Protein AF-0000000080063367 (afdb_homodimer)

Foldseek 3Di:
DCPPDPPPPPPQDAFPVCVVVVHDFPNPVVTPVCVVVVHDGHHPDDPDDDDDPDDDDDPPDPVPDDDDDDDDDDDDDDDDDDDDDDDDDDDDDPPPVPPPCPPPPLVPPFAPKDADLVQLFIDGCPDPQNVQQVVCVVVPHPDGDDRDCPPVDPCPDDDDDFDDQDQLCVQPPLVLLVQLLVQLCQPVCQAQVLDDPVLLNVVSVCSVPPPDDPPLLNLLLSLLSSLVSQLLDPHHDPRSVVSLVSSVSSLPTRVCVVRPDDSSLNSLVSNLQVCLFPHDLVVSLVSLQVSLVSCVRSPLLELVSLCSNQPDPCCVSNVSHSLSSLSSNLSSVLSNLLSCLLVVHAGDADSAGHRDQHDDDPSHCNSVSSVLSLLPPHHHRPDDDPDDDPDPLVSLLSSLVVLLPDDDDQLVVLLVSLSSLLSSVVVVVVVVDDDDPVSVVSNLVSLVSNLVSLLVCLVVSNNGSSSLVSLLSLLVVLLVVPDPVSVVCNVVSLVSLVSSCVSPVDPVSVVSSVVSVVSVVVSVVVVVVVVVVVVVVVVVVVVVVCVVCVPVVVVVVD/DPPPPPPPDDPQDAFPVCVVVVHDFPNPVVTPVCVVVVHDGHHDDPPDPDDDDYYYDDDDDDDDDDDDDDDDDDDDDDDDDDDDDDDDDDPDDPPPVPPPCPPPPLPPPFAPKDADLVQLFIDGCPDPQNVQQVVCVVVPHPDGDDRDCPPVDPCPDDDDDFDDQDQLCVQPPLVLLVQLLVQLCQPVCQQQVLADPVLLNVVSVCSVPPDPPPPLLNLLLSLLSSLVSQLLDPHHDPRSVVSLVSSVSSLPTSVCVVRPDDSSLNSLVSNLQVCLFPHDLVVSLVSLQVSLVSCVRSPLQELVSLCSNQPDPCCVSNVSHSLSSLSSNLSSVLSNLLSCLLVVHAGDADSAGHRDQHDDDPSHCNSVSSVLSLLPPHHHRPDDDPDDDPDPLVSLLSSLVVLLPDDDDQLVVLLVSLSSLLSSVVVVVVVVDDDDPVSVVSNLVSLVSNLVSLLVCLVVSNNGSSSLVSLLSLLVVLLVVPDPVSVVCNVVSLVSLVSSCVSPVDPVSVVSSVVSVVSVVVSVVVVVVVVVVVVVVVVVVVVVVCVVCVPVVVVVVD

pLDDT: mean 81.91, std 25.93, range [13.72, 98.88]

InterPro domains:
  IPR001138 Zn(2)Cys(6) fungal-type DNA-binding domain [PF00172] (13-45)
  IPR001138 Zn(2)Cys(6) fungal-type DNA-binding domain [PS00463] (14-41)
  IPR001138 Zn(2)Cys(6) fungal-type DNA-binding domain [PS50048] (14-43)
  IPR001138 Zn(2)Cys(6) fungal-type DNA-binding domain [SM00066] (9-52)
  IPR001138 Zn(2)Cys(6) fungal-type DNA-binding domain [cd00067] (10-43)
  IPR036864 Zn(2)-C6 fungal-type DNA-binding domain superfamily [G3DSA:4.10.240.10] (5-75)
  IPR036864 Zn(2)-C6 fungal-type DNA-binding domain superfamily [SSF57701] (6-45)
  IPR052478 Transcriptional Regulators of Metabolite Synthesis [PTHR31779] (1-538)

Solvent-accessible surface area (backbone atoms only — not comparable to full-atom values): 62946 Å² total; per-residue (Å²): 129,85,70,73,74,74,74,73,73,78,74,73,68,47,26,46,51,30,55,74,68,74,42,83,44,72,55,40,95,69,19,65,50,26,64,72,74,68,46,79,55,37,60,85,79,81,76,84,73,86,84,79,75,71,76,70,66,84,65,75,67,75,74,71,68,83,90,77,89,84,89,85,77,78,93,74,85,84,82,80,80,88,80,88,83,87,89,81,93,73,86,80,78,80,78,77,73,79,74,76,76,76,66,74,82,61,60,81,75,68,58,58,76,39,74,42,82,88,68,39,38,33,32,21,48,34,8,63,48,34,40,61,24,53,51,26,47,76,43,61,46,92,71,45,52,74,77,48,71,50,22,51,24,48,50,85,46,79,58,74,75,61,75,88,76,77,67,66,61,81,73,44,49,72,66,56,43,53,51,21,35,49,48,24,51,69,63,51,28,24,51,48,50,56,67,54,66,69,47,50,53,52,51,52,51,47,54,75,69,42,95,67,69,78,51,63,48,50,50,21,29,52,26,23,40,26,30,48,7,20,70,57,35,94,70,56,51,93,52,36,67,56,28,48,50,53,21,46,53,50,66,68,23,51,50,38,55,74,60,46,50,68,46,46,47,52,21,41,49,36,44,27,54,47,31,40,40,32,48,55,68,63,50,21,44,52,46,31,46,51,38,51,53,50,37,47,41,46,27,47,41,31,39,69,48,35,51,52,53,28,65,39,90,62,20,62,75,71,49,36,36,49,58,37,47,34,25,42,40,44,44,52,49,30,55,35,46,52,46,19,52,41,45,30,45,67,51,81,45,64,83,70,67,60,48,61,83,55,75,79,46,90,86,44,47,27,50,57,50,36,54,57,46,31,60,49,92,52,76,79,40,86,61,72,68,95,66,83,54,88,46,57,68,55,38,51,52,52,42,49,53,54,57,66,67,56,87,62,80,54,46,71,51,34,29,48,53,23,42,52,48,50,40,52,47,39,47,41,59,73,64,71,56,88,74,57,66,70,58,52,48,49,48,48,52,32,38,54,50,18,38,55,30,28,51,51,32,43,74,70,52,47,72,49,24,60,40,54,30,38,31,49,50,42,42,54,46,34,64,67,67,66,38,74,84,39,53,74,46,43,61,58,34,50,49,43,42,51,50,50,27,67,69,44,76,27,73,32,26,50,47,36,51,52,48,52,52,49,51,51,50,37,47,50,52,44,52,51,51,54,50,50,53,51,48,51,51,52,51,51,50,52,51,51,54,49,67,72,42,60,64,64,64,50,51,76,74,97,135,82,74,73,74,73,76,75,74,78,75,78,70,49,26,48,53,30,54,74,68,74,43,85,48,73,61,40,95,67,19,64,52,26,66,73,73,69,48,77,59,39,63,86,78,82,84,78,77,87,81,86,87,86,86,89,85,88,93,87,76,89,76,85,81,87,91,86,91,93,85,77,89,87,82,86,85,91,80,80,87,88,80,84,77,84,87,80,89,75,84,80,80,78,78,80,73,79,73,76,74,77,66,74,82,63,59,83,75,68,56,58,76,40,74,40,80,89,67,38,38,33,32,21,48,35,8,64,49,34,40,59,24,53,50,26,47,75,42,62,45,93,72,43,50,74,75,48,71,52,22,51,21,47,50,86,44,78,59,72,75,62,74,86,76,78,66,65,63,81,74,43,47,71,66,56,43,52,52,21,35,48,49,24,50,70,63,50,28,25,51,48,49,57,67,54,66,70,48,49,52,51,51,51,52,45,55,75,67,44,90,71,69,77,50,60,49,50,49,20,29,53,27,24,41,26,30,50,7,20,69,57,34,94,71,57,52,93,51,38,68,55,28,48,50,53,21,46,53,49,67,69,24,50,50,39,55,74,61,46,50,70,46,45,47,53,21,41,49,36,45,27,53,47,30,42,41,32,48,57,68,64,49,20,44,52,46,32,47,51,39,51,53,51,36,50,42,45,25,47,41,31,38,70,49,34,51,52,53,28,66,38,92,62,21,60,73,71,48,35,36,48,58,37,46,34,25,43,41,45,44,52,49,30,56,35,47,52,46,20,52,41,44,31,47,65,52,80,45,65,82,68,67,61,47,62,83,55,75,81,47,92,84,43,48,28,50,58,51,36,54,57,47,30,61,48,93,52,77,77,38,88,62,72,69,94,66,81,54,89,46,58,66,55,40,50,52,52,44,48,53,54,56,67,67,56,86,63,79,54,45,70,50,35,28,49,53,23,42,52,49,50,41,50,46,38,46,42,58,74,64,71,56,89,75,55,68,70,57,50,50,47,48,50,52,31,38,55,50,19,36,55,30,30,52,52,31,45,74,71,52,48,75,49,22,59,39,55,28,38,32,50,50,42,42,53,46,33,64,67,66,65,41,75,84,38,52,74,46,44,62,59,34,50,50,44,43,50,50,50,27,68,70,44,78,29,74,31,26,50,48,36,52,52,49,53,50,49,51,52,51,36,47,50,51,44,52,50,52,53,49,50,53,52,51,52,50,51,50,52,51,54,51,51,54,49,66,73,44,60,64,64,62,50,54,76,75,99

Structure (mmCIF, N/CA/C/O backbone):
data_AF-0000000080063367-model_v1
#
loop_
_entity.id
_entity.type
_entity.pdbx_description
1 polymer 'C6 zinc finger domain protein'
#
loop_
_atom_site.group_PDB
_atom_site.id
_atom_site.type_symbol
_atom_site.label_atom_id
_atom_site.label_alt_id
_atom_site.label_comp_id
_atom_site.label_asym_id
_atom_site.label_entity_id
_atom_site.label_seq_id
_atom_site.pdbx_PDB_ins_code
_atom_site.Cartn_x
_atom_site.Cartn_y
_atom_site.Cartn_z
_atom_site.occupancy
_atom_site.B_iso_or_equiv
_atom_site.auth_seq_id
_atom_site.auth_comp_id
_atom_site.auth_asym_id
_atom_site.auth_atom_id
_atom_site.pdbx_PDB_model_num
ATOM 1 N N . MET A 1 1 ? -11.266 -15.406 -89.938 1 23.5 1 MET A N 1
ATOM 2 C CA . MET A 1 1 ? -10.031 -15.023 -89.25 1 23.5 1 MET A CA 1
ATOM 3 C C . MET A 1 1 ? -10.328 -14.305 -87.938 1 23.5 1 MET A C 1
ATOM 5 O O . MET A 1 1 ? -9.453 -13.656 -87.375 1 23.5 1 MET A O 1
ATOM 9 N N . SER A 1 2 ? -11.508 -14.516 -87.375 1 24.66 2 SER A N 1
ATOM 10 C CA . SER A 1 2 ? -12.141 -13.75 -86.312 1 24.66 2 SER A CA 1
ATOM 11 C C . SER A 1 2 ? -11.359 -13.859 -85 1 24.66 2 SER A C 1
ATOM 13 O O . SER A 1 2 ? -11.297 -14.93 -84.375 1 24.66 2 SER A O 1
ATOM 15 N N . THR A 1 3 ? -10.297 -13.117 -84.875 1 25.48 3 THR A N 1
ATOM 16 C CA . THR A 1 3 ? -9.172 -13.094 -84 1 25.48 3 THR A CA 1
ATOM 17 C C . THR A 1 3 ? -9.625 -12.664 -82.562 1 25.48 3 THR A C 1
ATOM 19 O O . THR A 1 3 ? -9.625 -11.469 -82.25 1 25.48 3 THR A O 1
ATOM 22 N N . ALA A 1 4 ? -10.906 -13.32 -82.312 1 26.02 4 ALA A N 1
ATOM 23 C CA . ALA A 1 4 ? -11.43 -12.68 -81.062 1 26.02 4 ALA A CA 1
ATOM 24 C C . ALA A 1 4 ? -10.344 -12.531 -80 1 26.02 4 ALA A C 1
ATOM 26 O O . ALA A 1 4 ? -9.531 -13.438 -79.812 1 26.02 4 ALA A O 1
ATOM 27 N N . ILE A 1 5 ? -10.156 -11.273 -79.625 1 30.42 5 ILE A N 1
ATOM 28 C CA . ILE A 1 5 ? -9.312 -10.562 -78.625 1 30.42 5 ILE A CA 1
ATOM 29 C C . ILE A 1 5 ? -9.367 -11.242 -77.312 1 30.42 5 ILE A C 1
ATOM 31 O O . ILE A 1 5 ? -10.445 -11.406 -76.688 1 30.42 5 ILE A O 1
ATOM 35 N N . THR A 1 6 ? -8.5 -12.242 -77.062 1 27.08 6 THR A N 1
ATOM 36 C CA . THR A 1 6 ? -8.375 -13.008 -75.875 1 27.08 6 THR A CA 1
ATOM 37 C C . THR A 1 6 ? -8.391 -12.078 -74.625 1 27.08 6 THR A C 1
ATOM 39 O O . THR A 1 6 ? -7.617 -11.117 -74.562 1 27.08 6 THR A O 1
ATOM 42 N N . LYS A 1 7 ? -9.648 -11.922 -74.125 1 29.7 7 LYS A N 1
ATOM 43 C CA . LYS A 1 7 ? -9.969 -11.094 -73 1 29.7 7 LYS A CA 1
ATOM 44 C C . LYS A 1 7 ? -8.844 -11.117 -71.938 1 29.7 7 LYS A C 1
ATOM 46 O O . LYS A 1 7 ? -8.375 -12.195 -71.562 1 29.7 7 LYS A O 1
ATOM 51 N N . ARG A 1 8 ? -7.973 -10.094 -71.938 1 28.39 8 ARG A N 1
ATOM 52 C CA . ARG A 1 8 ? -6.824 -9.812 -71.125 1 28.39 8 ARG A CA 1
ATOM 53 C C . ARG A 1 8 ? -7.133 -10.141 -69.625 1 28.39 8 ARG A C 1
ATOM 55 O O . ARG A 1 8 ? -8.102 -9.633 -69.062 1 28.39 8 ARG A O 1
ATOM 62 N N . LYS A 1 9 ? -6.988 -11.328 -69.312 1 34.09 9 LYS A N 1
ATOM 63 C CA . LYS A 1 9 ? -7.191 -11.797 -67.938 1 34.09 9 LYS A CA 1
ATOM 64 C C . LYS A 1 9 ? -6.754 -10.75 -66.938 1 34.09 9 LYS A C 1
ATOM 66 O O . LYS A 1 9 ? -5.629 -10.25 -67 1 34.09 9 LYS A O 1
ATOM 71 N N . ARG A 1 10 ? -7.734 -9.969 -66.438 1 35.56 10 ARG A N 1
ATOM 72 C CA . ARG A 1 10 ? -7.508 -8.953 -65.438 1 35.56 10 ARG A CA 1
ATOM 73 C C . ARG A 1 10 ? -6.574 -9.461 -64.312 1 35.56 10 ARG A C 1
ATOM 75 O O . ARG A 1 10 ? -6.797 -10.531 -63.75 1 35.56 10 ARG A O 1
ATOM 82 N N . ALA A 1 11 ? -5.234 -9.258 -64.375 1 46.84 11 ALA A N 1
ATOM 83 C CA . ALA A 1 11 ? -4.195 -9.625 -63.406 1 46.84 11 ALA A CA 1
ATOM 84 C C . ALA A 1 11 ? -4.656 -9.383 -62 1 46.84 11 ALA A C 1
ATOM 86 O O . ALA A 1 11 ? -5.172 -8.312 -61.656 1 46.84 11 ALA A O 1
ATOM 87 N N . ARG A 1 12 ? -5.004 -10.383 -61.25 1 52.66 12 ARG A N 1
ATOM 88 C CA . ARG A 1 12 ? -5.41 -10.367 -59.844 1 52.66 12 ARG A CA 1
ATOM 89 C C . ARG A 1 12 ? -4.574 -9.383 -59.062 1 52.66 12 ARG A C 1
ATOM 91 O O . ARG A 1 12 ? -3.369 -9.25 -59.281 1 52.66 12 ARG A O 1
ATOM 98 N N . LYS A 1 13 ? -5.137 -8.453 -58.438 1 60.19 13 LYS A N 1
ATOM 99 C CA . LYS A 1 13 ? -4.574 -7.32 -57.688 1 60.19 13 LYS A CA 1
ATOM 100 C C . LYS A 1 13 ? -3.656 -7.797 -56.562 1 60.19 13 LYS A C 1
ATOM 102 O O . LYS A 1 13 ? -3.953 -8.781 -55.875 1 60.19 13 LYS A O 1
ATOM 107 N N . ALA A 1 14 ? -2.457 -7.359 -56.5 1 69.5 14 ALA A N 1
ATOM 108 C CA . ALA A 1 14 ? -1.486 -7.613 -55.438 1 69.5 14 ALA A CA 1
ATOM 109 C C . ALA A 1 14 ? -2.041 -7.199 -54.094 1 69.5 14 ALA A C 1
ATOM 111 O O . ALA A 1 14 ? -2.879 -6.301 -54 1 69.5 14 ALA A O 1
ATOM 112 N N . CYS A 1 15 ? -1.766 -7.957 -53.062 1 69.62 15 CYS A N 1
ATOM 113 C CA . CYS A 1 15 ? -2.186 -7.594 -51.719 1 69.62 15 CYS A CA 1
ATOM 114 C C . CYS A 1 15 ? -1.642 -6.223 -51.312 1 69.62 15 CYS A C 1
ATOM 116 O O . CYS A 1 15 ? -0.665 -5.75 -51.906 1 69.62 15 CYS A O 1
ATOM 118 N N . ILE A 1 16 ? -2.057 -5.523 -50.469 1 74 16 ILE A N 1
ATOM 119 C CA . ILE A 1 16 ? -1.744 -4.141 -50.156 1 74 16 ILE A CA 1
ATOM 120 C C . ILE A 1 16 ? -0.283 -4.031 -49.719 1 74 16 ILE A C 1
ATOM 122 O O . ILE A 1 16 ? 0.452 -3.168 -50.219 1 74 16 ILE A O 1
ATOM 126 N N . PRO A 1 17 ? 0.225 -4.875 -48.969 1 73.94 17 PRO A N 1
ATOM 127 C CA . PRO A 1 17 ? 1.631 -4.727 -48.594 1 73.94 17 PRO A CA 1
ATOM 128 C C . PRO A 1 17 ? 2.59 -4.984 -49.75 1 73.94 17 PRO A C 1
ATOM 130 O O . PRO A 1 17 ? 3.586 -4.273 -49.906 1 73.94 17 PRO A O 1
ATOM 133 N N . CYS A 1 18 ? 2.291 -5.844 -50.375 1 74.75 18 CYS A N 1
ATOM 134 C CA . CYS A 1 18 ? 3.145 -6.18 -51.5 1 74.75 18 CYS A CA 1
ATOM 135 C C . CYS A 1 18 ? 3.098 -5.086 -52.562 1 74.75 18 CYS A C 1
ATOM 137 O O . CYS A 1 18 ? 4.125 -4.742 -53.156 1 74.75 18 CYS A O 1
ATOM 139 N N . HIS A 1 19 ? 1.963 -4.527 -52.781 1 74.19 19 HIS A N 1
ATOM 140 C CA . HIS A 1 19 ? 1.763 -3.43 -53.719 1 74.19 19 HIS A CA 1
ATOM 141 C C . HIS A 1 19 ? 2.545 -2.189 -53.281 1 74.19 19 HIS A C 1
ATOM 143 O O . HIS A 1 19 ? 3.203 -1.554 -54.125 1 74.19 19 HIS A O 1
ATOM 149 N N . GLN A 1 20 ? 2.494 -1.938 -52 1 70.62 20 GLN A N 1
ATOM 150 C CA . GLN A 1 20 ? 3.135 -0.742 -51.438 1 70.62 20 GLN A CA 1
ATOM 151 C C . GLN A 1 20 ? 4.656 -0.859 -51.5 1 70.62 20 GLN A C 1
ATOM 153 O O . GLN A 1 20 ? 5.355 0.147 -51.656 1 70.62 20 GLN A O 1
ATOM 158 N N . ARG A 1 21 ? 5.219 -1.964 -51.344 1 71.62 21 ARG A N 1
ATOM 159 C CA . ARG A 1 21 ? 6.656 -2.209 -51.25 1 71.62 21 ARG A CA 1
ATOM 160 C C . ARG A 1 21 ? 7.219 -2.701 -52.594 1 71.62 21 ARG A C 1
ATOM 162 O O . ARG A 1 21 ? 8.383 -3.107 -52.656 1 71.62 21 ARG A O 1
ATOM 169 N N . LYS A 1 22 ? 6.41 -2.666 -53.656 1 73.38 22 LYS A N 1
ATOM 170 C CA . LYS A 1 22 ? 6.727 -3.002 -55.031 1 73.38 22 LYS A CA 1
ATOM 171 C C . LYS A 1 22 ? 7.352 -4.391 -55.156 1 73.38 22 LYS A C 1
ATOM 173 O O . LYS A 1 22 ? 8.336 -4.586 -55.844 1 73.38 22 LYS A O 1
ATOM 178 N N . ARG A 1 23 ? 6.914 -5.172 -54.281 1 72.69 23 ARG A N 1
ATOM 179 C CA . ARG A 1 23 ? 7.434 -6.535 -54.281 1 72.69 23 ARG A CA 1
ATOM 180 C C . ARG A 1 23 ? 6.512 -7.469 -55.062 1 72.69 23 ARG A C 1
ATOM 182 O O . ARG A 1 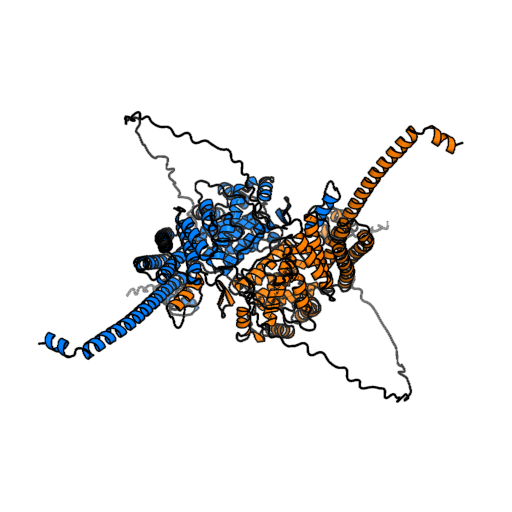23 ? 5.316 -7.203 -55.188 1 72.69 23 ARG A O 1
ATOM 189 N N . LYS A 1 24 ? 6.941 -8.383 -55.531 1 72.56 24 LYS A N 1
ATOM 190 C CA . LYS A 1 24 ? 6.191 -9.344 -56.344 1 72.56 24 LYS A CA 1
ATOM 191 C C . LYS A 1 24 ? 5.215 -10.141 -55.5 1 72.56 24 LYS A C 1
ATOM 193 O O . LYS A 1 24 ? 5.629 -10.875 -54.594 1 72.56 24 LYS A O 1
ATOM 198 N N . CYS A 1 25 ? 3.826 -9.867 -55.562 1 69.06 25 CYS A N 1
ATOM 199 C CA . CYS A 1 25 ? 2.766 -10.523 -54.812 1 69.06 25 CYS A CA 1
ATOM 200 C C . CYS A 1 25 ? 2.23 -11.742 -55.562 1 69.06 25 CYS A C 1
ATOM 202 O O . CYS A 1 25 ? 2.027 -11.688 -56.75 1 69.06 25 CYS A O 1
ATOM 204 N N . ASP A 1 26 ? 2.248 -12.836 -55 1 72.62 26 ASP A N 1
ATOM 205 C CA . ASP A 1 26 ? 1.79 -14.031 -55.688 1 72.62 26 ASP A CA 1
ATOM 206 C C . ASP A 1 26 ? 0.265 -14.102 -55.719 1 72.62 26 ASP A C 1
ATOM 208 O O . ASP A 1 26 ? -0.309 -15.094 -56.188 1 72.62 26 ASP A O 1
ATOM 212 N N . THR A 1 27 ? -0.617 -12.992 -55.219 1 70.12 27 THR A N 1
ATOM 213 C CA . THR A 1 27 ? -2.051 -12.727 -55.25 1 70.12 27 THR A CA 1
ATOM 214 C C . THR A 1 27 ? -2.811 -13.844 -54.531 1 70.12 27 THR A C 1
ATOM 216 O O . THR A 1 27 ? -4.008 -14.023 -54.75 1 70.12 27 THR A O 1
ATOM 219 N N . VAL A 1 28 ? -2.094 -14.719 -53.906 1 71.06 28 VAL A N 1
ATOM 220 C CA . VAL A 1 28 ? -2.725 -15.758 -53.094 1 71.06 28 VAL A CA 1
ATOM 221 C C . VAL A 1 28 ? -2.887 -15.258 -51.656 1 71.06 28 VAL A C 1
ATOM 223 O O . VAL A 1 28 ? -1.928 -14.781 -51.031 1 71.06 28 VAL A O 1
ATOM 226 N N . TYR A 1 29 ? -4.215 -15.086 -51.094 1 69.5 29 TYR A N 1
ATOM 227 C CA . TYR A 1 29 ? -4.375 -14.664 -49.688 1 69.5 29 TYR A CA 1
ATOM 228 C C . TYR A 1 29 ? -4.062 -15.812 -48.75 1 69.5 29 TYR A C 1
ATOM 230 O O . TYR A 1 29 ? -4.676 -16.875 -48.844 1 69.5 29 TYR A O 1
ATOM 238 N N . PRO A 1 30 ? -2.979 -15.586 -47.781 1 71.06 30 PRO A N 1
ATOM 239 C CA . PRO A 1 30 ? -2.031 -14.469 -47.719 1 71.06 30 PRO A CA 1
ATOM 240 C C . PRO A 1 30 ? -0.896 -14.602 -48.719 1 71.06 30 PRO A C 1
ATOM 242 O O . PRO A 1 30 ? -0.499 -15.719 -49.062 1 71.06 30 PRO A O 1
ATOM 245 N N . CYS A 1 31 ? -0.423 -13.492 -49.188 1 72.38 31 CYS A N 1
ATOM 246 C CA . CYS A 1 31 ? 0.534 -13.711 -50.281 1 72.38 31 CYS A CA 1
ATOM 247 C C . CYS A 1 31 ? 1.861 -14.227 -49.75 1 72.38 31 CYS A C 1
ATOM 249 O O . CYS A 1 31 ? 2.189 -14 -48.562 1 72.38 31 CYS A O 1
ATOM 251 N N . GLY A 1 32 ? 2.514 -15.117 -50.438 1 74.44 32 GLY A N 1
ATOM 252 C CA . GLY A 1 32 ? 3.773 -15.703 -50 1 74.44 32 GLY A CA 1
ATOM 253 C C . GLY A 1 32 ? 4.758 -14.68 -49.469 1 74.44 32 GLY A C 1
ATOM 254 O O . GLY A 1 32 ? 5.5 -14.961 -48.531 1 74.44 32 GLY A O 1
ATOM 255 N N . MET A 1 33 ? 4.75 -13.531 -50.031 1 71.75 33 MET A N 1
ATOM 256 C CA . MET A 1 33 ? 5.656 -12.461 -49.625 1 71.75 33 MET A CA 1
ATOM 257 C C . MET A 1 33 ? 5.266 -11.906 -48.25 1 71.75 33 MET A C 1
ATOM 259 O O . MET A 1 33 ? 6.121 -11.695 -47.406 1 71.75 33 MET A O 1
ATOM 263 N N . CYS A 1 34 ? 4.055 -11.586 -48.094 1 64.75 34 CYS A N 1
ATOM 264 C CA . CYS A 1 34 ? 3.562 -11.102 -46.812 1 64.75 34 CYS A CA 1
ATOM 265 C C . CYS A 1 34 ? 3.756 -12.148 -45.719 1 64.75 34 CYS A C 1
ATOM 267 O O . CYS A 1 34 ? 4.113 -11.82 -44.594 1 64.75 34 CYS A O 1
ATOM 269 N N . SER A 1 35 ? 3.617 -13.359 -46 1 69.38 35 SER A N 1
ATOM 270 C CA . SER A 1 35 ? 3.848 -14.484 -45.094 1 69.38 35 SER A CA 1
ATOM 271 C C . SER A 1 35 ? 5.32 -14.594 -44.719 1 69.38 35 SER A C 1
ATOM 273 O O . SER A 1 35 ? 5.645 -14.906 -43.562 1 69.38 35 SER A O 1
ATOM 275 N N . THR A 1 36 ? 6.141 -14.414 -45.594 1 71.88 36 THR A N 1
ATOM 276 C CA . THR A 1 36 ? 7.57 -14.586 -45.344 1 71.88 36 THR A CA 1
ATOM 277 C C . THR A 1 36 ? 8.133 -13.422 -44.562 1 71.88 36 THR A C 1
ATOM 279 O O . THR A 1 36 ? 8.992 -13.617 -43.688 1 71.88 36 THR A O 1
ATOM 282 N N . TYR A 1 37 ? 7.707 -12.188 -44.906 1 71.94 37 TYR A N 1
ATOM 283 C CA . TYR A 1 37 ? 8.344 -11.023 -44.312 1 71.94 37 TYR A CA 1
ATOM 284 C C . TYR A 1 37 ? 7.484 -10.438 -43.188 1 71.94 37 TYR A C 1
ATOM 286 O O . TYR A 1 37 ? 7.793 -9.367 -42.656 1 71.94 37 TYR A O 1
ATOM 294 N N . GLY A 1 38 ? 6.418 -11.25 -42.875 1 64.12 38 GLY A N 1
ATOM 295 C CA . GLY A 1 38 ? 5.527 -11.047 -41.75 1 64.12 38 GLY A CA 1
ATOM 296 C C . GLY A 1 38 ? 4.668 -9.805 -41.875 1 64.12 38 GLY A C 1
ATOM 297 O O . GLY A 1 38 ? 4.383 -9.133 -40.875 1 64.12 38 GLY A O 1
ATOM 298 N N . TYR A 1 39 ? 4.395 -9.453 -43 1 68.88 39 TYR A N 1
ATOM 299 C CA . TYR A 1 39 ? 3.527 -8.312 -43.25 1 68.88 39 TYR A CA 1
ATOM 300 C C . TYR A 1 39 ? 2.059 -8.719 -43.188 1 68.88 39 TYR A C 1
ATOM 302 O O . TYR A 1 39 ? 1.717 -9.883 -43.406 1 68.88 39 TYR A O 1
ATOM 310 N N . ASN A 1 40 ? 1.145 -7.762 -42.812 1 64.56 40 ASN A N 1
ATOM 311 C CA . ASN A 1 40 ? -0.294 -7.996 -42.875 1 64.56 40 ASN A CA 1
ATOM 312 C C . ASN A 1 40 ? -0.827 -7.898 -44.312 1 64.56 40 ASN A C 1
ATOM 314 O O . ASN A 1 40 ? -1.102 -6.805 -44.781 1 64.56 40 ASN A O 1
ATOM 318 N N . CYS A 1 41 ? -1.086 -9.016 -44.938 1 68.12 41 CYS A N 1
ATOM 319 C CA . CYS A 1 41 ? -1.492 -9.109 -46.312 1 68.12 41 CYS A CA 1
ATOM 320 C C . CYS A 1 41 ? -2.934 -8.641 -46.5 1 68.12 41 CYS A C 1
ATOM 322 O O . CYS A 1 41 ? -3.855 -9.242 -45.969 1 68.12 41 CYS A O 1
ATOM 324 N N . ARG A 1 42 ? -3.135 -7.539 -46.812 1 68.12 42 ARG A N 1
ATOM 325 C CA . ARG A 1 42 ? -4.473 -6.988 -47 1 68.12 42 ARG A CA 1
ATOM 326 C C . ARG A 1 42 ? -4.75 -6.676 -48.469 1 68.12 42 ARG A C 1
ATOM 328 O O . ARG A 1 42 ? -3.873 -6.176 -49.188 1 68.12 42 ARG A O 1
ATOM 335 N N . TYR A 1 43 ? -5.773 -7.199 -48.906 1 64.94 43 TYR A N 1
ATOM 336 C CA . TYR A 1 43 ? -6.16 -6.836 -50.281 1 64.94 43 TYR A CA 1
ATOM 337 C C . TYR A 1 43 ? -7.242 -5.762 -50.25 1 64.94 43 TYR A C 1
ATOM 339 O O . TYR A 1 43 ? -8.062 -5.707 -49.344 1 64.94 43 TYR A O 1
ATOM 347 N N . ALA A 1 44 ? -7.328 -4.691 -51 1 50 44 ALA A N 1
ATOM 348 C CA . ALA A 1 44 ? -8.289 -3.592 -51.031 1 50 44 ALA A CA 1
ATOM 349 C C . ALA A 1 44 ? -9.711 -4.117 -51.219 1 50 44 ALA A C 1
ATOM 351 O O . ALA A 1 44 ? -10.008 -4.785 -52.219 1 50 44 ALA A O 1
ATOM 352 N N . ASP A 1 45 ? -10.508 -4.418 -50.188 1 39.88 45 ASP A N 1
ATOM 353 C CA . ASP A 1 45 ? -11.891 -4.777 -50.469 1 39.88 45 ASP A CA 1
ATOM 354 C C . ASP A 1 45 ? -12.562 -3.707 -51.344 1 39.88 45 ASP A C 1
ATOM 356 O O . ASP A 1 45 ? -12.328 -2.512 -51.156 1 39.88 45 ASP A O 1
ATOM 360 N N . ASP A 1 46 ? -13.141 -3.871 -52.406 1 33.88 46 ASP A N 1
ATOM 361 C CA . ASP A 1 46 ? -14.133 -3.26 -53.281 1 33.88 46 ASP A CA 1
ATOM 362 C C . ASP A 1 46 ? -15.391 -2.883 -52.5 1 33.88 46 ASP A C 1
ATOM 364 O O . ASP A 1 46 ? -15.938 -3.705 -51.75 1 33.88 46 ASP A O 1
ATOM 368 N N . ASP A 1 47 ? -15.906 -1.561 -52.469 1 27.58 47 ASP A N 1
ATOM 369 C CA . ASP A 1 47 ? -16.969 -0.809 -51.781 1 27.58 47 ASP A CA 1
ATOM 370 C C . ASP A 1 47 ? -18.344 -1.258 -52.281 1 27.58 47 ASP A C 1
ATOM 372 O O . ASP A 1 47 ? -19.344 -0.556 -52.062 1 27.58 47 ASP A O 1
ATOM 376 N N . THR A 1 48 ? -18.625 -2.15 -53.031 1 26.14 48 THR A N 1
ATOM 377 C CA . THR A 1 48 ? -19.922 -2.004 -53.688 1 26.14 48 THR A CA 1
ATOM 378 C C . THR A 1 48 ? -21.031 -1.954 -52.625 1 26.14 48 THR A C 1
ATOM 380 O O . THR A 1 48 ? -21.094 -2.803 -51.75 1 26.14 48 THR A O 1
ATOM 383 N N . THR A 1 49 ? -21.969 -0.795 -52.625 1 24.5 49 THR A N 1
ATOM 384 C CA . THR A 1 49 ? -23.016 -0.175 -51.844 1 24.5 49 THR A CA 1
ATOM 385 C C . THR A 1 49 ? -24.281 -1.028 -51.875 1 24.5 49 THR A C 1
ATOM 387 O O . THR A 1 49 ? -25.312 -0.646 -51.281 1 24.5 49 THR A O 1
ATOM 390 N N . ASP A 1 50 ? -24.531 -1.963 -52.594 1 21.64 50 ASP A N 1
ATOM 391 C CA . ASP A 1 50 ? -25.922 -2.137 -53 1 21.64 50 ASP A CA 1
ATOM 392 C C . ASP A 1 50 ? -26.859 -2.195 -51.812 1 21.64 50 ASP A C 1
ATOM 394 O O . ASP A 1 50 ? -26.438 -2.588 -50.719 1 21.64 50 ASP A O 1
ATOM 398 N N . THR A 1 51 ? -28.25 -1.677 -51.969 1 22.05 51 THR A N 1
ATOM 399 C CA . THR A 1 51 ? -29.453 -1.064 -51.406 1 22.05 51 THR A CA 1
ATOM 400 C C . THR A 1 51 ? -30.156 -2.021 -50.438 1 22.05 51 THR A C 1
ATOM 402 O O . THR A 1 51 ? -30.531 -1.635 -49.344 1 22.05 51 THR A O 1
ATOM 405 N N . THR A 1 52 ? -31.188 -2.752 -50.906 1 21.67 52 THR A N 1
ATOM 406 C CA . THR A 1 52 ? -32.625 -2.768 -50.688 1 21.67 52 THR A CA 1
ATOM 407 C C . THR A 1 52 ? -33 -3.752 -49.562 1 21.67 52 THR A C 1
ATOM 409 O O . THR A 1 52 ? -34.188 -3.936 -49.25 1 21.67 52 THR A O 1
ATOM 412 N N . HIS A 1 53 ? -32.094 -4.496 -49.031 1 20.33 53 HIS A N 1
ATOM 413 C CA . HIS A 1 53 ? -32.469 -5.883 -48.75 1 20.33 53 HIS A CA 1
ATOM 414 C C . HIS A 1 53 ? -33.281 -6 -47.5 1 20.33 53 HIS A C 1
ATOM 416 O O . HIS A 1 53 ? -33.469 -7.094 -46.938 1 20.33 53 HIS A O 1
ATOM 422 N N . GLY A 1 54 ? -34.031 -4.824 -47.125 1 18.12 54 GLY A N 1
ATOM 423 C CA . GLY A 1 54 ? -34.031 -5 -45.688 1 18.12 54 GLY A CA 1
ATOM 424 C C . GLY A 1 54 ? -34.719 -6.27 -45.25 1 18.12 54 GLY A C 1
ATOM 425 O O . GLY A 1 54 ? -34.219 -7.027 -44.438 1 18.12 54 GLY A O 1
ATOM 426 N N . GLY A 1 55 ? -36.031 -6.227 -45.281 1 19.86 55 GLY A N 1
ATOM 427 C CA . GLY A 1 55 ? -36.875 -6.473 -44.125 1 19.86 55 GLY A CA 1
ATOM 428 C C . GLY A 1 55 ? -37.219 -7.941 -43.938 1 19.86 55 GLY A C 1
ATOM 429 O O . GLY A 1 55 ? -38.094 -8.281 -43.156 1 19.86 55 GLY A O 1
ATOM 430 N N . VAL A 1 56 ? -36.719 -8.664 -44.844 1 18.52 56 VAL A N 1
ATOM 431 C CA . VAL A 1 56 ? -37.688 -9.773 -44.938 1 18.52 56 VAL A CA 1
ATOM 432 C C . VAL A 1 56 ? -37.812 -10.438 -43.562 1 18.52 56 VAL A C 1
ATOM 434 O O . VAL A 1 56 ? -38.906 -10.75 -43.125 1 18.52 56 VAL A O 1
ATOM 437 N N . LEU A 1 57 ? -36.656 -10.828 -43.062 1 17.33 57 LEU A N 1
ATOM 438 C CA . LEU A 1 57 ? -36.719 -12.281 -42.906 1 17.33 57 LEU A CA 1
ATOM 439 C C . LEU A 1 57 ? -37.594 -12.648 -41.688 1 17.33 57 LEU A C 1
ATOM 441 O O . LEU A 1 57 ? -38.406 -13.562 -41.781 1 17.33 57 LEU A O 1
ATOM 445 N N . ILE A 1 58 ? -37.219 -12.094 -40.531 1 17.36 58 ILE A N 1
ATOM 446 C CA . ILE A 1 58 ? -37.031 -13.227 -39.625 1 17.36 58 ILE A CA 1
ATOM 447 C C . ILE A 1 58 ? -38.406 -13.766 -39.219 1 17.36 58 ILE A C 1
ATOM 449 O O . ILE A 1 58 ? -39.25 -13.008 -38.75 1 17.36 58 ILE A O 1
ATOM 453 N N . PRO A 1 59 ? -38.688 -14.734 -39.688 1 19.02 59 PRO A N 1
ATOM 454 C CA . PRO A 1 59 ? -39.844 -15.648 -39.562 1 19.02 59 PRO A CA 1
ATOM 455 C C . PRO A 1 59 ? -40.094 -16.047 -38.125 1 19.02 59 PRO A C 1
ATOM 457 O O . PRO A 1 59 ? -41.094 -16.719 -37.844 1 19.02 59 PRO A O 1
ATOM 460 N N . PRO A 1 60 ? -39.344 -15.43 -37.281 1 16.44 60 PRO A N 1
ATOM 461 C CA . PRO A 1 60 ? -39.125 -16.516 -36.312 1 16.44 60 PRO A CA 1
ATOM 462 C C . PRO A 1 60 ? -40.438 -17.125 -35.812 1 16.44 60 PRO A C 1
ATOM 464 O O . PRO A 1 60 ? -41.469 -16.453 -35.812 1 16.44 60 PRO A O 1
ATOM 467 N N . SER A 1 61 ? -40.375 -18.219 -35.875 1 16.14 61 SER A N 1
ATOM 468 C CA . SER A 1 61 ? -41.219 -19.375 -35.625 1 16.14 61 SER A CA 1
ATOM 469 C C . SER A 1 61 ? -41.625 -19.438 -34.156 1 16.14 61 SER A C 1
ATOM 471 O O . SER A 1 61 ? -40.812 -19.469 -33.25 1 16.14 61 SER A O 1
ATOM 473 N N . ALA A 1 62 ? -42.406 -18.547 -33.781 1 16.83 62 ALA A N 1
ATOM 474 C CA . ALA A 1 62 ? -42.844 -18.734 -32.406 1 16.83 62 ALA A CA 1
ATOM 475 C C . ALA A 1 62 ? -43.031 -20.203 -32.094 1 16.83 62 ALA A C 1
ATOM 477 O O . ALA A 1 62 ? -43.812 -20.906 -32.75 1 16.83 62 ALA A O 1
ATOM 478 N N . LYS A 1 63 ? -42.094 -20.797 -31.766 1 17.42 63 LYS A N 1
ATOM 479 C CA . LYS A 1 63 ? -42.188 -22.203 -31.391 1 17.42 63 LYS A CA 1
ATOM 480 C C . LYS A 1 63 ? -43.375 -22.453 -30.453 1 17.42 63 LYS A C 1
ATOM 482 O O . LYS A 1 63 ? -43.344 -22 -29.297 1 17.42 63 LYS A O 1
ATOM 487 N N . ARG A 1 64 ? -44.469 -22.172 -30.594 1 15.72 64 ARG A N 1
ATOM 488 C CA . ARG A 1 64 ? -45.406 -22.531 -29.531 1 15.72 64 ARG A CA 1
ATOM 489 C C . ARG A 1 64 ? -45.219 -23.984 -29.094 1 15.72 64 ARG A C 1
ATOM 491 O O . ARG A 1 64 ? -45.562 -24.359 -27.984 1 15.72 64 ARG A O 1
ATOM 498 N N . VAL A 1 65 ? -44.875 -24.906 -29.953 1 14.9 65 VAL A N 1
ATOM 499 C CA . VAL A 1 65 ? -45.75 -26.047 -29.844 1 14.9 65 VAL A CA 1
ATOM 500 C C . VAL A 1 65 ? -45.406 -26.891 -28.625 1 14.9 65 VAL A C 1
ATOM 502 O O . VAL A 1 65 ? -46.188 -27.703 -28.156 1 14.9 65 VAL A O 1
ATOM 505 N N . ASN A 1 66 ? -44.125 -27 -28.188 1 13.72 66 ASN A N 1
ATOM 506 C CA . ASN A 1 66 ? -43.938 -28.422 -27.938 1 13.72 66 ASN A CA 1
ATOM 507 C C . ASN A 1 66 ? -45 -28.969 -26.984 1 13.72 66 ASN A C 1
ATOM 509 O O . ASN A 1 66 ? -45.625 -28.219 -26.234 1 13.72 66 ASN A O 1
ATOM 513 N N . LEU A 1 67 ? -44.469 -30.156 -26.25 1 14.55 67 LEU A N 1
ATOM 514 C CA . LEU A 1 67 ? -44.688 -31.578 -26.031 1 14.55 67 LEU A CA 1
ATOM 515 C C . LEU A 1 67 ? -45.531 -31.812 -24.781 1 14.55 67 LEU A C 1
ATOM 517 O O . LEU A 1 67 ? -45.594 -30.953 -23.891 1 14.55 67 LEU A O 1
ATOM 521 N N . ASP A 1 68 ? -45.656 -33.094 -24.422 1 14.85 68 ASP A N 1
ATOM 522 C CA . ASP A 1 68 ? -46.562 -34.156 -24.094 1 14.85 68 ASP A CA 1
ATOM 523 C C . ASP A 1 68 ? -46.625 -34.375 -22.578 1 14.85 68 ASP A C 1
ATOM 525 O O . ASP A 1 68 ? -47.719 -34.594 -22.016 1 14.85 68 ASP A O 1
ATOM 529 N N . GLY A 1 69 ? -45.5 -34.688 -21.875 1 14.52 69 GLY A N 1
ATOM 530 C CA . GLY A 1 69 ? -45.531 -36.031 -21.266 1 14.52 69 GLY A CA 1
ATOM 531 C C . GLY A 1 69 ? -46.5 -36.094 -20.094 1 14.52 69 GLY A C 1
ATOM 532 O O . GLY A 1 69 ? -46.844 -35.094 -19.5 1 14.52 69 GLY A O 1
ATOM 533 N N . GLU A 1 70 ? -46.906 -37.406 -19.766 1 14.93 70 GLU A N 1
ATOM 534 C CA . GLU A 1 70 ? -47.844 -38.375 -19.188 1 14.93 70 GLU A CA 1
ATOM 535 C C . GLU A 1 70 ? -47.781 -38.375 -17.656 1 14.93 70 GLU A C 1
ATOM 537 O O . GLU A 1 70 ? -48.562 -37.656 -17 1 14.93 70 GLU A O 1
ATOM 542 N N . SER A 1 71 ? -47.312 -39.531 -17.203 1 14.76 71 SER A N 1
ATOM 543 C CA . SER A 1 71 ? -47.938 -40.562 -16.391 1 14.76 71 SER A CA 1
ATOM 544 C C . SER A 1 71 ? -47.75 -40.312 -14.906 1 14.76 71 SER A C 1
ATOM 546 O O . SER A 1 71 ? -46.75 -39.75 -14.492 1 14.76 71 SER A O 1
ATOM 548 N N . ARG A 1 72 ? -48.812 -40.5 -14.172 1 15.41 72 ARG A N 1
ATOM 549 C CA . ARG A 1 72 ? -49.531 -40.531 -12.898 1 15.41 72 ARG A CA 1
ATOM 550 C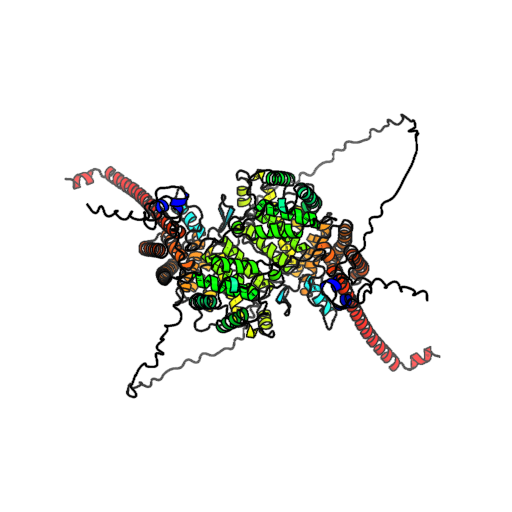 C . ARG A 1 72 ? -48.719 -41.219 -11.82 1 15.41 72 ARG A C 1
ATOM 552 O O . ARG A 1 72 ? -48.406 -40.625 -10.781 1 15.41 72 ARG A O 1
ATOM 559 N N . ARG A 1 73 ? -49.281 -42.312 -11.266 1 14.84 73 ARG A N 1
ATOM 560 C CA . ARG A 1 73 ? -49.844 -42.688 -9.984 1 14.84 73 ARG A CA 1
ATOM 561 C C . ARG A 1 73 ? -48.875 -43.5 -9.156 1 14.84 73 ARG A C 1
ATOM 563 O O . ARG A 1 73 ? -48.875 -43.438 -7.926 1 14.84 73 ARG A O 1
ATOM 570 N N . ALA A 1 74 ? -48.312 -44.594 -9.664 1 15.14 74 ALA A N 1
ATOM 571 C CA . ALA A 1 74 ? -48.594 -45.844 -8.938 1 15.14 74 ALA A CA 1
ATOM 572 C C . ALA A 1 74 ? -47.812 -45.906 -7.637 1 15.14 74 ALA A C 1
ATOM 574 O O . ALA A 1 74 ? -48.375 -46.188 -6.574 1 15.14 74 ALA A O 1
ATOM 575 N N . ASN A 1 75 ? -46.625 -46.531 -7.543 1 14.59 75 ASN A N 1
ATOM 576 C CA . ASN A 1 75 ? -46.469 -47.781 -6.824 1 14.59 75 ASN A CA 1
ATOM 577 C C . ASN A 1 75 ? -46.219 -47.562 -5.336 1 14.59 75 ASN A C 1
ATOM 579 O O . ASN A 1 75 ? -45.812 -46.438 -4.934 1 14.59 75 ASN A O 1
ATOM 583 N N . ARG A 1 76 ? -46 -48.719 -4.473 1 15.19 76 ARG A N 1
ATOM 584 C CA . ARG A 1 76 ? -46.125 -49.688 -3.379 1 15.19 76 ARG A CA 1
ATOM 585 C C . ARG A 1 76 ? -45 -49.531 -2.357 1 15.19 76 ARG A C 1
ATOM 587 O O . ARG A 1 76 ? -45.125 -49.969 -1.216 1 15.19 76 ARG A O 1
ATOM 594 N N . ALA A 1 77 ? -43.812 -49.188 -2.654 1 14.61 77 ALA A N 1
ATOM 595 C CA . ALA A 1 77 ? -43 -50.188 -1.956 1 14.61 77 ALA A CA 1
ATOM 596 C C . ALA A 1 77 ? -43.219 -50.094 -0.447 1 14.61 77 ALA A C 1
ATOM 598 O O . ALA A 1 77 ? -43.75 -49.094 0.056 1 14.61 77 ALA A O 1
ATOM 599 N N . ARG A 1 78 ? -42.031 -50.094 0.377 1 15.18 78 ARG A N 1
ATOM 600 C CA . ARG A 1 78 ? -41.438 -51.094 1.254 1 15.18 78 ARG A CA 1
ATOM 601 C C . ARG A 1 78 ? -41.781 -50.812 2.711 1 15.18 78 ARG A C 1
ATOM 603 O O . ARG A 1 78 ? -42.031 -49.688 3.104 1 15.18 78 ARG A O 1
ATOM 610 N N . THR A 1 79 ? -41.75 -51.875 3.502 1 15.92 79 THR A N 1
ATOM 611 C CA . THR A 1 79 ? -41.906 -52.594 4.766 1 15.92 79 THR A CA 1
ATOM 612 C C . THR A 1 79 ? -40.906 -52.062 5.805 1 15.92 79 THR A C 1
ATOM 614 O O . THR A 1 79 ? -39.719 -52.312 5.699 1 15.92 79 THR A O 1
ATOM 617 N N . ALA A 1 80 ? -41.031 -50.844 5.984 1 16.45 80 ALA A N 1
ATOM 618 C CA . ALA A 1 80 ? -40.188 -50.312 7.055 1 16.45 80 ALA A CA 1
ATOM 619 C C . ALA A 1 80 ? -40.281 -51.156 8.32 1 16.45 80 ALA A C 1
ATOM 621 O O . ALA A 1 80 ? -41.406 -51.406 8.812 1 16.45 80 ALA A O 1
ATOM 622 N N . ARG A 1 81 ? -39.156 -51.719 8.672 1 15.32 81 ARG A N 1
ATOM 623 C CA . ARG A 1 81 ? -38.594 -52.625 9.68 1 15.32 81 ARG A CA 1
ATOM 624 C C . ARG A 1 81 ? -38.812 -52.062 11.086 1 15.32 81 ARG A C 1
ATOM 626 O O . ARG A 1 81 ? -39 -50.875 11.266 1 15.32 81 ARG A O 1
ATOM 633 N N . SER A 1 82 ? -38.281 -52.781 12.062 1 15.79 82 SER A N 1
ATOM 634 C CA . SER A 1 82 ? -38.5 -53.344 13.398 1 15.79 82 SER A CA 1
ATOM 635 C C . SER A 1 82 ? -38 -52.375 14.477 1 15.79 82 SER A C 1
ATOM 637 O O . SER A 1 82 ? -37.188 -51.469 14.195 1 15.79 82 SER A O 1
ATOM 639 N N . PRO A 1 83 ? -37.844 -52.75 15.844 1 17.34 83 PRO A N 1
ATOM 640 C CA . PRO A 1 83 ? -38.125 -52.5 17.25 1 17.34 83 PRO A CA 1
ATOM 641 C C . PRO A 1 83 ? -36.969 -51.875 17.984 1 17.34 83 PRO A C 1
ATOM 643 O O . PRO A 1 83 ? -37.156 -51.031 18.875 1 17.34 83 PRO A O 1
ATOM 646 N N . GLY A 1 84 ? -35.594 -52.125 17.703 1 15.87 84 GLY A N 1
ATOM 647 C CA . GLY A 1 84 ? -34.969 -52.562 18.922 1 15.87 84 GLY A CA 1
ATOM 648 C C . GLY A 1 84 ? -34.781 -51.438 19.938 1 15.87 84 GLY A C 1
ATOM 649 O O . GLY A 1 84 ? -34.906 -50.281 19.609 1 15.87 84 GLY A O 1
ATOM 650 N N . ASN A 1 85 ? -34.344 -51.688 21.312 1 16.27 85 ASN A N 1
ATOM 651 C CA . ASN A 1 85 ? -34.375 -51.562 22.766 1 16.27 85 ASN A CA 1
ATOM 652 C C . ASN A 1 85 ? -33.438 -50.469 23.266 1 16.27 85 ASN A C 1
ATOM 654 O O . ASN A 1 85 ? -33.844 -49.625 24.047 1 16.27 85 ASN A O 1
ATOM 658 N N . ARG A 1 86 ? -32.031 -50.656 23.5 1 15.78 86 ARG A N 1
ATOM 659 C CA . ARG A 1 86 ? -31.484 -50.75 24.844 1 15.78 86 ARG A CA 1
ATOM 660 C C . ARG A 1 86 ? -31.188 -49.375 25.406 1 15.78 86 ARG A C 1
ATOM 662 O O . ARG A 1 86 ? -31.234 -48.375 24.688 1 15.78 86 ARG A O 1
ATOM 669 N N . SER A 1 87 ? -29.828 -49 25.844 1 16.84 87 SER A N 1
ATOM 670 C CA . SER A 1 87 ? -29.266 -48.875 27.188 1 16.84 87 SER A CA 1
ATOM 671 C C . SER A 1 87 ? -29.016 -47.438 27.531 1 16.84 87 SER A C 1
ATOM 673 O O . SER A 1 87 ? -28.953 -46.562 26.656 1 16.84 87 SER A O 1
ATOM 675 N N . HIS A 1 88 ? -28.188 -47 28.625 1 17.2 88 HIS A N 1
ATOM 676 C CA . HIS A 1 88 ? -28.156 -46.406 29.953 1 17.2 88 HIS A CA 1
ATOM 677 C C . HIS A 1 88 ? -27.547 -45 29.922 1 17.2 88 HIS A C 1
ATOM 679 O O . HIS A 1 88 ? -28.078 -44.062 30.531 1 17.2 88 HIS A O 1
ATOM 685 N N . MET A 1 89 ? -26.109 -44.719 29.547 1 19.25 89 MET A N 1
ATOM 686 C CA . MET A 1 89 ? -25.25 -44.188 30.609 1 19.25 89 MET A CA 1
ATOM 687 C C . MET A 1 89 ? -25.391 -42.688 30.734 1 19.25 89 MET A C 1
ATOM 689 O O . MET A 1 89 ? -25.391 -41.969 29.719 1 19.25 89 MET A O 1
ATOM 693 N N . GLU A 1 90 ? -25.688 -42 31.906 1 18.89 90 GLU A N 1
ATOM 694 C CA . GLU A 1 90 ? -26.172 -40.812 32.594 1 18.89 90 GLU A CA 1
ATOM 695 C C . GLU A 1 90 ? -25.094 -39.719 32.656 1 18.89 90 GLU A C 1
ATOM 697 O O . GLU A 1 90 ? -25.312 -38.625 33.188 1 18.89 90 GLU A O 1
ATOM 702 N N . ARG A 1 91 ? -23.844 -39.781 32.219 1 19.86 91 ARG A N 1
ATOM 703 C CA . ARG A 1 91 ? -22.938 -39 33.031 1 19.86 91 ARG A CA 1
ATOM 704 C C . ARG A 1 91 ? -23.328 -37.531 33.031 1 19.86 91 ARG A C 1
ATOM 706 O O . ARG A 1 91 ? -23.844 -37 32.062 1 19.86 91 ARG A O 1
ATOM 713 N N . GLY A 1 92 ? -23.203 -36.781 34.156 1 18.7 92 GLY A N 1
ATOM 714 C CA . GLY A 1 92 ? -23.516 -35.562 34.875 1 18.7 92 GLY A CA 1
ATOM 715 C C . GLY A 1 92 ? -22.844 -34.312 34.312 1 18.7 92 GLY A C 1
ATOM 716 O O . GLY A 1 92 ? -21.688 -34.375 33.875 1 18.7 92 GLY A O 1
ATOM 717 N N . SER A 1 93 ? -23.562 -33.312 33.719 1 19.44 93 SER A N 1
ATOM 718 C CA . SER A 1 93 ? -23.422 -32.094 32.969 1 19.44 93 SER A CA 1
ATOM 719 C C . SER A 1 93 ? -22.734 -31 33.781 1 19.44 93 SER A C 1
ATOM 721 O O . SER A 1 93 ? -23.297 -29.922 34 1 19.44 93 SER A O 1
ATOM 723 N N . ARG A 1 94 ? -21.656 -31.312 34.531 1 20.22 94 ARG A N 1
ATOM 724 C CA . ARG A 1 94 ? -21.203 -30.188 35.312 1 20.22 94 ARG A CA 1
ATOM 725 C C . ARG A 1 94 ? -20.922 -28.969 34.438 1 20.22 94 ARG A C 1
ATOM 727 O O . ARG A 1 94 ? -20.281 -29.094 33.375 1 20.22 94 ARG A O 1
ATOM 734 N N . GLU A 1 95 ? -21.594 -27.797 34.594 1 19.84 95 GLU A N 1
ATOM 735 C CA . GLU A 1 95 ? -21.828 -26.438 34.094 1 19.84 95 GLU A CA 1
ATOM 736 C C . GLU A 1 95 ? -20.547 -25.625 34.125 1 19.84 95 GLU A C 1
ATOM 738 O O . GLU A 1 95 ? -20.203 -25 35.125 1 19.84 95 GLU A O 1
ATOM 743 N N . ALA A 1 96 ? -19.281 -26.156 34.031 1 21.44 96 ALA A N 1
ATOM 744 C CA . ALA A 1 96 ? -18.172 -25.25 34.344 1 21.44 96 ALA A CA 1
ATOM 745 C C . ALA A 1 96 ? -18.188 -24.047 33.375 1 21.44 96 ALA A C 1
ATOM 747 O O . ALA A 1 96 ? -18.141 -24.219 32.156 1 21.44 96 ALA A O 1
ATOM 748 N N . ASP A 1 97 ? -18.734 -22.906 33.656 1 24.09 97 ASP A N 1
ATOM 749 C CA . ASP A 1 97 ? -18.906 -21.531 33.219 1 24.09 97 ASP A CA 1
ATOM 750 C C . ASP A 1 97 ? -17.578 -20.922 32.781 1 24.09 97 ASP A C 1
ATOM 752 O O . ASP A 1 97 ? -17.438 -19.703 32.719 1 24.09 97 ASP A O 1
ATOM 756 N N . GLY A 1 98 ? -16.484 -21.688 32.594 1 22.33 98 GLY A N 1
ATOM 757 C CA . GLY A 1 98 ? -15.227 -20.969 32.5 1 22.33 98 GLY A CA 1
ATOM 758 C C . GLY A 1 98 ? -15.18 -20.031 31.297 1 22.33 98 GLY A C 1
ATOM 759 O O . GLY A 1 98 ? -15.234 -20.469 30.141 1 22.33 98 GLY A O 1
ATOM 760 N N . SER A 1 99 ? -15.805 -18.828 31.375 1 25.41 99 SER A N 1
ATOM 761 C CA . SER A 1 99 ? -15.797 -17.656 30.484 1 25.41 99 SER A CA 1
ATOM 762 C C . SER A 1 99 ? -14.391 -17.344 30 1 25.41 99 SER A C 1
ATOM 764 O O . SER A 1 99 ? -13.586 -16.781 30.734 1 25.41 99 SER A O 1
ATOM 766 N N . SER A 1 100 ? -13.68 -18.25 29.469 1 26.75 100 SER A N 1
ATOM 767 C CA . SER A 1 100 ? -12.375 -17.891 28.938 1 26.75 100 SER A CA 1
ATOM 768 C C . SER A 1 100 ? -12.477 -16.75 27.922 1 26.75 100 SER A C 1
ATOM 770 O O . SER A 1 100 ? -13.008 -16.938 26.828 1 26.75 100 SER A O 1
ATOM 772 N N . THR A 1 101 ? -12.727 -15.484 28.375 1 28.03 101 THR A N 1
ATOM 773 C CA . THR A 1 101 ? -12.672 -14.203 27.688 1 28.03 101 THR A CA 1
ATOM 774 C C . THR A 1 101 ? -11.359 -14.055 26.906 1 28.03 101 THR A C 1
ATOM 776 O O . THR A 1 101 ? -10.336 -13.664 27.484 1 28.03 101 THR A O 1
ATOM 779 N N . LYS A 1 102 ? -10.883 -14.953 26.234 1 28.48 102 LYS A N 1
ATOM 780 C CA . LYS A 1 102 ? -9.703 -14.68 25.422 1 28.48 102 LYS A CA 1
ATOM 781 C C . LYS A 1 102 ? -9.906 -13.438 24.562 1 28.48 102 LYS A C 1
ATOM 783 O O . LYS A 1 102 ? -10.75 -13.43 23.656 1 28.48 102 LYS A O 1
ATOM 788 N N . SER A 1 103 ? -9.773 -12.234 25.125 1 30.58 103 SER A N 1
ATOM 789 C CA . SER A 1 103 ? -9.797 -10.906 24.531 1 30.58 103 SER A CA 1
ATOM 790 C C . SER A 1 103 ? -9 -10.867 23.234 1 30.58 103 SER A C 1
ATOM 792 O O . SER A 1 103 ? -7.938 -11.492 23.125 1 30.58 103 SER A O 1
ATOM 794 N N . PRO A 1 104 ? -9.617 -10.711 22.109 1 32.56 104 PRO A N 1
ATOM 795 C CA . PRO A 1 104 ? -8.82 -10.539 20.891 1 32.56 104 PRO A CA 1
ATOM 796 C C . PRO A 1 104 ? -7.527 -9.766 21.125 1 32.56 104 PRO A C 1
ATOM 798 O O . PRO A 1 104 ? -7.48 -8.891 21.984 1 32.56 104 PRO A O 1
ATOM 801 N N . THR A 1 105 ? -6.477 -10.383 21.047 1 32.44 105 THR A N 1
ATOM 802 C CA . THR A 1 105 ? -5.18 -9.727 21.172 1 32.44 105 THR A CA 1
ATOM 803 C C . THR A 1 105 ? -5.215 -8.32 20.578 1 32.44 105 THR A C 1
ATOM 805 O O . THR A 1 105 ? -5.207 -8.156 19.359 1 32.44 105 THR A O 1
ATOM 808 N N . VAL A 1 106 ? -6.074 -7.457 20.984 1 36.66 106 VAL A N 1
ATOM 809 C CA . VAL A 1 106 ? -5.855 -6.035 20.75 1 36.66 106 VAL A CA 1
ATOM 810 C C . VAL A 1 106 ? -4.379 -5.695 20.953 1 36.66 106 VAL A C 1
ATOM 812 O O . VAL A 1 106 ? -3.811 -5.992 22.016 1 36.66 106 VAL A O 1
ATOM 815 N N . VAL A 1 107 ? -3.639 -5.742 19.953 1 39.97 107 VAL A N 1
ATOM 816 C CA . VAL A 1 107 ? -2.324 -5.148 20.172 1 39.97 107 VAL A CA 1
ATOM 817 C C . VAL A 1 107 ? -2.43 -4.031 21.219 1 39.97 107 VAL A C 1
ATOM 819 O O . VAL A 1 107 ? -3.295 -3.158 21.109 1 39.97 107 VAL A O 1
ATOM 822 N N . ALA A 1 108 ? -2.018 -4.176 22.344 1 41.19 108 ALA A N 1
ATOM 823 C CA . ALA A 1 108 ? -1.861 -3.227 23.453 1 41.19 108 ALA A CA 1
ATOM 824 C C . ALA A 1 108 ? -1.451 -1.851 22.938 1 41.19 108 ALA A C 1
ATOM 826 O O . ALA A 1 108 ? -0.427 -1.714 22.266 1 41.19 108 ALA A O 1
ATOM 827 N N . GLY A 1 109 ? -2.451 -0.817 22.859 1 49.28 109 GLY A N 1
ATOM 828 C CA . GLY A 1 109 ? -2.246 0.61 22.672 1 49.28 109 GLY A CA 1
ATOM 829 C C . GLY A 1 109 ? -2.906 1.146 21.422 1 49.28 109 GLY A C 1
ATOM 830 O O . GLY A 1 109 ? -2.674 2.293 21.031 1 49.28 109 GLY A O 1
ATOM 831 N N . ALA A 1 110 ? -3.514 0.161 20.703 1 59.16 110 ALA A N 1
ATOM 832 C CA . ALA A 1 110 ? -4.086 0.691 19.469 1 59.16 110 ALA A CA 1
ATOM 833 C C . ALA A 1 110 ? -5.332 1.525 19.75 1 59.16 110 ALA A C 1
ATOM 835 O O . ALA A 1 110 ? -6.168 1.142 20.578 1 59.16 110 ALA A O 1
ATOM 836 N N . SER A 1 111 ? -5.324 2.811 19.234 1 72.12 111 SER A N 1
ATOM 837 C CA . SER A 1 111 ? -6.441 3.744 19.359 1 72.12 111 SER A CA 1
ATOM 838 C C . SER A 1 111 ? -7.691 3.201 18.688 1 72.12 111 SER A C 1
ATOM 840 O O . SER A 1 111 ? -7.605 2.51 17.672 1 72.12 111 SER A O 1
ATOM 842 N N . PRO A 1 112 ? -8.805 3.326 19.375 1 82.31 112 PRO A N 1
ATOM 843 C CA . PRO A 1 112 ? -10.047 2.943 18.688 1 82.31 112 PRO A CA 1
ATOM 844 C C . PRO A 1 112 ? -10.227 3.654 17.344 1 82.31 112 PRO A C 1
ATOM 846 O O . PRO A 1 112 ? -9.641 4.719 17.125 1 82.31 112 PRO A O 1
ATOM 849 N N . GLY A 1 113 ? -10.961 3.045 16.484 1 86.75 113 GLY A N 1
ATOM 850 C CA . GLY A 1 113 ? -11.203 3.633 15.172 1 86.75 113 GLY A CA 1
ATOM 851 C C . GLY A 1 113 ? -12.281 4.699 15.188 1 86.75 113 GLY A C 1
ATOM 852 O O . GLY A 1 113 ? -13.164 4.684 16.047 1 86.75 113 GLY A O 1
ATOM 853 N N . ILE A 1 114 ? -12.125 5.719 14.336 1 88.69 114 ILE A N 1
ATOM 854 C CA . ILE A 1 114 ? -13.156 6.719 14.078 1 88.69 114 ILE A CA 1
ATOM 855 C C . ILE A 1 114 ? -13.578 6.656 12.609 1 88.69 114 ILE A C 1
ATOM 857 O O . ILE A 1 114 ? -12.734 6.566 11.719 1 88.69 114 ILE A O 1
ATOM 861 N N . PHE A 1 115 ? -14.945 6.648 12.453 1 89.56 115 PHE A N 1
ATOM 862 C CA . PHE A 1 115 ? -15.508 6.477 11.117 1 89.56 115 PHE A CA 1
ATOM 863 C C . PHE A 1 115 ? -16.5 7.586 10.797 1 89.56 115 PHE A C 1
ATOM 865 O O . PHE A 1 115 ? -17.438 7.836 11.57 1 89.56 115 PHE A O 1
ATOM 872 N N . ASP A 1 116 ? -16.156 8.242 9.688 1 86.38 116 ASP A N 1
ATOM 873 C CA . ASP A 1 116 ? -17.094 9.227 9.156 1 86.38 116 ASP A CA 1
ATOM 874 C C . ASP A 1 116 ? -18.109 8.57 8.227 1 86.38 116 ASP A C 1
ATOM 876 O O . ASP A 1 116 ? -17.797 8.258 7.074 1 86.38 116 ASP A O 1
ATOM 880 N N . GLU A 1 117 ? -19.297 8.57 8.578 1 82.81 117 GLU A N 1
ATOM 881 C CA . GLU A 1 117 ? -20.344 7.836 7.867 1 82.81 117 GLU A CA 1
ATOM 882 C C . GLU A 1 117 ? -20.734 8.547 6.574 1 82.81 117 GLU A C 1
ATOM 884 O O . GLU A 1 117 ? -21.156 7.906 5.609 1 82.81 117 GLU A O 1
ATOM 889 N N . GLN A 1 118 ? -20.609 9.734 6.559 1 77.5 118 GLN A N 1
ATOM 890 C CA . GLN A 1 118 ? -21.062 10.5 5.402 1 77.5 118 GLN A CA 1
ATOM 891 C C . GLN A 1 118 ? -20.062 10.406 4.254 1 77.5 118 GLN A C 1
ATOM 893 O O . GLN A 1 118 ? -20.453 10.32 3.09 1 77.5 118 GLN A O 1
ATOM 898 N N . LYS A 1 119 ? -18.859 10.32 4.629 1 79.94 119 LYS A N 1
ATOM 899 C CA . LYS A 1 119 ? -17.828 10.375 3.594 1 79.94 119 LYS A CA 1
ATOM 900 C C . LYS A 1 119 ? -17.125 9.031 3.457 1 79.94 119 LYS A C 1
ATOM 902 O O . LYS A 1 119 ? -16.281 8.852 2.576 1 79.94 119 LYS A O 1
ATOM 907 N N . PHE A 1 120 ? -17.406 8.07 4.25 1 84.06 120 PHE A N 1
ATOM 908 C CA . PHE A 1 120 ? -16.766 6.766 4.289 1 84.06 120 PHE A CA 1
ATOM 909 C C . PHE A 1 120 ? -15.258 6.918 4.492 1 84.06 120 PHE A C 1
ATOM 911 O O . PHE A 1 120 ? -14.469 6.438 3.674 1 84.06 120 PHE A O 1
ATOM 918 N N . ARG A 1 121 ? -14.93 7.562 5.547 1 89.44 121 ARG A N 1
ATOM 919 C CA . ARG A 1 121 ? -13.523 7.742 5.902 1 89.44 121 ARG A CA 1
ATOM 920 C C . ARG A 1 121 ? -13.234 7.188 7.293 1 89.44 121 ARG A C 1
ATOM 922 O O . ARG A 1 121 ? -14.008 7.402 8.227 1 89.44 121 ARG A O 1
ATOM 929 N N . TYR A 1 122 ? -12.188 6.465 7.281 1 91.75 122 TYR A N 1
ATOM 930 C CA . TYR A 1 122 ? -11.797 5.824 8.531 1 91.75 122 TYR A CA 1
ATOM 931 C C . TYR A 1 122 ? -10.391 6.242 8.938 1 91.75 122 TYR A C 1
ATOM 933 O O . TYR A 1 122 ? -9.508 6.395 8.094 1 91.75 122 TYR A O 1
ATOM 941 N N . SER A 1 123 ? -10.141 6.453 10.234 1 91.62 123 SER A N 1
ATOM 942 C CA . SER A 1 123 ? -8.828 6.594 10.859 1 91.62 123 SER A CA 1
ATOM 943 C C . SER A 1 123 ? -8.867 6.152 12.32 1 91.62 123 SER A C 1
ATOM 945 O O . SER A 1 123 ? -9.945 5.938 12.883 1 91.62 123 SER A O 1
ATOM 947 N N . GLY A 1 124 ? -7.73 5.961 12.844 1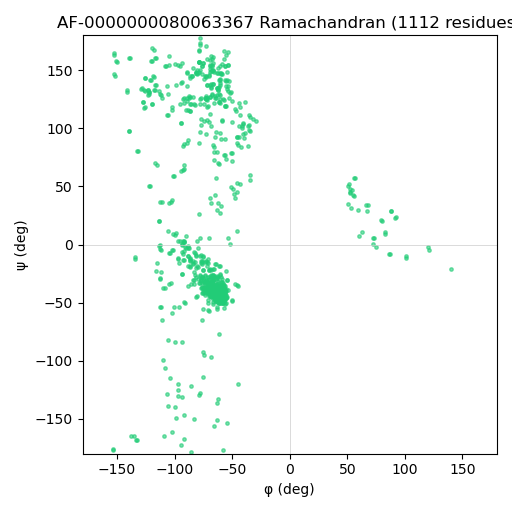 92.56 124 GLY A N 1
ATOM 948 C CA . GLY A 1 124 ? -7.695 5.777 14.289 1 92.56 124 GLY A CA 1
ATOM 949 C C . GLY A 1 124 ? -8.055 7.035 15.055 1 92.56 124 GLY A C 1
ATOM 950 O O . GLY A 1 124 ? -7.953 8.141 14.523 1 92.56 124 GLY A O 1
ATOM 951 N N . ALA A 1 125 ? -8.383 6.902 16.25 1 93.19 125 ALA A N 1
ATOM 952 C CA . ALA A 1 125 ? -8.844 8.016 17.078 1 93.19 125 ALA A CA 1
ATOM 953 C C . ALA A 1 125 ? -7.695 8.953 17.422 1 93.19 125 ALA A C 1
ATOM 955 O O . ALA A 1 125 ? -7.918 10.086 17.859 1 93.19 125 ALA A O 1
ATOM 956 N N . SER A 1 126 ? -6.469 8.531 17.234 1 94.81 126 SER A N 1
ATOM 957 C CA . SER A 1 126 ? -5.32 9.367 17.594 1 94.81 126 SER A CA 1
ATOM 958 C C . SER A 1 126 ? -4.863 10.203 16.406 1 94.81 126 SER A C 1
ATOM 960 O O . SER A 1 126 ? -3.846 10.898 16.484 1 94.81 126 SER A O 1
ATOM 962 N N . ALA A 1 127 ? -5.613 10.062 15.328 1 95.69 127 ALA A N 1
ATOM 963 C CA . ALA A 1 127 ? -5.281 10.867 14.156 1 95.69 127 ALA A CA 1
ATOM 964 C C . ALA A 1 127 ? -5.359 12.359 14.477 1 95.69 127 ALA A C 1
ATOM 966 O O . ALA A 1 127 ? -6.234 12.789 15.227 1 95.69 127 ALA A O 1
ATOM 967 N N . ALA A 1 128 ? -4.504 13.117 13.844 1 95.31 128 ALA A N 1
ATOM 968 C CA . ALA A 1 128 ? -4.473 14.562 14.07 1 95.31 128 ALA A CA 1
ATOM 969 C C . ALA A 1 128 ? -5.824 15.195 13.742 1 95.31 128 ALA A C 1
ATOM 971 O O . ALA A 1 128 ? -6.293 16.078 14.469 1 95.31 128 ALA A O 1
ATOM 972 N N . MET A 1 129 ? -6.453 14.75 12.742 1 92.75 129 MET A N 1
ATOM 973 C CA . MET A 1 129 ? -7.695 15.367 12.289 1 92.75 129 MET A CA 1
ATOM 974 C C . MET A 1 129 ? -8.859 14.977 13.188 1 92.75 129 MET A C 1
ATOM 976 O O . MET A 1 129 ? -9.914 15.617 13.164 1 92.75 129 MET A O 1
ATOM 980 N N . ALA A 1 130 ? -8.672 13.977 13.945 1 93.62 130 ALA A N 1
ATOM 981 C CA . ALA A 1 130 ? -9.734 13.508 14.828 1 93.62 130 ALA A CA 1
ATOM 982 C C . ALA A 1 130 ? -9.711 14.25 16.156 1 93.62 130 ALA A C 1
ATOM 984 O O . ALA A 1 130 ? -10.711 14.273 16.891 1 93.62 130 ALA A O 1
ATOM 985 N N . PHE A 1 131 ? -8.648 14.867 16.516 1 95.31 131 PHE A N 1
ATOM 986 C CA . PHE A 1 131 ? -8.422 15.367 17.859 1 95.31 131 PHE A CA 1
ATOM 987 C C . PHE A 1 131 ? -9.383 16.5 18.188 1 95.31 131 PHE A C 1
ATOM 989 O O . PHE A 1 131 ? -9.898 16.578 19.297 1 95.31 131 PHE A O 1
ATOM 996 N N . PRO A 1 132 ? -9.656 17.406 17.234 1 95 132 PRO A N 1
ATOM 997 C CA . PRO A 1 132 ? -10.648 18.438 17.547 1 95 132 PRO A CA 1
ATOM 998 C C . PRO A 1 132 ? -12.016 17.859 17.906 1 95 132 PRO A C 1
ATOM 1000 O O . PRO A 1 132 ? -12.688 18.375 18.797 1 95 132 PRO A O 1
ATOM 1003 N N . HIS A 1 133 ? -12.383 16.859 17.219 1 93.31 133 HIS A N 1
ATOM 1004 C CA . HIS A 1 133 ? -13.641 16.188 17.531 1 93.31 133 HIS A CA 1
ATOM 1005 C C . HIS A 1 133 ? -13.602 15.586 18.938 1 93.31 133 HIS A C 1
ATOM 1007 O O . HIS A 1 133 ? -14.539 15.766 19.719 1 93.31 133 HIS A O 1
ATOM 1013 N N . ILE A 1 134 ? -12.586 14.875 19.219 1 93.69 134 ILE A N 1
ATOM 1014 C CA . ILE A 1 134 ? -12.422 14.203 20.5 1 93.69 134 ILE A CA 1
ATOM 1015 C C . ILE A 1 134 ? -12.406 15.242 21.625 1 93.69 134 ILE A C 1
ATOM 1017 O O . ILE A 1 134 ? -13.047 15.055 22.656 1 93.69 134 ILE A O 1
ATOM 1021 N N . LEU A 1 135 ? -11.609 16.266 21.375 1 95.62 135 LEU A N 1
ATOM 1022 C CA . LEU A 1 135 ? -11.516 17.344 22.359 1 95.62 135 LEU A CA 1
ATOM 1023 C C . LEU A 1 135 ? -12.867 18.047 22.531 1 95.62 135 LEU A C 1
ATOM 1025 O O . LEU A 1 135 ? -13.258 18.375 23.656 1 95.62 135 LEU A O 1
ATOM 1029 N N . GLY A 1 136 ? -13.578 18.234 21.422 1 95.12 136 GLY A N 1
ATOM 1030 C CA . GLY A 1 136 ? -14.914 18.828 21.5 1 95.12 136 GLY A CA 1
ATOM 1031 C C . GLY A 1 136 ? -15.859 18.016 22.375 1 95.12 136 GLY A C 1
ATOM 1032 O O . GLY A 1 136 ? -16.609 18.594 23.172 1 95.12 136 GLY A O 1
ATOM 1033 N N . VAL A 1 137 ? -15.797 16.75 22.25 1 93.06 137 VAL A N 1
ATOM 1034 C CA . VAL A 1 137 ? -16.625 15.859 23.062 1 93.06 137 VAL A CA 1
ATOM 1035 C C . VAL A 1 137 ? -16.219 15.984 24.531 1 93.06 137 VAL A C 1
ATOM 1037 O O . VAL A 1 137 ? -17.078 16.094 25.406 1 93.06 137 VAL A O 1
ATOM 1040 N N . ALA A 1 138 ? -14.93 15.945 24.766 1 93.31 138 ALA A N 1
ATOM 1041 C CA . ALA A 1 138 ? -14.406 16.016 26.125 1 93.31 138 ALA A CA 1
ATOM 1042 C C . ALA A 1 138 ? -14.773 17.344 26.797 1 93.31 138 ALA A C 1
ATOM 1044 O O . ALA A 1 138 ? -14.938 17.406 28.016 1 93.31 138 ALA A O 1
ATOM 1045 N N . LEU A 1 139 ? -14.938 18.375 25.984 1 94.56 139 LEU A N 1
ATOM 1046 C CA . LEU A 1 139 ? -15.242 19.703 26.5 1 94.56 139 LEU A CA 1
ATOM 1047 C C . LEU A 1 139 ? -16.75 19.906 26.656 1 94.56 139 LEU A C 1
ATOM 1049 O O . LEU A 1 139 ? -17.203 20.953 27.109 1 94.56 139 LEU A O 1
ATOM 1053 N N . GLY A 1 140 ? -17.531 18.844 26.234 1 90.19 140 GLY A N 1
ATOM 1054 C CA . GLY A 1 140 ? -18.969 18.844 26.5 1 90.19 140 GLY A CA 1
ATOM 1055 C C . GLY A 1 140 ? -19.797 19.453 25.391 1 90.19 140 GLY A C 1
ATOM 1056 O O . GLY A 1 140 ? -20.922 19.875 25.609 1 90.19 140 GLY A O 1
ATOM 1057 N N . SER A 1 141 ? -19.266 19.453 24.281 1 91.19 141 SER A N 1
ATOM 1058 C CA . SER A 1 141 ? -20.016 19.984 23.156 1 91.19 141 SER A CA 1
ATOM 1059 C C . SER A 1 141 ? -21.219 19.125 22.828 1 91.19 141 SER A C 1
ATOM 1061 O O . SER A 1 141 ? -21.125 17.891 22.797 1 91.19 141 SER A O 1
ATOM 1063 N N . ASP A 1 142 ? -22.328 19.75 22.547 1 88.19 142 ASP A N 1
ATOM 1064 C CA . ASP A 1 142 ? -23.531 19.047 22.125 1 88.19 142 ASP A CA 1
ATOM 1065 C C . ASP A 1 142 ? -23.438 18.625 20.656 1 88.19 142 ASP A C 1
ATOM 1067 O O . ASP A 1 142 ? -24.078 17.672 20.234 1 88.19 142 ASP A O 1
ATOM 1071 N N . SER A 1 143 ? -22.609 19.422 19.953 1 89.12 143 SER A N 1
ATOM 1072 C CA . SER A 1 143 ? -22.344 19.141 18.547 1 89.12 143 SER A CA 1
ATOM 1073 C C . SER A 1 143 ? -20.844 19.203 18.25 1 89.12 143 SER A C 1
ATOM 1075 O O . SER A 1 143 ? -20.359 20.172 17.656 1 89.12 143 SER A O 1
ATOM 1077 N N . PRO A 1 144 ? -20.25 18.172 18.578 1 88.62 144 PRO A N 1
ATOM 1078 C CA . PRO A 1 144 ? -18.797 18.172 18.391 1 88.62 144 PRO A CA 1
ATOM 1079 C C . PRO A 1 144 ? -18.391 18.391 16.938 1 88.62 144 PRO A C 1
ATOM 1081 O O . PRO A 1 144 ? -19.125 18 16.031 1 88.62 144 PRO A O 1
ATOM 1084 N N . PRO A 1 145 ? -17.281 19.031 16.812 1 87.75 145 PRO A N 1
ATOM 1085 C CA . PRO A 1 145 ? -16.797 19.266 15.461 1 87.75 145 PRO A CA 1
ATOM 1086 C C . PRO A 1 145 ? -16.656 17.984 14.648 1 87.75 145 PRO A C 1
ATOM 1088 O O . PRO A 1 145 ? -16.266 16.953 15.188 1 87.75 145 PRO A O 1
ATOM 1091 N N . LYS A 1 146 ? -17.016 18.078 13.375 1 84.44 146 LYS A N 1
ATOM 1092 C CA . LYS A 1 146 ? -16.828 16.938 12.477 1 84.44 146 LYS A CA 1
ATOM 1093 C C . LYS A 1 146 ? -15.352 16.781 12.086 1 84.44 146 LYS A C 1
ATOM 1095 O O . LYS A 1 146 ? -14.578 17.734 12.195 1 84.44 146 LYS A O 1
ATOM 1100 N N . MET A 1 147 ? -15.031 15.594 11.719 1 84.81 147 MET A N 1
ATOM 1101 C CA . MET A 1 147 ? -13.656 15.344 11.297 1 84.81 147 MET A CA 1
ATOM 1102 C C . MET A 1 147 ? -13.383 15.984 9.938 1 84.81 147 MET A C 1
ATOM 1104 O O . MET A 1 147 ? -14.07 15.703 8.961 1 84.81 147 MET A O 1
ATOM 1108 N N . ARG A 1 148 ? -12.453 16.906 9.922 1 85.06 148 ARG A N 1
ATOM 1109 C CA . ARG A 1 148 ? -12.031 17.594 8.711 1 85.06 148 ARG A CA 1
ATOM 1110 C C . ARG A 1 148 ? -10.516 17.766 8.672 1 85.06 148 ARG A C 1
ATOM 1112 O O . ARG A 1 148 ? -9.859 17.719 9.711 1 85.06 148 ARG A O 1
ATOM 1119 N N . SER A 1 149 ? -10.062 18 7.496 1 87.44 149 SER A N 1
ATOM 1120 C CA . SER A 1 149 ? -8.609 18.047 7.352 1 87.44 149 SER A CA 1
ATOM 1121 C C . SER A 1 149 ? -8.109 19.484 7.254 1 87.44 149 SER A C 1
ATOM 1123 O O . SER A 1 149 ? -7.168 19.781 6.508 1 87.44 149 SER A O 1
ATOM 1125 N N . PHE A 1 150 ? -8.844 20.266 8.055 1 89.94 150 PHE A N 1
ATOM 1126 C CA . PHE A 1 150 ? -8.281 21.609 8.109 1 89.94 150 PHE A CA 1
ATOM 1127 C C . PHE A 1 150 ? -6.934 21.594 8.828 1 89.94 150 PHE A C 1
ATOM 1129 O O . PHE A 1 150 ? -6.59 20.625 9.508 1 89.94 150 PHE A O 1
ATOM 1136 N N . ALA A 1 151 ? -6.027 22.422 8.547 1 92.38 151 ALA A N 1
ATOM 1137 C CA . ALA A 1 151 ? -4.699 22.609 9.133 1 92.38 151 ALA A CA 1
ATOM 1138 C C . ALA A 1 151 ? -3.762 21.469 8.711 1 92.38 151 ALA A C 1
ATOM 1140 O O . ALA A 1 151 ? -2.648 21.359 9.234 1 92.38 151 ALA A O 1
ATOM 1141 N N . TYR A 1 152 ? -4.25 20.516 7.902 1 93.5 152 TYR A N 1
ATOM 1142 C CA . TYR A 1 152 ? -3.367 19.484 7.387 1 93.5 152 TYR A CA 1
ATOM 1143 C C . TYR A 1 152 ? -2.285 20.078 6.496 1 93.5 152 TYR A C 1
ATOM 1145 O O . TYR A 1 152 ? -1.169 19.562 6.43 1 93.5 152 TYR A O 1
ATOM 1153 N N . ASN A 1 153 ? -2.578 21.047 5.832 1 95.31 153 ASN A N 1
ATOM 1154 C CA . ASN A 1 153 ? -1.689 21.906 5.055 1 95.31 153 ASN A CA 1
ATOM 1155 C C . ASN A 1 153 ? -2.264 23.312 4.898 1 95.31 153 ASN A C 1
ATOM 1157 O O . ASN A 1 153 ? -3.344 23.609 5.41 1 95.31 153 ASN A O 1
ATOM 1161 N N . PHE A 1 154 ? -1.638 24.219 4.176 1 96.12 154 PHE A N 1
ATOM 1162 C CA . PHE A 1 154 ? -2.041 25.609 4.113 1 96.12 154 PHE A CA 1
ATOM 1163 C C . PHE A 1 154 ? -3.148 25.812 3.084 1 96.12 154 PHE A C 1
ATOM 1165 O O . PHE A 1 154 ? -3.814 26.844 3.072 1 96.12 154 PHE A O 1
ATOM 1172 N N . GLY A 1 155 ? -3.342 24.875 2.197 1 94.81 155 GLY A N 1
ATOM 1173 C CA . GLY A 1 155 ? -4.348 24.984 1.155 1 94.81 155 GLY A CA 1
ATOM 1174 C C . GLY A 1 155 ? -4.031 26.062 0.137 1 94.81 155 GLY A C 1
ATOM 1175 O O . GLY A 1 155 ? -4.938 26.734 -0.378 1 94.81 155 GLY A O 1
ATOM 1176 N N . ILE A 1 156 ? -2.75 26.266 -0.148 1 94.06 156 ILE A N 1
ATOM 1177 C CA . ILE A 1 156 ? -2.367 27.391 -1.012 1 94.06 156 ILE A CA 1
ATOM 1178 C C . ILE A 1 156 ? -2.443 26.953 -2.475 1 94.06 156 ILE A C 1
ATOM 1180 O O . ILE A 1 156 ? -2.314 27.781 -3.381 1 94.06 156 ILE A O 1
ATOM 1184 N N . ARG A 1 157 ? -2.582 25.703 -2.768 1 95.19 157 ARG A N 1
ATOM 1185 C CA . ARG A 1 157 ? -2.807 25.156 -4.105 1 95.19 157 ARG A CA 1
ATOM 1186 C C . ARG A 1 157 ? -4.137 24.422 -4.176 1 95.19 157 ARG A C 1
ATOM 1188 O O . ARG A 1 157 ? -4.559 23.797 -3.203 1 95.19 157 ARG A O 1
ATOM 1195 N N . PRO A 1 158 ? -4.727 24.547 -5.32 1 89.69 158 PRO A N 1
ATOM 1196 C CA . PRO A 1 158 ? -5.902 23.688 -5.48 1 89.69 158 PRO A CA 1
ATOM 1197 C C . PRO A 1 158 ? -5.535 22.203 -5.582 1 89.69 158 PRO A C 1
ATOM 1199 O O . PRO A 1 158 ? -4.422 21.875 -5.988 1 89.69 158 PRO A O 1
ATOM 1202 N N . GLU A 1 159 ? -6.484 21.406 -5.133 1 89.19 159 GLU A N 1
ATOM 1203 C CA . GLU A 1 159 ? -6.277 19.969 -5.324 1 89.19 159 GLU A CA 1
ATOM 1204 C C . GLU A 1 159 ? -6.207 19.609 -6.809 1 89.19 159 GLU A C 1
ATOM 1206 O O . GLU A 1 159 ? -6.758 20.328 -7.648 1 89.19 159 GLU A O 1
ATOM 1211 N N . GLU A 1 160 ? -5.484 18.531 -7.09 1 90.31 160 GLU A N 1
ATOM 1212 C CA . GLU A 1 160 ? -5.332 18.094 -8.477 1 90.31 160 GLU A CA 1
ATOM 1213 C C . GLU A 1 160 ? -6.691 17.922 -9.148 1 90.31 160 GLU A C 1
ATOM 1215 O O . GLU A 1 160 ? -7.617 17.359 -8.555 1 90.31 160 GLU A O 1
ATOM 1220 N N . ALA A 1 161 ? -6.789 18.391 -10.352 1 86.25 161 ALA A N 1
ATOM 1221 C CA . ALA A 1 161 ? -8.047 18.344 -11.086 1 86.25 161 ALA A CA 1
ATOM 1222 C C . ALA A 1 161 ? -8.367 16.938 -11.547 1 86.25 161 ALA A C 1
ATOM 1224 O O . ALA A 1 161 ? -7.465 16.141 -11.812 1 86.25 161 ALA A O 1
ATOM 1225 N N . SER A 1 162 ? -9.688 16.641 -11.531 1 86 162 SER A N 1
ATOM 1226 C CA . SER A 1 162 ? -10.156 15.367 -12.062 1 86 162 SER A CA 1
ATOM 1227 C C . SER A 1 162 ? -10.281 15.414 -13.578 1 86 162 SER A C 1
ATOM 1229 O O . SER A 1 162 ? -10.562 16.469 -14.156 1 86 162 SER A O 1
ATOM 1231 N N . ASN A 1 163 ? -10.031 14.25 -14.164 1 83.56 163 ASN A N 1
ATOM 1232 C CA . ASN A 1 163 ? -10.234 14.133 -15.602 1 83.56 163 ASN A CA 1
ATOM 1233 C C . ASN A 1 163 ? -11.672 13.758 -15.938 1 83.56 163 ASN A C 1
ATOM 1235 O O . ASN A 1 163 ? -12.359 13.125 -15.125 1 83.56 163 ASN A O 1
ATOM 1239 N N . ALA A 1 164 ? -12.141 14.305 -17 1 84.75 164 ALA A N 1
ATOM 1240 C CA . ALA A 1 164 ? -13.43 13.836 -17.5 1 84.75 164 ALA A CA 1
ATOM 1241 C C . ALA A 1 164 ? -13.297 12.438 -18.109 1 84.75 164 ALA A C 1
ATOM 1243 O O . ALA A 1 164 ? -12.375 12.164 -18.875 1 84.75 164 ALA A O 1
ATOM 1244 N N . HIS A 1 165 ? -14.18 11.609 -17.5 1 89.12 165 HIS A N 1
ATOM 1245 C CA . HIS A 1 165 ? -14.172 10.258 -18.047 1 89.12 165 HIS A CA 1
ATOM 1246 C C . HIS A 1 165 ? -15.359 10.039 -18.984 1 89.12 165 HIS A C 1
ATOM 1248 O O . HIS A 1 165 ? -16.484 10.445 -18.672 1 89.12 165 HIS A O 1
ATOM 1254 N N . GLY A 1 166 ? -15.203 9.805 -20.25 1 87.69 166 GLY A N 1
ATOM 1255 C CA . GLY A 1 166 ? -16.234 9.602 -21.25 1 87.69 166 GLY A CA 1
ATOM 1256 C C . GLY A 1 166 ? -17.234 8.516 -20.875 1 87.69 166 GLY A C 1
ATOM 1257 O O . GLY A 1 166 ? -17.062 7.84 -19.859 1 87.69 166 GLY A O 1
ATOM 1258 N N . PHE A 1 167 ? -18.375 8.469 -21.578 1 93.44 167 PHE A N 1
ATOM 1259 C CA . PHE A 1 167 ? -19.438 7.473 -21.422 1 93.44 167 PHE A CA 1
ATOM 1260 C C . PHE A 1 167 ? -18.922 6.086 -21.812 1 93.44 167 PHE A C 1
ATOM 1262 O O . PHE A 1 167 ? -18.344 5.906 -22.875 1 93.44 167 PHE A O 1
ATOM 1269 N N . LEU A 1 168 ? -19.109 5.109 -20.844 1 96.31 168 LEU A N 1
ATOM 1270 C CA . LEU A 1 168 ? -18.656 3.742 -21.078 1 96.31 168 LEU A CA 1
ATOM 1271 C C . LEU A 1 168 ? -19.25 3.193 -22.375 1 96.31 168 LEU A C 1
ATOM 1273 O O . LEU A 1 168 ? -18.609 2.391 -23.062 1 96.31 168 LEU A O 1
ATOM 1277 N N . GLY A 1 169 ? -20.422 3.666 -22.688 1 95.44 169 GLY A N 1
ATOM 1278 C CA . GLY A 1 169 ? -21.109 3.232 -23.891 1 95.44 169 GLY A CA 1
ATOM 1279 C C . GLY A 1 169 ? -20.359 3.537 -25.172 1 95.44 169 GLY A C 1
ATOM 1280 O O . GLY A 1 169 ? -20.641 2.959 -26.219 1 95.44 169 GLY A O 1
ATOM 1281 N N . ASN A 1 170 ? -19.406 4.441 -25.141 1 96.38 170 ASN A N 1
ATOM 1282 C CA . ASN A 1 170 ? -18.578 4.742 -26.281 1 96.38 170 ASN A CA 1
ATOM 1283 C C . ASN A 1 170 ? -17.578 3.623 -26.562 1 96.38 170 ASN A C 1
ATOM 1285 O O . ASN A 1 170 ? -16.984 3.564 -27.656 1 96.38 170 ASN A O 1
ATOM 1289 N N . ILE A 1 171 ? -17.391 2.701 -25.609 1 98.06 171 ILE A N 1
ATOM 1290 C CA . ILE A 1 171 ? -16.422 1.617 -25.734 1 98.06 171 ILE A CA 1
ATOM 1291 C C . ILE A 1 171 ? -17.156 0.289 -25.906 1 98.06 171 ILE A C 1
ATOM 1293 O O . ILE A 1 171 ? -16.734 -0.549 -26.719 1 98.06 171 ILE A O 1
ATOM 1297 N N . ILE A 1 172 ? -18.234 0.166 -25.219 1 98.62 172 ILE A N 1
ATOM 1298 C CA . ILE A 1 172 ? -18.953 -1.1 -25.266 1 98.62 172 ILE A CA 1
ATOM 1299 C C . ILE A 1 172 ? -20.453 -0.834 -25.266 1 98.62 172 ILE A C 1
ATOM 1301 O O . ILE A 1 172 ? -20.953 -0.063 -24.438 1 98.62 172 ILE A O 1
ATOM 1305 N N . SER A 1 173 ? -21.203 -1.457 -26.188 1 98.25 173 SER A N 1
ATOM 1306 C CA . SER A 1 173 ? -22.656 -1.318 -26.234 1 98.25 173 SER A CA 1
ATOM 1307 C C . SER A 1 173 ? -23.312 -1.968 -25.016 1 98.25 173 SER A C 1
ATOM 1309 O O . SER A 1 173 ? -22.719 -2.828 -24.375 1 98.25 173 SER A O 1
ATOM 1311 N N . GLU A 1 174 ? -24.531 -1.553 -24.734 1 97.19 174 GLU A N 1
ATOM 1312 C CA . GLU A 1 174 ? -25.281 -2.139 -23.625 1 97.19 174 GLU A CA 1
ATOM 1313 C C . GLU A 1 174 ? -25.453 -3.643 -23.812 1 97.19 174 GLU A C 1
ATOM 1315 O O . GLU A 1 174 ? -25.359 -4.41 -22.859 1 97.19 174 GLU A O 1
ATOM 1320 N N . LYS A 1 175 ? -25.688 -4.039 -24.969 1 97.81 175 LYS A N 1
ATOM 1321 C CA . LYS A 1 175 ? -25.875 -5.453 -25.281 1 97.81 175 LYS A CA 1
ATOM 1322 C C . LYS A 1 175 ? -24.594 -6.25 -25.016 1 97.81 175 LYS A C 1
ATOM 1324 O O . LYS A 1 175 ? -24.641 -7.301 -24.359 1 97.81 175 LYS A O 1
ATOM 1329 N N . ASP A 1 176 ? -23.5 -5.754 -25.516 1 98.44 176 ASP A N 1
ATOM 1330 C CA . ASP A 1 176 ? -22.234 -6.426 -25.297 1 98.44 176 ASP A CA 1
ATOM 1331 C C . ASP A 1 176 ? -21.859 -6.445 -23.812 1 98.44 176 ASP A C 1
ATOM 1333 O O . ASP A 1 176 ? -21.312 -7.43 -23.312 1 98.44 176 ASP A O 1
ATOM 1337 N N . LEU A 1 177 ? -22.125 -5.301 -23.172 1 98.56 177 LEU A N 1
ATOM 1338 C CA . LEU A 1 177 ? -21.891 -5.27 -21.734 1 98.56 177 LEU A CA 1
ATOM 1339 C C . LEU A 1 177 ? -22.656 -6.387 -21.031 1 98.56 177 LEU A C 1
ATOM 1341 O O . LEU A 1 177 ? -22.109 -7.07 -20.172 1 98.56 177 LEU A O 1
ATOM 1345 N N . GLY A 1 178 ? -23.906 -6.516 -21.422 1 98.12 178 GLY A N 1
ATOM 1346 C CA . GLY A 1 178 ? -24.719 -7.586 -20.844 1 98.12 178 GLY A CA 1
ATOM 1347 C C . GLY A 1 178 ? -24.156 -8.969 -21.125 1 98.12 178 GLY A C 1
ATOM 1348 O O . GLY A 1 178 ? -24.125 -9.82 -20.234 1 98.12 178 GLY A O 1
ATOM 1349 N N . PHE A 1 179 ? -23.703 -9.211 -22.281 1 98.31 179 PHE A N 1
ATOM 1350 C CA . PHE A 1 179 ? -23.172 -10.508 -22.688 1 98.31 179 PHE A CA 1
ATOM 1351 C C . PHE A 1 179 ? -21.938 -10.859 -21.875 1 98.31 179 PHE A C 1
ATOM 1353 O O . PHE A 1 179 ? -21.875 -11.922 -21.25 1 98.31 179 PHE A O 1
ATOM 1360 N N . PHE A 1 180 ? -20.984 -10 -21.891 1 98.69 180 PHE A N 1
ATOM 1361 C CA . PHE A 1 180 ? -19.719 -10.273 -21.219 1 98.69 180 PHE A CA 1
ATOM 1362 C C . PHE A 1 180 ? -19.891 -10.305 -19.703 1 98.69 180 PHE A C 1
ATOM 1364 O O . PHE A 1 180 ? -19.219 -11.062 -19 1 98.69 180 PHE A O 1
ATOM 1371 N N . SER A 1 181 ? -20.812 -9.445 -19.188 1 98.69 181 SER A N 1
ATOM 1372 C CA . SER A 1 181 ? -21.141 -9.555 -17.766 1 98.69 181 SER A CA 1
ATOM 1373 C C . SER A 1 181 ? -21.688 -10.938 -17.438 1 98.69 181 SER A C 1
ATOM 1375 O O . SER A 1 181 ? -21.344 -11.508 -16.391 1 98.69 181 SER A O 1
ATOM 1377 N N . GLY A 1 182 ? -22.469 -11.414 -18.297 1 98.06 182 GLY A N 1
ATOM 1378 C CA . GLY A 1 182 ? -23 -12.758 -18.109 1 98.06 182 GLY A CA 1
ATOM 1379 C C . GLY A 1 182 ? -21.922 -13.812 -18 1 98.06 182 GLY A C 1
ATOM 1380 O O . GLY A 1 182 ? -21.984 -14.703 -17.156 1 98.06 182 GLY A O 1
ATOM 1381 N N . VAL A 1 183 ? -20.938 -13.727 -18.844 1 98.06 183 VAL A N 1
ATOM 1382 C CA . VAL A 1 183 ? -19.812 -14.656 -18.812 1 98.06 183 VAL A CA 1
ATOM 1383 C C . VAL A 1 183 ? -19.078 -14.539 -17.484 1 98.06 183 VAL A C 1
ATOM 1385 O O . VAL A 1 183 ? -18.797 -15.547 -16.844 1 98.06 183 VAL A O 1
ATOM 1388 N N . TYR A 1 184 ? -18.812 -13.297 -17.094 1 98.19 184 TYR A N 1
ATOM 1389 C CA . TYR A 1 184 ? -18.156 -13.055 -15.805 1 98.19 184 TYR A CA 1
ATOM 1390 C C . TYR A 1 184 ? -18.922 -13.703 -14.664 1 98.19 184 TYR A C 1
ATOM 1392 O O . TYR A 1 184 ? -18.344 -14.414 -13.844 1 98.19 184 TYR A O 1
ATOM 1400 N N . PHE A 1 185 ? -20.203 -13.477 -14.57 1 98.06 185 PHE A N 1
ATOM 1401 C CA . PHE A 1 185 ? -21.016 -13.93 -13.445 1 98.06 185 PHE A CA 1
ATOM 1402 C C . PHE A 1 185 ? -21.172 -15.445 -13.461 1 98.06 185 PHE A C 1
ATOM 1404 O O . PHE A 1 185 ? -21.344 -16.062 -12.414 1 98.06 185 PHE A O 1
ATOM 1411 N N . SER A 1 186 ? -20.984 -16.047 -14.617 1 96.88 186 SER A N 1
ATOM 1412 C CA . SER A 1 186 ? -21.094 -17.5 -14.711 1 96.88 186 SER A CA 1
ATOM 1413 C C . SER A 1 186 ? -19.812 -18.188 -14.266 1 96.88 186 SER A C 1
ATOM 1415 O O . SER A 1 186 ? -19.828 -19.297 -13.742 1 96.88 186 SER A O 1
ATOM 1417 N N . ILE A 1 187 ? -18.734 -17.531 -14.414 1 96.69 187 ILE A N 1
ATOM 1418 C CA . ILE A 1 187 ? -17.469 -18.219 -14.242 1 96.69 187 ILE A CA 1
ATOM 1419 C C . ILE A 1 187 ? -16.766 -17.703 -12.984 1 96.69 187 ILE A C 1
ATOM 1421 O O . ILE A 1 187 ? -16.438 -18.469 -12.086 1 96.69 187 ILE A O 1
ATOM 1425 N N . LEU A 1 188 ? -16.562 -16.359 -12.867 1 97 188 LEU A N 1
ATOM 1426 C CA . LEU A 1 188 ? -15.836 -15.773 -11.75 1 97 188 LEU A CA 1
ATOM 1427 C C . LEU A 1 188 ? -16.797 -15.359 -10.641 1 97 188 LEU A C 1
ATOM 1429 O O . LEU A 1 188 ? -16.422 -15.289 -9.469 1 97 188 LEU A O 1
ATOM 1433 N N . GLY A 1 189 ? -18.047 -15.094 -11 1 96.31 189 GLY A N 1
ATOM 1434 C CA . GLY A 1 189 ? -19.062 -14.68 -10.047 1 96.31 189 GLY A CA 1
ATOM 1435 C C . GLY A 1 189 ? -19.141 -15.586 -8.836 1 96.31 189 GLY A C 1
ATOM 1436 O O . GLY A 1 189 ? -19.078 -15.117 -7.695 1 96.31 189 GLY A O 1
ATOM 1437 N N . PRO A 1 190 ? -19.188 -16.859 -9.086 1 96.19 190 PRO A N 1
ATOM 1438 C CA . PRO A 1 190 ? -19.312 -17.781 -7.961 1 96.19 190 PRO A CA 1
ATOM 1439 C C . PRO A 1 190 ? -18.078 -17.797 -7.066 1 96.19 190 PRO A C 1
ATOM 1441 O O . PRO A 1 190 ? -18.172 -18.078 -5.871 1 96.19 190 PRO A O 1
ATOM 1444 N N . ILE A 1 191 ? -16.922 -17.484 -7.598 1 96.62 191 ILE A N 1
ATOM 1445 C CA . ILE A 1 191 ? -15.664 -17.547 -6.871 1 96.62 191 ILE A CA 1
ATOM 1446 C C . ILE A 1 191 ? -15.492 -16.297 -6.012 1 96.62 191 ILE A C 1
ATOM 1448 O O . ILE A 1 191 ? -15.125 -16.391 -4.836 1 96.62 191 ILE A O 1
ATOM 1452 N N . GLY A 1 192 ? -15.75 -15.125 -6.531 1 95.44 192 GLY A N 1
ATOM 1453 C CA . GLY A 1 192 ? -15.594 -13.875 -5.805 1 95.44 192 GLY A CA 1
ATOM 1454 C C . GLY A 1 192 ? -16.859 -13.445 -5.07 1 95.44 192 GLY A C 1
ATOM 1455 O O . GLY A 1 192 ? -16.797 -13.094 -3.891 1 95.44 192 GLY A O 1
ATOM 1456 N N . ASP A 1 193 ? -17.953 -13.453 -5.805 1 97.12 193 ASP A N 1
ATOM 1457 C CA . ASP A 1 193 ? -19.281 -13.133 -5.305 1 97.12 193 ASP A CA 1
ATOM 1458 C C . ASP A 1 193 ? -19.281 -11.789 -4.578 1 97.12 193 ASP A C 1
ATOM 1460 O O . ASP A 1 193 ? -19.828 -11.68 -3.477 1 97.12 193 ASP A O 1
ATOM 1464 N N . VAL A 1 194 ? -18.672 -10.773 -5.098 1 97.94 194 VAL A N 1
ATOM 1465 C CA . VAL A 1 194 ? -18.562 -9.461 -4.469 1 97.94 194 VAL A CA 1
ATOM 1466 C C . VAL A 1 194 ? -19.641 -8.531 -5.012 1 97.94 194 VAL A C 1
ATOM 1468 O O . VAL A 1 194 ? -19.875 -7.449 -4.469 1 97.94 194 VAL A O 1
ATOM 1471 N N . ILE A 1 195 ? -20.297 -8.938 -6.094 1 97.38 195 ILE A N 1
ATOM 1472 C CA . ILE A 1 195 ? -21.328 -8.141 -6.75 1 97.38 195 ILE A CA 1
ATOM 1473 C C . ILE A 1 195 ? -22.609 -8.953 -6.871 1 97.38 195 ILE A C 1
ATOM 1475 O O . ILE A 1 195 ? -22.594 -10.117 -7.285 1 97.38 195 ILE A O 1
ATOM 1479 N N . ASP A 1 196 ? -23.672 -8.344 -6.488 1 95.38 196 ASP A N 1
ATOM 1480 C CA . ASP A 1 196 ? -24.969 -8.969 -6.727 1 95.38 196 ASP A CA 1
ATOM 1481 C C . ASP A 1 196 ? -25.406 -8.812 -8.188 1 95.38 196 ASP A C 1
ATOM 1483 O O . ASP A 1 196 ? -25.531 -7.688 -8.68 1 95.38 196 ASP A O 1
ATOM 1487 N N . LEU A 1 197 ? -25.719 -9.914 -8.82 1 95.81 197 LEU A N 1
ATOM 1488 C CA . LEU A 1 197 ? -26 -9.914 -10.25 1 95.81 197 LEU A CA 1
ATOM 1489 C C . LEU A 1 197 ? -27.25 -9.094 -10.555 1 95.81 197 LEU A C 1
ATOM 1491 O O . LEU A 1 197 ? -27.281 -8.328 -11.516 1 95.81 197 LEU A O 1
ATOM 1495 N N . ARG A 1 198 ? -28.281 -9.227 -9.781 1 95.56 198 ARG A N 1
ATOM 1496 C CA . ARG A 1 198 ? -29.547 -8.531 -10.031 1 95.56 198 ARG A CA 1
ATOM 1497 C C . ARG A 1 198 ? -29.375 -7.02 -9.93 1 95.56 198 ARG A C 1
ATOM 1499 O O . ARG A 1 198 ? -29.797 -6.277 -10.812 1 95.56 198 ARG A O 1
ATOM 1506 N N . ILE A 1 199 ? -28.719 -6.641 -8.914 1 95.81 199 ILE A N 1
ATOM 1507 C CA . ILE A 1 199 ? -28.516 -5.215 -8.68 1 95.81 199 ILE A CA 1
ATOM 1508 C C . ILE A 1 199 ? -27.562 -4.648 -9.734 1 95.81 199 ILE A C 1
ATOM 1510 O O . ILE A 1 199 ? -27.781 -3.551 -10.25 1 95.81 199 ILE A O 1
ATOM 1514 N N . TYR A 1 200 ? -26.562 -5.371 -10.055 1 96.75 200 TYR A N 1
ATOM 1515 C CA . TYR A 1 200 ? -25.609 -4.973 -11.086 1 96.75 200 TYR A CA 1
ATOM 1516 C C . TYR A 1 200 ? -26.312 -4.715 -12.406 1 96.75 200 TYR A C 1
ATOM 1518 O O . TYR A 1 200 ? -26.062 -3.707 -13.07 1 96.75 200 TYR A O 1
ATOM 1526 N N . THR A 1 201 ? -27.125 -5.664 -12.727 1 96.75 201 THR A N 1
ATOM 1527 C CA . THR A 1 201 ? -27.844 -5.559 -13.992 1 96.75 201 THR A CA 1
ATOM 1528 C C . THR A 1 201 ? -28.734 -4.32 -14.008 1 96.75 201 THR A C 1
ATOM 1530 O O . THR A 1 201 ? -28.812 -3.617 -15.023 1 96.75 201 THR A O 1
ATOM 1533 N N . GLN A 1 202 ? -29.391 -4.07 -12.922 1 94.56 202 GLN A N 1
ATOM 1534 C CA . GLN A 1 202 ? -30.234 -2.885 -12.812 1 94.56 202 GLN A CA 1
ATOM 1535 C C . GLN A 1 202 ? -29.406 -1.607 -12.922 1 94.56 202 GLN A C 1
ATOM 1537 O O . GLN A 1 202 ? -29.781 -0.667 -13.617 1 94.56 202 GLN A O 1
ATOM 1542 N N . ARG A 1 203 ? -28.281 -1.595 -12.266 1 94.25 203 ARG A N 1
ATOM 1543 C CA . ARG A 1 203 ? -27.422 -0.421 -12.281 1 94.25 203 ARG A CA 1
ATOM 1544 C C . ARG A 1 203 ? -26.859 -0.171 -13.68 1 94.25 203 ARG A C 1
ATOM 1546 O O . ARG A 1 203 ? -26.688 0.979 -14.094 1 94.25 203 ARG A O 1
ATOM 1553 N N . CYS A 1 204 ? -26.562 -1.244 -14.391 1 95.69 204 CYS A N 1
ATOM 1554 C CA . CYS A 1 204 ? -26.109 -1.103 -15.766 1 95.69 204 CYS A CA 1
ATOM 1555 C C . CYS A 1 204 ? -27.188 -0.439 -16.625 1 95.69 204 CYS A C 1
ATOM 1557 O O . CYS A 1 204 ? -26.891 0.477 -17.391 1 95.69 204 CYS A O 1
ATOM 1559 N N . ARG A 1 205 ? -28.406 -0.866 -16.453 1 94.06 205 ARG A N 1
ATOM 1560 C CA . ARG A 1 205 ? -29.5 -0.296 -17.219 1 94.06 205 ARG A CA 1
ATOM 1561 C C . ARG A 1 205 ? -29.672 1.188 -16.906 1 94.06 205 ARG A C 1
ATOM 1563 O O . ARG A 1 205 ? -29.844 1.999 -17.828 1 94.06 205 ARG A O 1
ATOM 1570 N N . GLU A 1 206 ? -29.625 1.484 -15.656 1 92.12 206 GLU A N 1
ATOM 1571 C CA . GLU A 1 206 ? -29.766 2.879 -15.242 1 92.12 206 GLU A CA 1
ATOM 1572 C C . GLU A 1 206 ? -28.625 3.73 -15.797 1 92.12 206 GLU A C 1
ATOM 1574 O O . GLU A 1 206 ? -28.844 4.863 -16.219 1 92.12 206 GLU A O 1
ATOM 1579 N N . TYR A 1 207 ? -27.438 3.166 -15.805 1 93.69 207 TYR A N 1
ATOM 1580 C CA . TYR A 1 207 ? -26.266 3.891 -16.297 1 93.69 207 TYR A CA 1
ATOM 1581 C C . TYR A 1 207 ? -26.406 4.203 -17.781 1 93.69 207 TYR A C 1
ATOM 1583 O O . TYR A 1 207 ? -26.078 5.305 -18.219 1 93.69 207 TYR A O 1
ATOM 1591 N N . TYR A 1 208 ? -26.875 3.295 -18.484 1 93.62 208 TYR A N 1
ATOM 1592 C CA . TYR A 1 208 ? -26.922 3.463 -19.938 1 93.62 208 TYR A CA 1
ATOM 1593 C C . TYR A 1 208 ? -28.141 4.293 -20.344 1 93.62 208 TYR A C 1
ATOM 1595 O O . TYR A 1 208 ? -28.156 4.891 -21.422 1 93.62 208 TYR A O 1
ATOM 1603 N N . HIS A 1 209 ? -29.141 4.414 -19.562 1 90.5 209 HIS A N 1
ATOM 1604 C CA . HIS A 1 209 ? -30.375 5.059 -20 1 90.5 209 HIS A CA 1
ATOM 1605 C C . HIS A 1 209 ? -30.641 6.34 -19.219 1 90.5 209 HIS A C 1
ATOM 1607 O O . HIS A 1 209 ? -31.531 7.113 -19.578 1 90.5 209 HIS A O 1
ATOM 1613 N N . SER A 1 210 ? -30.016 6.535 -18.141 1 78.69 210 SER A N 1
ATOM 1614 C CA . SER A 1 210 ? -30.281 7.742 -17.375 1 78.69 210 SER A CA 1
ATOM 1615 C C . SER A 1 210 ? -29.281 8.844 -17.703 1 78.69 210 SER A C 1
ATOM 1617 O O . SER A 1 210 ? -28.125 8.562 -18.031 1 78.69 210 SER A O 1
ATOM 1619 N N . SER A 1 211 ? -29.609 10.094 -18.203 1 61.34 211 SER A N 1
ATOM 1620 C CA . SER A 1 211 ? -28.797 11.234 -18.625 1 61.34 211 SER A CA 1
ATOM 1621 C C . SER A 1 211 ? -27.844 11.68 -17.516 1 61.34 211 SER A C 1
ATOM 1623 O O . SER A 1 211 ? -26.844 12.336 -17.781 1 61.34 211 SER A O 1
ATOM 1625 N N . GLY A 1 212 ? -28.203 11.344 -16.344 1 52.31 212 GLY A N 1
ATOM 1626 C CA . GLY A 1 212 ? -27.547 12.141 -15.312 1 52.31 212 GLY A CA 1
ATOM 1627 C C . GLY A 1 212 ? -26.656 11.312 -14.406 1 52.31 212 GLY A C 1
ATOM 1628 O O . GLY A 1 212 ? -25.953 11.859 -13.555 1 52.31 212 GLY A O 1
ATOM 1629 N N . SER A 1 213 ? -26.906 10.062 -14.336 1 53.09 213 SER A N 1
ATOM 1630 C CA . SER A 1 213 ? -26.375 9.461 -13.125 1 53.09 213 SER A CA 1
ATOM 1631 C C . SER A 1 213 ? -24.875 9.195 -13.25 1 53.09 213 SER A C 1
ATOM 1633 O O . SER A 1 213 ? -24.438 8.5 -14.172 1 53.09 213 SER A O 1
ATOM 1635 N N . ASN A 1 214 ? -24.109 10.203 -12.914 1 55.69 214 ASN A N 1
ATOM 1636 C CA . ASN A 1 214 ? -22.656 10.344 -12.805 1 55.69 214 ASN A CA 1
ATOM 1637 C C . ASN A 1 214 ? -22.062 9.219 -11.961 1 55.69 214 ASN A C 1
ATOM 1639 O O . ASN A 1 214 ? -21.391 9.484 -10.961 1 55.69 214 ASN A O 1
ATOM 1643 N N . ALA A 1 215 ? -22.438 8.055 -12.289 1 83.06 215 ALA A N 1
ATOM 1644 C CA . ALA A 1 215 ? -21.828 7.051 -11.414 1 83.06 215 ALA A CA 1
ATOM 1645 C C . ALA A 1 215 ? -20.516 6.539 -12 1 83.06 215 ALA A C 1
ATOM 1647 O O . ALA A 1 215 ? -20.406 5.375 -12.398 1 83.06 215 ALA A O 1
ATOM 1648 N N . VAL A 1 216 ? -19.5 7.434 -12.023 1 89.25 216 VAL A N 1
ATOM 1649 C CA . VAL A 1 216 ? -18.188 7.184 -12.625 1 89.25 216 VAL A CA 1
ATOM 1650 C C . VAL A 1 216 ? -17.547 5.965 -11.969 1 89.25 216 VAL A C 1
ATOM 1652 O O . VAL A 1 216 ? -16.969 5.117 -12.648 1 89.25 216 VAL A O 1
ATOM 1655 N N . ALA A 1 217 ? -17.719 5.84 -10.742 1 92.62 217 ALA A N 1
ATOM 1656 C CA . ALA A 1 217 ? -17.141 4.707 -10.031 1 92.62 217 ALA A CA 1
ATOM 1657 C C . ALA A 1 217 ? -17.766 3.391 -10.484 1 92.62 217 ALA A C 1
ATOM 1659 O O . ALA A 1 217 ? -17.062 2.393 -10.672 1 92.62 217 ALA A O 1
ATOM 1660 N N . PHE A 1 218 ? -19.062 3.432 -10.703 1 95 218 PHE A N 1
ATOM 1661 C CA . PHE A 1 218 ? -19.734 2.227 -11.156 1 95 218 PHE A CA 1
ATOM 1662 C C . PHE A 1 218 ? -19.312 1.87 -12.578 1 95 218 PHE A C 1
ATOM 1664 O O . PHE A 1 218 ? -19.203 0.691 -12.922 1 95 218 PHE A O 1
ATOM 1671 N N . ALA A 1 219 ? -19.125 2.852 -13.352 1 96.5 219 ALA A N 1
ATOM 1672 C CA . ALA A 1 219 ? -18.656 2.604 -14.719 1 96.5 219 ALA A CA 1
ATOM 1673 C C . ALA A 1 219 ? -17.344 1.836 -14.711 1 96.5 219 ALA A C 1
ATOM 1675 O O . ALA A 1 219 ? -17.109 0.986 -15.578 1 96.5 219 ALA A O 1
ATOM 1676 N N . ALA A 1 220 ? -16.453 2.141 -13.773 1 97.38 220 ALA A N 1
ATOM 1677 C CA . ALA A 1 220 ? -15.195 1.405 -13.648 1 97.38 220 ALA A CA 1
ATOM 1678 C C . ALA A 1 220 ? -15.445 -0.053 -13.281 1 97.38 220 ALA A C 1
ATOM 1680 O O . ALA A 1 220 ? -14.773 -0.954 -13.781 1 97.38 220 ALA A O 1
ATOM 1681 N N . VAL A 1 221 ? -16.438 -0.29 -12.398 1 98 221 VAL A N 1
ATOM 1682 C CA . VAL A 1 221 ? -16.812 -1.652 -12.039 1 98 221 VAL A CA 1
ATOM 1683 C C . VAL A 1 221 ? -17.297 -2.4 -13.273 1 98 221 VAL A C 1
ATOM 1685 O O . VAL A 1 221 ? -16.828 -3.506 -13.562 1 98 221 VAL A O 1
ATOM 1688 N N . ALA A 1 222 ? -18.203 -1.726 -13.945 1 98.56 222 ALA A N 1
ATOM 1689 C CA . ALA A 1 222 ? -18.812 -2.35 -15.117 1 98.56 222 ALA A CA 1
ATOM 1690 C C . ALA A 1 222 ? -17.766 -2.641 -16.188 1 98.56 222 ALA A C 1
ATOM 1692 O O . ALA A 1 222 ? -17.781 -3.703 -16.812 1 98.56 222 ALA A O 1
ATOM 1693 N N . ALA A 1 223 ? -16.891 -1.717 -16.391 1 98.75 223 ALA A N 1
ATOM 1694 C CA . ALA A 1 223 ? -15.805 -1.922 -17.359 1 98.75 223 ALA A CA 1
ATOM 1695 C C . ALA A 1 223 ? -14.914 -3.09 -16.938 1 98.75 223 ALA A C 1
ATOM 1697 O O . ALA A 1 223 ? -14.516 -3.898 -17.781 1 98.75 223 ALA A O 1
ATOM 1698 N N . GLY A 1 224 ? -14.602 -3.197 -15.68 1 98.75 224 GLY A N 1
ATOM 1699 C CA . GLY A 1 224 ? -13.805 -4.305 -15.18 1 98.75 224 GLY A CA 1
ATOM 1700 C C . GLY A 1 224 ? -14.484 -5.648 -15.336 1 98.75 224 GLY A C 1
ATOM 1701 O O . GLY A 1 224 ? -13.852 -6.621 -15.766 1 98.75 224 GLY A O 1
ATOM 1702 N N . VAL A 1 225 ? -15.742 -5.641 -15 1 98.81 225 VAL A N 1
ATOM 1703 C CA . VAL A 1 225 ? -16.531 -6.859 -15.148 1 98.81 225 VAL A CA 1
ATOM 1704 C C . VAL A 1 225 ? -16.547 -7.285 -16.609 1 98.81 225 VAL A C 1
ATOM 1706 O O . VAL A 1 225 ? -16.328 -8.461 -16.922 1 98.81 225 VAL A O 1
ATOM 1709 N N . ALA A 1 226 ? -16.797 -6.34 -17.453 1 98.88 226 ALA A N 1
ATOM 1710 C CA . ALA A 1 226 ? -16.859 -6.633 -18.891 1 98.88 226 ALA A CA 1
ATOM 1711 C C . ALA A 1 226 ? -15.492 -7.102 -19.406 1 98.88 226 ALA A C 1
ATOM 1713 O O . ALA A 1 226 ? -15.414 -8.016 -20.234 1 98.88 226 ALA A O 1
ATOM 1714 N N . ALA A 1 227 ? -14.406 -6.5 -18.969 1 98.69 227 ALA A N 1
ATOM 1715 C CA . ALA A 1 227 ? -13.062 -6.895 -19.391 1 98.69 227 ALA A CA 1
ATOM 1716 C C . ALA A 1 227 ? -12.758 -8.328 -18.969 1 98.69 227 ALA A C 1
ATOM 1718 O O . ALA A 1 227 ? -12.219 -9.109 -19.75 1 98.69 227 ALA A O 1
ATOM 1719 N N . LEU A 1 228 ? -13.133 -8.688 -17.812 1 98.5 228 LEU A N 1
ATOM 1720 C CA . LEU A 1 228 ? -12.914 -10.039 -17.312 1 98.5 228 LEU A CA 1
ATOM 1721 C C . LEU A 1 228 ? -13.805 -11.039 -18.062 1 98.5 228 LEU A C 1
ATOM 1723 O O . LEU A 1 228 ? -13.359 -12.141 -18.391 1 98.5 228 LEU A O 1
ATOM 1727 N N . GLY A 1 229 ? -15.039 -10.594 -18.25 1 98.62 229 GLY A N 1
ATOM 1728 C CA . GLY A 1 229 ? -15.898 -11.43 -19.062 1 98.62 229 GLY A CA 1
ATOM 1729 C C . GLY A 1 229 ? -15.359 -11.664 -20.469 1 98.62 229 GLY A C 1
ATOM 1730 O O . GLY A 1 229 ? -15.414 -12.781 -20.984 1 98.62 229 GLY A O 1
ATOM 1731 N N . SER A 1 230 ? -14.898 -10.625 -21.047 1 98.44 230 SER A N 1
ATOM 1732 C CA . SER A 1 230 ? -14.266 -10.719 -22.359 1 98.44 230 SER A CA 1
ATOM 1733 C C . SER A 1 230 ? -13.062 -11.664 -22.328 1 98.44 230 SER A C 1
ATOM 1735 O O . SER A 1 230 ? -12.898 -12.5 -23.219 1 98.44 230 SER A O 1
ATOM 1737 N N . PHE A 1 231 ? -12.25 -11.609 -21.344 1 97.56 231 PHE A N 1
ATOM 1738 C CA . PHE A 1 231 ? -11.078 -12.453 -21.172 1 97.56 231 PHE A CA 1
ATOM 1739 C C . PHE A 1 231 ? -11.469 -13.922 -21.109 1 97.56 231 PHE A C 1
ATOM 1741 O O . PHE A 1 231 ? -10.773 -14.773 -21.672 1 97.56 231 PHE A O 1
ATOM 1748 N N . LEU A 1 232 ? -12.578 -14.203 -20.484 1 96.62 232 LEU A N 1
ATOM 1749 C CA . LEU A 1 232 ? -13 -15.578 -20.234 1 96.62 232 LEU A CA 1
ATOM 1750 C C . LEU A 1 232 ? -13.82 -16.109 -21.406 1 96.62 232 LEU A C 1
ATOM 1752 O O . LEU A 1 232 ? -14.102 -17.312 -21.469 1 96.62 232 LEU A O 1
ATOM 1756 N N . SER A 1 233 ? -14.156 -15.25 -22.266 1 95.94 233 SER A N 1
ATOM 1757 C CA . SER A 1 233 ? -14.961 -15.648 -23.406 1 95.94 233 SER A CA 1
ATOM 1758 C C . SER A 1 233 ? -14.094 -16.188 -24.531 1 95.94 233 SER A C 1
ATOM 1760 O O . SER A 1 233 ? -12.961 -15.734 -24.734 1 95.94 233 SER A O 1
ATOM 1762 N N . PRO A 1 234 ? -14.609 -17.172 -25.234 1 91.81 234 PRO A N 1
ATOM 1763 C CA . PRO A 1 234 ? -13.859 -17.641 -26.406 1 91.81 234 PRO A CA 1
ATOM 1764 C C . PRO A 1 234 ? -13.617 -16.547 -27.422 1 91.81 234 PRO A C 1
ATOM 1766 O O . PRO A 1 234 ? -12.547 -16.5 -28.047 1 91.81 234 PRO A O 1
ATOM 1769 N N . ASN A 1 235 ? -14.672 -15.727 -27.531 1 93.38 235 ASN A N 1
ATOM 1770 C CA . ASN A 1 235 ? -14.516 -14.562 -28.391 1 93.38 235 ASN A CA 1
ATOM 1771 C C . ASN A 1 235 ? -14.391 -13.273 -27.578 1 93.38 235 ASN A C 1
ATOM 1773 O O . ASN A 1 235 ? -15.383 -12.742 -27.094 1 93.38 235 ASN A O 1
ATOM 1777 N N . ARG A 1 236 ? -13.25 -12.766 -27.641 1 95.12 236 ARG A N 1
ATOM 1778 C CA . ARG A 1 236 ? -12.992 -11.578 -26.828 1 95.12 236 ARG A CA 1
ATOM 1779 C C . ARG A 1 236 ? -13.641 -10.344 -27.453 1 95.12 236 ARG A C 1
ATOM 1781 O O . ARG A 1 236 ? -13.828 -10.281 -28.672 1 95.12 236 ARG A O 1
ATOM 1788 N N . HIS A 1 237 ? -13.961 -9.344 -26.609 1 97.88 237 HIS A N 1
ATOM 1789 C CA . HIS A 1 237 ? -14.383 -8.039 -27.125 1 97.88 237 HIS A CA 1
ATOM 1790 C C . HIS A 1 237 ? -13.234 -7.316 -27.812 1 97.88 237 HIS A C 1
ATOM 1792 O O . HIS A 1 237 ? -12.117 -7.281 -27.297 1 97.88 237 HIS A O 1
ATOM 1798 N N . PRO A 1 238 ? -13.477 -6.773 -28.922 1 97 238 PRO A N 1
ATOM 1799 C CA . PRO A 1 238 ? -12.383 -6.156 -29.688 1 97 238 PRO A CA 1
ATOM 1800 C C . PRO A 1 238 ? -11.703 -5.02 -28.922 1 97 238 PRO A C 1
ATOM 1802 O O . PRO A 1 238 ? -10.523 -4.734 -29.156 1 97 238 PRO A O 1
ATOM 1805 N N . ARG A 1 239 ? -12.43 -4.414 -28.047 1 97.75 239 ARG A N 1
ATOM 1806 C CA . ARG A 1 239 ? -11.875 -3.287 -27.312 1 97.75 239 ARG A CA 1
ATOM 1807 C C . ARG A 1 239 ? -11.672 -3.643 -25.844 1 97.75 239 ARG A C 1
ATOM 1809 O O . ARG A 1 239 ? -11.883 -2.807 -24.953 1 97.75 239 ARG A O 1
ATOM 1816 N N . GLU A 1 240 ? -11.289 -4.848 -25.578 1 98.12 240 GLU A N 1
ATOM 1817 C CA . GLU A 1 240 ? -11.031 -5.312 -24.219 1 98.12 240 GLU A CA 1
ATOM 1818 C C . GLU A 1 240 ? -9.977 -4.449 -23.531 1 98.12 240 GLU A C 1
ATOM 1820 O O . GLU A 1 240 ? -10.164 -4.031 -22.391 1 98.12 240 GLU A O 1
ATOM 1825 N N . SER A 1 241 ? -8.914 -4.113 -24.266 1 96.19 241 SER A N 1
ATOM 1826 C CA . SER A 1 241 ? -7.844 -3.297 -23.703 1 96.19 241 SER A CA 1
ATOM 1827 C C . SER A 1 241 ? -8.344 -1.899 -23.344 1 96.19 241 SER A C 1
ATOM 1829 O O . SER A 1 241 ? -7.902 -1.31 -22.359 1 96.19 241 SER A O 1
ATOM 1831 N N . ASP A 1 242 ? -9.227 -1.39 -24.094 1 97.12 242 ASP A N 1
ATOM 1832 C CA . ASP A 1 242 ? -9.797 -0.072 -23.828 1 97.12 242 ASP A CA 1
ATOM 1833 C C . ASP A 1 242 ? -10.641 -0.087 -22.547 1 97.12 242 ASP A C 1
ATOM 1835 O O . ASP A 1 242 ? -10.68 0.9 -21.812 1 97.12 242 ASP A O 1
ATOM 1839 N N . LEU A 1 243 ? -11.344 -1.147 -22.344 1 98.38 243 LEU A N 1
ATOM 1840 C CA . LEU A 1 243 ? -12.133 -1.288 -21.125 1 98.38 243 LEU A CA 1
ATOM 1841 C C . LEU A 1 243 ? -11.234 -1.254 -19.891 1 98.38 243 LEU A C 1
ATOM 1843 O O . LEU A 1 243 ? -11.547 -0.583 -18.906 1 98.38 243 LEU A O 1
ATOM 1847 N N . VAL A 1 244 ? -10.109 -1.989 -20.016 1 97.5 244 VAL A N 1
ATOM 1848 C CA . VAL A 1 244 ? -9.164 -2.053 -18.906 1 97.5 244 VAL A CA 1
ATOM 1849 C C . VAL A 1 244 ? -8.586 -0.665 -18.641 1 97.5 244 VAL A C 1
ATOM 1851 O O . VAL A 1 244 ? -8.508 -0.228 -17.5 1 97.5 244 VAL A O 1
ATOM 1854 N N . GLN A 1 245 ? -8.219 0.043 -19.656 1 95.62 245 GLN A N 1
ATOM 1855 C CA . GLN A 1 245 ? -7.645 1.378 -19.531 1 95.62 245 GLN A CA 1
ATOM 1856 C C . GLN A 1 245 ? -8.672 2.371 -19 1 95.62 245 GLN A C 1
ATOM 1858 O O . GLN A 1 245 ? -8.336 3.268 -18.219 1 95.62 245 GLN A O 1
ATOM 1863 N N . TYR A 1 246 ? -9.906 2.223 -19.469 1 96.44 246 TYR A N 1
ATOM 1864 C CA . TYR A 1 246 ? -11 3.072 -19 1 96.44 246 TYR A CA 1
ATOM 1865 C C . TYR A 1 246 ? -11.188 2.947 -17.484 1 96.44 246 TYR A C 1
ATOM 1867 O O . TYR A 1 246 ? -11.266 3.953 -16.781 1 96.44 246 TYR A O 1
ATOM 1875 N N . ALA A 1 247 ? -11.266 1.711 -17.016 1 97.38 247 ALA A N 1
ATOM 1876 C CA . ALA A 1 247 ? -11.406 1.475 -15.586 1 97.38 247 ALA A CA 1
ATOM 1877 C C . ALA A 1 247 ? -10.203 2.014 -14.812 1 97.38 247 ALA A C 1
ATOM 1879 O O . ALA A 1 247 ? -10.367 2.664 -13.781 1 97.38 247 ALA A O 1
ATOM 1880 N N . LYS A 1 248 ? -9.039 1.782 -15.32 1 95.88 248 LYS A N 1
ATOM 1881 C CA . LYS A 1 248 ? -7.812 2.23 -14.664 1 95.88 248 LYS A CA 1
ATOM 1882 C C . LYS A 1 248 ? -7.773 3.75 -14.555 1 95.88 248 LYS A C 1
ATOM 1884 O O . LYS A 1 248 ? -7.371 4.293 -13.523 1 95.88 248 LYS A O 1
ATOM 1889 N N . ALA A 1 249 ? -8.094 4.367 -15.617 1 94.38 249 ALA A N 1
ATOM 1890 C CA . ALA A 1 249 ? -8.086 5.824 -15.641 1 94.38 249 ALA A CA 1
ATOM 1891 C C . ALA A 1 249 ? -8.969 6.398 -14.539 1 94.38 249 ALA A C 1
ATOM 1893 O O . ALA A 1 249 ? -8.633 7.414 -13.922 1 94.38 249 ALA A O 1
ATOM 1894 N N . ILE A 1 250 ? -10.078 5.781 -14.336 1 95.19 250 ILE A N 1
ATOM 1895 C CA . ILE A 1 250 ? -10.992 6.223 -13.289 1 95.19 250 ILE A CA 1
ATOM 1896 C C . ILE A 1 250 ? -10.383 5.945 -11.914 1 95.19 250 ILE A C 1
ATOM 1898 O O . ILE A 1 250 ? -10.43 6.797 -11.023 1 95.19 250 ILE A O 1
ATOM 1902 N N . LEU A 1 251 ? -9.797 4.801 -11.75 1 95.25 251 LEU A N 1
ATOM 1903 C CA . LEU A 1 251 ? -9.234 4.387 -10.469 1 95.25 251 LEU A CA 1
ATOM 1904 C C . LEU A 1 251 ? -8.047 5.266 -10.086 1 95.25 251 LEU A C 1
ATOM 1906 O O . LEU A 1 251 ? -7.832 5.539 -8.898 1 95.25 251 LEU A O 1
ATOM 1910 N N . ASP A 1 252 ? -7.336 5.762 -11.055 1 91.12 252 ASP A N 1
ATOM 1911 C CA . ASP A 1 252 ? -6.145 6.57 -10.828 1 91.12 252 ASP A CA 1
ATOM 1912 C C . ASP A 1 252 ? -6.496 8.055 -10.75 1 91.12 252 ASP A C 1
ATOM 1914 O O . ASP A 1 252 ? -5.625 8.891 -10.5 1 91.12 252 ASP A O 1
ATOM 1918 N N . ASP A 1 253 ? -7.703 8.305 -10.93 1 91.38 253 ASP A N 1
ATOM 1919 C CA . ASP A 1 253 ? -8.117 9.703 -10.938 1 91.38 253 ASP A CA 1
ATOM 1920 C C . ASP A 1 253 ? -8.008 10.312 -9.547 1 91.38 253 ASP A C 1
ATOM 1922 O O . ASP A 1 253 ? -8.422 9.703 -8.555 1 91.38 253 ASP A O 1
ATOM 1926 N N . PRO A 1 254 ? -7.504 11.531 -9.461 1 84.81 254 PRO A N 1
ATOM 1927 C CA . PRO A 1 254 ? -7.375 12.18 -8.148 1 84.81 254 PRO A CA 1
ATOM 1928 C C . PRO A 1 254 ? -8.711 12.273 -7.41 1 84.81 254 PRO A C 1
ATOM 1930 O O . PRO A 1 254 ? -8.75 12.148 -6.184 1 84.81 254 PRO A O 1
ATOM 1933 N N . ALA A 1 255 ? -9.742 12.508 -8.117 1 82 255 ALA A N 1
ATOM 1934 C CA . ALA A 1 255 ? -11.055 12.609 -7.473 1 82 255 ALA A CA 1
ATOM 1935 C C . ALA A 1 255 ? -11.453 11.281 -6.836 1 82 255 ALA A C 1
ATOM 1937 O O . ALA A 1 255 ? -12.086 11.258 -5.777 1 82 255 ALA A O 1
ATOM 1938 N N . SER A 1 256 ? -11.117 10.195 -7.531 1 80.69 256 SER A N 1
ATOM 1939 C CA . SER A 1 256 ? -11.422 8.875 -6.988 1 80.69 256 SER A CA 1
ATOM 1940 C C . SER A 1 256 ? -10.664 8.625 -5.688 1 80.69 256 SER A C 1
ATOM 1942 O O . SER A 1 256 ? -11.18 7.973 -4.777 1 80.69 256 SER A O 1
ATOM 1944 N N . MET A 1 257 ? -9.562 9.188 -5.613 1 76.69 257 MET A N 1
ATOM 1945 C CA . MET A 1 257 ? -8.75 9.008 -4.414 1 76.69 257 MET A CA 1
ATOM 1946 C C . MET A 1 257 ? -9.281 9.852 -3.262 1 76.69 257 MET A C 1
ATOM 1948 O O . MET A 1 257 ? -9.156 9.469 -2.096 1 76.69 257 MET A O 1
ATOM 1952 N N . ARG A 1 258 ? -9.859 10.945 -3.641 1 77.19 258 ARG A N 1
ATOM 1953 C CA . ARG A 1 258 ? -10.43 11.828 -2.627 1 77.19 258 ARG A CA 1
ATOM 1954 C C . ARG A 1 258 ? -11.75 11.273 -2.1 1 77.19 258 ARG A C 1
ATOM 1956 O O . ARG A 1 258 ? -12.047 11.375 -0.906 1 77.19 258 ARG A O 1
ATOM 1963 N N . LEU A 1 259 ? -12.516 10.664 -3.074 1 79.69 259 LEU A N 1
ATOM 1964 C CA . LEU A 1 259 ? -13.859 10.203 -2.742 1 79.69 259 LEU A CA 1
ATOM 1965 C C . LEU A 1 259 ? -14.008 8.711 -3.004 1 79.69 259 LEU A C 1
ATOM 1967 O O . LEU A 1 259 ? -14.992 8.273 -3.602 1 79.69 259 LEU A O 1
ATOM 1971 N N . HIS A 1 260 ? -13.055 8 -2.461 1 84.81 260 HIS A N 1
ATOM 1972 C CA . HIS A 1 260 ? -13.141 6.566 -2.717 1 84.81 260 HIS A CA 1
ATOM 1973 C C . HIS A 1 260 ? -14.289 5.934 -1.933 1 84.81 260 HIS A C 1
ATOM 1975 O O . HIS A 1 260 ? -14.57 6.34 -0.802 1 84.81 260 HIS A O 1
ATOM 1981 N N . GLY A 1 261 ? -15.008 5.043 -2.625 1 90.81 261 GLY A N 1
ATOM 1982 C CA . GLY A 1 261 ? -16.125 4.305 -2.057 1 90.81 261 GLY A CA 1
ATOM 1983 C C . GLY A 1 261 ? -16.078 2.822 -2.365 1 90.81 261 GLY A C 1
ATOM 1984 O O . GLY A 1 261 ? -15.039 2.299 -2.768 1 90.81 261 GLY A O 1
ATOM 1985 N N . ILE A 1 262 ? -17.125 2.174 -2.109 1 94.94 262 ILE A N 1
ATOM 1986 C CA . ILE A 1 262 ? -17.219 0.723 -2.227 1 94.94 262 ILE A CA 1
ATOM 1987 C C . ILE A 1 262 ? -17 0.308 -3.68 1 94.94 262 ILE A C 1
ATOM 1989 O O . ILE A 1 262 ? -16.266 -0.645 -3.961 1 94.94 262 ILE A O 1
ATOM 1993 N N . ASP A 1 263 ? -17.594 1.035 -4.586 1 94.94 263 ASP A N 1
ATOM 1994 C CA . ASP A 1 263 ? -17.438 0.706 -6 1 94.94 263 ASP A CA 1
ATOM 1995 C C . ASP A 1 263 ? -15.984 0.772 -6.434 1 94.94 263 ASP A C 1
ATOM 1997 O O . ASP A 1 263 ? -15.547 -0.008 -7.281 1 94.94 263 ASP A O 1
ATOM 2001 N N . HIS A 1 264 ? -15.25 1.697 -5.891 1 95.69 264 HIS A N 1
ATOM 2002 C CA . HIS A 1 264 ? -13.828 1.784 -6.219 1 95.69 264 HIS A CA 1
ATOM 2003 C C . HIS A 1 264 ? -13.086 0.531 -5.773 1 95.69 264 HIS A C 1
ATOM 2005 O O . HIS A 1 264 ? -12.227 0.025 -6.5 1 95.69 264 HIS A O 1
ATOM 2011 N N . ILE A 1 265 ? -13.414 0.066 -4.621 1 97.44 265 ILE A N 1
ATOM 2012 C CA . ILE A 1 265 ? -12.758 -1.127 -4.102 1 97.44 265 ILE A CA 1
ATOM 2013 C C . ILE A 1 265 ? -13.078 -2.324 -4.992 1 97.44 265 ILE A C 1
ATOM 2015 O O . ILE A 1 265 ? -12.195 -3.109 -5.332 1 97.44 265 ILE A O 1
ATOM 2019 N N . VAL A 1 266 ? -14.289 -2.428 -5.336 1 98.12 266 VAL A N 1
ATOM 2020 C CA . VAL A 1 266 ? -14.711 -3.525 -6.203 1 98.12 266 VAL A CA 1
ATOM 2021 C C . VAL A 1 266 ? -14.016 -3.418 -7.555 1 98.12 266 VAL A C 1
ATOM 2023 O O . VAL A 1 266 ? -13.523 -4.418 -8.086 1 98.12 266 VAL A O 1
ATOM 2026 N N . ALA A 1 267 ? -13.984 -2.23 -8.094 1 98.25 267 ALA A N 1
ATOM 2027 C CA . ALA A 1 267 ? -13.312 -2.02 -9.367 1 98.25 267 ALA A CA 1
ATOM 2028 C C . ALA A 1 267 ? -11.836 -2.369 -9.281 1 98.25 267 ALA A C 1
ATOM 2030 O O . ALA A 1 267 ? -11.266 -2.949 -10.211 1 98.25 267 ALA A O 1
ATOM 2031 N N . TRP A 1 268 ? -11.203 -2 -8.219 1 98.25 268 TRP A N 1
ATOM 2032 C CA . TRP A 1 268 ? -9.812 -2.398 -7.996 1 98.25 268 TRP A CA 1
ATOM 2033 C C . TRP A 1 268 ? -9.68 -3.918 -7.969 1 98.25 268 TRP A C 1
ATOM 2035 O O . TRP A 1 268 ? -8.703 -4.473 -8.477 1 98.25 268 TRP A O 1
ATOM 2045 N N . GLY A 1 269 ? -10.648 -4.555 -7.363 1 98.56 269 GLY A N 1
ATOM 2046 C CA . GLY A 1 269 ? -10.648 -6.012 -7.371 1 98.56 269 GLY A CA 1
ATOM 2047 C C . GLY A 1 269 ? -10.672 -6.598 -8.773 1 98.56 269 GLY A C 1
ATOM 2048 O O . GLY A 1 269 ? -9.938 -7.539 -9.062 1 98.56 269 GLY A O 1
ATOM 2049 N N . MET A 1 270 ? -11.523 -6.039 -9.586 1 98.75 270 MET A N 1
ATOM 2050 C CA . MET A 1 270 ? -11.57 -6.484 -10.977 1 98.75 270 MET A CA 1
ATOM 2051 C C . MET A 1 270 ? -10.219 -6.266 -11.656 1 98.75 270 MET A C 1
ATOM 2053 O O . MET A 1 270 ? -9.758 -7.113 -12.422 1 98.75 270 MET A O 1
ATOM 2057 N N . ARG A 1 271 ? -9.625 -5.16 -11.344 1 98.12 271 ARG A N 1
ATOM 2058 C CA . ARG A 1 271 ? -8.32 -4.855 -11.922 1 98.12 271 ARG A CA 1
ATOM 2059 C C . ARG A 1 271 ? -7.273 -5.863 -11.461 1 98.12 271 ARG A C 1
ATOM 2061 O O . ARG A 1 271 ? -6.465 -6.336 -12.266 1 98.12 271 ARG A O 1
ATOM 2068 N N . VAL A 1 272 ? -7.238 -6.215 -10.219 1 98.31 272 VAL A N 1
ATOM 2069 C CA . VAL A 1 272 ? -6.289 -7.184 -9.68 1 98.31 272 VAL A CA 1
ATOM 2070 C C . VAL A 1 272 ? -6.426 -8.516 -10.422 1 98.31 272 VAL A C 1
ATOM 2072 O O . VAL A 1 272 ? -5.426 -9.102 -10.828 1 98.31 272 VAL A O 1
ATOM 2075 N N . LEU A 1 273 ? -7.664 -8.875 -10.609 1 98.12 273 LEU A N 1
ATOM 2076 C CA . LEU A 1 273 ? -7.91 -10.141 -11.289 1 98.12 273 LEU A CA 1
ATOM 2077 C C . LEU A 1 273 ? -7.406 -10.094 -12.727 1 98.12 273 LEU A C 1
ATOM 2079 O O . LEU A 1 273 ? -6.77 -11.039 -13.195 1 98.12 273 LEU A O 1
ATOM 2083 N N . TYR A 1 274 ? -7.699 -9.047 -13.344 1 97.88 274 TYR A N 1
ATOM 2084 C CA . TYR A 1 274 ? -7.27 -8.914 -14.727 1 97.88 274 TYR A CA 1
ATOM 2085 C C . TYR A 1 274 ? -5.75 -8.891 -14.836 1 97.88 274 TYR A C 1
ATOM 2087 O O . TYR A 1 274 ? -5.168 -9.539 -15.703 1 97.88 274 TYR A O 1
ATOM 2095 N N . LEU A 1 275 ? -5.137 -8.133 -13.953 1 96.69 275 LEU A N 1
ATOM 2096 C CA . LEU A 1 275 ? -3.68 -8.047 -13.961 1 96.69 275 LEU A CA 1
ATOM 2097 C C . LEU A 1 275 ? -3.059 -9.406 -13.641 1 96.69 275 LEU A C 1
ATOM 2099 O O . LEU A 1 275 ? -2.066 -9.797 -14.258 1 96.69 275 LEU A O 1
ATOM 2103 N N . ARG A 1 276 ? -3.607 -10.094 -12.758 1 96.94 276 ARG A N 1
ATOM 2104 C CA . ARG A 1 276 ? -3.1 -11.422 -12.406 1 96.94 276 ARG A CA 1
ATOM 2105 C C . ARG A 1 276 ? -3.129 -12.352 -13.609 1 96.94 276 ARG A C 1
ATOM 2107 O O . ARG A 1 276 ? -2.256 -13.211 -13.758 1 96.94 276 ARG A O 1
ATOM 2114 N N . ALA A 1 277 ? -4.086 -12.133 -14.43 1 96.62 277 ALA A N 1
ATOM 2115 C CA . ALA A 1 277 ? -4.289 -13.039 -15.562 1 96.62 277 ALA A CA 1
ATOM 2116 C C . ALA A 1 277 ? -3.438 -12.617 -16.75 1 96.62 277 ALA A C 1
ATOM 2118 O O . ALA A 1 277 ? -3.246 -13.398 -17.688 1 96.62 277 ALA A O 1
ATOM 2119 N N . THR A 1 278 ? -2.873 -11.367 -16.703 1 95.19 278 THR A N 1
ATOM 2120 C CA . THR A 1 278 ? -2.4 -10.898 -18 1 95.19 278 THR A CA 1
ATOM 2121 C C . THR A 1 278 ? -1.008 -10.289 -17.891 1 95.19 278 THR A C 1
ATOM 2123 O O . THR A 1 278 ? -0.375 -9.961 -18.891 1 95.19 278 THR A O 1
ATOM 2126 N N . THR A 1 279 ? -0.575 -10.055 -16.641 1 92.75 279 THR A N 1
ATOM 2127 C CA . THR A 1 279 ? 0.684 -9.328 -16.547 1 92.75 279 THR A CA 1
ATOM 2128 C C . THR A 1 279 ? 1.602 -9.961 -15.516 1 92.75 279 THR A C 1
ATOM 2130 O O . THR A 1 279 ? 1.415 -11.117 -15.141 1 92.75 279 THR A O 1
ATOM 2133 N N . ARG A 1 280 ? 2.621 -9.242 -15.117 1 90 280 ARG A N 1
ATOM 2134 C CA . ARG A 1 280 ? 3.656 -9.719 -14.203 1 90 280 ARG A CA 1
ATOM 2135 C C . ARG A 1 280 ? 3.174 -9.68 -12.758 1 90 280 ARG A C 1
ATOM 2137 O O . ARG A 1 280 ? 2.309 -8.867 -12.406 1 90 280 ARG A O 1
ATOM 2144 N N . PRO A 1 281 ? 3.832 -10.516 -11.969 1 91.12 281 PRO A N 1
ATOM 2145 C CA . PRO A 1 281 ? 3.389 -10.656 -10.586 1 91.12 281 PRO A CA 1
ATOM 2146 C C . PRO A 1 281 ? 3.467 -9.344 -9.805 1 91.12 281 PRO A C 1
ATOM 2148 O O . PRO A 1 281 ? 2.57 -9.031 -9.016 1 91.12 281 PRO A O 1
ATOM 2151 N N . SER A 1 282 ? 4.457 -8.562 -10.023 1 91.62 282 SER A N 1
ATOM 2152 C CA . SER A 1 282 ? 4.652 -7.344 -9.25 1 91.62 282 SER A CA 1
ATOM 2153 C C . SER A 1 282 ? 3.496 -6.371 -9.445 1 91.62 282 SER A C 1
ATOM 2155 O O . SER A 1 282 ? 3.045 -5.734 -8.492 1 91.62 282 SER A O 1
ATOM 2157 N N . ASN A 1 283 ? 3.021 -6.277 -10.641 1 93.19 283 ASN A N 1
ATOM 2158 C CA . ASN A 1 283 ? 1.928 -5.359 -10.938 1 93.19 283 ASN A CA 1
ATOM 2159 C C . ASN A 1 283 ? 0.648 -5.758 -10.203 1 93.19 283 ASN A C 1
ATOM 2161 O O . ASN A 1 283 ? -0.033 -4.906 -9.633 1 93.19 283 ASN A O 1
ATOM 2165 N N . ALA A 1 284 ? 0.361 -7.012 -10.312 1 96.12 284 ALA A N 1
ATOM 2166 C CA . ALA A 1 284 ? -0.832 -7.512 -9.633 1 96.12 284 ALA A CA 1
ATOM 2167 C C . ALA A 1 284 ? -0.709 -7.34 -8.117 1 96.12 284 ALA A C 1
ATOM 2169 O O . ALA A 1 284 ? -1.673 -6.961 -7.449 1 96.12 284 ALA A O 1
ATOM 2170 N N . TRP A 1 285 ? 0.462 -7.594 -7.609 1 96.75 285 TRP A N 1
ATOM 2171 C CA . TRP A 1 285 ? 0.699 -7.48 -6.176 1 96.75 285 TRP A CA 1
ATOM 2172 C C . TRP A 1 285 ? 0.53 -6.035 -5.711 1 96.75 285 TRP A C 1
ATOM 2174 O O . TRP A 1 285 ? -0.156 -5.773 -4.719 1 96.75 285 TRP A O 1
ATOM 2184 N N . ILE A 1 286 ? 1.097 -5.094 -6.387 1 96.31 286 ILE A N 1
ATOM 2185 C CA . ILE A 1 286 ? 0.998 -3.688 -6.02 1 96.31 286 ILE A CA 1
ATOM 2186 C C . ILE A 1 286 ? -0.461 -3.238 -6.086 1 96.31 286 ILE A C 1
ATOM 2188 O O . ILE A 1 286 ? -0.938 -2.523 -5.199 1 96.31 286 ILE A O 1
ATOM 2192 N N . ALA A 1 287 ? -1.15 -3.643 -7.152 1 97.06 287 ALA A N 1
ATOM 2193 C CA . ALA A 1 287 ? -2.568 -3.312 -7.27 1 97.06 287 ALA A CA 1
ATOM 2194 C C . ALA A 1 287 ? -3.357 -3.865 -6.086 1 97.06 287 ALA A C 1
ATOM 2196 O O . ALA A 1 287 ? -4.238 -3.189 -5.547 1 97.06 287 ALA A O 1
ATOM 2197 N N . SER A 1 288 ? -3.064 -5.074 -5.691 1 98.5 288 SER A N 1
ATOM 2198 C CA . SER A 1 288 ? -3.771 -5.676 -4.566 1 98.5 288 SER A CA 1
ATOM 2199 C C . SER A 1 288 ? -3.451 -4.953 -3.264 1 98.5 288 SER A C 1
ATOM 2201 O O . SER A 1 288 ? -4.305 -4.844 -2.381 1 98.5 288 SER A O 1
ATOM 2203 N N . CYS A 1 289 ? -2.189 -4.492 -3.115 1 98.31 289 CYS A N 1
ATOM 2204 C CA . CYS A 1 289 ? -1.839 -3.682 -1.954 1 98.31 289 CYS A CA 1
ATOM 2205 C C . CYS A 1 289 ? -2.678 -2.41 -1.904 1 98.31 289 CYS A C 1
ATOM 2207 O O . CYS A 1 289 ? -3.207 -2.051 -0.851 1 98.31 289 CYS A O 1
ATOM 2209 N N . THR A 1 290 ? -2.77 -1.799 -3.025 1 97.19 290 THR A N 1
ATOM 2210 C CA . THR A 1 290 ? -3.574 -0.584 -3.104 1 97.19 290 THR A CA 1
ATOM 2211 C C . THR A 1 290 ? -5.016 -0.861 -2.686 1 97.19 290 THR A C 1
ATOM 2213 O O . THR A 1 290 ? -5.602 -0.093 -1.922 1 97.19 290 THR A O 1
ATOM 2216 N N . GLN A 1 291 ? -5.52 -1.929 -3.195 1 98.19 291 GLN A N 1
ATOM 2217 C CA . GLN A 1 291 ? -6.879 -2.314 -2.834 1 98.19 291 GLN A CA 1
ATOM 2218 C C . GLN A 1 291 ? -7.02 -2.482 -1.323 1 98.19 291 GLN A C 1
ATOM 2220 O O . GLN A 1 291 ? -7.996 -2.025 -0.73 1 98.19 291 GLN A O 1
ATOM 2225 N N . MET A 1 292 ? -6.078 -3.08 -0.687 1 98.44 292 MET A N 1
ATOM 2226 C CA . MET A 1 292 ? -6.117 -3.307 0.755 1 98.44 292 MET A CA 1
ATOM 2227 C C . MET A 1 292 ? -6.047 -1.985 1.515 1 98.44 292 MET A C 1
ATOM 2229 O O . MET A 1 292 ? -6.758 -1.794 2.504 1 98.44 292 MET A O 1
ATOM 2233 N N . HIS A 1 293 ? -5.203 -1.128 1.074 1 97.5 293 HIS A N 1
ATOM 2234 C CA . HIS A 1 293 ? -5.109 0.171 1.732 1 97.5 293 HIS A CA 1
ATOM 2235 C C . HIS A 1 293 ? -6.41 0.951 1.602 1 97.5 293 HIS A C 1
ATOM 2237 O O . HIS A 1 293 ? -6.812 1.661 2.527 1 97.5 293 HIS A O 1
ATOM 2243 N N . LEU A 1 294 ? -7.035 0.826 0.476 1 96.88 294 LEU A N 1
ATOM 2244 C CA . LEU A 1 294 ? -8.328 1.469 0.29 1 96.88 294 LEU A CA 1
ATOM 2245 C C . LEU A 1 294 ? -9.375 0.866 1.223 1 96.88 294 LEU A C 1
ATOM 2247 O O . LEU A 1 294 ? -10.234 1.581 1.744 1 96.88 294 LEU A O 1
ATOM 2251 N N . CYS A 1 295 ? -9.305 -0.44 1.413 1 97.56 295 CYS A N 1
ATOM 2252 C CA . CYS A 1 295 ? -10.211 -1.083 2.365 1 97.56 295 CYS A CA 1
ATOM 2253 C C . CYS A 1 295 ? -10.062 -0.465 3.752 1 97.56 295 CYS A C 1
ATOM 2255 O O . CYS A 1 295 ? -11.062 -0.229 4.434 1 97.56 295 CYS A O 1
ATOM 2257 N N . GLU A 1 296 ? -8.836 -0.205 4.113 1 96.75 296 GLU A N 1
ATOM 2258 C CA . GLU A 1 296 ? -8.625 0.419 5.418 1 96.75 296 GLU A CA 1
ATOM 2259 C C . GLU A 1 296 ? -9.141 1.854 5.434 1 96.75 296 GLU A C 1
ATOM 2261 O O . GLU A 1 296 ? -9.766 2.283 6.406 1 96.75 296 GLU A O 1
ATOM 2266 N N . ALA A 1 297 ? -8.883 2.551 4.375 1 95.19 297 ALA A N 1
ATOM 2267 C CA . ALA A 1 297 ? -9.234 3.967 4.305 1 95.19 297 ALA A CA 1
ATOM 2268 C C . ALA A 1 297 ? -10.734 4.172 4.488 1 95.19 297 ALA A C 1
ATOM 2270 O O . ALA A 1 297 ? -11.164 5.195 5.023 1 95.19 297 ALA A O 1
ATOM 2271 N N . ILE A 1 298 ? -11.547 3.172 4.105 1 94.69 298 ILE A N 1
ATOM 2272 C CA . ILE A 1 298 ? -12.992 3.357 4.211 1 94.69 298 ILE A CA 1
ATOM 2273 C C . ILE A 1 298 ? -13.531 2.561 5.398 1 94.69 298 ILE A C 1
ATOM 2275 O O . ILE A 1 298 ? -14.727 2.588 5.68 1 94.69 298 ILE A O 1
ATOM 2279 N N . GLY A 1 299 ? -12.656 1.732 6.031 1 95.94 299 GLY A N 1
ATOM 2280 C CA . GLY A 1 299 ? -13.016 1.071 7.277 1 95.94 299 GLY A CA 1
ATOM 2281 C C . GLY A 1 299 ? -13.719 -0.257 7.07 1 95.94 299 GLY A C 1
ATOM 2282 O O . GLY A 1 299 ? -14.469 -0.711 7.938 1 95.94 299 GLY A O 1
ATOM 2283 N N . LEU A 1 300 ? -13.461 -0.984 5.973 1 97 300 LEU A N 1
ATOM 2284 C CA . LEU A 1 300 ? -14.148 -2.227 5.645 1 97 300 LEU A CA 1
ATOM 2285 C C . LEU A 1 300 ? -13.633 -3.379 6.5 1 97 300 LEU A C 1
ATOM 2287 O O . LEU A 1 300 ? -14.25 -4.445 6.555 1 97 300 LEU A O 1
ATOM 2291 N N . HIS A 1 301 ? -12.539 -3.227 7.145 1 97.31 301 HIS A N 1
ATOM 2292 C CA . HIS A 1 301 ? -11.945 -4.285 7.949 1 97.31 301 HIS A CA 1
ATOM 2293 C C . HIS A 1 301 ? -12.586 -4.352 9.328 1 97.31 301 HIS A C 1
ATOM 2295 O O . HIS A 1 301 ? -12.312 -5.281 10.102 1 97.31 301 HIS A O 1
ATOM 2301 N N . GLU A 1 302 ? -13.461 -3.363 9.641 1 97.12 302 GLU A N 1
ATOM 2302 C CA . GLU A 1 302 ? -14.109 -3.305 10.945 1 97.12 302 GLU A CA 1
ATOM 2303 C C . GLU A 1 302 ? -15.602 -3.586 10.828 1 97.12 302 GLU A C 1
ATOM 2305 O O . GLU A 1 302 ? -16.328 -2.883 10.117 1 97.12 302 GLU A O 1
ATOM 2310 N N . GLU A 1 303 ? -16.094 -4.504 11.633 1 97.56 303 GLU A N 1
ATOM 2311 C CA . GLU A 1 303 ? -17.484 -4.941 11.562 1 97.56 303 GLU A CA 1
ATOM 2312 C C . GLU A 1 303 ? -18.438 -3.797 11.883 1 97.56 303 GLU A C 1
ATOM 2314 O O . GLU A 1 303 ? -19.484 -3.66 11.242 1 97.56 303 GLU A O 1
ATOM 2319 N N . GLU A 1 304 ? -18.109 -2.98 12.852 1 96.06 304 GLU A N 1
ATOM 2320 C CA . GLU A 1 304 ? -18.969 -1.86 13.227 1 96.06 304 GLU A CA 1
ATOM 2321 C C . GLU A 1 304 ? -19.172 -0.909 12.047 1 96.06 304 GLU A C 1
ATOM 2323 O O . GLU A 1 304 ? -20.281 -0.418 11.836 1 96.06 304 GLU A O 1
ATOM 2328 N N . ASN A 1 305 ? -18.156 -0.637 11.344 1 95.81 305 ASN A N 1
ATOM 2329 C CA . ASN A 1 305 ? -18.25 0.225 10.172 1 95.81 305 ASN A CA 1
ATOM 2330 C C . ASN A 1 305 ? -19.094 -0.416 9.07 1 95.81 305 ASN A C 1
ATOM 2332 O O . ASN A 1 305 ? -19.844 0.272 8.383 1 95.81 305 ASN A O 1
ATOM 2336 N N . ILE A 1 306 ? -18.922 -1.716 8.883 1 97 306 ILE A N 1
ATOM 2337 C CA . ILE A 1 306 ? -19.703 -2.451 7.898 1 97 306 ILE A CA 1
ATOM 2338 C C . ILE A 1 306 ? -21.203 -2.283 8.195 1 97 306 ILE A C 1
ATOM 2340 O O . ILE A 1 306 ? -21.984 -1.976 7.297 1 97 306 ILE A O 1
ATOM 2344 N N . LYS A 1 307 ? -21.547 -2.451 9.406 1 96.44 307 LYS A N 1
ATOM 2345 C CA . LYS A 1 307 ? -22.953 -2.311 9.812 1 96.44 307 LYS A CA 1
ATOM 2346 C C . LYS A 1 307 ? -23.453 -0.895 9.555 1 96.44 307 LYS A C 1
ATOM 2348 O O . LYS A 1 307 ? -24.578 -0.706 9.078 1 96.44 307 LYS A O 1
ATOM 2353 N N . LYS A 1 308 ? -22.641 0.068 9.867 1 95 308 LYS A N 1
ATOM 2354 C CA . LYS A 1 308 ? -23 1.46 9.633 1 95 308 LYS A CA 1
ATOM 2355 C C . LYS A 1 308 ? -23.188 1.733 8.141 1 95 308 LYS A C 1
ATOM 2357 O O . LYS A 1 308 ? -24.172 2.361 7.738 1 95 308 LYS A O 1
ATOM 2362 N N . MET A 1 309 ? -22.312 1.271 7.328 1 95.25 309 MET A N 1
ATOM 2363 C CA . MET A 1 309 ? -22.375 1.459 5.879 1 95.25 309 MET A CA 1
ATOM 2364 C C . MET A 1 309 ? -23.625 0.797 5.305 1 95.25 309 MET A C 1
ATOM 2366 O O . MET A 1 309 ? -24.281 1.358 4.422 1 95.25 309 MET A O 1
ATOM 2370 N N . ALA A 1 310 ? -23.906 -0.365 5.832 1 95.5 310 ALA A N 1
ATOM 2371 C CA . ALA A 1 310 ? -25.062 -1.125 5.34 1 95.5 310 ALA A CA 1
ATOM 2372 C C . ALA A 1 310 ? -26.375 -0.456 5.734 1 95.5 310 ALA A C 1
ATOM 2374 O O . ALA A 1 310 ? -27.406 -0.677 5.098 1 95.5 310 ALA A O 1
ATOM 2375 N N . SER A 1 311 ? -26.328 0.381 6.75 1 94 311 SER A N 1
ATOM 2376 C CA . SER A 1 311 ? -27.547 0.987 7.281 1 94 311 SER A CA 1
ATOM 2377 C C . SER A 1 311 ? -27.828 2.336 6.629 1 94 311 SER A C 1
ATOM 2379 O O . SER A 1 311 ? -28.906 2.898 6.789 1 94 311 SER A O 1
ATOM 2381 N N . ILE A 1 312 ? -26.875 2.863 5.938 1 91.31 312 ILE A N 1
ATOM 2382 C CA . ILE A 1 312 ? -27.062 4.156 5.281 1 91.31 312 ILE A CA 1
ATOM 2383 C C . ILE A 1 312 ? -28.172 4.055 4.234 1 91.31 312 ILE A C 1
ATOM 2385 O O . ILE A 1 312 ? -28.297 3.027 3.564 1 91.31 312 ILE A O 1
ATOM 2389 N N . ALA A 1 313 ? -28.859 5.18 4.094 1 87.88 313 ALA A N 1
ATOM 2390 C CA . ALA A 1 313 ? -29.953 5.223 3.121 1 87.88 313 ALA A CA 1
ATOM 2391 C C . ALA A 1 313 ? -29.438 4.969 1.707 1 87.88 313 ALA A C 1
ATOM 2393 O O . ALA A 1 313 ? -28.469 5.594 1.271 1 87.88 313 ALA A O 1
ATOM 2394 N N . GLY A 1 314 ? -29.953 3.967 1.046 1 86.88 314 GLY A N 1
ATOM 2395 C CA . GLY A 1 314 ? -29.594 3.695 -0.336 1 86.88 314 GLY A CA 1
ATOM 2396 C C . GLY A 1 314 ? -28.578 2.572 -0.48 1 86.88 314 GLY A C 1
ATOM 2397 O O . GLY A 1 314 ? -28.328 2.098 -1.589 1 86.88 314 GLY A O 1
ATOM 2398 N N . ALA A 1 315 ? -28.031 2.166 0.65 1 89.62 315 ALA A N 1
ATOM 2399 C CA . ALA A 1 315 ? -27.031 1.109 0.599 1 89.62 315 ALA A CA 1
ATOM 2400 C C . ALA A 1 315 ? -27.609 -0.171 0.004 1 89.62 315 ALA A C 1
ATOM 2402 O O . ALA A 1 315 ? -26.953 -0.829 -0.817 1 89.62 315 ALA A O 1
ATOM 2403 N N . ALA A 1 316 ? -28.75 -0.444 0.342 1 87.44 316 ALA A N 1
ATOM 2404 C CA . ALA A 1 316 ? -29.406 -1.664 -0.126 1 87.44 316 ALA A CA 1
ATOM 2405 C C . ALA A 1 316 ? -29.656 -1.61 -1.631 1 87.44 316 ALA A C 1
ATOM 2407 O O . ALA A 1 316 ? -29.531 -2.623 -2.324 1 87.44 316 ALA A O 1
ATOM 2408 N N . VAL A 1 317 ? -29.984 -0.475 -2.098 1 88.19 317 VAL A N 1
ATOM 2409 C CA . VAL A 1 317 ? -30.266 -0.282 -3.518 1 88.19 317 VAL A CA 1
ATOM 2410 C C . VAL A 1 317 ? -29 -0.501 -4.332 1 88.19 317 VAL A C 1
ATOM 2412 O O . VAL A 1 317 ? -29.047 -0.986 -5.465 1 88.19 317 VAL A O 1
ATOM 2415 N N . LEU A 1 318 ? -27.891 -0.26 -3.664 1 89.69 318 LEU A N 1
ATOM 2416 C CA . LEU A 1 318 ? -26.609 -0.417 -4.34 1 89.69 318 LEU A CA 1
ATOM 2417 C C . LEU A 1 318 ? -26.031 -1.812 -4.109 1 89.69 318 LEU A C 1
ATOM 2419 O O . LEU A 1 318 ? -24.953 -2.139 -4.609 1 89.69 318 LEU A O 1
ATOM 2423 N N . GLY A 1 319 ? -26.75 -2.613 -3.383 1 89.94 319 GLY A N 1
ATOM 2424 C CA . GLY A 1 319 ? -26.328 -3.975 -3.109 1 89.94 319 GLY A CA 1
ATOM 2425 C C . GLY A 1 319 ? -25.281 -4.059 -2.012 1 89.94 319 GLY A C 1
ATOM 2426 O O . GLY A 1 319 ? -24.531 -5.031 -1.937 1 89.94 319 GLY A O 1
ATOM 2427 N N . HIS A 1 320 ? -25.203 -3.039 -1.177 1 93.56 320 HIS A N 1
ATOM 2428 C CA . HIS A 1 320 ? -24.188 -2.984 -0.135 1 93.56 320 HIS A CA 1
ATOM 2429 C C . HIS A 1 320 ? -24.766 -3.365 1.224 1 93.56 320 HIS A C 1
ATOM 2431 O O . HIS A 1 320 ? -24.641 -2.605 2.188 1 93.56 320 HIS A O 1
ATOM 2437 N N . ASP A 1 321 ? -25.297 -4.566 1.273 1 94.69 321 ASP A N 1
ATOM 2438 C CA . ASP A 1 321 ? -25.688 -5.086 2.58 1 94.69 321 ASP A CA 1
ATOM 2439 C C . ASP A 1 321 ? -24.469 -5.578 3.359 1 94.69 321 ASP A C 1
ATOM 2441 O O . ASP A 1 321 ? -23.359 -5.629 2.824 1 94.69 321 ASP A O 1
ATOM 2445 N N . ALA A 1 322 ? -24.672 -5.926 4.551 1 96.62 322 ALA A N 1
ATOM 2446 C CA . ALA A 1 322 ? -23.562 -6.238 5.441 1 96.62 322 ALA A CA 1
ATOM 2447 C C . ALA A 1 322 ? -22.781 -7.445 4.93 1 96.62 322 ALA A C 1
ATOM 2449 O O . ALA A 1 322 ? -21.547 -7.438 4.938 1 96.62 322 ALA A O 1
ATOM 2450 N N . ASP A 1 323 ? -23.453 -8.461 4.484 1 96.75 323 ASP A N 1
ATOM 2451 C CA . ASP A 1 323 ? -22.734 -9.656 4.023 1 96.75 323 ASP A CA 1
ATOM 2452 C C . ASP A 1 323 ? -21.938 -9.367 2.754 1 96.75 323 ASP A C 1
ATOM 2454 O O . ASP A 1 323 ? -20.844 -9.898 2.572 1 96.75 323 ASP A O 1
ATOM 2458 N N . ARG A 1 324 ? -22.547 -8.625 1.898 1 96.88 324 ARG A N 1
ATOM 2459 C CA . ARG A 1 324 ? -21.828 -8.266 0.676 1 96.88 324 ARG A CA 1
ATOM 2460 C C . ARG A 1 324 ? -20.562 -7.469 0.991 1 96.88 324 ARG A C 1
ATOM 2462 O O . ARG A 1 324 ? -19.531 -7.672 0.365 1 96.88 324 ARG A O 1
ATOM 2469 N N . LEU A 1 325 ? -20.703 -6.531 1.904 1 98 325 LEU A N 1
ATOM 2470 C CA . LEU A 1 325 ? -19.547 -5.746 2.311 1 98 325 LEU A CA 1
ATOM 2471 C C . LEU A 1 325 ? -18.484 -6.637 2.934 1 98 325 LEU A C 1
ATOM 2473 O O . LEU A 1 325 ? -17.281 -6.457 2.666 1 98 325 LEU A O 1
ATOM 2477 N N . ARG A 1 326 ? -18.906 -7.598 3.707 1 98.38 326 ARG A N 1
ATOM 2478 C CA . ARG A 1 326 ? -17.969 -8.57 4.258 1 98.38 326 ARG A CA 1
ATOM 2479 C C . ARG A 1 326 ? -17.266 -9.352 3.148 1 98.38 326 ARG A C 1
ATOM 2481 O O . ARG A 1 326 ? -16.062 -9.578 3.211 1 98.38 326 ARG A O 1
ATOM 2488 N N . ARG A 1 327 ? -18.031 -9.75 2.156 1 98.25 327 ARG A N 1
ATOM 2489 C CA . ARG A 1 327 ? -17.484 -10.492 1.028 1 98.25 327 ARG A CA 1
ATOM 2490 C C . ARG A 1 327 ? -16.438 -9.664 0.288 1 98.25 327 ARG A C 1
ATOM 2492 O O . ARG A 1 327 ? -15.375 -10.172 -0.075 1 98.25 327 ARG A O 1
ATOM 2499 N N . ILE A 1 328 ? -16.766 -8.438 0.075 1 98.56 328 ILE A N 1
ATOM 2500 C CA . ILE A 1 328 ? -15.844 -7.551 -0.622 1 98.56 328 ILE A CA 1
ATOM 2501 C C . ILE A 1 328 ? -14.516 -7.496 0.136 1 98.56 328 ILE A C 1
ATOM 2503 O O . ILE A 1 328 ? -13.445 -7.625 -0.462 1 98.56 328 ILE A O 1
ATOM 2507 N N . PHE A 1 329 ? -14.578 -7.359 1.476 1 98.69 329 PHE A N 1
ATOM 2508 C CA . PHE A 1 329 ? -13.359 -7.277 2.273 1 98.69 329 PHE A CA 1
ATOM 2509 C C . PHE A 1 329 ? -12.602 -8.594 2.229 1 98.69 329 PHE A C 1
ATOM 2511 O O . PHE A 1 329 ? -11.414 -8.625 1.888 1 98.69 329 PHE A O 1
ATOM 2518 N N . TRP A 1 330 ? -13.211 -9.672 2.461 1 98.75 330 TRP A N 1
ATOM 2519 C CA . TRP A 1 330 ? -12.523 -10.945 2.646 1 98.75 330 TRP A CA 1
ATOM 2520 C C . TRP A 1 330 ? -12.008 -11.492 1.318 1 98.75 330 TRP A C 1
ATOM 2522 O O . TRP A 1 330 ? -10.945 -12.117 1.267 1 98.75 330 TRP A O 1
ATOM 2532 N N . ILE A 1 331 ? -12.75 -11.312 0.28 1 98.69 331 ILE A N 1
ATOM 2533 C CA . ILE A 1 331 ? -12.273 -11.75 -1.028 1 98.69 331 ILE A CA 1
ATOM 2534 C C . ILE A 1 331 ? -11.055 -10.93 -1.437 1 98.69 331 ILE A C 1
ATOM 2536 O O . ILE A 1 331 ? -10.086 -11.469 -1.978 1 98.69 331 ILE A O 1
ATOM 2540 N N . SER A 1 332 ? -11.125 -9.586 -1.188 1 98.69 332 SER A N 1
ATOM 2541 C CA . SER A 1 332 ? -9.969 -8.742 -1.44 1 98.69 332 SER A CA 1
ATOM 2542 C C . SER A 1 332 ? -8.766 -9.195 -0.622 1 98.69 332 SER A C 1
ATOM 2544 O O . SER A 1 332 ? -7.652 -9.305 -1.148 1 98.69 332 SER A O 1
ATOM 2546 N N . TRP A 1 333 ? -9.008 -9.461 0.623 1 98.56 333 TRP A N 1
ATOM 2547 C CA . TRP A 1 333 ? -7.961 -9.922 1.529 1 98.56 333 TRP A CA 1
ATOM 2548 C C . TRP A 1 333 ? -7.367 -11.242 1.054 1 98.56 333 TRP A C 1
ATOM 2550 O O . TRP A 1 333 ? -6.145 -11.391 0.988 1 98.56 333 TRP A O 1
ATOM 2560 N N . ALA A 1 334 ? -8.227 -12.164 0.688 1 98.62 334 ALA A N 1
ATOM 2561 C CA . ALA A 1 334 ? -7.781 -13.484 0.264 1 98.62 334 ALA A CA 1
ATOM 2562 C C . ALA A 1 334 ? -6.945 -13.406 -1.01 1 98.62 334 ALA A C 1
ATOM 2564 O O . ALA A 1 334 ? -5.891 -14.039 -1.109 1 98.62 334 ALA A O 1
ATOM 2565 N N . GLY A 1 335 ? -7.488 -12.68 -1.946 1 98.19 335 GLY A N 1
ATOM 2566 C CA . GLY A 1 335 ? -6.719 -12.484 -3.164 1 98.19 335 GLY A CA 1
ATOM 2567 C C . GLY A 1 335 ? -5.352 -11.883 -2.916 1 98.19 335 GLY A C 1
ATOM 2568 O O . GLY A 1 335 ? -4.355 -12.336 -3.49 1 98.19 335 GLY A O 1
ATOM 2569 N N . HIS A 1 336 ? -5.285 -10.953 -2.033 1 98.5 336 HIS A N 1
ATOM 2570 C CA . HIS A 1 336 ? -4.043 -10.273 -1.693 1 98.5 336 HIS A CA 1
ATOM 2571 C C . HIS A 1 336 ? -3.066 -11.219 -1.004 1 98.5 336 HIS A C 1
ATOM 2573 O O . HIS A 1 336 ? -1.879 -11.242 -1.334 1 98.5 336 HIS A O 1
ATOM 2579 N N . ILE A 1 337 ? -3.57 -11.992 -0.105 1 98.5 337 ILE A N 1
ATOM 2580 C CA . ILE A 1 337 ? -2.727 -12.906 0.652 1 98.5 337 ILE A CA 1
ATOM 2581 C C . ILE A 1 337 ? -2.178 -13.992 -0.275 1 98.5 337 ILE A C 1
ATOM 2583 O O . ILE A 1 337 ? -1.002 -14.352 -0.19 1 98.5 337 ILE A O 1
ATOM 2587 N N . MET A 1 338 ? -3.008 -14.469 -1.159 1 97.62 338 MET A N 1
ATOM 2588 C CA . MET A 1 338 ? -2.555 -15.469 -2.119 1 97.62 338 MET A CA 1
ATOM 2589 C C . MET A 1 338 ? -1.405 -14.93 -2.965 1 97.62 338 MET A C 1
ATOM 2591 O O . MET A 1 338 ? -0.397 -15.617 -3.154 1 97.62 338 MET A O 1
ATOM 2595 N N . LEU A 1 339 ? -1.576 -13.719 -3.408 1 97.12 339 LEU A N 1
ATOM 2596 C CA . LEU A 1 339 ? -0.556 -13.094 -4.242 1 97.12 339 LEU A CA 1
ATOM 2597 C C . LEU A 1 339 ? 0.732 -12.875 -3.455 1 97.12 339 LEU A C 1
ATOM 2599 O O . LEU A 1 339 ? 1.82 -13.203 -3.932 1 97.12 339 LEU A O 1
ATOM 2603 N N . SER A 1 340 ? 0.559 -12.352 -2.27 1 97.69 340 SER A N 1
ATOM 2604 C CA . SER A 1 340 ? 1.72 -12.039 -1.443 1 97.69 340 SER A CA 1
ATOM 2605 C C . SER A 1 340 ? 2.492 -13.297 -1.074 1 97.69 340 SER A C 1
ATOM 2607 O O . SER A 1 340 ? 3.725 -13.32 -1.134 1 97.69 340 SER A O 1
ATOM 2609 N N . TYR A 1 341 ? 1.754 -14.336 -0.769 1 97.25 341 TYR A N 1
ATOM 2610 C CA . TYR A 1 341 ? 2.381 -15.57 -0.304 1 97.25 341 TYR A CA 1
ATOM 2611 C C . TYR A 1 341 ? 3.018 -16.328 -1.463 1 97.25 341 TYR A C 1
ATOM 2613 O O . TYR A 1 341 ? 4.102 -16.891 -1.321 1 97.25 341 TYR A O 1
ATOM 2621 N N . GLU A 1 342 ? 2.32 -16.359 -2.559 1 96.62 342 GLU A N 1
ATOM 2622 C CA . GLU A 1 342 ? 2.852 -17.016 -3.742 1 96.62 342 GLU A CA 1
ATOM 2623 C C . GLU A 1 342 ? 4.117 -16.328 -4.246 1 96.62 342 GLU A C 1
ATOM 2625 O O . GLU A 1 342 ? 5.062 -17 -4.68 1 96.62 342 GLU A O 1
ATOM 2630 N N . TYR A 1 343 ? 4.09 -15.016 -4.141 1 94.38 343 TYR A N 1
ATOM 2631 C CA . TYR A 1 343 ? 5.215 -14.234 -4.645 1 94.38 343 TYR A CA 1
ATOM 2632 C C . TYR A 1 343 ? 6.203 -13.922 -3.527 1 94.38 343 TYR A C 1
ATOM 2634 O O . TYR A 1 343 ? 7.211 -13.242 -3.752 1 94.38 343 TYR A O 1
ATOM 2642 N N . ASP A 1 344 ? 5.922 -14.438 -2.365 1 96.19 344 ASP A N 1
ATOM 2643 C CA . ASP A 1 344 ? 6.766 -14.305 -1.18 1 96.19 344 ASP A CA 1
ATOM 2644 C C . ASP A 1 344 ? 7.133 -12.852 -0.924 1 96.19 344 ASP A C 1
ATOM 2646 O O . ASP A 1 344 ? 8.312 -12.516 -0.805 1 96.19 344 ASP A O 1
ATOM 2650 N N . ARG A 1 345 ? 6.16 -12.008 -0.912 1 96.12 345 ARG A N 1
ATOM 2651 C CA . ARG A 1 345 ? 6.258 -10.594 -0.562 1 96.12 345 ARG A CA 1
ATOM 2652 C C . ARG A 1 345 ? 5.449 -10.281 0.693 1 96.12 345 ARG A C 1
ATOM 2654 O O . ARG A 1 345 ? 4.586 -11.07 1.092 1 96.12 345 ARG A O 1
ATOM 2661 N N . SER A 1 346 ? 5.812 -9.164 1.292 1 96.44 346 SER A N 1
ATOM 2662 C CA . SER A 1 346 ? 5.121 -8.797 2.521 1 96.44 346 SER A CA 1
ATOM 2663 C C . SER A 1 346 ? 3.672 -8.406 2.244 1 96.44 346 SER A C 1
ATOM 2665 O O . SER A 1 346 ? 3.4 -7.59 1.36 1 96.44 346 SER A O 1
ATOM 2667 N N . PRO A 1 347 ? 2.781 -9.023 2.947 1 97.62 347 PRO A N 1
ATOM 2668 C CA . PRO A 1 347 ? 1.388 -8.586 2.822 1 97.62 347 PRO A CA 1
ATOM 2669 C C . PRO A 1 347 ? 1.095 -7.312 3.615 1 97.62 347 PRO A C 1
ATOM 2671 O O . PRO A 1 347 ? 1.859 -6.949 4.512 1 97.62 347 PRO A O 1
ATOM 2674 N N . VAL A 1 348 ? 0.051 -6.617 3.189 1 97.94 348 VAL A N 1
ATOM 2675 C CA . VAL A 1 348 ? -0.476 -5.504 3.971 1 97.94 348 VAL A CA 1
ATOM 2676 C C . VAL A 1 348 ? -1 -6.016 5.312 1 97.94 348 VAL A C 1
ATOM 2678 O O . VAL A 1 348 ? -1.658 -7.055 5.371 1 97.94 348 VAL A O 1
ATOM 2681 N N . HIS A 1 349 ? -0.646 -5.301 6.324 1 95.62 349 HIS A N 1
ATOM 2682 C CA . HIS A 1 349 ? -1.012 -5.676 7.688 1 95.62 349 HIS A CA 1
ATOM 2683 C C . HIS A 1 349 ? -1.863 -4.598 8.344 1 95.62 349 HIS A C 1
ATOM 2685 O O . HIS A 1 349 ? -1.423 -3.455 8.492 1 95.62 349 HIS A O 1
ATOM 2691 N N . PHE A 1 350 ? -3.082 -5.039 8.742 1 95.5 350 PHE A N 1
ATOM 2692 C CA . PHE A 1 350 ? -3.938 -4.141 9.5 1 95.5 350 PHE A CA 1
ATOM 2693 C C . PHE A 1 350 ? -3.666 -4.27 11 1 95.5 350 PHE A C 1
ATOM 2695 O O . PHE A 1 350 ? -3.305 -5.348 11.477 1 95.5 350 PHE A O 1
ATOM 2702 N N . ARG A 1 351 ? -3.828 -3.205 11.633 1 91.06 351 ARG A N 1
ATOM 2703 C CA . ARG A 1 351 ? -3.656 -3.25 13.086 1 91.06 351 ARG A CA 1
ATOM 2704 C C . ARG A 1 351 ? -4.625 -4.242 13.719 1 91.06 351 ARG A C 1
ATOM 2706 O O . ARG A 1 351 ? -4.254 -4.988 14.625 1 91.06 351 ARG A O 1
ATOM 2713 N N . ALA A 1 352 ? -5.828 -4.172 13.242 1 92.19 352 ALA A N 1
ATOM 2714 C CA . ALA A 1 352 ? -6.859 -5.098 13.703 1 92.19 352 ALA A CA 1
ATOM 2715 C C . ALA A 1 352 ? -7.918 -5.324 12.633 1 92.19 352 ALA A C 1
ATOM 2717 O O . ALA A 1 352 ? -8.203 -4.43 11.828 1 92.19 352 ALA A O 1
ATOM 2718 N N . VAL A 1 353 ? -8.422 -6.559 12.641 1 96.56 353 VAL A N 1
ATOM 2719 C CA . VAL A 1 353 ? -9.539 -6.898 11.766 1 96.56 353 VAL A CA 1
ATOM 2720 C C . VAL A 1 353 ? -10.672 -7.512 12.586 1 96.56 353 VAL A C 1
ATOM 2722 O O . VAL A 1 353 ? -10.477 -8.531 13.25 1 96.56 353 VAL A O 1
ATOM 2725 N N . THR A 1 354 ? -11.828 -6.871 12.609 1 96.88 354 THR A N 1
ATOM 2726 C CA . THR A 1 354 ? -12.961 -7.383 13.359 1 96.88 354 THR A CA 1
ATOM 2727 C C . THR A 1 354 ? -14.086 -7.816 12.422 1 96.88 354 THR A C 1
ATOM 2729 O O . THR A 1 354 ? -15.164 -8.219 12.875 1 96.88 354 THR A O 1
ATOM 2732 N N . CYS A 1 355 ? -13.852 -7.656 11.117 1 97.44 355 CYS A N 1
ATOM 2733 C CA . CYS A 1 355 ? -14.828 -8.062 10.109 1 97.44 355 CYS A CA 1
ATOM 2734 C C . CYS A 1 355 ? -15.258 -9.508 10.328 1 97.44 355 CYS A C 1
ATOM 2736 O O . CYS A 1 355 ? -14.414 -10.406 10.445 1 97.44 355 CYS A O 1
ATOM 2738 N N . GLN A 1 356 ? -16.547 -9.758 10.344 1 97.38 356 GLN A N 1
ATOM 2739 C CA . GLN A 1 356 ? -17.094 -11.086 10.594 1 97.38 356 GLN A CA 1
ATOM 2740 C C . GLN A 1 356 ? -17 -11.961 9.344 1 97.38 356 GLN A C 1
ATOM 2742 O O . GLN A 1 356 ? -16.734 -11.461 8.25 1 97.38 356 GLN A O 1
ATOM 2747 N N . SER A 1 357 ? -17.203 -13.234 9.523 1 96.56 357 SER A N 1
ATOM 2748 C CA . SER A 1 357 ? -17.094 -14.203 8.438 1 96.56 357 SER A CA 1
ATOM 2749 C C . SER A 1 357 ? -18.234 -14.039 7.43 1 96.56 357 SER A C 1
ATOM 2751 O O . SER A 1 357 ? -19.297 -13.516 7.766 1 96.56 357 SER A O 1
ATOM 2753 N N . ILE A 1 358 ? -17.969 -14.453 6.234 1 95.81 358 ILE A N 1
ATOM 2754 C CA . ILE A 1 358 ? -19 -14.383 5.207 1 95.81 358 ILE A CA 1
ATOM 2755 C C . ILE A 1 358 ? -19.938 -15.586 5.336 1 95.81 358 ILE A C 1
ATOM 2757 O O . ILE A 1 358 ? -19.5 -16.688 5.707 1 95.81 358 ILE A O 1
ATOM 2761 N N . ILE A 1 359 ? -21.156 -15.391 4.988 1 95.38 359 ILE A N 1
ATOM 2762 C CA . ILE A 1 359 ? -22.188 -16.422 5.055 1 95.38 359 ILE A CA 1
ATOM 2763 C C . ILE A 1 359 ? -22.172 -17.25 3.771 1 95.38 359 ILE A C 1
ATOM 2765 O O . ILE A 1 359 ? -22.234 -16.688 2.672 1 95.38 359 ILE A O 1
ATOM 2769 N N . PRO A 1 360 ? -22.078 -18.609 3.977 1 95.69 360 PRO A N 1
ATOM 2770 C CA . PRO A 1 360 ? -22.141 -19.438 2.773 1 95.69 360 PRO A CA 1
ATOM 2771 C C . PRO A 1 360 ? -23.469 -19.297 2.031 1 95.69 360 PRO A C 1
ATOM 2773 O O . PRO A 1 360 ? -24.531 -19.234 2.66 1 95.69 360 PRO A O 1
ATOM 2776 N N . VAL A 1 361 ? -23.438 -19.125 0.788 1 94.5 361 VAL A N 1
ATOM 2777 C CA . VAL A 1 361 ? -24.625 -19 -0.058 1 94.5 361 VAL A CA 1
ATOM 2778 C C . VAL A 1 361 ? -24.547 -20.031 -1.191 1 94.5 361 VAL A C 1
ATOM 2780 O O . VAL A 1 361 ? -23.469 -20.312 -1.718 1 94.5 361 VAL A O 1
ATOM 2783 N N . SER A 1 362 ? -25.719 -20.547 -1.514 1 93.69 362 SER A N 1
ATOM 2784 C CA . SER A 1 362 ? -25.781 -21.516 -2.605 1 93.69 362 SER A CA 1
ATOM 2785 C C . SER A 1 362 ? -25.297 -20.891 -3.918 1 93.69 362 SER A C 1
ATOM 2787 O O . SER A 1 362 ? -25.641 -19.75 -4.23 1 93.69 362 SER A O 1
ATOM 2789 N N . GLY A 1 363 ? -24.531 -21.703 -4.645 1 93.69 363 GLY A N 1
ATOM 2790 C CA . GLY A 1 363 ? -24.062 -21.25 -5.938 1 93.69 363 GLY A CA 1
ATOM 2791 C C . GLY A 1 363 ? -22.766 -20.453 -5.848 1 93.69 363 GLY A C 1
ATOM 2792 O O . GLY A 1 363 ? -22.188 -20.094 -6.871 1 93.69 363 GLY A O 1
ATOM 2793 N N . SER A 1 364 ? -22.391 -20.172 -4.656 1 96.44 364 SER A N 1
ATOM 2794 C CA . SER A 1 364 ? -21.156 -19.422 -4.43 1 96.44 364 SER A CA 1
ATOM 2795 C C . SER A 1 364 ? -20.156 -20.266 -3.65 1 96.44 364 SER A C 1
ATOM 2797 O O . SER A 1 364 ? -20.516 -21 -2.73 1 96.44 364 SER A O 1
ATOM 2799 N N . VAL A 1 365 ? -18.906 -20.188 -4.109 1 97.69 365 VAL A N 1
ATOM 2800 C CA . VAL A 1 365 ? -17.859 -20.875 -3.369 1 97.69 365 VAL A CA 1
ATOM 2801 C C . VAL A 1 365 ? -16.906 -19.859 -2.766 1 97.69 365 VAL A C 1
ATOM 2803 O O . VAL A 1 365 ? -15.742 -20.172 -2.488 1 97.69 365 VAL A O 1
ATOM 2806 N N . ALA A 1 366 ? -17.359 -18.594 -2.623 1 97.56 366 ALA A N 1
ATOM 2807 C CA . ALA A 1 366 ? -16.531 -17.516 -2.092 1 97.56 366 ALA A CA 1
ATOM 2808 C C . ALA A 1 366 ? -16.094 -17.812 -0.661 1 97.56 366 ALA A C 1
ATOM 2810 O O . ALA A 1 366 ? -14.953 -17.531 -0.283 1 97.56 366 ALA A O 1
ATOM 2811 N N . ASP A 1 367 ? -17.016 -18.344 0.125 1 96.81 367 ASP A N 1
ATOM 2812 C CA . ASP A 1 367 ? -16.688 -18.656 1.513 1 96.81 367 ASP A CA 1
ATOM 2813 C C . ASP A 1 367 ? -15.586 -19.703 1.596 1 96.81 367 ASP A C 1
ATOM 2815 O O . ASP A 1 367 ? -14.688 -19.594 2.424 1 96.81 367 ASP A O 1
ATOM 2819 N N . GLN A 1 368 ? -15.633 -20.688 0.673 1 97.44 368 GLN A N 1
ATOM 2820 C CA . GLN A 1 368 ? -14.617 -21.75 0.647 1 97.44 368 GLN A CA 1
ATOM 2821 C C . GLN A 1 368 ? -13.266 -21.188 0.219 1 97.44 368 GLN A C 1
ATOM 2823 O O . GLN A 1 368 ? -12.227 -21.578 0.764 1 97.44 368 GLN A O 1
ATOM 2828 N N . PHE A 1 369 ? -13.305 -20.328 -0.764 1 97.88 369 PHE A N 1
ATOM 2829 C CA . PHE A 1 369 ? -12.07 -19.703 -1.225 1 97.88 369 PHE A CA 1
ATOM 2830 C C . PHE A 1 369 ? -11.383 -18.969 -0.084 1 97.88 369 PHE A C 1
ATOM 2832 O O . PHE A 1 369 ? -10.18 -19.125 0.131 1 97.88 369 PHE A O 1
ATOM 2839 N N . VAL A 1 370 ? -12.164 -18.141 0.642 1 98 370 VAL A N 1
ATOM 2840 C CA . VAL A 1 370 ? -11.633 -17.375 1.758 1 98 370 VAL A CA 1
ATOM 2841 C C . VAL A 1 370 ? -11.094 -18.312 2.834 1 98 370 VAL A C 1
ATOM 2843 O O . VAL A 1 370 ? -10.016 -18.078 3.381 1 98 370 VAL A O 1
ATOM 2846 N N . GLN A 1 371 ? -11.766 -19.375 3.123 1 97.31 371 GLN A N 1
ATOM 2847 C CA . GLN A 1 371 ? -11.352 -20.328 4.141 1 97.31 371 GLN A CA 1
ATOM 2848 C C . GLN A 1 371 ? -10.016 -20.969 3.773 1 97.31 371 GLN A C 1
ATOM 2850 O O . GLN A 1 371 ? -9.156 -21.156 4.637 1 97.31 371 GLN A O 1
ATOM 2855 N N . LEU A 1 372 ? -9.883 -21.312 2.52 1 98.06 372 LEU A N 1
ATOM 2856 C CA . LEU A 1 372 ? -8.633 -21.891 2.047 1 98.06 372 LEU A CA 1
ATOM 2857 C C . LEU A 1 372 ? -7.465 -20.938 2.307 1 98.06 372 LEU A C 1
ATOM 2859 O O . LEU A 1 372 ? -6.426 -21.359 2.83 1 98.06 372 LEU A O 1
ATOM 2863 N N . VAL A 1 373 ? -7.648 -19.703 1.934 1 98.31 373 VAL A N 1
ATOM 2864 C CA . VAL A 1 373 ? -6.566 -18.734 2.014 1 98.31 373 VAL A CA 1
ATOM 2865 C C . VAL A 1 373 ? -6.266 -18.406 3.477 1 98.31 373 VAL A C 1
ATOM 2867 O O . VAL A 1 373 ? -5.117 -18.141 3.838 1 98.31 373 VAL A O 1
ATOM 2870 N N . GLN A 1 374 ? -7.258 -18.484 4.34 1 97.88 374 GLN A N 1
ATOM 2871 C CA . GLN A 1 374 ? -7.086 -18.188 5.762 1 97.88 374 GLN A CA 1
ATOM 2872 C C . GLN A 1 374 ? -6.152 -19.203 6.418 1 97.88 374 GLN A C 1
ATOM 2874 O O . GLN A 1 374 ? -5.613 -18.953 7.496 1 97.88 374 GLN A O 1
ATOM 2879 N N . ILE A 1 375 ? -5.922 -20.328 5.766 1 98 375 ILE A N 1
ATOM 2880 C CA . ILE A 1 375 ? -5.027 -21.344 6.301 1 98 375 ILE A CA 1
ATOM 2881 C C . ILE A 1 375 ? -3.578 -20.875 6.168 1 98 375 ILE A C 1
ATOM 2883 O O . ILE A 1 375 ? -2.703 -21.344 6.902 1 98 375 ILE A O 1
ATOM 2887 N N . ILE A 1 376 ? -3.318 -20.016 5.176 1 98 376 ILE A N 1
ATOM 2888 C CA . ILE A 1 376 ? -1.982 -19.453 4.988 1 98 376 ILE A CA 1
ATOM 2889 C C . ILE A 1 376 ? -1.569 -18.672 6.23 1 98 376 ILE A C 1
ATOM 2891 O O . ILE A 1 376 ? -2.348 -17.875 6.754 1 98 376 ILE A O 1
ATOM 2895 N N . PRO A 1 377 ? -0.375 -18.984 6.754 1 95.12 377 PRO A N 1
ATOM 2896 C CA . PRO A 1 377 ? 0.101 -18.094 7.824 1 95.12 377 PRO A CA 1
ATOM 2897 C C . PRO A 1 377 ? 0.222 -16.641 7.379 1 95.12 377 PRO A C 1
ATOM 2899 O O . PRO A 1 377 ? 1.068 -16.312 6.543 1 95.12 377 PRO A O 1
ATOM 2902 N N . SER A 1 378 ? -0.612 -15.844 7.801 1 93.06 378 SER A N 1
ATOM 2903 C CA . SER A 1 378 ? -0.628 -14.453 7.367 1 93.06 378 SER A CA 1
ATOM 2904 C C . SER A 1 378 ? -1.191 -13.539 8.453 1 93.06 378 SER A C 1
ATOM 2906 O O . SER A 1 378 ? -1.92 -14 9.336 1 93.06 378 SER A O 1
ATOM 2908 N N . PRO A 1 379 ? -0.762 -12.219 8.266 1 90.06 379 PRO A N 1
ATOM 2909 C CA . PRO A 1 379 ? -1.349 -11.258 9.211 1 90.06 379 PRO A CA 1
ATOM 2910 C C . PRO A 1 379 ? -2.871 -11.188 9.102 1 90.06 379 PRO A C 1
ATOM 2912 O O . PRO A 1 379 ? -3.424 -11.297 8.008 1 90.06 379 PRO A O 1
ATOM 2915 N N . ASN A 1 380 ? -3.494 -11.062 10.211 1 93.62 380 ASN A N 1
ATOM 2916 C CA . ASN A 1 380 ? -4.922 -10.773 10.305 1 93.62 380 ASN A CA 1
ATOM 2917 C C . ASN A 1 380 ? -5.77 -11.977 9.914 1 93.62 380 ASN A C 1
ATOM 2919 O O . ASN A 1 380 ? -6.984 -11.859 9.75 1 93.62 380 ASN A O 1
ATOM 2923 N N . SER A 1 381 ? -5.109 -13.141 9.664 1 95.88 381 SER A N 1
ATOM 2924 C CA . SER A 1 381 ? -5.922 -14.336 9.453 1 95.88 381 SER A CA 1
ATOM 2925 C C . SER A 1 381 ? -6.648 -14.742 10.734 1 95.88 381 SER A C 1
ATOM 2927 O O . SER A 1 381 ? -6.039 -14.836 11.797 1 95.88 381 SER A O 1
ATOM 2929 N N . PRO A 1 382 ? -7.934 -14.938 10.609 1 95.06 382 PRO A N 1
ATOM 2930 C CA . PRO A 1 382 ? -8.648 -15.398 11.805 1 95.06 382 PRO A CA 1
ATOM 2931 C C . PRO A 1 382 ? -8.398 -16.875 12.117 1 95.06 382 PRO A C 1
ATOM 2933 O O . PRO A 1 382 ? -8.773 -17.359 13.188 1 95.06 382 PRO A O 1
ATOM 2936 N N . PHE A 1 383 ? -7.773 -17.578 11.219 1 94.94 383 PHE A N 1
ATOM 2937 C CA . PHE A 1 383 ? -7.508 -19.016 11.391 1 94.94 383 PHE A CA 1
ATOM 2938 C C . PHE A 1 383 ? -6.422 -19.234 12.438 1 94.94 383 PHE A C 1
ATOM 2940 O O . PHE A 1 383 ? -5.344 -18.641 12.359 1 94.94 383 PHE A O 1
ATOM 2947 N N . GLN A 1 384 ? -6.738 -20.078 13.398 1 91.19 384 GLN A N 1
ATOM 2948 C CA . GLN A 1 384 ? -5.781 -20.469 14.43 1 91.19 384 GLN A CA 1
ATOM 2949 C C . GLN A 1 384 ? -5.699 -21.984 14.562 1 91.19 384 GLN A C 1
ATOM 2951 O O . GLN A 1 384 ? -6.723 -22.672 14.539 1 91.19 384 GLN A O 1
ATOM 2956 N N . LEU A 1 385 ? -4.5 -22.406 14.609 1 92.38 385 LEU A N 1
ATOM 2957 C CA . LEU A 1 385 ? -4.297 -23.828 14.891 1 92.38 385 LEU A CA 1
ATOM 2958 C C . LEU A 1 385 ? -4.66 -24.156 16.344 1 92.38 385 LEU A C 1
ATOM 2960 O O . LEU A 1 385 ? -4.539 -23.297 17.219 1 92.38 385 LEU A O 1
ATOM 2964 N N . GLU A 1 386 ? -5.172 -25.281 16.625 1 85.88 386 GLU A N 1
ATOM 2965 C CA . GLU A 1 386 ? -5.512 -25.719 17.969 1 85.88 386 GLU A CA 1
ATOM 2966 C C . GLU A 1 386 ? -4.289 -25.672 18.891 1 85.88 386 GLU A C 1
ATOM 2968 O O . GLU A 1 386 ? -4.395 -25.297 20.062 1 85.88 386 GLU A O 1
ATOM 2973 N N . TRP A 1 387 ? -3.264 -26.094 18.328 1 85.56 387 TRP A N 1
ATOM 2974 C CA . TRP A 1 387 ? -1.977 -26.062 19.016 1 85.56 387 TRP A CA 1
ATOM 2975 C C . TRP A 1 387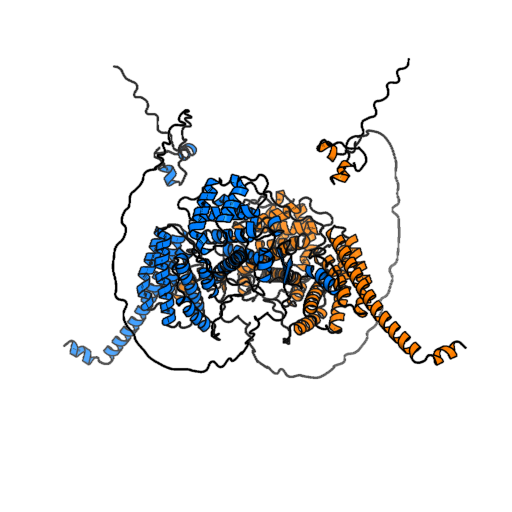 ? -0.954 -25.266 18.203 1 85.56 387 TRP A C 1
ATOM 2977 O O . TRP A 1 387 ? -0.805 -25.484 17 1 85.56 387 TRP A O 1
ATOM 2987 N N . GLN A 1 388 ? -0.295 -24.297 18.891 1 83.44 388 GLN A N 1
ATOM 2988 C CA . GLN A 1 388 ? 0.712 -23.516 18.188 1 83.44 388 GLN A CA 1
ATOM 2989 C C . GLN A 1 388 ? 2.107 -24.094 18.391 1 83.44 388 GLN A C 1
ATOM 2991 O O . GLN A 1 388 ? 2.711 -23.922 19.453 1 83.44 388 GLN A O 1
ATOM 2996 N N . PRO A 1 389 ? 2.514 -24.719 17.344 1 85.38 389 PRO A N 1
ATOM 2997 C CA . PRO A 1 389 ? 3.855 -25.281 17.469 1 85.38 389 PRO A CA 1
ATOM 2998 C C . PRO A 1 389 ? 4.941 -24.219 17.578 1 85.38 389 PRO A C 1
ATOM 3000 O O . PRO A 1 389 ? 4.828 -23.141 16.969 1 85.38 389 PRO A O 1
ATOM 3003 N N . PRO A 1 390 ? 5.953 -24.547 18.25 1 81.62 390 PRO A N 1
ATOM 3004 C CA . PRO A 1 390 ? 7.027 -23.562 18.406 1 81.62 390 PRO A CA 1
ATOM 3005 C C . PRO A 1 390 ? 7.84 -23.375 17.141 1 81.62 390 PRO A C 1
ATOM 3007 O O . PRO A 1 390 ? 8.32 -22.266 16.875 1 81.62 390 PRO A O 1
ATOM 3010 N N . ALA A 1 391 ? 7.98 -24.453 16.359 1 89.06 391 ALA A N 1
ATOM 3011 C CA . ALA A 1 391 ? 8.805 -24.344 15.164 1 89.06 391 ALA A CA 1
ATOM 3012 C C . ALA A 1 391 ? 7.961 -24.016 13.945 1 89.06 391 ALA A C 1
ATOM 3014 O O . ALA A 1 391 ? 6.883 -24.578 13.75 1 89.06 391 ALA A O 1
ATOM 3015 N N . PRO A 1 392 ? 8.484 -23.125 13.117 1 88.25 392 PRO A N 1
ATOM 3016 C CA . PRO A 1 392 ? 7.754 -22.75 11.898 1 88.25 392 PRO A CA 1
ATOM 3017 C C . PRO A 1 392 ? 7.457 -23.953 11.008 1 88.25 392 PRO A C 1
ATOM 3019 O O . PRO A 1 392 ? 6.406 -24 10.359 1 88.25 392 PRO A O 1
ATOM 3022 N N . SER A 1 393 ? 8.336 -24.906 10.945 1 93.06 393 SER A N 1
ATOM 3023 C CA . SER A 1 393 ? 8.133 -26.094 10.117 1 93.06 393 SER A CA 1
ATOM 3024 C C . SER A 1 393 ? 6.957 -26.922 10.625 1 93.06 393 SER A C 1
ATOM 3026 O O . SER A 1 393 ? 6.133 -27.375 9.828 1 93.06 393 SER A O 1
ATOM 3028 N N . GLU A 1 394 ? 6.879 -27.062 11.898 1 93.25 394 GLU A N 1
ATOM 3029 C CA . GLU A 1 394 ? 5.785 -27.828 12.492 1 93.25 394 GLU A CA 1
ATOM 3030 C C . GLU A 1 394 ? 4.441 -27.141 12.266 1 93.25 394 GLU A C 1
ATOM 3032 O O . GLU A 1 394 ? 3.426 -27.812 12.062 1 93.25 394 GLU A O 1
ATOM 3037 N N . GLU A 1 395 ? 4.512 -25.859 12.336 1 94.5 395 GLU A N 1
ATOM 3038 C CA . GLU A 1 395 ? 3.293 -25.109 12.039 1 94.5 395 GLU A CA 1
ATOM 3039 C C . GLU A 1 395 ? 2.811 -25.391 10.617 1 94.5 395 GLU A C 1
ATOM 3041 O O . GLU A 1 395 ? 1.616 -25.594 10.391 1 94.5 395 GLU A O 1
ATOM 3046 N N . LEU A 1 396 ? 3.682 -25.406 9.68 1 95.81 396 LEU A N 1
ATOM 3047 C CA . LEU A 1 396 ? 3.324 -25.656 8.289 1 95.81 396 LEU A CA 1
ATOM 3048 C C . LEU A 1 396 ? 2.799 -27.078 8.109 1 95.81 396 LEU A C 1
ATOM 3050 O O . LEU A 1 396 ? 1.874 -27.312 7.328 1 95.81 396 LEU A O 1
ATOM 3054 N N . PHE A 1 397 ? 3.396 -28.031 8.898 1 96.19 397 PHE A N 1
ATOM 3055 C CA . PHE A 1 397 ? 2.902 -29.406 8.836 1 96.19 397 PHE A CA 1
ATOM 3056 C C . PHE A 1 397 ? 1.443 -29.484 9.266 1 96.19 397 PHE A C 1
ATOM 3058 O O . PHE A 1 397 ? 0.629 -30.141 8.625 1 96.19 397 PHE A O 1
ATOM 3065 N N . GLU A 1 398 ? 1.196 -28.797 10.336 1 95.62 398 GLU A N 1
ATOM 3066 C CA . GLU A 1 398 ? -0.173 -28.812 10.836 1 95.62 398 GLU A CA 1
ATOM 3067 C C . GLU A 1 398 ? -1.128 -28.125 9.859 1 95.62 398 GLU A C 1
ATOM 3069 O O . GLU A 1 398 ? -2.26 -28.578 9.672 1 95.62 398 GLU A O 1
ATOM 3074 N N . ARG A 1 399 ? -0.717 -27.094 9.266 1 96.81 399 ARG A N 1
ATOM 3075 C CA . ARG A 1 399 ? -1.544 -26.391 8.289 1 96.81 399 ARG A CA 1
ATOM 3076 C C . ARG A 1 399 ? -1.762 -27.25 7.047 1 96.81 399 ARG A C 1
ATOM 3078 O O . ARG A 1 399 ? -2.826 -27.203 6.43 1 96.81 399 ARG A O 1
ATOM 3085 N N . PHE A 1 400 ? -0.791 -28.125 6.66 1 96.38 400 PHE A N 1
ATOM 3086 C CA . PHE A 1 400 ? -0.947 -29.094 5.582 1 96.38 400 PHE A CA 1
ATOM 3087 C C . PHE A 1 400 ? -2.088 -30.062 5.887 1 96.38 400 PHE A C 1
ATOM 3089 O O . PHE A 1 400 ? -2.896 -30.359 5.004 1 96.38 400 PHE A O 1
ATOM 3096 N N . LYS A 1 401 ? -2.102 -30.438 7.082 1 95.44 401 LYS A N 1
ATOM 3097 C CA . LYS A 1 401 ? -3.129 -31.391 7.48 1 95.44 401 LYS A CA 1
ATOM 3098 C C . LYS A 1 401 ? -4.52 -30.766 7.414 1 95.44 401 LYS A C 1
ATOM 3100 O O . LYS A 1 401 ? -5.465 -31.406 6.941 1 95.44 401 LYS A O 1
ATOM 3105 N N . VAL A 1 402 ? -4.574 -29.531 7.922 1 96.5 402 VAL A N 1
ATOM 3106 C CA . VAL A 1 402 ? -5.852 -28.828 7.859 1 96.5 402 VAL A CA 1
ATOM 3107 C C . VAL A 1 402 ? -6.27 -28.641 6.402 1 96.5 402 VAL A C 1
ATOM 3109 O O . VAL A 1 402 ? -7.43 -28.859 6.055 1 96.5 402 VAL A O 1
ATOM 3112 N N . LEU A 1 403 ? -5.355 -28.25 5.582 1 97.5 403 LEU A N 1
ATOM 3113 C CA . LEU A 1 403 ? -5.605 -28.047 4.156 1 97.5 403 LEU A CA 1
ATOM 3114 C C . LEU A 1 403 ? -6.09 -29.328 3.498 1 97.5 403 LEU A C 1
ATOM 3116 O O . LEU A 1 403 ? -7.02 -29.312 2.691 1 97.5 403 LEU A O 1
ATOM 3120 N N . GLY A 1 404 ? -5.445 -30.438 3.852 1 95.69 404 GLY A N 1
ATOM 3121 C CA . GLY A 1 404 ? -5.801 -31.734 3.309 1 95.69 404 GLY A CA 1
ATOM 3122 C C . GLY A 1 404 ? -7.207 -32.156 3.676 1 95.69 404 GLY A C 1
ATOM 3123 O O . GLY A 1 404 ? -7.859 -32.906 2.918 1 95.69 404 GLY A O 1
ATOM 3124 N N . GLY A 1 405 ? -7.66 -31.672 4.801 1 93.81 405 GLY A N 1
ATOM 3125 C CA . GLY A 1 405 ? -8.969 -32.062 5.301 1 93.81 405 GLY A CA 1
ATOM 3126 C C . GLY A 1 405 ? -10.102 -31.281 4.688 1 93.81 405 GLY A C 1
ATOM 3127 O O . GLY A 1 405 ? -11.266 -31.688 4.762 1 93.81 405 GLY A O 1
ATOM 3128 N N . LEU A 1 406 ? -9.766 -30.188 4.043 1 94.19 406 LEU A N 1
ATOM 3129 C CA . LEU A 1 406 ? -10.805 -29.375 3.43 1 94.19 406 LEU A CA 1
ATOM 3130 C C . LEU A 1 406 ? -11.203 -29.938 2.068 1 94.19 406 LEU A C 1
ATOM 3132 O O . LEU A 1 406 ? -10.367 -30.062 1.176 1 94.19 406 LEU A O 1
ATOM 3136 N N . GLN A 1 407 ? -12.469 -30.281 1.959 1 90.88 407 GLN A N 1
ATOM 3137 C CA . GLN A 1 407 ? -12.969 -30.797 0.694 1 90.88 407 GLN A CA 1
ATOM 3138 C C . GLN A 1 407 ? -13.391 -29.672 -0.239 1 90.88 407 GLN A C 1
ATOM 3140 O O . GLN A 1 407 ? -14.141 -28.766 0.161 1 90.88 407 GLN A O 1
ATOM 3145 N N . THR A 1 408 ? -12.789 -29.641 -1.345 1 92.25 408 THR A N 1
ATOM 3146 C CA . THR A 1 408 ? -13.117 -28.672 -2.383 1 92.25 408 THR A CA 1
ATOM 3147 C C . THR A 1 408 ? -13.5 -29.375 -3.682 1 92.25 408 THR A C 1
ATOM 3149 O O . THR A 1 408 ? -12.836 -30.328 -4.094 1 92.25 408 THR A O 1
ATOM 3152 N N . THR A 1 409 ? -14.625 -28.953 -4.273 1 90.5 409 THR A N 1
ATOM 3153 C CA . THR A 1 409 ? -15.055 -29.625 -5.5 1 90.5 409 THR A CA 1
ATOM 3154 C C . THR A 1 409 ? -14.953 -28.672 -6.691 1 90.5 409 THR A C 1
ATOM 3156 O O . THR A 1 409 ? -14.758 -29.125 -7.828 1 90.5 409 THR A O 1
ATOM 3159 N N . HIS A 1 410 ? -15.109 -27.406 -6.465 1 96.12 410 HIS A N 1
ATOM 3160 C CA . HIS A 1 410 ? -14.969 -26.469 -7.578 1 96.12 410 HIS A CA 1
ATOM 3161 C C . HIS A 1 410 ? -13.555 -26.5 -8.148 1 96.12 410 HIS A C 1
ATOM 3163 O O . HIS A 1 410 ? -12.578 -26.344 -7.41 1 96.12 410 HIS A O 1
ATOM 3169 N N . PRO A 1 411 ? -13.406 -26.672 -9.477 1 97.31 411 PRO A N 1
ATOM 3170 C CA . PRO A 1 411 ? -12.078 -26.891 -10.055 1 97.31 411 PRO A CA 1
ATOM 3171 C C . PRO A 1 411 ? -11.109 -25.75 -9.727 1 97.31 411 PRO A C 1
ATOM 3173 O O . PRO A 1 411 ? -9.922 -26.016 -9.484 1 97.31 411 PRO A O 1
ATOM 3176 N N . PHE A 1 412 ? -11.578 -24.562 -9.75 1 97.31 412 PHE A N 1
ATOM 3177 C CA . PHE A 1 412 ? -10.703 -23.438 -9.422 1 97.31 412 PHE A CA 1
ATOM 3178 C C . PHE A 1 412 ? -10.148 -23.578 -8.008 1 97.31 412 PHE A C 1
ATOM 3180 O O . PHE A 1 412 ? -8.977 -23.281 -7.766 1 97.31 412 PHE A O 1
ATOM 3187 N N . LEU A 1 413 ? -10.922 -23.984 -7.062 1 98 413 LEU A N 1
ATOM 3188 C CA . LEU A 1 413 ? -10.516 -24.109 -5.664 1 98 413 LEU A CA 1
ATOM 3189 C C . LEU A 1 413 ? -9.617 -25.328 -5.473 1 98 413 LEU A C 1
ATOM 3191 O O . LEU A 1 413 ? -8.727 -25.312 -4.621 1 98 413 LEU A O 1
ATOM 3195 N N . VAL A 1 414 ? -9.875 -26.375 -6.293 1 98.38 414 VAL A N 1
ATOM 3196 C CA . VAL A 1 414 ? -9.008 -27.547 -6.242 1 98.38 414 VAL A CA 1
ATOM 3197 C C . VAL A 1 414 ? -7.578 -27.141 -6.598 1 98.38 414 VAL A C 1
ATOM 3199 O O . VAL A 1 414 ? -6.633 -27.531 -5.902 1 98.38 414 VAL A O 1
ATOM 3202 N N . VAL A 1 415 ? -7.492 -26.375 -7.633 1 98.44 415 VAL A N 1
ATOM 3203 C CA . VAL A 1 415 ? -6.176 -25.922 -8.062 1 98.44 415 VAL A CA 1
ATOM 3204 C C . VAL A 1 415 ? -5.594 -24.969 -7.023 1 98.44 415 VAL A C 1
ATOM 3206 O O . VAL A 1 415 ? -4.398 -25.016 -6.73 1 98.44 415 VAL A O 1
ATOM 3209 N N . THR A 1 416 ? -6.41 -24.062 -6.449 1 98.12 416 THR A N 1
ATOM 3210 C CA . THR A 1 416 ? -5.961 -23.125 -5.438 1 98.12 416 THR A CA 1
ATOM 3211 C C . THR A 1 416 ? -5.438 -23.844 -4.203 1 98.12 416 THR A C 1
ATOM 3213 O O . THR A 1 416 ? -4.414 -23.469 -3.635 1 98.12 416 THR A O 1
ATOM 3216 N N . LYS A 1 417 ? -6.133 -24.875 -3.795 1 98.38 417 LYS A N 1
ATOM 3217 C CA . LYS A 1 417 ? -5.703 -25.703 -2.67 1 98.38 417 LYS A CA 1
ATOM 3218 C C . LYS A 1 417 ? -4.312 -26.281 -2.914 1 98.38 417 LYS A C 1
ATOM 3220 O O . LYS A 1 417 ? -3.463 -26.266 -2.021 1 98.38 417 LYS A O 1
ATOM 3225 N N . ALA A 1 418 ? -4.105 -26.75 -4.078 1 98.5 418 ALA A N 1
ATOM 3226 C CA . ALA A 1 418 ? -2.791 -27.281 -4.438 1 98.5 418 ALA A CA 1
ATOM 3227 C C . ALA A 1 418 ? -1.731 -26.188 -4.418 1 98.5 418 ALA A C 1
ATOM 3229 O O . ALA A 1 418 ? -0.613 -26.406 -3.941 1 98.5 418 ALA A O 1
ATOM 3230 N N . ASP A 1 419 ? -2.096 -25.031 -4.969 1 98.12 419 ASP A N 1
ATOM 3231 C CA . ASP A 1 419 ? -1.164 -23.906 -4.977 1 98.12 419 ASP A CA 1
ATOM 3232 C C . ASP A 1 419 ? -0.708 -23.562 -3.561 1 98.12 419 ASP A C 1
ATOM 3234 O O . ASP A 1 419 ? 0.468 -23.266 -3.336 1 98.12 419 ASP A O 1
ATOM 3238 N N . ILE A 1 420 ? -1.616 -23.562 -2.635 1 98.56 420 ILE A N 1
ATOM 3239 C CA . ILE A 1 420 ? -1.286 -23.266 -1.244 1 98.56 420 ILE A CA 1
ATOM 3240 C C . ILE A 1 420 ? -0.338 -24.344 -0.705 1 98.56 420 ILE A C 1
ATOM 3242 O O . ILE A 1 420 ? 0.658 -24.016 -0.051 1 98.56 420 ILE A O 1
ATOM 3246 N N . ALA A 1 421 ? -0.634 -25.562 -1.025 1 98.5 421 ALA A N 1
ATOM 3247 C CA . ALA A 1 421 ? 0.241 -26.656 -0.617 1 98.5 421 ALA A CA 1
ATOM 3248 C C . ALA A 1 421 ? 1.645 -26.484 -1.188 1 98.5 421 ALA A C 1
ATOM 3250 O O . ALA A 1 421 ? 2.639 -26.734 -0.498 1 98.5 421 ALA A O 1
ATOM 3251 N N . PHE A 1 422 ? 1.693 -26.094 -2.43 1 98.5 422 PHE A N 1
ATOM 3252 C CA . PHE A 1 422 ? 2.98 -25.875 -3.078 1 98.5 422 PHE A CA 1
ATOM 3253 C C . PHE A 1 422 ? 3.736 -24.734 -2.398 1 98.5 422 PHE A C 1
ATOM 3255 O O . PHE A 1 422 ? 4.961 -24.797 -2.258 1 98.5 422 PHE A O 1
ATOM 3262 N N . CYS A 1 423 ? 3.016 -23.703 -2.025 1 97.88 423 CYS A N 1
ATOM 3263 C CA . CYS A 1 423 ? 3.643 -22.609 -1.29 1 97.88 423 CYS A CA 1
ATOM 3264 C C . CYS A 1 423 ? 4.254 -23.109 0.014 1 97.88 423 CYS A C 1
ATOM 3266 O O . CYS A 1 423 ? 5.375 -22.75 0.36 1 97.88 423 CYS A O 1
ATOM 3268 N N . PHE A 1 424 ? 3.512 -23.969 0.72 1 97.81 424 PHE A N 1
ATOM 3269 C CA . PHE A 1 424 ? 4.02 -24.547 1.956 1 97.81 424 PHE A CA 1
ATOM 3270 C C . PHE A 1 424 ? 5.285 -25.359 1.691 1 97.81 424 PHE A C 1
ATOM 3272 O O . PHE A 1 424 ? 6.273 -25.219 2.42 1 97.81 424 PHE A O 1
ATOM 3279 N N . TYR A 1 425 ? 5.238 -26.141 0.667 1 97.5 425 TYR A N 1
ATOM 3280 C CA . TYR A 1 425 ? 6.375 -26.984 0.351 1 97.5 425 TYR A CA 1
ATOM 3281 C C . TYR A 1 425 ? 7.621 -26.156 0.075 1 97.5 425 TYR A C 1
ATOM 3283 O O . TYR A 1 425 ? 8.711 -26.484 0.548 1 97.5 425 TYR A O 1
ATOM 3291 N N . ARG A 1 426 ? 7.488 -25.141 -0.749 1 96.88 426 ARG A N 1
ATOM 3292 C CA . ARG A 1 426 ? 8.641 -24.312 -1.096 1 96.88 426 ARG A CA 1
ATOM 3293 C C . ARG A 1 426 ? 9.273 -23.688 0.149 1 96.88 426 ARG A C 1
ATOM 3295 O O . ARG A 1 426 ? 10.492 -23.547 0.229 1 96.88 426 ARG A O 1
ATOM 3302 N N . ARG A 1 427 ? 8.461 -23.344 1.104 1 95.94 427 ARG A N 1
ATOM 3303 C CA . ARG A 1 427 ? 8.992 -22.797 2.352 1 95.94 427 ARG A CA 1
ATOM 3304 C C . ARG A 1 427 ? 9.703 -23.875 3.162 1 95.94 427 ARG A C 1
ATOM 3306 O O . ARG A 1 427 ? 10.766 -23.625 3.736 1 95.94 427 ARG A O 1
ATOM 3313 N N . LEU A 1 428 ? 9.133 -25.031 3.195 1 95.81 428 LEU A N 1
ATOM 3314 C CA . LEU A 1 428 ? 9.766 -26.156 3.883 1 95.81 428 LEU A CA 1
ATOM 3315 C C . LEU A 1 428 ? 11.07 -26.547 3.195 1 95.81 428 LEU A C 1
ATOM 3317 O O . LEU A 1 428 ? 12.039 -26.906 3.857 1 95.81 428 LEU A O 1
ATOM 3321 N N . TYR A 1 429 ? 11.039 -26.484 1.876 1 95 429 TYR A N 1
ATOM 3322 C CA . TYR A 1 429 ? 12.219 -26.797 1.087 1 95 429 TYR A CA 1
ATOM 3323 C C . TYR A 1 429 ? 13.375 -25.859 1.436 1 95 429 TYR A C 1
ATOM 3325 O O . TYR A 1 429 ? 14.531 -26.297 1.521 1 95 429 TYR A O 1
ATOM 3333 N N . GLN A 1 430 ? 13.062 -24.594 1.711 1 92.25 430 GLN A N 1
ATOM 3334 C CA . GLN A 1 430 ? 14.07 -23.594 2.062 1 92.25 430 GLN A CA 1
ATOM 3335 C C . GLN A 1 430 ? 14.656 -23.875 3.443 1 92.25 430 GLN A C 1
ATOM 3337 O O . GLN A 1 430 ? 15.812 -23.531 3.711 1 92.25 430 GLN A O 1
ATOM 3342 N N . LEU A 1 431 ? 13.867 -24.5 4.273 1 90.5 431 LEU A N 1
ATOM 3343 C CA . LEU A 1 431 ? 14.305 -24.797 5.633 1 90.5 431 LEU A CA 1
ATOM 3344 C C . LEU A 1 431 ? 15.18 -26.047 5.66 1 90.5 431 LEU A C 1
ATOM 3346 O O . LEU A 1 431 ? 15.797 -26.359 6.684 1 90.5 431 LEU A O 1
ATOM 3350 N N . LYS A 1 432 ? 15.258 -26.75 4.598 1 88.5 432 LYS A N 1
ATOM 3351 C CA . LYS A 1 432 ? 16.078 -27.938 4.457 1 88.5 432 LYS A CA 1
ATOM 3352 C C . LYS A 1 432 ? 15.75 -28.969 5.539 1 88.5 432 LYS A C 1
ATOM 3354 O O . LYS A 1 432 ? 16.656 -29.516 6.18 1 88.5 432 LYS A O 1
ATOM 3359 N N . ILE A 1 433 ? 14.492 -29.078 5.742 1 89.25 433 ILE A N 1
ATOM 3360 C CA . ILE A 1 433 ? 14.047 -30.031 6.758 1 89.25 433 ILE A CA 1
ATOM 3361 C C . ILE A 1 433 ? 13.414 -31.25 6.09 1 89.25 433 ILE A C 1
ATOM 3363 O O . ILE A 1 433 ? 12.953 -31.156 4.949 1 89.25 433 ILE A O 1
ATOM 3367 N N . ARG A 1 434 ? 13.516 -32.344 6.875 1 90.31 434 ARG A N 1
ATOM 3368 C CA . ARG A 1 434 ? 12.844 -33.531 6.387 1 90.31 434 ARG A CA 1
ATOM 3369 C C . ARG A 1 434 ? 11.328 -33.406 6.523 1 90.31 434 ARG A C 1
ATOM 3371 O O . ARG A 1 434 ? 10.82 -33.125 7.613 1 90.31 434 ARG A O 1
ATOM 3378 N N . ILE A 1 435 ? 10.688 -33.594 5.418 1 95.12 435 ILE A N 1
ATOM 3379 C CA . ILE A 1 435 ? 9.234 -33.531 5.406 1 95.12 435 ILE A CA 1
ATOM 3380 C C . ILE A 1 435 ? 8.633 -34.906 5.629 1 95.12 435 ILE A C 1
ATOM 3382 O O . ILE A 1 435 ? 8.984 -35.844 4.93 1 95.12 435 ILE A O 1
ATOM 3386 N N . PRO A 1 436 ? 7.758 -35.062 6.598 1 94.81 436 PRO A N 1
ATOM 3387 C CA . PRO A 1 436 ? 7.129 -36.344 6.879 1 94.81 436 PRO A CA 1
ATOM 3388 C C . PRO A 1 436 ? 6.398 -36.938 5.672 1 94.81 436 PRO A C 1
ATOM 3390 O O . PRO A 1 436 ? 5.82 -36.188 4.879 1 94.81 436 PRO A O 1
ATOM 3393 N N . ASP A 1 437 ? 6.25 -38.25 5.609 1 95 437 ASP A N 1
ATOM 3394 C CA . ASP A 1 437 ? 5.672 -38.969 4.461 1 95 437 ASP A CA 1
ATOM 3395 C C . ASP A 1 437 ? 4.188 -38.625 4.309 1 95 437 ASP A C 1
ATOM 3397 O O . ASP A 1 437 ? 3.674 -38.562 3.191 1 95 437 ASP A O 1
ATOM 3401 N N . ASP A 1 438 ? 3.555 -38.5 5.375 1 94.94 438 ASP A N 1
ATOM 3402 C CA . ASP A 1 438 ? 2.127 -38.219 5.309 1 94.94 438 ASP A CA 1
ATOM 3403 C C . ASP A 1 438 ? 1.879 -36.844 4.684 1 94.94 438 ASP A C 1
ATOM 3405 O O . ASP A 1 438 ? 0.907 -36.656 3.947 1 94.94 438 ASP A O 1
ATOM 3409 N N . VAL A 1 439 ? 2.766 -35.906 4.996 1 95.88 439 VAL A N 1
ATOM 3410 C CA . VAL A 1 439 ? 2.674 -34.594 4.406 1 95.88 439 VAL A CA 1
ATOM 3411 C C . VAL A 1 439 ? 2.965 -34.656 2.908 1 95.88 439 VAL A C 1
ATOM 3413 O O . VAL A 1 439 ? 2.285 -34.031 2.104 1 95.88 439 VAL A O 1
ATOM 3416 N N . ILE A 1 440 ? 3.936 -35.438 2.514 1 96.88 440 ILE A N 1
ATOM 3417 C CA . ILE A 1 440 ? 4.289 -35.625 1.109 1 96.88 440 ILE A CA 1
ATOM 3418 C C . ILE A 1 440 ? 3.117 -36.25 0.361 1 96.88 440 ILE A C 1
ATOM 3420 O O . ILE A 1 440 ? 2.822 -35.875 -0.776 1 96.88 440 ILE A O 1
ATOM 3424 N N . LYS A 1 441 ? 2.496 -37.188 1.002 1 96.44 441 LYS A N 1
ATOM 3425 C CA . LYS A 1 441 ? 1.337 -37.812 0.384 1 96.44 441 LYS A CA 1
ATOM 3426 C C . LYS A 1 441 ? 0.224 -36.812 0.13 1 96.44 441 LYS A C 1
ATOM 3428 O O . LYS A 1 441 ? -0.392 -36.812 -0.938 1 96.44 441 LYS A O 1
ATOM 3433 N N . LEU A 1 442 ? -0.008 -35.969 1.142 1 96.69 442 LEU A N 1
ATOM 3434 C CA . LEU A 1 442 ? -1.018 -34.906 0.988 1 96.69 442 LEU A CA 1
ATOM 3435 C C . LEU A 1 442 ? -0.664 -34 -0.164 1 96.69 442 LEU A C 1
ATOM 3437 O O . LEU A 1 442 ? -1.542 -33.562 -0.921 1 96.69 442 LEU A O 1
ATOM 3441 N N . LEU A 1 443 ? 0.572 -33.656 -0.245 1 97.81 443 LEU A N 1
ATOM 3442 C CA . LEU A 1 443 ? 1.079 -32.812 -1.305 1 97.81 443 LEU A CA 1
ATOM 3443 C C . LEU A 1 443 ? 0.858 -33.438 -2.676 1 97.81 443 LEU A C 1
ATOM 3445 O O . LEU A 1 443 ? 0.371 -32.781 -3.596 1 97.81 443 LEU A O 1
ATOM 3449 N N . ILE A 1 444 ? 1.154 -34.688 -2.807 1 98.06 444 ILE A N 1
ATOM 3450 C CA . ILE A 1 444 ? 1.043 -35.406 -4.07 1 98.06 444 ILE A CA 1
ATOM 3451 C C . ILE A 1 444 ? -0.428 -35.562 -4.449 1 98.06 444 ILE A C 1
ATOM 3453 O O . ILE A 1 444 ? -0.8 -35.375 -5.609 1 98.06 444 ILE A O 1
ATOM 3457 N N . ASP A 1 445 ? -1.241 -35.844 -3.463 1 97.25 445 ASP A N 1
ATOM 3458 C CA . ASP A 1 445 ? -2.674 -35.969 -3.719 1 97.25 445 ASP A CA 1
ATOM 3459 C C . ASP A 1 445 ? -3.244 -34.656 -4.238 1 97.25 445 ASP A C 1
ATOM 3461 O O . ASP A 1 445 ? -4.039 -34.625 -5.184 1 97.25 445 ASP A O 1
ATOM 3465 N N . SER A 1 446 ? -2.848 -33.562 -3.598 1 97.81 446 SER A N 1
ATOM 3466 C CA . SER A 1 446 ? -3.299 -32.25 -4.031 1 97.81 446 SER A CA 1
ATOM 3467 C C . SER A 1 446 ? -2.805 -31.938 -5.438 1 97.81 446 SER A C 1
ATOM 3469 O O . SER A 1 446 ? -3.543 -31.375 -6.25 1 97.81 446 SER A O 1
ATOM 3471 N N . GLY A 1 447 ? -1.551 -32.281 -5.688 1 98.44 447 GLY A N 1
ATOM 3472 C CA . GLY A 1 447 ? -0.977 -32.062 -7.004 1 98.44 447 GLY A CA 1
ATOM 3473 C C . GLY A 1 447 ? -1.668 -32.844 -8.109 1 98.44 447 GLY A C 1
ATOM 3474 O O . GLY A 1 447 ? -1.949 -32.281 -9.18 1 98.44 447 GLY A O 1
ATOM 3475 N N . ASN A 1 448 ? -1.949 -34.094 -7.824 1 98.31 448 ASN A N 1
ATOM 3476 C CA . ASN A 1 448 ? -2.641 -34.906 -8.805 1 98.31 448 ASN A CA 1
ATOM 3477 C C . ASN A 1 448 ? -4.035 -34.375 -9.109 1 98.31 448 ASN A C 1
ATOM 3479 O O . ASN A 1 448 ? -4.445 -34.344 -10.273 1 98.31 448 ASN A O 1
ATOM 3483 N N . ALA A 1 449 ? -4.707 -34 -8.055 1 98.19 449 ALA A N 1
ATOM 3484 C CA . ALA A 1 449 ? -6.035 -33.438 -8.234 1 98.19 449 ALA A CA 1
ATOM 3485 C C . ALA A 1 449 ? -5.969 -32.156 -9.039 1 98.19 449 ALA A C 1
ATOM 3487 O O . ALA A 1 449 ? -6.859 -31.859 -9.844 1 98.19 449 ALA A O 1
ATOM 3488 N N . ALA A 1 450 ? -4.969 -31.391 -8.797 1 98.38 450 ALA A N 1
ATOM 3489 C CA . ALA A 1 450 ? -4.801 -30.109 -9.484 1 98.38 450 ALA A CA 1
ATOM 3490 C C . ALA A 1 450 ? -4.582 -30.328 -10.977 1 98.38 450 ALA A C 1
ATOM 3492 O O . ALA A 1 450 ? -5.078 -29.547 -11.797 1 98.38 450 ALA A O 1
ATOM 3493 N N . VAL A 1 451 ? -3.795 -31.328 -11.352 1 98.62 451 VAL A N 1
ATOM 3494 C CA . VAL A 1 451 ? -3.543 -31.609 -12.766 1 98.62 451 VAL A CA 1
ATOM 3495 C C . VAL A 1 451 ? -4.859 -31.922 -13.469 1 98.62 451 VAL A C 1
ATOM 3497 O O . VAL A 1 451 ? -5.141 -31.375 -14.539 1 98.62 451 VAL A O 1
ATOM 3500 N N . GLU A 1 452 ? -5.637 -32.75 -12.859 1 98.25 452 GLU A N 1
ATOM 3501 C CA . GLU A 1 452 ? -6.926 -33.094 -13.43 1 98.25 452 GLU A CA 1
ATOM 3502 C C . GLU A 1 452 ? -7.844 -31.891 -13.547 1 98.25 452 GLU A C 1
ATOM 3504 O O . GLU A 1 452 ? -8.453 -31.656 -14.594 1 98.25 452 GLU A O 1
ATOM 3509 N N . ALA A 1 453 ? -7.926 -31.141 -12.469 1 98.38 453 ALA A N 1
ATOM 3510 C CA . ALA A 1 453 ? -8.781 -29.953 -12.453 1 98.38 453 ALA A CA 1
ATOM 3511 C C . ALA A 1 453 ? -8.305 -28.922 -13.453 1 98.38 453 ALA A C 1
ATOM 3513 O O . ALA A 1 453 ? -9.109 -28.234 -14.094 1 98.38 453 ALA A O 1
ATOM 3514 N N . ALA A 1 454 ? -6.988 -28.734 -13.555 1 98.56 454 ALA A N 1
ATOM 3515 C CA . ALA A 1 454 ? -6.395 -27.781 -14.484 1 98.56 454 ALA A CA 1
ATOM 3516 C C . ALA A 1 454 ? -6.746 -28.141 -15.93 1 98.56 454 ALA A C 1
ATOM 3518 O O . ALA A 1 454 ? -7.133 -27.266 -16.703 1 98.56 454 ALA A O 1
ATOM 3519 N N . GLU A 1 455 ? -6.621 -29.406 -16.266 1 97.94 455 GLU A N 1
ATOM 3520 C CA . GLU A 1 455 ? -6.961 -29.844 -17.609 1 97.94 455 GLU A CA 1
ATOM 3521 C C . GLU A 1 455 ? -8.445 -29.641 -17.906 1 97.94 455 GLU A C 1
ATOM 3523 O O . GLU A 1 455 ? -8.82 -29.25 -19.016 1 97.94 455 GLU A O 1
ATOM 3528 N N . GLN A 1 456 ? -9.242 -29.906 -16.906 1 97.06 456 GLN A N 1
ATOM 3529 C CA . GLN A 1 456 ? -10.68 -29.688 -17.047 1 97.06 456 GLN A CA 1
ATOM 3530 C C . GLN A 1 456 ? -10.984 -28.219 -17.359 1 97.06 456 GLN A C 1
ATOM 3532 O O . GLN A 1 456 ? -11.75 -27.922 -18.281 1 97.06 456 GLN A O 1
ATOM 3537 N N . GLN A 1 457 ? -10.383 -27.359 -16.609 1 97 457 GLN A N 1
ATOM 3538 C CA . GLN A 1 457 ? -10.602 -25.922 -16.812 1 97 457 GLN A CA 1
ATOM 3539 C C . GLN A 1 457 ? -10.102 -25.469 -18.172 1 97 457 GLN A C 1
ATOM 3541 O O . GLN A 1 457 ? -10.789 -24.734 -18.891 1 97 457 GLN A O 1
ATOM 3546 N N . ALA A 1 458 ? -8.953 -25.922 -18.516 1 96.5 458 ALA A N 1
ATOM 3547 C CA . ALA A 1 458 ? -8.375 -25.547 -19.812 1 96.5 458 ALA A CA 1
ATOM 3548 C C . ALA A 1 458 ? -9.25 -26.047 -20.969 1 96.5 458 ALA A C 1
ATOM 3550 O O . ALA A 1 458 ? -9.445 -25.328 -21.953 1 96.5 458 ALA A O 1
ATOM 3551 N N . ASN A 1 459 ? -9.828 -27.203 -20.812 1 94.75 459 ASN A N 1
ATOM 3552 C CA . ASN A 1 459 ? -10.695 -27.781 -21.828 1 94.75 459 ASN A CA 1
ATOM 3553 C C . ASN A 1 459 ? -11.992 -26.984 -21.969 1 94.75 459 ASN A C 1
ATOM 3555 O O . ASN A 1 459 ? -12.594 -26.969 -23.047 1 94.75 459 ASN A O 1
ATOM 3559 N N . GLN A 1 460 ? -12.352 -26.312 -20.859 1 94.19 460 GLN A N 1
ATOM 3560 C CA . GLN A 1 460 ? -13.562 -25.5 -20.875 1 94.19 460 GLN A CA 1
ATOM 3561 C C . GLN A 1 460 ? -13.25 -24.062 -21.281 1 94.19 460 GLN A C 1
ATOM 3563 O O . GLN A 1 460 ? -14.125 -23.188 -21.234 1 94.19 460 GLN A O 1
ATOM 3568 N N . GLY A 1 461 ? -12.016 -23.844 -21.578 1 92.12 461 GLY A N 1
ATOM 3569 C CA . GLY A 1 461 ? -11.617 -22.516 -22 1 92.12 461 GLY A CA 1
ATOM 3570 C C . GLY A 1 461 ? -11.367 -21.562 -20.844 1 92.12 461 GLY A C 1
ATOM 3571 O O . GLY A 1 461 ? -11.234 -20.359 -21.047 1 92.12 461 GLY A O 1
ATOM 3572 N N . ARG A 1 462 ? -11.359 -22.062 -19.672 1 95.19 462 ARG A N 1
ATOM 3573 C CA . ARG A 1 462 ? -11.125 -21.25 -18.484 1 95.19 462 ARG A CA 1
ATOM 3574 C C . ARG A 1 462 ? -9.641 -21.219 -18.125 1 95.19 462 ARG A C 1
ATOM 3576 O O . ARG A 1 462 ? -9.195 -21.938 -17.234 1 95.19 462 ARG A O 1
ATOM 3583 N N . LEU A 1 463 ? -8.953 -20.297 -18.734 1 95.62 463 LEU A N 1
ATOM 3584 C CA . LEU A 1 463 ? -7.496 -20.234 -18.625 1 95.62 463 LEU A CA 1
ATOM 3585 C C . LEU A 1 463 ? -7.078 -19.312 -17.484 1 95.62 463 LEU A C 1
ATOM 3587 O O . LEU A 1 463 ? -6.371 -18.328 -17.719 1 95.62 463 LEU A O 1
ATOM 3591 N N . PHE A 1 464 ? -7.43 -19.703 -16.281 1 95.06 464 PHE A N 1
ATOM 3592 C CA . PHE A 1 464 ? -7.074 -18.969 -15.078 1 95.06 464 PHE A CA 1
ATOM 3593 C C . PHE A 1 464 ? -5.57 -19.031 -14.836 1 95.06 464 PHE A C 1
ATOM 3595 O O . PHE A 1 464 ? -4.906 -19.984 -15.242 1 95.06 464 PHE A O 1
ATOM 3602 N N . TRP A 1 465 ? -5.086 -18.094 -14.195 1 94 465 TRP A N 1
ATOM 3603 C CA . TRP A 1 465 ? -3.664 -17.953 -13.898 1 94 465 TRP A CA 1
ATOM 3604 C C . TRP A 1 465 ? -3.146 -19.156 -13.117 1 94 465 TRP A C 1
ATOM 3606 O O . TRP A 1 465 ? -2.02 -19.609 -13.336 1 94 465 TRP A O 1
ATOM 3616 N N . ASN A 1 466 ? -3.928 -19.672 -12.234 1 94.75 466 ASN A N 1
ATOM 3617 C CA . ASN A 1 466 ? -3.432 -20.719 -11.359 1 94.75 466 ASN A CA 1
ATOM 3618 C C . ASN A 1 466 ? -3.389 -22.062 -12.078 1 94.75 466 ASN A C 1
ATOM 3620 O O . ASN A 1 466 ? -2.748 -23.016 -11.609 1 94.75 466 ASN A O 1
ATOM 3624 N N . VAL A 1 467 ? -3.943 -22.203 -13.266 1 97 467 VAL A N 1
ATOM 3625 C CA . VAL A 1 467 ? -4.039 -23.453 -14.016 1 97 467 VAL A CA 1
ATOM 3626 C C . VAL A 1 467 ? -2.656 -23.875 -14.5 1 97 467 VAL A C 1
ATOM 3628 O O . VAL A 1 467 ? -2.16 -24.953 -14.141 1 97 467 VAL A O 1
ATOM 3631 N N . ILE A 1 468 ? -2.041 -23.062 -15.211 1 97.5 468 ILE A N 1
ATOM 3632 C CA . ILE A 1 468 ? -0.733 -23.438 -15.742 1 97.5 468 ILE A CA 1
ATOM 3633 C C . ILE A 1 468 ? 0.312 -23.391 -14.633 1 97.5 468 ILE A C 1
ATOM 3635 O O . ILE A 1 468 ? 1.214 -24.234 -14.586 1 97.5 468 ILE A O 1
ATOM 3639 N N . GLY A 1 469 ? 0.165 -22.422 -13.75 1 97 469 GLY A N 1
ATOM 3640 C CA . GLY A 1 469 ? 1.129 -22.266 -12.672 1 97 469 GLY A CA 1
ATOM 3641 C C . GLY A 1 469 ? 1.187 -23.453 -11.742 1 97 469 GLY A C 1
ATOM 3642 O O . GLY A 1 469 ? 2.271 -23.906 -11.367 1 97 469 GLY A O 1
ATOM 3643 N N . SER A 1 470 ? 0.089 -23.984 -11.414 1 97.81 470 SER A N 1
ATOM 3644 C CA . SER A 1 470 ? 0.028 -25.094 -10.461 1 97.81 470 SER A CA 1
ATOM 3645 C C . SER A 1 470 ? 0.622 -26.359 -11.047 1 97.81 470 SER A C 1
ATOM 3647 O O . SER A 1 470 ? 1.35 -27.094 -10.367 1 97.81 470 SER A O 1
ATOM 3649 N N . VAL A 1 471 ? 0.304 -26.625 -12.281 1 98.62 471 VAL A N 1
ATOM 3650 C CA . VAL A 1 471 ? 0.797 -27.859 -12.914 1 98.62 471 VAL A CA 1
ATOM 3651 C C . VAL A 1 471 ? 2.311 -27.766 -13.102 1 98.62 471 VAL A C 1
ATOM 3653 O O . VAL A 1 471 ? 3.031 -28.734 -12.859 1 98.62 471 VAL A O 1
ATOM 3656 N N . PHE A 1 472 ? 2.75 -26.688 -13.539 1 98.44 472 PHE A N 1
ATOM 3657 C CA . PHE A 1 472 ? 4.184 -26.469 -13.688 1 98.44 472 PHE A CA 1
ATOM 3658 C C . PHE A 1 472 ? 4.898 -26.641 -12.352 1 98.44 472 PHE A C 1
ATOM 3660 O O . PHE A 1 472 ? 5.918 -27.328 -12.273 1 98.44 472 PHE A O 1
ATOM 3667 N N . GLN A 1 473 ? 4.398 -25.953 -11.281 1 98.19 473 GLN A N 1
ATOM 3668 C CA . GLN A 1 473 ? 4.996 -26.047 -9.953 1 98.19 473 GLN A CA 1
ATOM 3669 C C . GLN A 1 473 ? 4.992 -27.484 -9.438 1 98.19 473 GLN A C 1
ATOM 3671 O O . GLN A 1 473 ? 5.938 -27.922 -8.781 1 98.19 473 GLN A O 1
ATOM 3676 N N . TYR A 1 474 ? 3.934 -28.203 -9.711 1 98.56 474 TYR A N 1
ATOM 3677 C CA . TYR A 1 474 ? 3.842 -29.609 -9.305 1 98.56 474 TYR A CA 1
ATOM 3678 C C . TYR A 1 474 ? 4.941 -30.438 -9.953 1 98.56 474 TYR A C 1
ATOM 3680 O O . TYR A 1 474 ? 5.59 -31.25 -9.289 1 98.56 474 TYR A O 1
ATOM 3688 N N . ALA A 1 475 ? 5.133 -30.172 -11.234 1 98.5 475 ALA A N 1
ATOM 3689 C CA . ALA A 1 475 ? 6.215 -30.859 -11.93 1 98.5 475 ALA A CA 1
ATOM 3690 C C . ALA A 1 475 ? 7.559 -30.594 -11.266 1 98.5 475 ALA A C 1
ATOM 3692 O O . ALA A 1 475 ? 8.344 -31.516 -11.031 1 98.5 475 ALA A O 1
ATOM 3693 N N . CYS A 1 476 ? 7.812 -29.328 -10.961 1 98 476 CYS A N 1
ATOM 3694 C CA . CYS A 1 476 ? 9.055 -28.953 -10.305 1 98 476 CYS A CA 1
ATOM 3695 C C . CYS A 1 476 ? 9.18 -29.609 -8.938 1 98 476 CYS A C 1
ATOM 3697 O O . CYS A 1 476 ? 10.258 -30.094 -8.57 1 98 476 CYS A O 1
ATOM 3699 N N . ILE A 1 477 ? 8.102 -29.688 -8.227 1 98.31 477 ILE A N 1
ATOM 3700 C CA . ILE A 1 477 ? 8.094 -30.188 -6.855 1 98.31 477 ILE A CA 1
ATOM 3701 C C . ILE A 1 477 ? 8.328 -31.688 -6.855 1 98.31 477 ILE A C 1
ATOM 3703 O O . ILE A 1 477 ? 9.055 -32.219 -6.004 1 98.31 477 ILE A O 1
ATOM 3707 N N . LEU A 1 478 ? 7.711 -32.406 -7.816 1 98.44 478 LEU A N 1
ATOM 3708 C CA . LEU A 1 478 ? 7.949 -33.844 -7.926 1 98.44 478 LEU A CA 1
ATOM 3709 C C . LEU A 1 478 ? 9.43 -34.125 -8.148 1 98.44 478 LEU A C 1
ATOM 3711 O O . LEU A 1 478 ? 9.969 -35.094 -7.57 1 98.44 478 LEU A O 1
ATOM 3715 N N . LEU A 1 479 ? 10.07 -33.281 -8.961 1 97.56 479 LEU A N 1
ATOM 3716 C CA . LEU A 1 479 ? 11.5 -33.438 -9.195 1 97.56 479 LEU A CA 1
ATOM 3717 C C . LEU A 1 479 ? 12.289 -33.125 -7.926 1 97.56 479 LEU A C 1
ATOM 3719 O O . LEU A 1 479 ? 13.328 -33.75 -7.68 1 97.56 479 LEU A O 1
ATOM 3723 N N . ALA A 1 480 ? 11.828 -32.219 -7.109 1 96.94 480 ALA A N 1
ATOM 3724 C CA . ALA A 1 480 ? 12.5 -31.812 -5.883 1 96.94 480 ALA A CA 1
ATOM 3725 C C . ALA A 1 480 ? 12.375 -32.875 -4.801 1 96.94 480 ALA A C 1
ATOM 3727 O O . ALA A 1 480 ? 13.305 -33.094 -4.023 1 96.94 480 ALA A O 1
ATOM 3728 N N . ILE A 1 481 ? 11.172 -33.469 -4.676 1 95.81 481 ILE A N 1
ATOM 3729 C CA . ILE A 1 481 ? 10.938 -34.5 -3.672 1 95.81 481 ILE A CA 1
ATOM 3730 C C . ILE A 1 481 ? 11.875 -35.688 -3.916 1 95.81 481 ILE A C 1
ATOM 3732 O O . ILE A 1 481 ? 12.445 -36.219 -2.973 1 95.81 481 ILE A O 1
ATOM 3736 N N . ASP A 1 482 ? 12.07 -36.094 -5.082 1 91 482 ASP A N 1
ATOM 3737 C CA . ASP A 1 482 ? 13.047 -37.062 -5.547 1 91 482 ASP A CA 1
ATOM 3738 C C . ASP A 1 482 ? 12.938 -38.375 -4.762 1 91 482 ASP A C 1
ATOM 3740 O O . ASP A 1 482 ? 13.93 -38.844 -4.23 1 91 482 ASP A O 1
ATOM 3744 N N . THR A 1 483 ? 11.781 -38.906 -4.566 1 91.88 483 THR A N 1
ATOM 3745 C CA . THR A 1 483 ? 11.516 -40.219 -3.99 1 91.88 483 THR A CA 1
ATOM 3746 C C . THR A 1 483 ? 10.758 -41.094 -4.98 1 91.88 483 THR A C 1
ATOM 3748 O O . THR A 1 483 ? 10.125 -40.594 -5.906 1 91.88 483 THR A O 1
ATOM 3751 N N . PRO A 1 484 ? 10.852 -42.344 -4.789 1 91.44 484 PRO A N 1
ATOM 3752 C CA . PRO A 1 484 ? 10.109 -43.25 -5.688 1 91.44 484 PRO A CA 1
ATOM 3753 C C . PRO A 1 484 ? 8.609 -42.969 -5.691 1 91.44 484 PRO A C 1
ATOM 3755 O O . PRO A 1 484 ? 7.965 -43.031 -6.738 1 91.44 484 PRO A O 1
ATOM 3758 N N . ALA A 1 485 ? 8.094 -42.594 -4.594 1 90.56 485 ALA A N 1
ATOM 3759 C CA . ALA A 1 485 ? 6.668 -42.312 -4.477 1 90.56 485 ALA A CA 1
ATOM 3760 C C . ALA A 1 485 ? 6.277 -41.125 -5.34 1 90.56 485 ALA A C 1
ATOM 3762 O O . ALA A 1 485 ? 5.176 -41.062 -5.891 1 90.56 485 ALA A O 1
ATOM 3763 N N . ALA A 1 486 ? 7.141 -40.188 -5.453 1 94 486 ALA A N 1
ATOM 3764 C CA . ALA A 1 486 ? 6.879 -38.969 -6.246 1 94 486 ALA A CA 1
ATOM 3765 C C . ALA A 1 486 ? 7.172 -39.219 -7.723 1 94 486 ALA A C 1
ATOM 3767 O O . ALA A 1 486 ? 6.496 -38.656 -8.594 1 94 486 ALA A O 1
ATOM 3768 N N . SER A 1 487 ? 8.109 -40.094 -8.008 1 95.12 487 SER A N 1
ATOM 3769 C CA . SER A 1 487 ? 8.609 -40.312 -9.359 1 95.12 487 SER A CA 1
ATOM 3770 C C . SER A 1 487 ? 7.535 -40.906 -10.266 1 95.12 487 SER A C 1
ATOM 3772 O O . SER A 1 487 ? 7.516 -40.625 -11.469 1 95.12 487 SER A O 1
ATOM 3774 N N . ILE A 1 488 ? 6.625 -41.656 -9.711 1 95.94 488 ILE A N 1
ATOM 3775 C CA . ILE A 1 488 ? 5.594 -42.344 -10.484 1 95.94 488 ILE A CA 1
ATOM 3776 C C . ILE A 1 488 ? 4.66 -41.312 -11.117 1 95.94 488 ILE A C 1
ATOM 3778 O O . ILE A 1 488 ? 3.979 -41.594 -12.102 1 95.94 488 ILE A O 1
ATOM 3782 N N . TYR A 1 489 ? 4.652 -40.125 -10.547 1 97.75 489 TYR A N 1
ATOM 3783 C CA . TYR A 1 489 ? 3.668 -39.156 -10.977 1 97.75 489 TYR A CA 1
ATOM 3784 C C . TYR A 1 489 ? 4.293 -38.125 -11.914 1 97.75 489 TYR A C 1
ATOM 3786 O O . TYR A 1 489 ? 3.6 -37.25 -12.461 1 97.75 489 TYR A O 1
ATOM 3794 N N . ILE A 1 490 ? 5.59 -38.156 -12.133 1 98 490 ILE A N 1
ATOM 3795 C CA . ILE A 1 490 ? 6.285 -37.188 -12.969 1 98 490 ILE A CA 1
ATOM 3796 C C . ILE A 1 490 ? 5.73 -37.219 -14.391 1 98 490 ILE A C 1
ATOM 3798 O O . ILE A 1 490 ? 5.43 -36.188 -14.977 1 98 490 ILE A O 1
ATOM 3802 N N . GLY A 1 491 ? 5.512 -38.406 -14.922 1 97.44 491 GLY A N 1
ATOM 3803 C CA . GLY A 1 491 ? 4.984 -38.562 -16.266 1 97.44 491 GLY A CA 1
ATOM 3804 C C . GLY A 1 491 ? 3.635 -37.875 -16.453 1 97.44 491 GLY A C 1
ATOM 3805 O O . GLY A 1 491 ? 3.418 -37.156 -17.438 1 97.44 491 GLY A O 1
ATOM 3806 N N . ALA A 1 492 ? 2.777 -38.156 -15.523 1 97.44 492 ALA A N 1
ATOM 3807 C CA . ALA A 1 492 ? 1.43 -37.594 -15.586 1 97.44 492 ALA A CA 1
ATOM 3808 C C . ALA A 1 492 ? 1.462 -36.062 -15.477 1 97.44 492 ALA A C 1
ATOM 3810 O O . ALA A 1 492 ? 0.69 -35.375 -16.141 1 97.44 492 ALA A O 1
ATOM 3811 N N . ALA A 1 493 ? 2.271 -35.562 -14.625 1 98.31 493 ALA A N 1
ATOM 3812 C CA . ALA A 1 493 ? 2.393 -34.125 -14.461 1 98.31 493 ALA A CA 1
ATOM 3813 C C . ALA A 1 493 ? 2.891 -33.469 -15.742 1 98.31 493 ALA A C 1
ATOM 3815 O O . ALA A 1 493 ? 2.367 -32.438 -16.156 1 98.31 493 ALA A O 1
ATOM 3816 N N . PHE A 1 494 ? 3.891 -34.062 -16.391 1 98.44 494 PHE A N 1
ATOM 3817 C CA . PHE A 1 494 ? 4.441 -33.5 -17.625 1 98.44 494 PHE A CA 1
ATOM 3818 C C . PHE A 1 494 ? 3.428 -33.594 -18.766 1 98.44 494 PHE A C 1
ATOM 3820 O O . PHE A 1 494 ? 3.316 -32.688 -19.578 1 98.44 494 PHE A O 1
ATOM 3827 N N . LYS A 1 495 ? 2.723 -34.688 -18.766 1 98.31 495 LYS A N 1
ATOM 3828 C CA . LYS A 1 495 ? 1.66 -34.781 -19.766 1 98.31 495 LYS A CA 1
ATOM 3829 C C . LYS A 1 495 ? 0.604 -33.719 -19.562 1 98.31 495 LYS A C 1
ATOM 3831 O O . LYS A 1 495 ? 0.123 -33.125 -20.531 1 98.31 495 LYS A O 1
ATOM 3836 N N . GLY A 1 496 ? 0.214 -33.531 -18.297 1 98.25 496 GLY A N 1
ATOM 3837 C CA . GLY A 1 496 ? -0.707 -32.438 -17.984 1 98.25 496 GLY A CA 1
ATOM 3838 C C . GLY A 1 496 ? -0.207 -31.094 -18.453 1 98.25 496 GLY A C 1
ATOM 3839 O O . GLY A 1 496 ? -0.964 -30.312 -19.031 1 98.25 496 GLY A O 1
ATOM 3840 N N . LEU A 1 497 ? 1.06 -30.828 -18.203 1 98.38 497 LEU A N 1
ATOM 3841 C CA . LEU A 1 497 ? 1.659 -29.562 -18.609 1 98.38 497 LEU A CA 1
ATOM 3842 C C . LEU A 1 497 ? 1.655 -29.422 -20.141 1 98.38 497 LEU A C 1
ATOM 3844 O O . LEU A 1 497 ? 1.369 -28.359 -20.672 1 98.38 497 LEU A O 1
ATOM 3848 N N . GLU A 1 498 ? 1.952 -30.484 -20.844 1 98.44 498 GLU A N 1
ATOM 3849 C CA . GLU A 1 498 ? 1.924 -30.5 -22.312 1 98.44 498 GLU A CA 1
ATOM 3850 C C . GLU A 1 498 ? 0.52 -30.219 -22.828 1 98.44 498 GLU A C 1
ATOM 3852 O O . GLU A 1 498 ? 0.353 -29.484 -23.812 1 98.44 498 GLU A O 1
ATOM 3857 N N . ASN A 1 499 ? -0.404 -30.828 -22.188 1 98.19 499 ASN A N 1
ATOM 3858 C CA . ASN A 1 499 ? -1.79 -30.609 -22.594 1 98.19 499 ASN A CA 1
ATOM 3859 C C . ASN A 1 499 ? -2.195 -29.141 -22.422 1 98.19 499 ASN A C 1
ATOM 3861 O O . ASN A 1 499 ? -2.938 -28.609 -23.25 1 98.19 499 ASN A O 1
ATOM 3865 N N . LEU A 1 500 ? -1.756 -28.562 -21.375 1 98.25 500 LEU A N 1
ATOM 3866 C CA . LEU A 1 500 ? -2.076 -27.156 -21.141 1 98.25 500 LEU A CA 1
ATOM 3867 C C . LEU A 1 500 ? -1.413 -26.266 -22.188 1 98.25 500 LEU A C 1
ATOM 3869 O O . LEU A 1 500 ? -2.008 -25.297 -22.641 1 98.25 500 LEU A O 1
ATOM 3873 N N . VAL A 1 501 ? -0.12 -26.594 -22.516 1 97.75 501 VAL A N 1
ATOM 3874 C CA . VAL A 1 501 ? 0.582 -25.844 -23.547 1 97.75 501 VAL A CA 1
ATOM 3875 C C . VAL A 1 501 ? -0.168 -25.969 -24.875 1 97.75 501 VAL A C 1
ATOM 3877 O O . VAL A 1 501 ? -0.277 -25 -25.625 1 97.75 501 VAL A O 1
ATOM 3880 N N . LYS A 1 502 ? -0.743 -27.125 -25.125 1 96.75 502 LYS A N 1
ATOM 3881 C CA . LYS A 1 502 ? -1.524 -27.328 -26.344 1 96.75 502 LYS A CA 1
ATOM 3882 C C . LYS A 1 502 ? -2.818 -26.531 -26.312 1 96.75 502 LYS A C 1
ATOM 3884 O O . LYS A 1 502 ? -3.26 -26.016 -27.344 1 96.75 502 LYS A O 1
ATOM 3889 N N . ALA A 1 503 ? -3.393 -26.469 -25.125 1 96 503 ALA A N 1
ATOM 3890 C CA . ALA A 1 503 ? -4.645 -25.734 -24.969 1 96 503 ALA A CA 1
ATOM 3891 C C . ALA A 1 503 ? -4.441 -24.25 -25.234 1 96 503 ALA A C 1
ATOM 3893 O O . ALA A 1 503 ? -5.312 -23.578 -25.812 1 96 503 ALA A O 1
ATOM 3894 N N . ALA A 1 504 ? -3.357 -23.75 -24.781 1 95.69 504 ALA A N 1
ATOM 3895 C CA . ALA A 1 504 ? -2.955 -22.375 -25.047 1 95.69 504 ALA A CA 1
ATOM 3896 C C . ALA A 1 504 ? -1.459 -22.281 -25.328 1 95.69 504 ALA A C 1
ATOM 3898 O O . ALA A 1 504 ? -0.653 -22.094 -24.422 1 95.69 504 ALA A O 1
ATOM 3899 N N . ASP A 1 505 ? -1.18 -22.25 -26.594 1 96.19 505 ASP A N 1
ATOM 3900 C CA . ASP A 1 505 ? 0.204 -22.266 -27.062 1 96.19 505 ASP A CA 1
ATOM 3901 C C . ASP A 1 505 ? 0.757 -20.844 -27.172 1 96.19 505 ASP A C 1
ATOM 3903 O O . ASP A 1 505 ? 0.686 -20.234 -28.234 1 96.19 505 ASP A O 1
ATOM 3907 N N . THR A 1 506 ? 1.28 -20.344 -26.141 1 96.25 506 THR A N 1
ATOM 3908 C CA . THR A 1 506 ? 1.882 -19.016 -26.094 1 96.25 506 THR A CA 1
ATOM 3909 C C . THR A 1 506 ? 3.369 -19.109 -25.766 1 96.25 506 THR A C 1
ATOM 3911 O O . THR A 1 506 ? 3.873 -20.188 -25.438 1 96.25 506 THR A O 1
ATOM 3914 N N . GLY A 1 507 ? 4.125 -18 -25.938 1 95.75 507 GLY A N 1
ATOM 3915 C CA . GLY A 1 507 ? 5.527 -17.969 -25.562 1 95.75 507 GLY A CA 1
ATOM 3916 C C . GLY A 1 507 ? 5.766 -18.344 -24.109 1 95.75 507 GLY A C 1
ATOM 3917 O O . GLY A 1 507 ? 6.707 -19.062 -23.781 1 95.75 507 GLY A O 1
ATOM 3918 N N . LEU A 1 508 ? 4.898 -17.922 -23.203 1 95.88 508 LEU A N 1
ATOM 3919 C CA . LEU A 1 508 ? 5.047 -18.172 -21.766 1 95.88 508 LEU A CA 1
ATOM 3920 C C . LEU A 1 508 ? 4.812 -19.656 -21.438 1 95.88 508 LEU A C 1
ATOM 3922 O O . LEU A 1 508 ? 5.516 -20.234 -20.609 1 95.88 508 LEU A O 1
ATOM 3926 N N . THR A 1 509 ? 3.814 -20.266 -22.094 1 97.44 509 THR A N 1
ATOM 3927 C CA . THR A 1 509 ? 3.527 -21.672 -21.828 1 97.44 509 THR A CA 1
ATOM 3928 C C . THR A 1 509 ? 4.621 -22.578 -22.391 1 97.44 509 THR A C 1
ATOM 3930 O O . THR A 1 509 ? 5 -23.562 -21.766 1 97.44 509 THR A O 1
ATOM 3933 N N . ARG A 1 510 ? 5.152 -22.219 -23.531 1 97.62 510 ARG A N 1
ATOM 3934 C CA . ARG A 1 510 ? 6.258 -22.969 -24.109 1 97.62 510 ARG A CA 1
ATOM 3935 C C . ARG A 1 510 ? 7.5 -22.891 -23.234 1 97.62 510 ARG A C 1
ATOM 3937 O O . ARG A 1 510 ? 8.203 -23.875 -23.047 1 97.62 510 ARG A O 1
ATOM 3944 N N . GLU A 1 511 ? 7.707 -21.703 -22.766 1 97.12 511 GLU A N 1
ATOM 3945 C CA . GLU A 1 511 ? 8.859 -21.516 -21.891 1 97.12 511 GLU A CA 1
ATOM 3946 C C . GLU A 1 511 ? 8.703 -22.328 -20.594 1 97.12 511 GLU A C 1
ATOM 3948 O O . GLU A 1 511 ? 9.68 -22.875 -20.078 1 97.12 511 GLU A O 1
ATOM 3953 N N . ALA A 1 512 ? 7.539 -22.391 -20.094 1 97.31 512 ALA A N 1
ATOM 3954 C CA . ALA A 1 512 ? 7.277 -23.188 -18.891 1 97.31 512 ALA A CA 1
ATOM 3955 C C . ALA A 1 512 ? 7.594 -24.656 -19.125 1 97.31 512 ALA A C 1
ATOM 3957 O O . ALA A 1 512 ? 8.25 -25.297 -18.297 1 97.31 512 ALA A O 1
ATOM 3958 N N . LEU A 1 513 ? 7.109 -25.141 -20.25 1 98.06 513 LEU A N 1
ATOM 3959 C CA . LEU A 1 513 ? 7.352 -26.547 -20.578 1 98.06 513 LEU A CA 1
ATOM 3960 C C . LEU A 1 513 ? 8.836 -26.797 -20.828 1 98.06 513 LEU A C 1
ATOM 3962 O O . LEU A 1 513 ? 9.383 -27.797 -20.359 1 98.06 513 LEU A O 1
ATOM 3966 N N . SER A 1 514 ? 9.469 -25.891 -21.562 1 97.56 514 SER A N 1
ATOM 3967 C CA . SER A 1 514 ? 10.898 -26 -21.828 1 97.56 514 SER A CA 1
ATOM 3968 C C . SER A 1 514 ? 11.703 -26.016 -20.547 1 97.56 514 SER A C 1
ATOM 3970 O O . SER A 1 514 ? 12.641 -26.812 -20.391 1 97.56 514 SER A O 1
ATOM 3972 N N . MET A 1 515 ? 11.336 -25.203 -19.625 1 97.25 515 MET A N 1
ATOM 3973 C CA . MET A 1 515 ? 12.016 -25.141 -18.344 1 97.25 515 MET A CA 1
ATOM 3974 C C . MET A 1 515 ? 11.805 -26.422 -17.547 1 97.25 515 MET A C 1
ATOM 3976 O O . MET A 1 515 ? 12.742 -26.938 -16.922 1 97.25 515 MET A O 1
ATOM 3980 N N . ALA A 1 516 ? 10.555 -26.906 -17.547 1 97.69 516 ALA A N 1
ATOM 3981 C CA . ALA A 1 516 ? 10.281 -28.156 -16.859 1 97.69 516 ALA A CA 1
ATOM 3982 C C . ALA A 1 516 ? 11.141 -29.297 -17.422 1 97.69 516 ALA A C 1
ATOM 3984 O O . ALA A 1 516 ? 11.703 -30.094 -16.672 1 97.69 516 ALA A O 1
ATOM 3985 N N . ARG A 1 517 ? 11.266 -29.344 -18.672 1 97.88 517 ARG A N 1
ATOM 3986 C CA . ARG A 1 517 ? 12.07 -30.375 -19.344 1 97.88 517 ARG A CA 1
ATOM 3987 C C . ARG A 1 517 ? 13.547 -30.203 -19.016 1 97.88 517 ARG A C 1
ATOM 3989 O O . ARG A 1 517 ? 14.266 -31.188 -18.844 1 97.88 517 ARG A O 1
ATOM 3996 N N . HIS A 1 518 ? 13.93 -28.953 -19.016 1 97.12 518 HIS A N 1
ATOM 3997 C CA . HIS A 1 518 ? 15.312 -28.672 -18.641 1 97.12 518 HIS A CA 1
ATOM 3998 C C . HIS A 1 518 ? 15.625 -29.172 -17.234 1 97.12 518 HIS A C 1
ATOM 4000 O O . HIS A 1 518 ? 16.656 -29.797 -17.016 1 97.12 518 HIS A O 1
ATOM 4006 N N . LEU A 1 519 ? 14.766 -28.922 -16.281 1 97.38 519 LEU A N 1
ATOM 4007 C CA . LEU A 1 519 ? 14.953 -29.375 -14.914 1 97.38 519 LEU A CA 1
ATOM 4008 C C . LEU A 1 519 ? 14.938 -30.891 -14.828 1 97.38 519 LEU A C 1
ATOM 4010 O O . LEU A 1 519 ? 15.688 -31.484 -14.047 1 97.38 519 LEU A O 1
ATOM 4014 N N . LEU A 1 520 ? 14.047 -31.516 -15.633 1 97.62 520 LEU A N 1
ATOM 4015 C CA . LEU A 1 520 ? 14.031 -32.969 -15.711 1 97.62 520 LEU A CA 1
ATOM 4016 C C . LEU A 1 520 ? 15.375 -33.5 -16.203 1 97.62 520 LEU A C 1
ATOM 4018 O O . LEU A 1 520 ? 15.898 -34.469 -15.656 1 97.62 520 LEU A O 1
ATOM 4022 N N . SER A 1 521 ? 15.891 -32.844 -17.203 1 97.19 521 SER A N 1
ATOM 4023 C CA . SER A 1 521 ? 17.188 -33.219 -17.75 1 97.19 521 SER A CA 1
ATOM 4024 C C . SER A 1 521 ? 18.281 -33.094 -16.703 1 97.19 521 SER A C 1
ATOM 4026 O O . SER A 1 521 ? 19.172 -33.938 -16.625 1 97.19 521 SER A O 1
ATOM 4028 N N . LEU A 1 522 ? 18.234 -32.031 -15.93 1 96.12 522 LEU A N 1
ATOM 4029 C CA . LEU A 1 522 ? 19.203 -31.828 -14.859 1 96.12 522 LEU A CA 1
ATOM 4030 C C . LEU A 1 522 ? 19.078 -32.938 -13.805 1 96.12 522 LEU A C 1
ATOM 4032 O O . LEU A 1 522 ? 20.094 -33.438 -13.305 1 96.12 522 LEU A O 1
ATOM 4036 N N . ASN A 1 523 ? 17.906 -33.281 -13.508 1 96 523 ASN A N 1
ATOM 4037 C CA . ASN A 1 523 ? 17.672 -34.344 -12.531 1 96 523 ASN A CA 1
ATOM 4038 C C . ASN A 1 523 ? 18.203 -35.688 -13.016 1 96 523 ASN A C 1
ATOM 4040 O O . ASN A 1 523 ? 18.797 -36.438 -12.234 1 96 523 ASN A O 1
ATOM 4044 N N . MET A 1 524 ? 18.016 -35.969 -14.25 1 96.31 524 MET A N 1
ATOM 4045 C CA . MET A 1 524 ? 18.531 -37.188 -14.844 1 96.31 524 MET A CA 1
ATOM 4046 C C . MET A 1 524 ? 20.047 -37.188 -14.852 1 96.31 524 MET A C 1
ATOM 4048 O O . MET A 1 524 ? 20.672 -38.219 -14.531 1 96.31 524 MET A O 1
ATOM 4052 N N . ALA A 1 525 ? 20.625 -36.062 -15.211 1 95.31 525 ALA A N 1
ATOM 4053 C CA . ALA A 1 525 ? 22.078 -35.969 -15.227 1 95.31 525 ALA A CA 1
ATOM 4054 C C . ALA A 1 525 ? 22.656 -36.188 -13.828 1 95.31 525 ALA A C 1
ATOM 4056 O O . ALA A 1 525 ? 23.688 -36.844 -13.68 1 95.31 525 ALA A O 1
ATOM 4057 N N . LYS A 1 526 ? 22.062 -35.656 -12.891 1 94.5 526 LYS A N 1
ATOM 4058 C CA . LYS A 1 526 ? 22.5 -35.812 -11.508 1 94.5 526 LYS A CA 1
ATOM 4059 C C . LYS A 1 526 ? 22.422 -37.281 -11.094 1 94.5 526 LYS A C 1
ATOM 4061 O O . LYS A 1 526 ? 23.359 -37.812 -10.492 1 94.5 526 LYS A O 1
ATOM 4066 N N . LYS A 1 527 ? 21.312 -38 -11.406 1 94.12 527 LYS A N 1
ATOM 4067 C CA . LYS A 1 527 ? 21.125 -39.406 -11.07 1 94.12 527 LYS A CA 1
ATOM 4068 C C . LYS A 1 527 ? 22.156 -40.281 -11.781 1 94.12 527 LYS A C 1
ATOM 4070 O O . LYS A 1 527 ? 22.672 -41.25 -11.211 1 94.12 527 LYS A O 1
ATOM 4075 N N . ARG A 1 528 ? 22.469 -39.938 -12.961 1 95.88 528 ARG A N 1
ATOM 4076 C CA . ARG A 1 528 ? 23.469 -40.656 -13.719 1 95.88 528 ARG A CA 1
ATOM 4077 C C . ARG A 1 528 ? 24.844 -40.5 -13.086 1 95.88 528 ARG A C 1
ATOM 4079 O O . ARG A 1 528 ? 25.625 -41.469 -13.016 1 95.88 528 ARG A O 1
ATOM 4086 N N . LYS A 1 529 ? 25.109 -39.312 -12.695 1 93.81 529 LYS A N 1
ATOM 4087 C CA . LYS A 1 529 ? 26.391 -39.062 -12.039 1 93.81 529 LYS A CA 1
ATOM 4088 C C . LYS A 1 529 ? 26.5 -39.844 -10.727 1 93.81 529 LYS A C 1
ATOM 4090 O O . LYS A 1 529 ? 27.547 -40.406 -10.414 1 93.81 529 LYS A O 1
ATOM 4095 N N . GLU A 1 530 ? 25.484 -39.875 -10.008 1 93.31 530 GLU A N 1
ATOM 4096 C CA . GLU A 1 530 ? 25.453 -40.594 -8.75 1 93.31 530 GLU A CA 1
ATOM 4097 C C . GLU A 1 530 ? 25.594 -42.094 -8.977 1 93.31 530 GLU A C 1
ATOM 4099 O O . GLU A 1 530 ? 26.312 -42.781 -8.25 1 93.31 530 GLU A O 1
ATOM 4104 N N . LEU A 1 531 ? 24.938 -42.594 -10.016 1 94.62 531 LEU A N 1
ATOM 4105 C CA . LEU A 1 531 ? 25.031 -44 -10.359 1 94.62 531 LEU A CA 1
ATOM 4106 C C . LEU A 1 531 ? 26.453 -44.375 -10.766 1 94.62 531 LEU A C 1
ATOM 4108 O O . LEU A 1 531 ? 26.969 -45.406 -10.352 1 94.62 531 LEU A O 1
ATOM 4112 N N . ALA A 1 532 ? 27.031 -43.5 -11.492 1 94.12 532 ALA A N 1
ATOM 4113 C CA . ALA A 1 532 ? 28.391 -43.75 -11.945 1 94.12 532 ALA A CA 1
ATOM 4114 C C . ALA A 1 532 ? 29.359 -43.812 -10.773 1 94.12 532 ALA A C 1
ATOM 4116 O O . ALA A 1 532 ? 30.281 -44.625 -10.758 1 94.12 532 ALA A O 1
ATOM 4117 N N . ARG A 1 533 ? 29.188 -43 -9.898 1 92.94 533 ARG A N 1
ATOM 4118 C CA . ARG A 1 533 ? 30.031 -43 -8.711 1 92.94 533 ARG A CA 1
ATOM 4119 C C . ARG A 1 533 ? 29.875 -44.281 -7.914 1 92.94 533 ARG A C 1
ATOM 4121 O O . ARG A 1 533 ? 30.844 -44.844 -7.414 1 92.94 533 ARG A O 1
ATOM 4128 N N . LEU A 1 534 ? 28.734 -44.781 -7.777 1 92.94 534 LEU A N 1
ATOM 4129 C CA . LEU A 1 534 ? 28.469 -46 -7.047 1 92.94 534 LEU A CA 1
ATOM 4130 C C . LEU A 1 534 ? 29.047 -47.219 -7.785 1 92.94 534 LEU A C 1
ATOM 4132 O O . LEU A 1 534 ? 29.594 -48.125 -7.16 1 92.94 534 LEU A O 1
ATOM 4136 N N . GLU A 1 535 ? 28.891 -47.125 -9.07 1 93.81 535 GLU A N 1
ATOM 4137 C CA . GLU A 1 535 ? 29.453 -48.188 -9.883 1 93.81 535 GLU A CA 1
ATOM 4138 C C . GLU A 1 535 ? 30.969 -48.219 -9.781 1 93.81 535 GLU A C 1
ATOM 4140 O O . GLU A 1 535 ? 31.578 -49.312 -9.758 1 93.81 535 GLU A O 1
ATOM 4145 N N . ALA A 1 536 ? 31.531 -47.062 -9.703 1 92.31 536 ALA A N 1
ATOM 4146 C CA . ALA A 1 536 ? 32.969 -46.969 -9.523 1 92.31 536 ALA A CA 1
ATOM 4147 C C . ALA A 1 536 ? 33.406 -47.562 -8.18 1 92.31 536 ALA A C 1
ATOM 4149 O O . ALA A 1 536 ? 34.438 -48.25 -8.094 1 92.31 536 ALA A O 1
ATOM 4150 N N . VAL A 1 537 ? 32.719 -47.438 -7.23 1 91.94 537 VAL A N 1
ATOM 4151 C CA . VAL A 1 537 ? 33 -48 -5.91 1 91.94 537 VAL A CA 1
ATOM 4152 C C . VAL A 1 537 ? 32.844 -49.531 -5.957 1 91.94 537 VAL A C 1
ATOM 4154 O O . VAL A 1 537 ? 33.656 -50.25 -5.395 1 91.94 537 VAL A O 1
ATOM 4157 N N . GLU A 1 538 ? 31.75 -49.938 -6.621 1 90.88 538 GLU A N 1
ATOM 4158 C CA . GLU A 1 538 ? 31.516 -51.375 -6.746 1 90.88 538 GLU A CA 1
ATOM 4159 C C . GLU A 1 538 ? 32.656 -52.062 -7.512 1 90.88 538 GLU A C 1
ATOM 4161 O O . GLU A 1 538 ? 33.094 -53.156 -7.145 1 90.88 538 GLU A O 1
ATOM 4166 N N . ALA A 1 539 ? 33.125 -51.406 -8.492 1 89.88 539 ALA A N 1
ATOM 4167 C CA . ALA A 1 539 ? 34.219 -51.938 -9.297 1 89.88 539 ALA A CA 1
ATOM 4168 C C . ALA A 1 539 ? 35.5 -52.031 -8.477 1 89.88 539 ALA A C 1
ATOM 4170 O O . ALA A 1 539 ? 36.25 -53 -8.609 1 89.88 539 ALA A O 1
ATOM 4171 N N . ASN A 1 540 ? 35.688 -51.062 -7.617 1 86.94 540 ASN A N 1
ATOM 4172 C CA . ASN A 1 540 ? 36.875 -51.094 -6.75 1 86.94 540 ASN A CA 1
ATOM 4173 C C . ASN A 1 540 ? 36.781 -52.188 -5.719 1 86.94 540 ASN A C 1
ATOM 4175 O O . ASN A 1 540 ? 37.781 -52.812 -5.359 1 86.94 540 ASN A O 1
ATOM 4179 N N . TYR A 1 541 ? 35.625 -52.469 -5.301 1 86.06 541 TYR A N 1
ATOM 4180 C CA . TYR A 1 541 ? 35.438 -53.562 -4.355 1 86.06 541 TYR A CA 1
ATOM 4181 C C . TYR A 1 541 ? 35.656 -54.906 -5.016 1 86.06 541 TYR A C 1
ATOM 4183 O O . TYR A 1 541 ? 36.25 -55.812 -4.41 1 86.06 541 TYR A O 1
ATOM 4191 N N . GLN A 1 542 ? 35.219 -55.094 -6.215 1 82.19 542 GLN A N 1
ATOM 4192 C CA . GLN A 1 542 ? 35.406 -56.344 -6.945 1 82.19 542 GLN A CA 1
ATOM 4193 C C . GLN A 1 542 ? 36.875 -56.594 -7.285 1 82.19 542 GLN A C 1
ATOM 4195 O O . GLN A 1 542 ? 37.344 -57.719 -7.238 1 82.19 542 GLN A O 1
ATOM 4200 N N . SER A 1 543 ? 37.562 -55.5 -7.531 1 79.25 543 SER A N 1
ATOM 4201 C CA . SER A 1 543 ? 38.969 -55.594 -7.809 1 79.25 543 SER A CA 1
ATOM 4202 C C . SER A 1 543 ? 39.75 -56 -6.562 1 79.25 543 SER A C 1
ATOM 4204 O O . SER A 1 543 ? 40.688 -56.781 -6.637 1 79.25 543 SER A O 1
ATOM 4206 N N . PHE A 1 544 ? 39.344 -55.469 -5.461 1 73.38 544 PHE A N 1
ATOM 4207 C CA . PHE A 1 544 ? 40 -55.812 -4.203 1 73.38 544 PHE A CA 1
ATOM 4208 C C . PHE A 1 544 ? 39.719 -57.281 -3.828 1 73.38 544 PHE A C 1
ATOM 4210 O O . PHE A 1 544 ? 40.594 -57.969 -3.357 1 73.38 544 PHE A O 1
ATOM 4217 N N . ARG A 1 545 ? 38.531 -57.75 -4.059 1 72.19 545 ARG A N 1
ATOM 4218 C CA . ARG A 1 545 ? 38.188 -59.156 -3.768 1 72.19 545 ARG A CA 1
ATOM 4219 C C . ARG A 1 545 ? 38.906 -60.125 -4.699 1 72.19 545 ARG A C 1
ATOM 4221 O O . ARG A 1 545 ? 39.344 -61.188 -4.273 1 72.19 545 ARG A O 1
ATOM 4228 N N . ARG A 1 546 ? 39.219 -59.719 -5.949 1 75.12 546 ARG A N 1
ATOM 4229 C CA . ARG A 1 546 ? 39.969 -60.562 -6.902 1 75.12 546 ARG A CA 1
ATOM 4230 C C . ARG A 1 546 ? 41.469 -60.594 -6.539 1 75.12 546 ARG A C 1
ATOM 4232 O O . ARG A 1 546 ? 42.094 -61.656 -6.715 1 75.12 546 ARG A O 1
ATOM 4239 N N . SER A 1 547 ? 41.938 -59.5 -5.891 1 73.31 547 SER A N 1
ATOM 4240 C CA . SER A 1 547 ? 43.375 -59.469 -5.527 1 73.31 547 SER A CA 1
ATOM 4241 C C . SER A 1 547 ? 43.625 -60.281 -4.262 1 73.31 547 SER A C 1
ATOM 4243 O O . SER A 1 547 ? 44.719 -60.844 -4.098 1 73.31 547 SER A O 1
ATOM 4245 N N . ARG A 1 548 ? 42.781 -60.406 -3.414 1 71.69 548 ARG A N 1
ATOM 4246 C CA . ARG A 1 548 ? 43.031 -61.125 -2.17 1 71.69 548 ARG A CA 1
ATOM 4247 C C . ARG A 1 548 ? 42.781 -62.625 -2.352 1 71.69 548 ARG A C 1
ATOM 4249 O O . ARG A 1 548 ? 43.312 -63.438 -1.592 1 71.69 548 ARG A O 1
ATOM 4256 N N . HIS A 1 549 ? 41.875 -63.094 -3.123 1 58.25 549 HIS A N 1
ATOM 4257 C CA . HIS A 1 549 ? 41.688 -64.5 -3.334 1 58.25 549 HIS A CA 1
ATOM 4258 C C . HIS A 1 549 ? 41.969 -64.938 -4.781 1 58.25 549 HIS A C 1
ATOM 4260 O O . HIS A 1 549 ? 41.031 -65.125 -5.562 1 58.25 549 HIS A O 1
ATOM 4266 N N . PRO A 1 550 ? 43.219 -64.875 -5.18 1 57.88 550 PRO A N 1
ATOM 4267 C CA . PRO A 1 550 ? 43.562 -65.25 -6.551 1 57.88 550 PRO A CA 1
ATOM 4268 C C . PRO A 1 550 ? 43.125 -66.625 -6.898 1 57.88 550 PRO A C 1
ATOM 4270 O O . PRO A 1 550 ? 42.906 -66.938 -8.07 1 57.88 550 PRO A O 1
ATOM 4273 N N . LYS A 1 551 ? 43.156 -67.625 -5.949 1 58 551 LYS A N 1
ATOM 4274 C CA . LYS A 1 551 ? 42.938 -69 -6.203 1 58 551 LYS A CA 1
ATOM 4275 C C . LYS A 1 551 ? 41.469 -69.312 -6.48 1 58 551 LYS A C 1
ATOM 4277 O O . LYS A 1 551 ? 41.156 -70.25 -7.238 1 58 551 LYS A O 1
ATOM 4282 N N . LEU A 1 552 ? 40.594 -68.688 -5.777 1 48.75 552 LEU A N 1
ATOM 4283 C CA . LEU A 1 552 ? 39.219 -69.125 -5.922 1 48.75 552 LEU A CA 1
ATOM 4284 C C . LEU A 1 552 ? 38.625 -68.625 -7.25 1 48.75 552 LEU A C 1
ATOM 4286 O O . LEU A 1 552 ? 37.719 -69.25 -7.789 1 48.75 552 LEU A O 1
ATOM 4290 N N . THR A 1 553 ? 39.125 -67.625 -7.836 1 48.62 553 THR A N 1
ATOM 4291 C CA . THR A 1 553 ? 38.625 -67.188 -9.141 1 48.62 553 THR A CA 1
ATOM 4292 C C . THR A 1 553 ? 39.219 -68.062 -10.25 1 48.62 553 THR A C 1
ATOM 4294 O O . THR A 1 553 ? 38.688 -68.125 -11.367 1 48.62 553 THR A O 1
ATOM 4297 N N . LEU A 1 554 ? 40.312 -68.75 -9.992 1 47.5 554 LEU A N 1
ATOM 4298 C CA . LEU A 1 554 ? 40.844 -69.688 -10.945 1 47.5 554 LEU A CA 1
ATOM 4299 C C . LEU A 1 554 ? 40.031 -71 -10.961 1 47.5 554 LEU A C 1
ATOM 4301 O O . LEU A 1 554 ? 39.875 -71.625 -12.016 1 47.5 554 LEU A O 1
ATOM 4305 N N . LEU A 1 555 ? 39.562 -71.438 -9.773 1 46.94 555 LEU A N 1
ATOM 4306 C CA . LEU A 1 555 ? 38.844 -72.688 -9.773 1 46.94 555 LEU A CA 1
ATOM 4307 C C . LEU A 1 555 ? 37.469 -72.562 -10.445 1 46.94 555 LEU A C 1
ATOM 4309 O O . LEU A 1 555 ? 36.906 -73.562 -10.914 1 46.94 555 LEU A O 1
ATOM 4313 N N . CYS A 1 556 ? 36.844 -71.438 -10.32 1 42.81 556 CYS A N 1
ATOM 4314 C CA . CYS A 1 556 ? 35.531 -71.375 -10.969 1 42.81 556 CYS A CA 1
ATOM 4315 C C . CYS A 1 556 ? 35.688 -71.312 -12.484 1 42.81 556 CYS A C 1
ATOM 4317 O O . CYS A 1 556 ? 34.688 -71.375 -13.211 1 42.81 556 CYS A O 1
ATOM 4319 N N . GLN A 1 557 ? 36.906 -70.938 -12.992 1 39.41 557 GLN A N 1
ATOM 4320 C CA . GLN A 1 557 ? 37.031 -71 -14.445 1 39.41 557 GLN A CA 1
ATOM 4321 C C . GLN A 1 557 ? 37.594 -72.312 -14.875 1 39.41 557 GLN A C 1
ATOM 4323 O O . GLN A 1 557 ? 37.75 -72.625 -16.062 1 39.41 557 GLN A O 1
ATOM 4328 N N . ILE A 1 558 ? 38.062 -73.25 -13.906 1 35.47 558 ILE A N 1
ATOM 4329 C CA . ILE A 1 558 ? 38.344 -74.562 -14.359 1 35.47 558 ILE A CA 1
ATOM 4330 C C . ILE A 1 558 ? 37.125 -75.5 -14.18 1 35.47 558 ILE A C 1
ATOM 4332 O O . ILE A 1 558 ? 36.531 -75.5 -13.102 1 35.47 558 ILE A O 1
ATOM 4336 N N . MET B 1 1 ? -36.312 76.688 -32.969 1 24.11 1 MET B N 1
ATOM 4337 C CA . MET B 1 1 ? -36.812 75.438 -32.375 1 24.11 1 MET B CA 1
ATOM 4338 C C . MET B 1 1 ? -35.719 74.438 -32.25 1 24.11 1 MET B C 1
ATOM 4340 O O . MET B 1 1 ? -35.406 73.75 -33.219 1 24.11 1 MET B O 1
ATOM 4344 N N . SER B 1 2 ? -34.656 74.75 -31.578 1 25.84 2 SER B N 1
ATOM 4345 C CA . SER B 1 2 ? -33.312 74.25 -31.406 1 25.84 2 SER B CA 1
ATOM 4346 C C . SER B 1 2 ? -33.281 72.875 -30.734 1 25.84 2 SER B C 1
ATOM 4348 O O . SER B 1 2 ? -33.625 72.75 -29.562 1 25.84 2 SER B O 1
ATOM 4350 N N . THR B 1 3 ? -33.688 71.938 -31.531 1 28.31 3 THR B N 1
ATOM 4351 C CA . THR B 1 3 ? -34 70.562 -31.172 1 28.31 3 THR B CA 1
ATOM 4352 C C . THR B 1 3 ? -32.812 69.875 -30.484 1 28.31 3 THR B C 1
ATOM 4354 O O . THR B 1 3 ? -31.766 69.688 -31.094 1 28.31 3 THR B O 1
ATOM 4357 N N . ALA B 1 4 ? -32.719 70.25 -29.281 1 28.86 4 ALA B N 1
ATOM 4358 C CA . ALA B 1 4 ? -31.641 69.812 -28.391 1 28.86 4 ALA B CA 1
ATOM 4359 C C . ALA B 1 4 ? -31.406 68.312 -28.516 1 28.86 4 ALA B C 1
ATOM 4361 O O . ALA B 1 4 ? -32.312 67.5 -28.266 1 28.86 4 ALA B O 1
ATOM 4362 N N . ILE B 1 5 ? -30.641 67.812 -29.406 1 30.8 5 ILE B N 1
ATOM 4363 C CA . ILE B 1 5 ? -30.25 66.438 -29.766 1 30.8 5 ILE B CA 1
ATOM 4364 C C . ILE B 1 5 ? -29.797 65.688 -28.516 1 30.8 5 ILE B C 1
ATOM 4366 O O . ILE B 1 5 ? -28.781 66.062 -27.891 1 30.8 5 ILE B O 1
ATOM 4370 N N . THR B 1 6 ? -30.719 65.375 -27.688 1 29.7 6 THR B N 1
ATOM 4371 C CA . THR B 1 6 ? -30.453 64.75 -26.391 1 29.7 6 THR B CA 1
ATOM 4372 C C . THR B 1 6 ? -29.453 63.594 -26.531 1 29.7 6 THR B C 1
ATOM 4374 O O . THR B 1 6 ? -29.625 62.688 -27.359 1 29.7 6 THR B O 1
ATOM 4377 N N . LYS B 1 7 ? -28.172 63.938 -26.344 1 33.81 7 LYS B N 1
ATOM 4378 C CA . LYS B 1 7 ? -27.016 63.062 -26.359 1 33.81 7 LYS B CA 1
ATOM 4379 C C . LYS B 1 7 ? -27.328 61.719 -25.688 1 33.81 7 LYS B C 1
ATOM 4381 O O . LYS B 1 7 ? -27.844 61.656 -24.578 1 33.81 7 LYS B O 1
ATOM 4386 N N . ARG B 1 8 ? -27.688 60.688 -26.438 1 32.81 8 ARG B N 1
ATOM 4387 C CA . ARG B 1 8 ? -27.984 59.312 -26.062 1 32.81 8 ARG B CA 1
ATOM 4388 C C . ARG B 1 8 ? -26.984 58.812 -25.031 1 32.81 8 ARG B C 1
ATOM 4390 O O . ARG B 1 8 ? -25.781 58.906 -25.234 1 32.81 8 ARG B O 1
ATOM 4397 N N . LYS B 1 9 ? -27.375 58.781 -23.797 1 36.25 9 LYS B N 1
ATOM 4398 C CA . LYS B 1 9 ? -26.641 58.25 -22.641 1 36.25 9 LYS B CA 1
ATOM 4399 C C . LYS B 1 9 ? -26 56.906 -22.969 1 36.25 9 LYS B C 1
ATOM 4401 O O . LYS B 1 9 ? -26.672 56 -23.516 1 36.25 9 LYS B O 1
ATOM 4406 N N . ARG B 1 10 ? -24.734 56.844 -23.234 1 37.28 10 ARG B N 1
ATOM 4407 C CA . ARG B 1 10 ? -23.953 55.625 -23.438 1 37.28 10 ARG B CA 1
ATOM 4408 C C . ARG B 1 10 ? -24.344 54.562 -22.422 1 37.28 10 ARG B C 1
ATOM 4410 O O . ARG B 1 10 ? -24.359 54.812 -21.219 1 37.28 10 ARG B O 1
ATOM 4417 N N . ALA B 1 11 ? -25.219 53.5 -22.719 1 44.88 11 ALA B N 1
ATOM 4418 C CA . ALA B 1 11 ? -25.609 52.344 -21.938 1 44.88 11 ALA B CA 1
ATOM 4419 C C . ALA B 1 11 ? -24.422 51.75 -21.203 1 44.88 11 ALA B C 1
ATOM 4421 O O . ALA B 1 11 ? -23.375 51.5 -21.812 1 44.88 11 ALA B O 1
ATOM 4422 N N . ARG B 1 12 ? -24.297 51.969 -19.953 1 54.47 12 ARG B N 1
ATOM 4423 C CA . ARG B 1 12 ? -23.25 51.406 -19.109 1 54.47 12 ARG B CA 1
ATOM 4424 C C . ARG B 1 12 ? -23.016 49.906 -19.422 1 54.47 12 ARG B C 1
ATOM 4426 O O . ARG B 1 12 ? -23.969 49.188 -19.672 1 54.47 12 ARG B O 1
ATOM 4433 N N . LYS B 1 13 ? -21.906 49.469 -19.844 1 60.41 13 LYS B N 1
ATOM 4434 C CA . LYS B 1 13 ? -21.5 48.125 -20.281 1 60.41 13 LYS B CA 1
ATOM 4435 C C . LYS B 1 13 ? -21.75 47.094 -19.188 1 60.41 13 LYS B C 1
ATOM 4437 O O . LYS B 1 13 ? -21.562 47.375 -18 1 60.41 13 LYS B O 1
ATOM 4442 N N . ALA B 1 14 ? -22.5 46.031 -19.453 1 71.12 14 ALA B N 1
ATOM 4443 C CA . ALA B 1 14 ? -22.719 44.875 -18.578 1 71.12 14 ALA B CA 1
ATOM 4444 C C . ALA B 1 14 ? -21.391 44.281 -18.125 1 71.12 14 ALA B C 1
ATOM 4446 O O . ALA B 1 14 ? -20.375 44.406 -18.828 1 71.12 14 ALA B O 1
ATOM 4447 N N . CYS B 1 15 ? -21.312 43.844 -16.797 1 72.12 15 CYS B N 1
ATOM 4448 C CA . CYS B 1 15 ? -20.109 43.156 -16.344 1 72.12 15 CYS B CA 1
ATOM 4449 C C . CYS B 1 15 ? -19.797 41.938 -17.219 1 72.12 15 CYS B C 1
ATOM 4451 O O . CYS B 1 15 ? -20.688 41.438 -17.891 1 72.12 15 CYS B O 1
ATOM 4453 N N . ILE B 1 16 ? -18.734 41.312 -17.297 1 74.31 16 ILE B N 1
ATOM 4454 C CA . ILE B 1 16 ? -18.281 40.281 -18.203 1 74.31 16 ILE B CA 1
ATOM 4455 C C . ILE B 1 16 ? -19.078 39 -17.969 1 74.31 16 ILE B C 1
ATOM 4457 O O . ILE B 1 16 ? -19.594 38.406 -18.922 1 74.31 16 ILE B O 1
ATOM 4461 N N . PRO B 1 17 ? -19.391 38.625 -16.797 1 73.5 17 PRO B N 1
ATOM 4462 C CA . PRO B 1 17 ? -20.188 37.406 -16.641 1 73.5 17 PRO B CA 1
ATOM 4463 C C . PRO B 1 17 ? -21.641 37.594 -17.078 1 73.5 17 PRO B C 1
ATOM 4465 O O . PRO B 1 17 ? -22.203 36.688 -17.703 1 73.5 17 PRO B O 1
ATOM 4468 N N . CYS B 1 18 ? -22.172 38.531 -16.797 1 74.5 18 CYS B N 1
ATOM 4469 C CA . CYS B 1 18 ? -23.562 38.781 -17.188 1 74.5 18 CYS B CA 1
ATOM 4470 C C . CYS B 1 18 ? -23.672 38.938 -18.703 1 74.5 18 CYS B C 1
ATOM 4472 O O . CYS B 1 18 ? -24.625 38.469 -19.312 1 74.5 18 CYS B O 1
ATOM 4474 N N . HIS B 1 19 ? -22.688 39.562 -19.281 1 73.38 19 HIS B N 1
ATOM 4475 C CA . HIS B 1 19 ? -22.641 39.75 -20.719 1 73.38 19 HIS B CA 1
ATOM 4476 C C . HIS B 1 19 ? -22.5 38.406 -21.438 1 73.38 19 HIS B C 1
ATOM 4478 O O . HIS B 1 19 ? -23.172 38.156 -22.438 1 73.38 19 HIS B O 1
ATOM 4484 N N . GLN B 1 20 ? -21.688 37.562 -20.938 1 70.06 20 GLN B N 1
ATOM 4485 C CA . GLN B 1 20 ? -21.422 36.281 -21.562 1 70.06 20 GLN B CA 1
ATOM 4486 C C . GLN B 1 20 ? -22.625 35.344 -21.422 1 70.06 20 GLN B C 1
ATOM 4488 O O . GLN B 1 20 ? -22.844 34.469 -22.281 1 70.06 20 GLN B O 1
ATOM 4493 N N . ARG B 1 21 ? -23.359 35.344 -20.438 1 70.81 21 ARG B N 1
ATOM 4494 C CA . ARG B 1 21 ? -24.469 34.469 -20.141 1 70.81 21 ARG B CA 1
ATOM 4495 C C . ARG B 1 21 ? -25.812 35.094 -20.484 1 70.81 21 ARG B C 1
ATOM 4497 O O . ARG B 1 21 ? -26.875 34.562 -20.125 1 70.81 21 ARG B O 1
ATOM 4504 N N . LYS B 1 22 ? -25.766 36.188 -21.156 1 72.38 22 LYS B N 1
ATOM 4505 C CA . LYS B 1 22 ? -26.906 36.938 -21.672 1 72.38 22 LYS B CA 1
ATOM 4506 C C . LYS B 1 22 ? -27.938 37.188 -20.562 1 72.38 22 LYS B C 1
ATOM 4508 O O . LYS B 1 22 ? -29.141 37.031 -20.797 1 72.38 22 LYS B O 1
ATOM 4513 N N . ARG B 1 23 ? -27.438 37.375 -19.438 1 72.81 23 ARG B N 1
ATOM 4514 C CA . ARG B 1 23 ? -28.312 37.688 -18.312 1 72.81 23 ARG B CA 1
ATOM 4515 C C . ARG B 1 23 ? -28.391 39.188 -18.062 1 72.81 23 ARG B C 1
ATOM 4517 O O . ARG B 1 23 ? -27.453 39.906 -18.406 1 72.81 23 ARG B O 1
ATOM 4524 N N . LYS B 1 24 ? -29.406 39.594 -17.516 1 72.62 24 LYS B N 1
ATOM 4525 C CA . LYS B 1 24 ? -29.656 41.031 -17.25 1 72.62 24 LYS B CA 1
ATOM 4526 C C . LYS B 1 24 ? -28.75 41.531 -16.141 1 72.62 24 LYS B C 1
ATOM 4528 O O . LYS B 1 24 ? -28.828 41.062 -15 1 72.62 24 LYS B O 1
ATOM 4533 N N . CYS B 1 25 ? -27.672 42.375 -16.469 1 70.5 25 CYS B N 1
ATOM 4534 C CA . CYS B 1 25 ? -26.719 42.969 -15.539 1 70.5 25 CYS B CA 1
ATOM 4535 C C . CYS B 1 25 ? -27.219 44.312 -15.047 1 70.5 25 CYS B C 1
ATOM 4537 O O . CYS B 1 25 ? -27.75 45.125 -15.82 1 70.5 25 CYS B O 1
ATOM 4539 N N . ASP B 1 26 ? -27.312 44.562 -13.797 1 73.25 26 ASP B N 1
ATOM 4540 C CA . ASP B 1 26 ? -27.781 45.844 -13.258 1 73.25 26 ASP B CA 1
ATOM 4541 C C . ASP B 1 26 ? -26.672 46.906 -13.273 1 73.25 26 ASP B C 1
ATOM 4543 O O . ASP B 1 26 ? -26.844 48 -12.773 1 73.25 26 ASP B O 1
ATOM 4547 N N . THR B 1 27 ? -25.406 46.625 -13.812 1 71.12 27 THR B N 1
ATOM 4548 C CA . THR B 1 27 ? -24.25 47.5 -14.102 1 71.12 27 THR B CA 1
ATOM 4549 C C . THR B 1 27 ? -23.719 48.125 -12.82 1 71.12 27 THR B C 1
ATOM 4551 O O . THR B 1 27 ? -23.016 49.156 -12.867 1 71.12 27 THR B O 1
ATOM 4554 N N . VAL B 1 28 ? -24.188 47.656 -11.664 1 73.19 28 VAL B N 1
ATOM 4555 C CA . VAL B 1 28 ? -23.609 48.062 -10.391 1 73.19 28 VAL B CA 1
ATOM 4556 C C . VAL B 1 28 ? -22.516 47.094 -9.977 1 73.19 28 VAL B C 1
ATOM 4558 O O . VAL B 1 28 ? -22.719 45.875 -9.992 1 73.19 28 VAL B O 1
ATOM 4561 N N . TYR B 1 29 ? -21.188 47.562 -9.758 1 70.75 29 TYR B N 1
ATOM 4562 C CA . TYR B 1 29 ? -20.141 46.688 -9.289 1 70.75 29 TYR B CA 1
ATOM 4563 C C . TYR B 1 29 ? -20.25 46.438 -7.793 1 70.75 29 TYR B C 1
ATOM 4565 O O . TYR B 1 29 ? -20.234 47.375 -7 1 70.75 29 TYR B O 1
ATOM 4573 N N . PRO B 1 30 ? -20.406 44.969 -7.375 1 70.38 30 PRO B N 1
ATOM 4574 C CA . PRO B 1 30 ? -20.703 43.812 -8.234 1 70.38 30 PRO B CA 1
ATOM 4575 C C . PRO B 1 30 ? -22.172 43.75 -8.641 1 70.38 30 PRO B C 1
ATOM 4577 O O . PRO B 1 30 ? -23.047 44.219 -7.895 1 70.38 30 PRO B O 1
ATOM 4580 N N . CYS B 1 31 ? -22.391 43.25 -9.836 1 73.31 31 CYS B N 1
ATOM 4581 C CA . CYS B 1 31 ? -23.781 43.344 -10.234 1 73.31 31 CYS B CA 1
ATOM 4582 C C . CYS B 1 31 ? -24.625 42.344 -9.445 1 73.31 31 CYS B C 1
ATOM 4584 O O . CYS B 1 31 ? -24.109 41.344 -8.945 1 73.31 31 CYS B O 1
ATOM 4586 N N . GLY B 1 32 ? -25.844 42.688 -9.094 1 75.19 32 GLY B N 1
ATOM 4587 C CA . GLY B 1 32 ? -26.75 41.844 -8.328 1 75.19 32 GLY B CA 1
ATOM 4588 C C . GLY B 1 32 ? -26.781 40.406 -8.828 1 75.19 32 GLY B C 1
ATOM 4589 O O . GLY B 1 32 ? -26.906 39.469 -8.039 1 75.19 32 GLY B O 1
ATOM 4590 N N . MET B 1 33 ? -26.672 40.219 -10.102 1 71.31 33 MET B N 1
ATOM 4591 C CA . MET B 1 33 ? -26.688 38.875 -10.695 1 71.31 33 MET B CA 1
ATOM 4592 C C . MET B 1 33 ? -25.406 38.125 -10.367 1 71.31 33 MET B C 1
ATOM 4594 O O . MET B 1 33 ? -25.438 36.938 -10.008 1 71.31 33 MET B O 1
ATOM 4598 N N . CYS B 1 34 ? -24.344 38.719 -10.531 1 66.31 34 CYS B N 1
ATOM 4599 C CA . CYS B 1 34 ? -23.062 38.094 -10.164 1 66.31 34 CYS B CA 1
ATOM 4600 C C . CYS B 1 34 ? -23 37.844 -8.664 1 66.31 34 CYS B C 1
ATOM 4602 O O . CYS B 1 34 ? -22.5 36.781 -8.227 1 66.31 34 CYS B O 1
ATOM 4604 N N . SER B 1 35 ? -23.438 38.688 -7.816 1 73.06 35 SER B N 1
ATOM 4605 C CA . SER B 1 35 ? -23.516 38.5 -6.367 1 73.06 35 SER B CA 1
ATOM 4606 C C . SER B 1 35 ? -24.438 37.344 -6 1 73.06 35 SER B C 1
ATOM 4608 O O . SER B 1 35 ? -24.141 36.594 -5.074 1 73.06 35 SER B O 1
ATOM 4610 N N . THR B 1 36 ? -25.516 37.219 -6.688 1 71.62 36 THR B N 1
ATOM 4611 C CA . THR B 1 36 ? -26.5 36.188 -6.363 1 71.62 36 THR B CA 1
ATOM 4612 C C . THR B 1 36 ? -26.016 34.812 -6.82 1 71.62 36 THR B C 1
ATOM 4614 O O . THR B 1 36 ? -26.219 33.812 -6.133 1 71.62 36 THR B O 1
ATOM 4617 N N . TYR B 1 37 ? -25.344 34.75 -8.023 1 70.19 37 TYR B N 1
ATOM 4618 C CA . TYR B 1 37 ? -25 33.469 -8.609 1 70.19 37 TYR B CA 1
ATOM 4619 C C . TYR B 1 37 ? -23.5 33.188 -8.461 1 70.19 37 TYR B C 1
ATOM 4621 O O . TYR B 1 37 ? -22.984 32.219 -9.008 1 70.19 37 TYR B O 1
ATOM 4629 N N . GLY B 1 38 ? -22.797 34.062 -7.586 1 66.25 38 GLY B N 1
ATOM 4630 C CA . GLY B 1 38 ? -21.406 34 -7.152 1 66.25 38 GLY B CA 1
ATOM 4631 C C . GLY B 1 38 ? -20.422 34.062 -8.297 1 66.25 38 GLY B C 1
ATOM 4632 O O . GLY B 1 38 ? -19.375 33.438 -8.266 1 66.25 38 GLY B O 1
ATOM 4633 N N . TYR B 1 39 ? -20.75 34.688 -9.336 1 69.31 39 TYR B N 1
ATOM 4634 C CA . TYR B 1 39 ? -19.844 34.938 -10.445 1 69.31 39 TYR B CA 1
ATOM 4635 C C . TYR B 1 39 ? -18.891 36.094 -10.125 1 69.31 39 TYR B C 1
ATOM 4637 O O . TYR B 1 39 ? -19.203 36.969 -9.328 1 69.31 39 TYR B O 1
ATOM 4645 N N . ASN B 1 40 ? -17.688 36.062 -10.68 1 67.25 40 ASN B N 1
ATOM 4646 C CA . ASN B 1 40 ? -16.766 37.188 -10.586 1 67.25 40 ASN B CA 1
ATOM 4647 C C . ASN B 1 40 ? -17.156 38.312 -11.555 1 67.25 40 ASN B C 1
ATOM 4649 O O . ASN B 1 40 ? -16.844 38.219 -12.742 1 67.25 40 ASN B O 1
ATOM 4653 N N . CYS B 1 41 ? -17.688 39.438 -11.031 1 67.5 41 CYS B N 1
ATOM 4654 C CA . CYS B 1 41 ? -18.203 40.562 -11.805 1 67.5 41 CYS B CA 1
ATOM 4655 C C . CYS B 1 41 ? -17.078 41.438 -12.336 1 67.5 41 CYS B C 1
ATOM 4657 O O . CYS B 1 41 ? -16.328 42 -11.562 1 67.5 41 CYS B O 1
ATOM 4659 N N . ARG B 1 42 ? -16.641 41.281 -13.531 1 73.5 42 ARG B N 1
ATOM 4660 C CA . ARG B 1 42 ? -15.578 42.062 -14.148 1 73.5 42 ARG B CA 1
ATOM 4661 C C . ARG B 1 42 ? -16.125 42.906 -15.305 1 73.5 42 ARG B C 1
ATOM 4663 O O . ARG B 1 42 ? -16.953 42.406 -16.078 1 73.5 42 ARG B O 1
ATOM 4670 N N . TYR B 1 43 ? -15.773 44.219 -15.359 1 64.69 43 TYR B N 1
ATOM 4671 C CA . TYR B 1 43 ? -16.125 45.062 -16.484 1 64.69 43 TYR B CA 1
ATOM 4672 C C . TYR B 1 43 ? -14.922 45.344 -17.375 1 64.69 43 TYR B C 1
ATOM 4674 O O . TYR B 1 43 ? -13.789 45.406 -16.906 1 64.69 43 TYR B O 1
ATOM 4682 N N . ALA B 1 44 ? -14.875 45.188 -18.734 1 50.5 44 ALA B N 1
ATOM 4683 C CA . ALA B 1 44 ? -13.789 45.438 -19.688 1 50.5 44 ALA B CA 1
ATOM 4684 C C . ALA B 1 44 ? -13.195 46.812 -19.516 1 50.5 44 ALA B C 1
ATOM 4686 O O . ALA B 1 44 ? -13.922 47.812 -19.578 1 50.5 44 ALA B O 1
ATOM 4687 N N . ASP B 1 45 ? -12.008 46.938 -18.938 1 40.25 45 ASP B N 1
ATOM 4688 C CA . ASP B 1 45 ? -11.359 48.25 -18.875 1 40.25 45 ASP B CA 1
ATOM 4689 C C . ASP B 1 45 ? -11.094 48.812 -20.281 1 40.25 45 ASP B C 1
ATOM 4691 O O . ASP B 1 45 ? -10.648 48.062 -21.156 1 40.25 45 ASP B O 1
ATOM 4695 N N . ASP B 1 46 ? -11.477 49.875 -20.797 1 33.03 46 ASP B N 1
ATOM 4696 C CA . ASP B 1 46 ? -11.203 50.688 -21.969 1 33.03 46 ASP B CA 1
ATOM 4697 C C . ASP B 1 46 ? -9.758 51.188 -21.969 1 33.03 46 ASP B C 1
ATOM 4699 O O . ASP B 1 46 ? -9.422 52.156 -21.25 1 33.03 46 ASP B O 1
ATOM 4703 N N . ASP B 1 47 ? -8.711 50.406 -22.172 1 26.38 47 ASP B N 1
ATOM 4704 C CA . ASP B 1 47 ? -7.391 51 -22.234 1 26.38 47 ASP B CA 1
ATOM 4705 C C . ASP B 1 47 ? -7.277 51.938 -23.438 1 26.38 47 ASP B C 1
ATOM 4707 O O . ASP B 1 47 ? -7.336 51.5 -24.594 1 26.38 47 ASP B O 1
ATOM 4711 N N . THR B 1 48 ? -7.449 53.188 -23.312 1 21.88 48 THR B N 1
ATOM 4712 C CA . THR B 1 48 ? -7.184 54.312 -24.203 1 21.88 48 THR B CA 1
ATOM 4713 C C . THR B 1 48 ? -5.684 54.469 -24.422 1 21.88 48 THR B C 1
ATOM 4715 O O . THR B 1 48 ? -4.918 54.562 -23.469 1 21.88 48 THR B O 1
ATOM 4718 N N . THR B 1 49 ? -5.137 54.406 -25.688 1 22.38 49 THR B N 1
ATOM 4719 C CA . THR B 1 49 ? -3.84 54.5 -26.359 1 22.38 49 THR B CA 1
ATOM 4720 C C . THR B 1 49 ? -3.289 55.906 -26.297 1 22.38 49 THR B C 1
ATOM 4722 O O . THR B 1 49 ? -2.309 56.219 -26.984 1 22.38 49 THR B O 1
ATOM 4725 N N . ASP B 1 50 ? -3.363 56.75 -25.422 1 17.92 50 ASP B N 1
ATOM 4726 C CA . ASP B 1 50 ? -3.051 58.125 -25.859 1 17.92 50 ASP B CA 1
ATOM 4727 C C . ASP B 1 50 ? -1.585 58.25 -26.266 1 17.92 50 ASP B C 1
ATOM 4729 O O . ASP B 1 50 ? -0.72 57.562 -25.703 1 17.92 50 ASP B O 1
ATOM 4733 N N . THR B 1 51 ? -1.189 59.188 -27.312 1 18.98 51 THR B N 1
ATOM 4734 C CA . THR B 1 51 ? -0.288 59.656 -28.359 1 18.98 51 THR B CA 1
ATOM 4735 C C . THR B 1 51 ? 0.937 60.312 -27.75 1 18.98 51 THR B C 1
ATOM 4737 O O . THR B 1 51 ? 2.025 60.281 -28.328 1 18.98 51 THR B O 1
ATOM 4740 N N . THR B 1 52 ? 0.954 61.438 -27.016 1 16.88 52 THR B N 1
ATOM 4741 C CA . THR B 1 52 ? 1.569 62.688 -27.453 1 16.88 52 THR B CA 1
ATOM 4742 C C . THR B 1 52 ? 3.086 62.625 -27.281 1 16.88 52 THR B C 1
ATOM 4744 O O . THR B 1 52 ? 3.828 62.812 -28.266 1 16.88 52 THR B O 1
ATOM 4747 N N . HIS B 1 53 ? 3.818 63.75 -26.562 1 16.08 53 HIS B N 1
ATOM 4748 C CA . HIS B 1 53 ? 4.617 64.938 -26.891 1 16.08 53 HIS B CA 1
ATOM 4749 C C . HIS B 1 53 ? 6.105 64.625 -26.734 1 16.08 53 HIS B C 1
ATOM 4751 O O . HIS B 1 53 ? 6.492 63.594 -26.172 1 16.08 53 HIS B O 1
ATOM 4757 N N . GLY B 1 54 ? 6.938 65.688 -26.125 1 16.08 54 GLY B N 1
ATOM 4758 C CA . GLY B 1 54 ? 7.988 66.625 -26.422 1 16.08 54 GLY B CA 1
ATOM 4759 C C . GLY B 1 54 ? 9.367 66.125 -26.016 1 16.08 54 GLY B C 1
ATOM 4760 O O . GLY B 1 54 ? 9.562 64.938 -25.734 1 16.08 54 GLY B O 1
ATOM 4761 N N . GLY B 1 55 ? 10.156 67 -25.109 1 16.08 55 GLY B N 1
ATOM 4762 C CA . GLY B 1 55 ? 11.289 67.875 -25.203 1 16.08 55 GLY B CA 1
ATOM 4763 C C . GLY B 1 55 ? 12.602 67.25 -24.797 1 16.08 55 GLY B C 1
ATOM 4764 O O . GLY B 1 55 ? 12.664 66.062 -24.531 1 16.08 55 GLY B O 1
ATOM 4765 N N . VAL B 1 56 ? 13.289 67.875 -23.688 1 15.89 56 VAL B N 1
ATOM 4766 C CA . VAL B 1 56 ? 14.477 68.688 -23.547 1 15.89 56 VAL B CA 1
ATOM 4767 C C . VAL B 1 56 ? 15.68 67.812 -23.219 1 15.89 56 VAL B C 1
ATOM 4769 O O . VAL B 1 56 ? 15.523 66.688 -22.828 1 15.89 56 VAL B O 1
ATOM 4772 N N . LEU B 1 57 ? 16.531 68.312 -22.031 1 15.84 57 LEU B N 1
ATOM 4773 C CA . LEU B 1 57 ? 17.766 69.062 -21.844 1 15.84 57 LEU B CA 1
ATOM 4774 C C . LEU B 1 57 ? 18.922 68.188 -21.453 1 15.84 57 LEU B C 1
ATOM 4776 O O . LEU B 1 57 ? 19.969 68.125 -22.109 1 15.84 57 LEU B O 1
ATOM 4780 N N . ILE B 1 58 ? 19.516 68.375 -20.141 1 15.7 58 ILE B N 1
ATOM 4781 C CA . ILE B 1 58 ? 20.75 69.062 -19.719 1 15.7 58 ILE B CA 1
ATOM 4782 C C . ILE B 1 58 ? 21.828 68 -19.453 1 15.7 58 ILE B C 1
ATOM 4784 O O . ILE B 1 58 ? 21.531 66.875 -19.219 1 15.7 58 ILE B O 1
ATOM 4788 N N . PRO B 1 59 ? 23.031 68.438 -18.594 1 17.48 59 PRO B N 1
ATOM 4789 C CA . PRO B 1 59 ? 24.469 68.75 -18.672 1 17.48 59 PRO B CA 1
ATOM 4790 C C . PRO B 1 59 ? 25.344 67.625 -18.078 1 17.48 59 PRO B C 1
ATOM 4792 O O . PRO B 1 59 ? 24.828 66.688 -17.469 1 17.48 59 PRO B O 1
ATOM 4795 N N . PRO B 1 60 ? 26.469 68.125 -17.281 1 16.92 60 PRO B N 1
ATOM 4796 C CA . PRO B 1 60 ? 27.922 68.188 -17.203 1 16.92 60 PRO B CA 1
ATOM 4797 C C . PRO B 1 60 ? 28.5 67.125 -16.234 1 16.92 60 PRO B C 1
ATOM 4799 O O . PRO B 1 60 ? 29.391 66.375 -16.609 1 16.92 60 PRO B O 1
ATOM 4802 N N . SER B 1 61 ? 28.531 67.438 -14.828 1 15.01 61 SER B N 1
ATOM 4803 C CA . SER B 1 61 ? 29.703 67.812 -14.039 1 15.01 61 SER B CA 1
ATOM 4804 C C . SER B 1 61 ? 30.297 66.625 -13.328 1 15.01 61 SER B C 1
ATOM 4806 O O . SER B 1 61 ? 31.516 66.562 -13.125 1 15.01 61 SER B O 1
ATOM 4808 N N . ALA B 1 62 ? 29.672 65.812 -12.539 1 15.81 62 ALA B N 1
ATOM 4809 C CA . ALA B 1 62 ? 30.203 65.938 -11.18 1 15.81 62 ALA B CA 1
ATOM 4810 C C . ALA B 1 62 ? 31.531 65.188 -11.062 1 15.81 62 ALA B C 1
ATOM 4812 O O . ALA B 1 62 ? 31.812 64.25 -11.844 1 15.81 62 ALA B O 1
ATOM 4813 N N . LYS B 1 63 ? 32.219 65.312 -9.664 1 16.56 63 LYS B N 1
ATOM 4814 C CA . LYS B 1 63 ? 33.344 65.562 -8.805 1 16.56 63 LYS B CA 1
ATOM 4815 C C . LYS B 1 63 ? 33.938 64.312 -8.211 1 16.56 63 LYS B C 1
ATOM 4817 O O . LYS B 1 63 ? 33.594 63.938 -7.086 1 16.56 63 LYS B O 1
ATOM 4822 N N . ARG B 1 64 ? 34.062 63.312 -8.633 1 15.39 64 ARG B N 1
ATOM 4823 C CA . ARG B 1 64 ? 34.312 62.281 -7.625 1 15.39 64 ARG B CA 1
ATOM 4824 C C . ARG B 1 64 ? 35.656 62.438 -6.969 1 15.39 64 ARG B C 1
ATOM 4826 O O . ARG B 1 64 ? 36.688 62.344 -7.633 1 15.39 64 ARG B O 1
ATOM 4833 N N . VAL B 1 65 ? 35.719 62.969 -5.789 1 14.82 65 VAL B N 1
ATOM 4834 C CA . VAL B 1 65 ? 36.688 63.469 -4.848 1 14.82 65 VAL B CA 1
ATOM 4835 C C . VAL B 1 65 ? 37.625 62.312 -4.402 1 14.82 65 VAL B C 1
ATOM 4837 O O . VAL B 1 65 ? 37.312 61.156 -4.648 1 14.82 65 VAL B O 1
ATOM 4840 N N . ASN B 1 66 ? 37.875 62.312 -2.932 1 14.26 66 ASN B N 1
ATOM 4841 C CA . ASN B 1 66 ? 39.062 62.656 -2.105 1 14.26 66 ASN B CA 1
ATOM 4842 C C . ASN B 1 66 ? 39.844 61.406 -1.729 1 14.26 66 ASN B C 1
ATOM 4844 O O . ASN B 1 66 ? 39.344 60.281 -1.915 1 14.26 66 ASN B O 1
ATOM 4848 N N . LEU B 1 67 ? 40.188 61.281 -0.225 1 14.93 67 LEU B N 1
ATOM 4849 C CA . LEU B 1 67 ? 41.375 61.562 0.562 1 14.93 67 LEU B CA 1
ATOM 4850 C C . LEU B 1 67 ? 42.062 60.25 0.992 1 14.93 67 LEU B C 1
ATOM 4852 O O . LEU B 1 67 ? 41.469 59.188 0.834 1 14.93 67 LEU B O 1
ATOM 4856 N N . ASP B 1 68 ? 42.406 60.062 2.467 1 14.84 68 ASP B N 1
ATOM 4857 C CA . ASP B 1 68 ? 43.656 60.156 3.227 1 14.84 68 ASP B CA 1
ATOM 4858 C C . ASP B 1 68 ? 44.125 58.781 3.701 1 14.84 68 ASP B C 1
ATOM 4860 O O . ASP B 1 68 ? 45.219 58.344 3.361 1 14.84 68 ASP B O 1
ATOM 4864 N N . GLY B 1 69 ? 43.844 58.375 5.113 1 14.55 69 GLY B N 1
ATOM 4865 C CA . GLY B 1 69 ? 44.844 58.375 6.184 1 14.55 69 GLY B CA 1
ATOM 4866 C C . GLY B 1 69 ? 45.562 57.062 6.352 1 14.55 69 GLY B C 1
ATOM 4867 O O . GLY B 1 69 ? 45.188 56.062 5.734 1 14.55 69 GLY B O 1
ATOM 4868 N N . GLU B 1 70 ? 45.969 56.688 7.781 1 15.37 70 GLU B N 1
ATOM 4869 C CA . GLU B 1 70 ? 47.125 56.5 8.664 1 15.37 70 GLU B CA 1
ATOM 4870 C C . GLU B 1 70 ? 47.375 55 8.898 1 15.37 70 GLU B C 1
ATOM 4872 O O . GLU B 1 70 ? 46.469 54.188 8.781 1 15.37 70 GLU B O 1
ATOM 4877 N N . SER B 1 71 ? 48.688 54.531 9.242 1 16.39 71 SER B N 1
ATOM 4878 C CA . SER B 1 71 ? 49.844 53.625 9.312 1 16.39 71 SER B CA 1
ATOM 4879 C C . SER B 1 71 ? 49.719 52.719 10.516 1 16.39 71 SER B C 1
ATOM 4881 O O . SER B 1 71 ? 50.438 51.719 10.609 1 16.39 71 SER B O 1
ATOM 4883 N N . ARG B 1 72 ? 49.188 53.062 11.719 1 14.53 72 ARG B N 1
ATOM 4884 C CA . ARG B 1 72 ? 50.031 52.875 12.906 1 14.53 72 ARG B CA 1
ATOM 4885 C C . ARG B 1 72 ? 50.125 51.406 13.297 1 14.53 72 ARG B C 1
ATOM 4887 O O . ARG B 1 72 ? 51.188 50.875 13.516 1 14.53 72 ARG B O 1
ATOM 4894 N N . ARG B 1 73 ? 49.219 50.906 14.234 1 14.62 73 ARG B N 1
ATOM 4895 C CA . ARG B 1 73 ? 49.688 50.562 15.57 1 14.62 73 ARG B CA 1
ATOM 4896 C C . ARG B 1 73 ? 50.312 49.156 15.594 1 14.62 73 ARG B C 1
ATOM 4898 O O . ARG B 1 73 ? 50.094 48.344 14.688 1 14.62 73 ARG B O 1
ATOM 4905 N N . ALA B 1 74 ? 50.188 48.5 16.797 1 15.28 74 ALA B N 1
ATOM 4906 C CA . ALA B 1 74 ? 50.938 48.062 17.984 1 15.28 74 ALA B CA 1
ATOM 4907 C C . ALA B 1 74 ? 51.156 46.562 17.969 1 15.28 74 ALA B C 1
ATOM 4909 O O . ALA B 1 74 ? 50.281 45.781 17.562 1 15.28 74 ALA B O 1
ATOM 4910 N N . ASN B 1 75 ? 52.438 46.031 18.312 1 14.79 75 ASN B N 1
ATOM 4911 C CA . ASN B 1 75 ? 53.469 45 18.422 1 14.79 75 ASN B CA 1
ATOM 4912 C C . ASN B 1 75 ? 53.125 43.969 19.484 1 14.79 75 ASN B C 1
ATOM 4914 O O . ASN B 1 75 ? 53.781 42.938 19.578 1 14.79 75 ASN B O 1
ATOM 4918 N N . ARG B 1 76 ? 52.438 44.312 20.562 1 14.3 76 ARG B N 1
ATOM 4919 C CA . ARG B 1 76 ? 53.031 43.844 21.812 1 14.3 76 ARG B CA 1
ATOM 4920 C C . ARG B 1 76 ? 53.062 42.344 21.891 1 14.3 76 ARG B C 1
ATOM 4922 O O . ARG B 1 76 ? 52.344 41.656 21.156 1 14.3 76 ARG B O 1
ATOM 4929 N N . ALA B 1 77 ? 53 41.75 23.203 1 14.82 77 ALA B N 1
ATOM 4930 C CA . ALA B 1 77 ? 53.844 41.156 24.203 1 14.82 77 ALA B CA 1
ATOM 4931 C C . ALA B 1 77 ? 53.625 39.656 24.312 1 14.82 77 ALA B C 1
ATOM 4933 O O . ALA B 1 77 ? 54.594 38.875 24.203 1 14.82 77 ALA B O 1
ATOM 4934 N N . ARG B 1 78 ? 52.906 39.156 25.453 1 14.98 78 ARG B N 1
ATOM 4935 C CA . ARG B 1 78 ? 53.5 38.438 26.578 1 14.98 78 ARG B CA 1
ATOM 4936 C C . ARG B 1 78 ? 53.438 36.906 26.359 1 14.98 78 ARG B C 1
ATOM 4938 O O . ARG B 1 78 ? 52.5 36.406 25.781 1 14.98 78 ARG B O 1
ATOM 4945 N N . THR B 1 79 ? 54.344 36.031 27.016 1 15.67 79 THR B N 1
ATOM 4946 C CA . THR B 1 79 ? 55.25 34.906 27.203 1 15.67 79 THR B CA 1
ATOM 4947 C C . THR B 1 79 ? 54.531 33.719 27.844 1 15.67 79 THR B C 1
ATOM 4949 O O . THR B 1 79 ? 55.062 32.625 27.891 1 15.67 79 THR B O 1
ATOM 4952 N N . ALA B 1 80 ? 53.344 33.844 28.453 1 15.66 80 ALA B N 1
ATOM 4953 C CA . ALA B 1 80 ? 53.375 33.156 29.75 1 15.66 80 ALA B CA 1
ATOM 4954 C C . ALA B 1 80 ? 53.531 31.656 29.562 1 15.66 80 ALA B C 1
ATOM 4956 O O . ALA B 1 80 ? 53.25 31.125 28.484 1 15.66 80 ALA B O 1
ATOM 4957 N N . ARG B 1 81 ? 53.062 30.844 30.641 1 15.78 81 ARG B N 1
ATOM 4958 C CA . ARG B 1 81 ? 53.562 29.938 31.656 1 15.78 81 ARG B CA 1
ATOM 4959 C C . ARG B 1 81 ? 53.375 28.484 31.219 1 15.78 81 ARG B C 1
ATOM 4961 O O . ARG B 1 81 ? 52.594 28.188 30.312 1 15.78 81 ARG B O 1
ATOM 4968 N N . SER B 1 82 ? 53.156 27.5 32.25 1 16.3 82 SER B N 1
ATOM 4969 C CA . SER B 1 82 ? 53.844 26.359 32.844 1 16.3 82 SER B CA 1
ATOM 4970 C C . SER B 1 82 ? 53.25 25.047 32.375 1 16.3 82 SER B C 1
ATOM 4972 O O . SER B 1 82 ? 52.094 25 31.938 1 16.3 82 SER B O 1
ATOM 4974 N N . PRO B 1 83 ? 53.938 23.859 32.5 1 17.72 83 PRO B N 1
ATOM 4975 C CA . PRO B 1 83 ? 54.281 22.531 32.031 1 17.72 83 PRO B CA 1
ATOM 4976 C C . PRO B 1 83 ? 53.312 21.453 32.562 1 17.72 83 PRO B C 1
ATOM 4978 O O . PRO B 1 83 ? 53.25 20.359 31.984 1 17.72 83 PRO B O 1
ATOM 4981 N N . GLY B 1 84 ? 52.5 21.641 33.625 1 16.48 84 GLY B N 1
ATOM 4982 C CA . GLY B 1 84 ? 52.594 20.516 34.531 1 16.48 84 GLY B CA 1
ATOM 4983 C C . GLY B 1 84 ? 52.062 19.219 33.969 1 16.48 84 GLY B C 1
ATOM 4984 O O . GLY B 1 84 ? 51.312 19.234 32.969 1 16.48 84 GLY B O 1
ATOM 4985 N N . ASN B 1 85 ? 52.5 17.938 34.469 1 17.27 85 ASN B N 1
ATOM 4986 C CA . ASN B 1 85 ? 52.844 16.531 34.375 1 17.27 85 ASN B CA 1
ATOM 4987 C C . ASN B 1 85 ? 51.625 15.641 34.625 1 17.27 85 ASN B C 1
ATOM 4989 O O . ASN B 1 85 ? 51.75 14.422 34.75 1 17.27 85 ASN B O 1
ATOM 4993 N N . ARG B 1 86 ? 50.406 16.078 34.75 1 16.5 86 ARG B N 1
ATOM 4994 C CA . ARG B 1 86 ? 49.688 15.211 35.656 1 16.5 86 ARG B CA 1
ATOM 4995 C C . ARG B 1 86 ? 49.656 13.773 35.156 1 16.5 86 ARG B C 1
ATOM 4997 O O . ARG B 1 86 ? 49.625 13.547 33.938 1 16.5 86 ARG B O 1
ATOM 5004 N N . SER B 1 87 ? 49.5 12.742 36 1 17.03 87 SER B N 1
ATOM 5005 C CA . SER B 1 87 ? 49.719 11.375 36.469 1 17.03 87 SER B CA 1
ATOM 5006 C C . SER B 1 87 ? 48.875 10.383 35.688 1 17.03 87 SER B C 1
ATOM 5008 O O . SER B 1 87 ? 48.062 10.789 34.875 1 17.03 87 SER B O 1
ATOM 5010 N N . HIS B 1 88 ? 48.031 9.445 36.375 1 16.88 88 HIS B N 1
ATOM 5011 C CA . HIS B 1 88 ? 48.156 8.047 36.781 1 16.88 88 HIS B CA 1
ATOM 5012 C C . HIS B 1 88 ? 47.312 7.148 35.875 1 16.88 88 HIS B C 1
ATOM 5014 O O . HIS B 1 88 ? 47.812 6.156 35.312 1 16.88 88 HIS B O 1
ATOM 5020 N N . MET B 1 89 ? 45.844 6.961 36.094 1 18.23 89 MET B N 1
ATOM 5021 C CA . MET B 1 89 ? 45.312 5.656 36.5 1 18.23 89 MET B CA 1
ATOM 5022 C C . MET B 1 89 ? 45 4.793 35.281 1 18.23 89 MET B C 1
ATOM 5024 O O . MET B 1 89 ? 44.406 5.27 34.344 1 18.23 89 MET B O 1
ATOM 5028 N N . GLU B 1 90 ? 45.656 3.646 35.031 1 18.44 90 GLU B N 1
ATOM 5029 C CA . GLU B 1 90 ? 45.844 2.512 34.125 1 18.44 90 GLU B CA 1
ATOM 5030 C C . GLU B 1 90 ? 44.562 1.684 34 1 18.44 90 GLU B C 1
ATOM 5032 O O . GLU B 1 90 ? 44.281 0.827 34.844 1 18.44 90 GLU B O 1
ATOM 5037 N N . ARG B 1 91 ? 43.312 2.156 34 1 18.88 91 ARG B N 1
ATOM 5038 C CA . ARG B 1 91 ? 42.344 1.067 34.156 1 18.88 91 ARG B CA 1
ATOM 5039 C C . ARG B 1 91 ? 42.531 0.017 33.062 1 18.88 91 ARG B C 1
ATOM 5041 O O . ARG B 1 91 ? 42.719 0.356 31.891 1 18.88 91 ARG B O 1
ATOM 5048 N N . GLY B 1 92 ? 42.844 -1.28 33.344 1 17.58 92 GLY B N 1
ATOM 5049 C CA . GLY B 1 92 ? 43.125 -2.57 32.719 1 17.58 92 GLY B CA 1
ATOM 5050 C C . GLY B 1 92 ? 42.031 -3.016 31.766 1 17.58 92 GLY B C 1
ATOM 5051 O O . GLY B 1 92 ? 40.875 -2.615 31.891 1 17.58 92 GLY B O 1
ATOM 5052 N N . SER B 1 93 ? 42.344 -3.51 30.516 1 19.28 93 SER B N 1
ATOM 5053 C CA . SER B 1 93 ? 41.875 -3.959 29.219 1 19.28 93 SER B CA 1
ATOM 5054 C C . SER B 1 93 ? 41 -5.199 29.359 1 19.28 93 SER B C 1
ATOM 5056 O O . SER B 1 93 ? 41.406 -6.309 29.016 1 19.28 93 SER B O 1
ATOM 5058 N N . ARG B 1 94 ? 40.281 -5.414 30.453 1 19.05 94 ARG B N 1
ATOM 5059 C CA . ARG B 1 94 ? 39.75 -6.781 30.422 1 19.05 94 ARG B CA 1
ATOM 5060 C C . ARG B 1 94 ? 38.938 -7.031 29.156 1 19.05 94 ARG B C 1
ATOM 5062 O O . ARG B 1 94 ? 38.094 -6.223 28.797 1 19.05 94 ARG B O 1
ATOM 5069 N N . GLU B 1 95 ? 39.281 -7.961 28.281 1 19.52 95 GLU B N 1
ATOM 5070 C CA . GLU B 1 95 ? 38.938 -8.578 27 1 19.52 95 GLU B CA 1
ATOM 5071 C C . GLU B 1 95 ? 37.531 -9.18 27.047 1 19.52 95 GLU B C 1
ATOM 5073 O O . GLU B 1 95 ? 37.375 -10.32 27.5 1 19.52 95 GLU B O 1
ATOM 5078 N N . ALA B 1 96 ? 36.531 -8.664 27.766 1 21.05 96 ALA B N 1
ATOM 5079 C CA . ALA B 1 96 ? 35.344 -9.508 27.828 1 21.05 96 ALA B CA 1
ATOM 5080 C C . ALA B 1 96 ? 34.781 -9.781 26.422 1 21.05 96 ALA B C 1
ATOM 5082 O O . ALA B 1 96 ? 34.406 -8.859 25.703 1 21.05 96 ALA B O 1
ATOM 5083 N N . ASP B 1 97 ? 35.125 -10.797 25.703 1 22.56 97 ASP B N 1
ATOM 5084 C CA . ASP B 1 97 ? 34.812 -11.453 24.438 1 22.56 97 ASP B CA 1
ATOM 5085 C C . ASP B 1 97 ? 33.312 -11.734 24.297 1 22.56 97 ASP B C 1
ATOM 5087 O O . ASP B 1 97 ? 32.906 -12.547 23.469 1 22.56 97 ASP B O 1
ATOM 5091 N N . GLY B 1 98 ? 32.469 -11.375 25.25 1 22.89 98 GLY B N 1
ATOM 5092 C CA . GLY B 1 98 ? 31.188 -12.039 25.109 1 22.89 98 GLY B CA 1
ATOM 5093 C C . GLY B 1 98 ? 30.438 -11.625 23.844 1 22.89 98 GLY B C 1
ATOM 5094 O O . GLY B 1 98 ? 30.078 -10.453 23.688 1 22.89 98 GLY B O 1
ATOM 5095 N N . SER B 1 99 ? 30.703 -12.211 22.734 1 24.11 99 SER B N 1
ATOM 5096 C CA . SER B 1 99 ? 30.062 -12.164 21.422 1 24.11 99 SER B CA 1
ATOM 5097 C C . SER B 1 99 ? 28.547 -12.289 21.531 1 24.11 99 SER B C 1
ATOM 5099 O O . SER B 1 99 ? 28.016 -13.398 21.609 1 24.11 99 SER B O 1
ATOM 5101 N N . SER B 1 100 ? 27.859 -11.633 22.391 1 25.97 100 SER B N 1
ATOM 5102 C CA . SER B 1 100 ? 26.422 -11.812 22.312 1 25.97 100 SER B CA 1
ATOM 5103 C C . SER B 1 100 ? 25.875 -11.445 20.938 1 25.97 100 SER B C 1
ATOM 5105 O O . SER B 1 100 ? 25.906 -10.281 20.547 1 25.97 100 SER B O 1
ATOM 5107 N N . THR B 1 101 ? 26.031 -12.297 19.938 1 26.56 101 THR B N 1
ATOM 5108 C CA . THR B 1 101 ? 25.422 -12.312 18.609 1 26.56 101 THR B CA 1
ATOM 5109 C C . THR B 1 101 ? 23.906 -12.133 18.719 1 26.56 101 THR B C 1
ATOM 5111 O O . THR B 1 101 ? 23.172 -13.109 18.922 1 26.56 101 THR B O 1
ATOM 5114 N N . LYS B 1 102 ? 23.328 -11.25 19.406 1 29.83 102 LYS B N 1
ATOM 5115 C CA . LYS B 1 102 ? 21.891 -11.047 19.281 1 29.83 102 LYS B CA 1
ATOM 5116 C C . LYS B 1 102 ? 21.469 -10.906 17.828 1 29.83 102 LYS B C 1
ATOM 5118 O O . LYS B 1 102 ? 21.844 -9.938 17.156 1 29.83 102 LYS B O 1
ATOM 5123 N N . SER B 1 103 ? 21.359 -12.031 17.125 1 29.23 103 SER B N 1
ATOM 5124 C CA . SER B 1 103 ? 20.891 -12.195 15.75 1 29.23 103 SER B CA 1
ATOM 5125 C C . SER B 1 103 ? 19.594 -11.406 15.516 1 29.23 103 SER B C 1
ATOM 5127 O O . SER B 1 103 ? 18.734 -11.352 16.391 1 29.23 103 SER B O 1
ATOM 5129 N N . PRO B 1 104 ? 19.578 -10.422 14.688 1 32.56 104 PRO B N 1
ATOM 5130 C CA . PRO B 1 104 ? 18.328 -9.742 14.352 1 32.56 104 PRO B CA 1
ATOM 5131 C C . PRO B 1 104 ? 17.125 -10.695 14.312 1 32.56 104 PRO B C 1
ATOM 5133 O O . PRO B 1 104 ? 17.281 -11.875 13.969 1 32.56 104 PRO B O 1
ATOM 5136 N N . THR B 1 105 ? 16.25 -10.586 15.18 1 32.62 105 THR B N 1
ATOM 5137 C CA . THR B 1 105 ? 15.016 -11.352 15.234 1 32.62 105 THR B CA 1
ATOM 5138 C C . THR B 1 105 ? 14.5 -11.641 13.828 1 32.62 105 THR B C 1
ATOM 5140 O O . THR B 1 105 ? 13.961 -10.75 13.164 1 32.62 105 THR B O 1
ATOM 5143 N N . VAL B 1 106 ? 15.195 -12.297 12.992 1 36.88 106 VAL B N 1
ATOM 5144 C CA . VAL B 1 106 ? 14.578 -12.93 11.828 1 36.88 106 VAL B CA 1
ATOM 5145 C C . VAL B 1 106 ? 13.25 -13.57 12.234 1 36.88 106 VAL B C 1
ATOM 5147 O O . VAL B 1 106 ? 13.203 -14.391 13.156 1 36.88 106 VAL B O 1
ATOM 5150 N N . VAL B 1 107 ? 12.188 -12.93 12.078 1 39.59 107 VAL B N 1
ATOM 5151 C CA . VAL B 1 107 ? 10.945 -13.68 12.242 1 39.59 107 VAL B CA 1
ATOM 5152 C C . VAL B 1 107 ? 11.164 -15.125 11.805 1 39.59 107 VAL B C 1
ATOM 5154 O O . VAL B 1 107 ? 11.68 -15.383 10.719 1 39.59 107 VAL B O 1
ATOM 5157 N N . ALA B 1 108 ? 11.203 -16.031 12.664 1 40.41 108 ALA B N 1
ATOM 5158 C CA . ALA B 1 108 ? 11.242 -17.484 12.5 1 40.41 108 ALA B CA 1
ATOM 5159 C C . ALA B 1 108 ? 10.391 -17.922 11.312 1 40.41 108 ALA B C 1
ATOM 5161 O O . ALA B 1 108 ? 9.195 -17.609 11.25 1 40.41 108 ALA B O 1
ATOM 5162 N N . GLY B 1 109 ? 11.094 -18.25 10.078 1 48.53 109 GLY B N 1
ATOM 5163 C CA . GLY B 1 109 ? 10.516 -18.922 8.914 1 48.53 109 GLY B CA 1
ATOM 5164 C C . GLY B 1 109 ? 10.594 -18.094 7.652 1 48.53 109 GLY B C 1
ATOM 5165 O O . GLY B 1 109 ? 9.984 -18.438 6.637 1 48.53 109 GLY B O 1
ATOM 5166 N N . ALA B 1 110 ? 11.094 -16.844 7.836 1 60.53 110 ALA B N 1
ATOM 5167 C CA . ALA B 1 110 ? 11.086 -16.031 6.621 1 60.53 110 ALA B CA 1
ATOM 5168 C C . ALA B 1 110 ? 12.164 -16.5 5.645 1 60.53 110 ALA B C 1
ATOM 5170 O O . ALA B 1 110 ? 13.297 -16.781 6.047 1 60.53 110 ALA B O 1
ATOM 5171 N N . SER B 1 111 ? 11.734 -16.781 4.414 1 72.25 111 SER B N 1
ATOM 5172 C CA . SER B 1 111 ? 12.617 -17.203 3.33 1 72.25 111 SER B CA 1
ATOM 5173 C C . SER B 1 111 ? 13.633 -16.109 3.006 1 72.25 111 SER B C 1
ATOM 5175 O O . SER B 1 111 ? 13.328 -14.922 3.098 1 72.25 111 SER B O 1
ATOM 5177 N N . PRO B 1 112 ? 14.883 -16.531 2.85 1 82.5 112 PRO B N 1
ATOM 5178 C CA . PRO B 1 112 ? 15.844 -15.523 2.389 1 82.5 112 PRO B CA 1
ATOM 5179 C C . PRO B 1 112 ? 15.398 -14.82 1.108 1 82.5 112 PRO B C 1
ATOM 5181 O O . PRO B 1 112 ? 14.578 -15.359 0.358 1 82.5 112 PRO B O 1
ATOM 5184 N N . GLY B 1 113 ? 15.875 -13.656 0.924 1 86.88 113 GLY B N 1
ATOM 5185 C CA . GLY B 1 113 ? 15.516 -12.891 -0.262 1 86.88 113 GLY B CA 1
ATOM 5186 C C . GLY B 1 113 ? 16.297 -13.305 -1.494 1 86.88 113 GLY B C 1
ATOM 5187 O O . GLY B 1 113 ? 17.422 -13.82 -1.384 1 86.88 113 GLY B O 1
ATOM 5188 N N . ILE B 1 114 ? 15.672 -13.219 -2.66 1 88.81 114 ILE B N 1
ATOM 5189 C CA . ILE B 1 114 ? 16.328 -13.383 -3.953 1 88.81 114 ILE B CA 1
ATOM 5190 C C . ILE B 1 114 ? 16.203 -12.086 -4.754 1 88.81 114 ILE B C 1
ATOM 5192 O O . ILE B 1 114 ? 15.133 -11.477 -4.801 1 88.81 114 ILE B O 1
ATOM 5196 N N . PHE B 1 115 ? 17.406 -11.688 -5.328 1 89.69 115 PHE B N 1
ATOM 5197 C CA . PHE B 1 115 ? 17.469 -10.406 -6.031 1 89.69 115 PHE B CA 1
ATOM 5198 C C . PHE B 1 115 ? 18.047 -10.586 -7.43 1 89.69 115 PHE B C 1
ATOM 5200 O O . PHE B 1 115 ? 19.125 -11.164 -7.586 1 89.69 115 PHE B O 1
ATOM 5207 N N . ASP B 1 116 ? 17.203 -10.148 -8.359 1 86.38 116 ASP B N 1
ATOM 5208 C CA . ASP B 1 116 ? 17.672 -10.094 -9.742 1 86.38 116 ASP B CA 1
ATOM 5209 C C . ASP B 1 116 ? 18.391 -8.773 -10.023 1 86.38 116 ASP B C 1
ATOM 5211 O O . ASP B 1 116 ? 17.75 -7.734 -10.203 1 86.38 116 ASP B O 1
ATOM 5215 N N . GLU B 1 117 ? 19.625 -8.812 -10.289 1 82.88 117 GLU B N 1
ATOM 5216 C CA . GLU B 1 117 ? 20.453 -7.625 -10.414 1 82.88 117 GLU B CA 1
ATOM 5217 C C . GLU B 1 117 ? 20.219 -6.918 -11.742 1 82.88 117 GLU B C 1
ATOM 5219 O O . GLU B 1 117 ? 20.375 -5.699 -11.844 1 82.88 117 GLU B O 1
ATOM 5224 N N . GLN B 1 118 ? 19.859 -7.609 -12.648 1 77.75 118 GLN B N 1
ATOM 5225 C CA . GLN B 1 118 ? 19.703 -7.027 -13.977 1 77.75 118 GLN B CA 1
ATOM 5226 C C . GLN B 1 118 ? 18.391 -6.25 -14.094 1 77.75 118 GLN B C 1
ATOM 5228 O O . GLN B 1 118 ? 18.344 -5.195 -14.727 1 77.75 118 GLN B O 1
ATOM 5233 N N . LYS B 1 119 ? 17.469 -6.742 -13.406 1 80.06 119 LYS B N 1
ATOM 5234 C CA . LYS B 1 119 ? 16.141 -6.141 -13.57 1 80.06 119 LYS B CA 1
ATOM 5235 C C . LYS B 1 119 ? 15.703 -5.418 -12.305 1 80.06 119 LYS B C 1
ATOM 5237 O O . LYS B 1 119 ? 14.648 -4.781 -12.281 1 80.06 119 LYS B O 1
ATOM 5242 N N . PHE B 1 120 ? 16.438 -5.461 -11.273 1 84.5 120 PHE B N 1
ATOM 5243 C CA . PHE B 1 120 ? 16.109 -4.887 -9.969 1 84.5 120 PHE B CA 1
ATOM 5244 C C . PHE B 1 120 ? 14.781 -5.426 -9.453 1 84.5 120 PHE B C 1
ATOM 5246 O O . PHE B 1 120 ? 13.867 -4.66 -9.172 1 84.5 120 PHE B O 1
ATOM 5253 N N . ARG B 1 121 ? 14.742 -6.703 -9.359 1 89.69 121 ARG B N 1
ATOM 5254 C CA . ARG B 1 121 ? 13.547 -7.363 -8.836 1 89.69 121 ARG B CA 1
ATOM 5255 C C . ARG B 1 121 ? 13.891 -8.219 -7.621 1 89.69 121 ARG B C 1
ATOM 5257 O O . ARG B 1 121 ? 14.891 -8.938 -7.621 1 89.69 121 ARG B O 1
ATOM 5264 N N . TYR B 1 122 ? 13.086 -7.988 -6.672 1 92.06 122 TYR B N 1
ATOM 5265 C CA . TYR B 1 122 ? 13.289 -8.711 -5.422 1 92.06 122 TYR B CA 1
ATOM 5266 C C . TYR B 1 122 ? 12.07 -9.547 -5.066 1 92.06 122 TYR B C 1
ATOM 5268 O O . TYR B 1 122 ? 10.93 -9.125 -5.285 1 92.06 122 TYR B O 1
ATOM 5276 N N . SER B 1 123 ? 12.25 -10.758 -4.52 1 91.69 123 SER B N 1
ATOM 5277 C CA . SER B 1 123 ? 11.25 -11.602 -3.871 1 91.69 123 SER B CA 1
ATOM 5278 C C . SER B 1 123 ? 11.883 -12.516 -2.832 1 91.69 123 SER B C 1
ATOM 5280 O O . SER B 1 123 ? 13.109 -12.648 -2.781 1 91.69 123 SER B O 1
ATOM 5282 N N . GLY B 1 124 ? 11.07 -13.031 -2.01 1 92.75 124 GLY B N 1
ATOM 5283 C CA . GLY B 1 124 ? 11.578 -14.086 -1.159 1 92.75 124 GLY B CA 1
ATOM 5284 C C . GLY B 1 124 ? 11.945 -15.344 -1.928 1 92.75 124 GLY B C 1
ATOM 5285 O O . GLY B 1 124 ? 11.445 -15.57 -3.035 1 92.75 124 GLY B O 1
ATOM 5286 N N . ALA B 1 125 ? 12.703 -16.141 -1.369 1 93.44 125 ALA B N 1
ATOM 5287 C CA . ALA B 1 125 ? 13.211 -17.344 -2.031 1 93.44 125 ALA B CA 1
ATOM 5288 C C . ALA B 1 125 ? 12.102 -18.375 -2.207 1 93.44 125 ALA B C 1
ATOM 5290 O O . ALA B 1 125 ? 12.25 -19.328 -2.99 1 93.44 125 ALA B O 1
ATOM 5291 N N . SER B 1 126 ? 11 -18.234 -1.517 1 94.88 126 SER B N 1
ATOM 5292 C CA . SER B 1 126 ? 9.922 -19.219 -1.607 1 94.88 126 SER B CA 1
ATOM 5293 C C . SER B 1 126 ? 8.922 -18.828 -2.689 1 94.88 126 SER B C 1
ATOM 5295 O O . SER B 1 126 ? 7.887 -19.484 -2.846 1 94.88 126 SER B O 1
ATOM 5297 N N . ALA B 1 127 ? 9.25 -17.734 -3.338 1 95.81 127 ALA B N 1
ATOM 5298 C CA . ALA B 1 127 ? 8.375 -17.328 -4.43 1 95.81 127 ALA B CA 1
ATOM 5299 C C . ALA B 1 127 ? 8.281 -18.406 -5.5 1 95.81 127 ALA B C 1
ATOM 5301 O O . ALA B 1 127 ? 9.266 -19.078 -5.793 1 95.81 127 ALA B O 1
ATOM 5302 N N . ALA B 1 128 ? 7.121 -18.5 -6.121 1 95.44 128 ALA B N 1
ATOM 5303 C CA . ALA B 1 128 ? 6.902 -19.5 -7.164 1 95.44 128 ALA B CA 1
ATOM 5304 C C . ALA B 1 128 ? 7.898 -19.328 -8.305 1 95.44 128 ALA B C 1
ATOM 5306 O O . ALA B 1 128 ? 8.43 -20.312 -8.828 1 95.44 128 ALA B O 1
ATOM 5307 N N . MET B 1 129 ? 8.195 -18.141 -8.656 1 93 129 MET B N 1
ATOM 5308 C CA . MET B 1 129 ? 9.047 -17.891 -9.812 1 93 129 MET B CA 1
ATOM 5309 C C . MET B 1 129 ? 10.516 -18.156 -9.477 1 93 129 MET B C 1
ATOM 5311 O O . MET B 1 129 ? 11.344 -18.281 -10.383 1 93 129 MET B O 1
ATOM 5315 N N . ALA B 1 130 ? 10.812 -18.234 -8.242 1 93.75 130 ALA B N 1
ATOM 5316 C CA . ALA B 1 130 ? 12.188 -18.469 -7.82 1 93.75 130 ALA B CA 1
ATOM 5317 C C . ALA B 1 130 ? 12.5 -19.953 -7.773 1 93.75 130 ALA B C 1
ATOM 5319 O O . ALA B 1 130 ? 13.672 -20.359 -7.797 1 93.75 130 ALA B O 1
ATOM 5320 N N . PHE B 1 131 ? 11.523 -20.797 -7.734 1 95.5 131 PHE B N 1
ATOM 5321 C CA . PHE B 1 131 ? 11.703 -22.203 -7.414 1 95.5 131 PHE B CA 1
ATOM 5322 C C . PHE B 1 131 ? 12.484 -22.922 -8.508 1 95.5 131 PHE B C 1
ATOM 5324 O O . PHE B 1 131 ? 13.344 -23.75 -8.227 1 95.5 131 PHE B O 1
ATOM 5331 N N . PRO B 1 132 ? 12.219 -22.594 -9.773 1 95.19 132 PRO B N 1
ATOM 5332 C CA . PRO B 1 132 ? 13.039 -23.234 -10.805 1 95.19 132 PRO B CA 1
ATOM 5333 C C . PRO B 1 132 ? 14.523 -22.938 -10.648 1 95.19 132 PRO B C 1
ATOM 5335 O O . PRO B 1 132 ? 15.367 -23.797 -10.883 1 95.19 132 PRO B O 1
ATOM 5338 N N . HIS B 1 133 ? 14.812 -21.734 -10.32 1 93.44 133 HIS B N 1
ATOM 5339 C CA . HIS B 1 133 ? 16.203 -21.359 -10.078 1 93.44 133 HIS B CA 1
ATOM 5340 C C . HIS B 1 133 ? 16.797 -22.141 -8.914 1 93.44 133 HIS B C 1
ATOM 5342 O O . HIS B 1 133 ? 17.891 -22.688 -9.023 1 93.44 133 HIS B O 1
ATOM 5348 N N . ILE B 1 134 ? 16.109 -22.188 -7.844 1 94 134 ILE B N 1
ATOM 5349 C CA . ILE B 1 134 ? 16.531 -22.875 -6.633 1 94 134 ILE B CA 1
ATOM 5350 C C . ILE B 1 134 ? 16.719 -24.359 -6.918 1 94 134 ILE B C 1
ATOM 5352 O O . ILE B 1 134 ? 17.719 -24.969 -6.504 1 94 134 ILE B O 1
ATOM 5356 N N . LEU B 1 135 ? 15.711 -24.906 -7.59 1 95.88 135 LEU B N 1
ATOM 5357 C CA . LEU B 1 135 ? 15.773 -26.312 -7.945 1 95.88 135 LEU B CA 1
ATOM 5358 C C . LEU B 1 135 ? 16.938 -26.594 -8.898 1 95.88 135 LEU B C 1
ATOM 5360 O O . LEU B 1 135 ? 17.625 -27.594 -8.766 1 95.88 135 LEU B O 1
ATOM 5364 N N . GLY B 1 136 ? 17.141 -25.656 -9.844 1 95.44 136 GLY B N 1
ATOM 5365 C CA . GLY B 1 136 ? 18.281 -25.797 -10.742 1 95.44 136 GLY B CA 1
ATOM 5366 C C . GLY B 1 136 ? 19.609 -25.859 -10.016 1 95.44 136 GLY B C 1
ATOM 5367 O O . GLY B 1 136 ? 20.469 -26.672 -10.359 1 95.44 136 GLY B O 1
ATOM 5368 N N . VAL B 1 137 ? 19.766 -25.047 -9.039 1 93.31 137 VAL B N 1
ATOM 5369 C CA . VAL B 1 137 ? 20.984 -25.031 -8.227 1 93.31 137 VAL B CA 1
ATOM 5370 C C . VAL B 1 137 ? 21.109 -26.359 -7.477 1 93.31 137 VAL B C 1
ATOM 5372 O O . VAL B 1 137 ? 22.188 -26.953 -7.445 1 93.31 137 VAL B O 1
ATOM 5375 N N . ALA B 1 138 ? 20.016 -26.781 -6.887 1 93.5 138 ALA B N 1
ATOM 5376 C CA . ALA B 1 138 ? 20.016 -28.016 -6.102 1 93.5 138 ALA B CA 1
ATOM 5377 C C . ALA B 1 138 ? 20.328 -29.219 -6.977 1 93.5 138 ALA B C 1
ATOM 5379 O O . ALA B 1 138 ? 20.906 -30.203 -6.504 1 93.5 138 ALA B O 1
ATOM 5380 N N . LEU B 1 139 ? 19.984 -29.141 -8.25 1 94.81 139 LEU B N 1
ATOM 5381 C CA . LEU B 1 139 ? 20.203 -30.25 -9.18 1 94.81 139 LEU B CA 1
ATOM 5382 C C . LEU B 1 139 ? 21.594 -30.188 -9.797 1 94.81 139 LEU B C 1
ATOM 5384 O O . LEU B 1 139 ? 21.969 -31.062 -10.586 1 94.81 139 LEU B O 1
ATOM 5388 N N . GLY B 1 140 ? 22.359 -29.094 -9.43 1 90.56 140 GLY B N 1
ATOM 5389 C CA . GLY B 1 140 ? 23.766 -29.031 -9.805 1 90.56 140 GLY B CA 1
ATOM 5390 C C . GLY B 1 140 ? 24 -28.328 -11.117 1 90.56 140 GLY B C 1
ATOM 5391 O O . GLY B 1 140 ? 25.047 -28.516 -11.75 1 90.56 140 GLY B O 1
ATOM 5392 N N . SER B 1 141 ? 23.125 -27.547 -11.453 1 91.69 141 SER B N 1
ATOM 5393 C CA . SER B 1 141 ? 23.297 -26.797 -12.688 1 91.69 141 SER B CA 1
ATOM 5394 C C . SER B 1 141 ? 24.453 -25.812 -12.578 1 91.69 141 SER B C 1
ATOM 5396 O O . SER B 1 141 ? 24.594 -25.125 -11.57 1 91.69 141 SER B O 1
ATOM 5398 N N . ASP B 1 142 ? 25.25 -25.703 -13.617 1 88.69 142 ASP B N 1
ATOM 5399 C CA . ASP B 1 142 ? 26.344 -24.734 -13.68 1 88.69 142 ASP B CA 1
ATOM 5400 C C . ASP B 1 142 ? 25.797 -23.328 -13.992 1 88.69 142 ASP B C 1
ATOM 5402 O O . ASP B 1 142 ? 26.422 -22.328 -13.633 1 88.69 142 ASP B O 1
ATOM 5406 N N . SER B 1 143 ? 24.641 -23.406 -14.695 1 89.44 143 SER B N 1
ATOM 5407 C CA . SER B 1 143 ? 23.953 -22.156 -15.031 1 89.44 143 SER B CA 1
ATOM 5408 C C . SER B 1 143 ? 22.469 -22.234 -14.695 1 89.44 143 SER B C 1
ATOM 5410 O O . SER B 1 143 ? 21.625 -22.391 -15.586 1 89.44 143 SER B O 1
ATOM 5412 N N . PRO B 1 144 ? 22.234 -22.047 -13.508 1 89.19 144 PRO B N 1
ATOM 5413 C CA . PRO B 1 144 ? 20.844 -22.188 -13.094 1 89.19 144 PRO B CA 1
ATOM 5414 C C . PRO B 1 144 ? 19.906 -21.203 -13.812 1 89.19 144 PRO B C 1
ATOM 5416 O O . PRO B 1 144 ? 20.328 -20.109 -14.172 1 89.19 144 PRO B O 1
ATOM 5419 N N . PRO B 1 145 ? 18.734 -21.688 -14 1 87.94 145 PRO B N 1
ATOM 5420 C CA . PRO B 1 145 ? 17.75 -20.828 -14.664 1 87.94 145 PRO B CA 1
ATOM 5421 C C . PRO B 1 145 ? 17.578 -19.484 -13.961 1 87.94 145 PRO B C 1
ATOM 5423 O O . PRO B 1 145 ? 17.609 -19.406 -12.727 1 87.94 145 PRO B O 1
ATOM 5426 N N . LYS B 1 146 ? 17.422 -18.438 -14.773 1 84.56 146 LYS B N 1
ATOM 5427 C CA . LYS B 1 146 ? 17.141 -17.125 -14.219 1 84.56 146 LYS B CA 1
ATOM 5428 C C . LYS B 1 146 ? 15.688 -17.016 -13.75 1 84.56 146 LYS B C 1
ATOM 5430 O O . LYS B 1 146 ? 14.836 -17.797 -14.188 1 84.56 146 LYS B O 1
ATOM 5435 N N . MET B 1 147 ? 15.492 -16.125 -12.859 1 85.25 147 MET B N 1
ATOM 5436 C CA . MET B 1 147 ? 14.133 -15.914 -12.367 1 85.25 147 MET B CA 1
ATOM 5437 C C . MET B 1 147 ? 13.273 -15.242 -13.438 1 85.25 147 MET B C 1
ATOM 5439 O O . MET B 1 147 ? 13.602 -14.156 -13.914 1 85.25 147 MET B O 1
ATOM 5443 N N . ARG B 1 148 ? 12.242 -15.914 -13.844 1 85.62 148 ARG B N 1
ATOM 5444 C CA . ARG B 1 148 ? 11.297 -15.414 -14.836 1 85.62 148 ARG B CA 1
ATOM 5445 C C . ARG B 1 148 ? 9.859 -15.781 -14.461 1 85.62 148 ARG B C 1
ATOM 5447 O O . ARG B 1 148 ? 9.641 -16.734 -13.703 1 85.62 148 ARG B O 1
ATOM 5454 N N . SER B 1 149 ? 8.977 -15.055 -15.039 1 88 149 SER B N 1
ATOM 5455 C CA . SER B 1 149 ? 7.586 -15.258 -14.641 1 88 149 SER B CA 1
ATOM 5456 C C . SER B 1 149 ? 6.824 -16.078 -15.68 1 88 149 SER B C 1
ATOM 5458 O O . SER B 1 149 ? 5.648 -15.812 -15.945 1 88 149 SER B O 1
ATOM 5460 N N . PHE B 1 150 ? 7.664 -17.016 -16.141 1 89.75 150 PHE B N 1
ATOM 5461 C CA . PHE B 1 150 ? 6.918 -17.922 -17.016 1 89.75 150 PHE B CA 1
ATOM 5462 C C . PHE B 1 150 ? 5.938 -18.766 -16.203 1 89.75 150 PHE B C 1
ATOM 5464 O O . PHE B 1 150 ? 6.039 -18.844 -14.977 1 89.75 150 PHE B O 1
ATOM 5471 N N . ALA B 1 151 ? 4.84 -19.156 -16.672 1 92.75 151 ALA B N 1
ATOM 5472 C CA . ALA B 1 151 ? 3.791 -19.984 -16.078 1 92.75 151 ALA B CA 1
ATOM 5473 C C . ALA B 1 151 ? 2.986 -19.188 -15.047 1 92.75 151 ALA B C 1
ATOM 5475 O O . ALA B 1 151 ? 2.172 -19.766 -14.312 1 92.75 151 ALA B O 1
ATOM 5476 N N . TYR B 1 152 ? 3.336 -17.922 -14.789 1 94 152 TYR B N 1
ATOM 5477 C CA . TYR B 1 152 ? 2.539 -17.094 -13.883 1 94 152 TYR B CA 1
ATOM 5478 C C . TYR B 1 152 ? 1.115 -16.938 -14.406 1 94 152 TYR B C 1
ATOM 5480 O O . TYR B 1 152 ? 0.171 -16.812 -13.625 1 94 152 TYR B O 1
ATOM 5488 N N . ASN B 1 153 ? 0.965 -16.891 -15.609 1 95.56 153 ASN B N 1
ATOM 5489 C CA . ASN B 1 153 ? -0.29 -16.938 -16.344 1 95.56 153 ASN B CA 1
ATOM 5490 C C . ASN B 1 153 ? -0.09 -17.5 -17.75 1 95.56 153 ASN B C 1
ATOM 5492 O O . ASN B 1 153 ? 1.026 -17.859 -18.125 1 95.56 153 ASN B O 1
ATOM 5496 N N . PHE B 1 154 ? -1.082 -17.562 -18.609 1 96.44 154 PHE B N 1
ATOM 5497 C CA . PHE B 1 154 ? -1.004 -18.219 -19.906 1 96.44 154 PHE B CA 1
ATOM 5498 C C . PHE B 1 154 ? -0.405 -17.297 -20.953 1 96.44 154 PHE B C 1
ATOM 5500 O O . PHE B 1 154 ? 0 -17.734 -22.031 1 96.44 154 PHE B O 1
ATOM 5507 N N . GLY B 1 155 ? -0.356 -16.016 -20.672 1 95.06 155 GLY B N 1
ATOM 5508 C CA . GLY B 1 155 ? 0.164 -15.047 -21.625 1 95.06 155 GLY B CA 1
ATOM 5509 C C . GLY B 1 155 ? -0.697 -14.906 -22.875 1 95.06 155 GLY B C 1
ATOM 5510 O O . GLY B 1 155 ? -0.181 -14.695 -23.969 1 95.06 155 GLY B O 1
ATOM 5511 N N . ILE B 1 156 ? -2.01 -15.047 -22.719 1 94.38 156 ILE B N 1
ATOM 5512 C CA . ILE B 1 156 ? -2.879 -15.062 -23.891 1 94.38 156 ILE B CA 1
ATOM 5513 C C . ILE B 1 156 ? -3.258 -13.633 -24.266 1 94.38 156 ILE B C 1
ATOM 5515 O O . ILE B 1 156 ? -3.852 -13.398 -25.328 1 94.38 156 ILE B O 1
ATOM 5519 N N . ARG B 1 157 ? -3.008 -12.672 -23.438 1 95.25 157 ARG B N 1
ATOM 5520 C CA . ARG B 1 157 ? -3.176 -11.25 -23.734 1 95.25 157 ARG B CA 1
ATOM 5521 C C . ARG B 1 157 ? -1.844 -10.508 -23.641 1 95.25 157 ARG B C 1
ATOM 5523 O O . ARG B 1 157 ? -0.993 -10.852 -22.812 1 95.25 157 ARG B O 1
ATOM 5530 N N . PRO B 1 158 ? -1.72 -9.547 -24.516 1 90 158 PRO B N 1
ATOM 5531 C CA . PRO B 1 158 ? -0.541 -8.703 -24.312 1 90 158 PRO B CA 1
ATOM 5532 C C . PRO B 1 158 ? -0.632 -7.855 -23.031 1 90 158 PRO B C 1
ATOM 5534 O O . PRO B 1 158 ? -1.733 -7.555 -22.562 1 90 158 PRO B O 1
ATOM 5537 N N . GLU B 1 159 ? 0.562 -7.602 -22.469 1 89.19 159 GLU B N 1
ATOM 5538 C CA . GLU B 1 159 ? 0.568 -6.672 -21.344 1 89.19 159 GLU B CA 1
ATOM 5539 C C . GLU B 1 159 ? 0.035 -5.301 -21.766 1 89.19 159 GLU B C 1
ATOM 5541 O O . GLU B 1 159 ? 0.105 -4.934 -22.938 1 89.19 159 GLU B O 1
ATOM 5546 N N . GLU B 1 160 ? -0.505 -4.574 -20.781 1 90.31 160 GLU B N 1
ATOM 5547 C CA . GLU B 1 160 ? -1.058 -3.25 -21.062 1 90.31 160 GLU B CA 1
ATOM 5548 C C . GLU B 1 160 ? -0.027 -2.346 -21.734 1 90.31 160 GLU B C 1
ATOM 5550 O O . GLU B 1 160 ? 1.141 -2.326 -21.328 1 90.31 160 GLU B O 1
ATOM 5555 N N . ALA B 1 161 ? -0.467 -1.646 -22.719 1 86.62 161 ALA B N 1
ATOM 5556 C CA . ALA B 1 161 ? 0.427 -0.786 -23.484 1 86.62 161 ALA B CA 1
ATOM 5557 C C . ALA B 1 161 ? 0.831 0.447 -22.688 1 86.62 161 ALA B C 1
ATOM 5559 O O . ALA B 1 161 ? 0.058 0.938 -21.859 1 86.62 161 ALA B O 1
ATOM 5560 N N . SER B 1 162 ? 2.092 0.85 -22.922 1 86.5 162 SER B N 1
ATOM 5561 C CA . SER B 1 162 ? 2.576 2.09 -22.328 1 86.5 162 SER B CA 1
ATOM 5562 C C . SER B 1 162 ? 2.133 3.305 -23.141 1 86.5 162 SER B C 1
ATOM 5564 O O . SER B 1 162 ? 1.974 3.219 -24.359 1 86.5 162 SER B O 1
ATOM 5566 N N . ASN B 1 163 ? 1.921 4.387 -22.391 1 83.69 163 ASN B N 1
ATOM 5567 C CA . ASN B 1 163 ? 1.615 5.648 -23.062 1 83.69 163 ASN B CA 1
ATOM 5568 C C . ASN B 1 163 ? 2.885 6.402 -23.438 1 83.69 163 ASN B C 1
ATOM 5570 O O . ASN B 1 163 ? 3.926 6.234 -22.797 1 83.69 163 ASN B O 1
ATOM 5574 N N . ALA B 1 164 ? 2.799 7.043 -24.531 1 85 164 ALA B N 1
ATOM 5575 C CA . ALA B 1 164 ? 3.889 7.957 -24.859 1 85 164 ALA B CA 1
ATOM 5576 C C . ALA B 1 164 ? 3.838 9.203 -23.984 1 85 164 ALA B C 1
ATOM 5578 O O . ALA B 1 164 ? 2.771 9.797 -23.797 1 85 164 ALA B O 1
ATOM 5579 N N . HIS B 1 165 ? 5.02 9.367 -23.359 1 89.5 165 HIS B N 1
ATOM 5580 C CA . HIS B 1 165 ? 5.09 10.578 -22.562 1 89.5 165 HIS B CA 1
ATOM 5581 C C . HIS B 1 165 ? 5.891 11.664 -23.266 1 89.5 165 HIS B C 1
ATOM 5583 O O . HIS B 1 165 ? 6.949 11.391 -23.828 1 89.5 165 HIS B O 1
ATOM 5589 N N . GLY B 1 166 ? 5.344 12.805 -23.594 1 88.12 166 GLY B N 1
ATOM 5590 C CA . GLY B 1 166 ? 5.988 13.906 -24.297 1 88.12 166 GLY B CA 1
ATOM 5591 C C . GLY B 1 166 ? 7.238 14.406 -23.594 1 88.12 166 GLY B C 1
ATOM 5592 O O . GLY B 1 166 ? 7.559 13.961 -22.484 1 88.12 166 GLY B O 1
ATOM 5593 N N . PHE B 1 167 ? 8.055 15.219 -24.312 1 93.56 167 PHE B N 1
ATOM 5594 C CA . PHE B 1 167 ? 9.266 15.867 -23.812 1 93.56 167 PHE B CA 1
ATOM 5595 C C . PHE B 1 167 ? 8.93 16.859 -22.703 1 93.56 167 PHE B C 1
ATOM 5597 O O . PHE B 1 167 ? 8.055 17.703 -22.875 1 93.56 167 PHE B O 1
ATOM 5604 N N . LEU B 1 168 ? 9.609 16.672 -21.531 1 96.38 168 LEU B N 1
ATOM 5605 C CA . LEU B 1 168 ? 9.375 17.547 -20.391 1 96.38 168 LEU B CA 1
ATOM 5606 C C . LEU B 1 168 ? 9.57 19.016 -20.781 1 96.38 168 LEU B C 1
ATOM 5608 O O . LEU B 1 168 ? 8.898 19.906 -20.25 1 96.38 168 LEU B O 1
ATOM 5612 N N . GLY B 1 169 ? 10.445 19.219 -21.734 1 95.5 169 GLY B N 1
ATOM 5613 C CA . GLY B 1 169 ? 10.742 20.562 -22.219 1 95.5 169 GLY B CA 1
ATOM 5614 C C . GLY B 1 169 ? 9.539 21.266 -22.797 1 95.5 169 GLY B C 1
ATOM 5615 O O . GLY B 1 169 ? 9.539 22.5 -22.938 1 95.5 169 GLY B O 1
ATOM 5616 N N . ASN B 1 170 ? 8.492 20.547 -23.156 1 96.44 170 ASN B N 1
ATOM 5617 C CA . ASN B 1 170 ? 7.262 21.141 -23.656 1 96.44 170 ASN B CA 1
ATOM 5618 C C . ASN B 1 170 ? 6.469 21.812 -22.531 1 96.44 170 ASN B C 1
ATOM 5620 O O . ASN B 1 170 ? 5.559 22.594 -22.797 1 96.44 170 ASN B O 1
ATOM 5624 N N . ILE B 1 171 ? 6.805 21.516 -21.266 1 98.06 171 ILE B N 1
ATOM 5625 C CA . ILE B 1 171 ? 6.086 22.047 -20.125 1 98.06 171 ILE B CA 1
ATOM 5626 C C . ILE B 1 171 ? 6.945 23.094 -19.406 1 98.06 171 ILE B C 1
ATOM 5628 O O . ILE B 1 171 ? 6.441 24.125 -18.969 1 98.06 171 ILE B O 1
ATOM 5632 N N . ILE B 1 172 ? 8.219 22.797 -19.375 1 98.62 172 ILE B N 1
ATOM 5633 C CA . ILE B 1 172 ? 9.117 23.688 -18.656 1 98.62 172 ILE B CA 1
ATOM 5634 C C . ILE B 1 172 ? 10.438 23.828 -19.406 1 98.62 172 ILE B C 1
ATOM 5636 O O . ILE B 1 172 ? 11.039 22.828 -19.797 1 98.62 172 ILE B O 1
ATOM 5640 N N . SER B 1 173 ? 10.922 25.062 -19.578 1 98.25 173 SER B N 1
ATOM 5641 C CA . SER B 1 173 ? 12.203 25.297 -20.234 1 98.25 173 SER B CA 1
ATOM 5642 C C . SER B 1 173 ? 13.359 24.812 -19.359 1 98.25 173 SER B C 1
ATOM 5644 O O . SER B 1 173 ? 13.219 24.672 -18.156 1 98.25 173 SER B O 1
ATOM 5646 N N . GLU B 1 174 ? 14.484 24.578 -20 1 97.19 174 GLU B N 1
ATOM 5647 C CA . GLU B 1 174 ? 15.672 24.172 -19.266 1 97.19 174 GLU B CA 1
ATOM 5648 C C . GLU B 1 174 ? 16.062 25.203 -18.219 1 97.19 174 GLU B C 1
ATOM 5650 O O . GLU B 1 174 ? 16.469 24.844 -17.109 1 97.19 174 GLU B O 1
ATOM 5655 N N . LYS B 1 175 ? 15.969 26.391 -18.547 1 97.75 175 LYS B N 1
ATOM 5656 C CA . LYS B 1 175 ? 16.312 27.484 -17.625 1 97.75 175 LYS B CA 1
ATOM 5657 C C . LYS B 1 175 ? 15.398 27.484 -16.406 1 97.75 175 LYS B C 1
ATOM 5659 O O . LYS B 1 175 ? 15.875 27.562 -15.273 1 97.75 175 LYS B O 1
ATOM 5664 N N . ASP B 1 176 ? 14.109 27.406 -16.641 1 98.44 176 ASP B N 1
ATOM 5665 C CA . ASP B 1 176 ? 13.156 27.375 -15.539 1 98.44 176 ASP B CA 1
ATOM 5666 C C . ASP B 1 176 ? 13.352 26.125 -14.688 1 98.44 176 ASP B C 1
ATOM 5668 O O . ASP B 1 176 ? 13.219 26.172 -13.461 1 98.44 176 ASP B O 1
ATOM 5672 N N . LEU B 1 177 ? 13.594 25 -15.383 1 98.56 177 LEU B N 1
ATOM 5673 C CA . LEU B 1 177 ? 13.875 23.781 -14.633 1 98.56 177 LEU B CA 1
ATOM 5674 C C . LEU B 1 177 ? 15.047 24 -13.68 1 98.56 177 LEU B C 1
ATOM 5676 O O . LEU B 1 177 ? 14.984 23.578 -12.516 1 98.56 177 LEU B O 1
ATOM 5680 N N . GLY B 1 178 ? 16.078 24.609 -14.211 1 98.19 178 GLY B N 1
ATOM 5681 C CA . GLY B 1 178 ? 17.234 24.906 -13.375 1 98.19 178 GLY B CA 1
ATOM 5682 C C . GLY B 1 178 ? 16.891 25.797 -12.195 1 98.19 178 GLY B C 1
ATOM 5683 O O . GLY B 1 178 ? 17.359 25.562 -11.078 1 98.19 178 GLY B O 1
ATOM 5684 N N . PHE B 1 179 ? 16.109 26.797 -12.398 1 98.31 179 PHE B N 1
ATOM 5685 C CA . PHE B 1 179 ? 15.742 27.75 -11.359 1 98.31 179 PHE B CA 1
ATOM 5686 C C . PHE B 1 179 ? 14.961 27.062 -10.25 1 98.31 179 PHE B C 1
ATOM 5688 O O . PHE B 1 179 ? 15.336 27.156 -9.078 1 98.31 179 PHE B O 1
ATOM 5695 N N . PHE B 1 180 ? 13.922 26.391 -10.594 1 98.69 180 PHE B N 1
ATOM 5696 C CA . PHE B 1 180 ? 13.055 25.781 -9.602 1 98.69 180 PHE B CA 1
ATOM 5697 C C . PHE B 1 180 ? 13.758 24.609 -8.914 1 98.69 180 PHE B C 1
ATOM 5699 O O . PHE B 1 180 ? 13.531 24.344 -7.73 1 98.69 180 PHE B O 1
ATOM 5706 N N . SER B 1 181 ? 14.609 23.875 -9.68 1 98.62 181 SER B N 1
ATOM 5707 C CA . SER B 1 181 ? 15.438 22.859 -9.031 1 98.62 181 SER B CA 1
ATOM 5708 C C . SER B 1 181 ? 16.328 23.484 -7.957 1 98.62 181 SER B C 1
ATOM 5710 O O . SER B 1 181 ? 16.516 22.891 -6.887 1 98.62 181 SER B O 1
ATOM 5712 N N . GLY B 1 182 ? 16.844 24.594 -8.297 1 98.12 182 GLY B N 1
ATOM 5713 C CA . GLY B 1 182 ? 17.672 25.297 -7.32 1 98.12 182 GLY B CA 1
ATOM 5714 C C . GLY B 1 182 ? 16.922 25.609 -6.035 1 98.12 182 GLY B C 1
ATOM 5715 O O . GLY B 1 182 ? 17.469 25.453 -4.941 1 98.12 182 GLY B O 1
ATOM 5716 N N . VAL B 1 183 ? 15.703 26.062 -6.125 1 98.06 183 VAL B N 1
ATOM 5717 C CA . VAL B 1 183 ? 14.875 26.359 -4.961 1 98.06 183 VAL B CA 1
ATOM 5718 C C . VAL B 1 183 ? 14.648 25.078 -4.152 1 98.06 183 VAL B C 1
ATOM 5720 O O . VAL B 1 183 ? 14.812 25.078 -2.93 1 98.06 183 VAL B O 1
ATOM 5723 N N . TYR B 1 184 ? 14.312 24 -4.848 1 98.19 184 TYR B N 1
ATOM 5724 C CA . TYR B 1 184 ? 14.109 22.719 -4.188 1 98.19 184 TYR B CA 1
ATOM 5725 C C . TYR B 1 184 ? 15.352 22.312 -3.398 1 98.19 184 TYR B C 1
ATO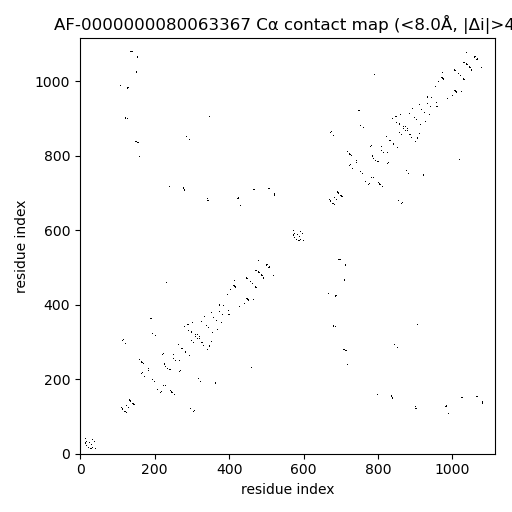M 5727 O O . TYR B 1 184 ? 15.25 21.938 -2.229 1 98.19 184 TYR B O 1
ATOM 5735 N N . PHE B 1 185 ? 16.5 22.328 -4.016 1 98.06 185 PHE B N 1
ATOM 5736 C CA . PHE B 1 185 ? 17.734 21.828 -3.408 1 98.06 185 PHE B CA 1
ATOM 5737 C C . PHE B 1 185 ? 18.172 22.734 -2.26 1 98.06 185 PHE B C 1
ATOM 5739 O O . PHE B 1 185 ? 18.828 22.281 -1.325 1 98.06 185 PHE B O 1
ATOM 5746 N N . SER B 1 186 ? 17.719 23.969 -2.266 1 96.88 186 SER B N 1
ATOM 5747 C CA . SER B 1 186 ? 18.078 24.875 -1.186 1 96.88 186 SER B CA 1
ATOM 5748 C C . SER B 1 186 ? 17.188 24.672 0.035 1 96.88 186 SER B C 1
ATOM 5750 O O . SER B 1 186 ? 17.609 24.906 1.168 1 96.88 186 SER B O 1
ATOM 5752 N N . ILE B 1 187 ? 16.016 24.203 -0.138 1 96.75 187 ILE B N 1
ATOM 5753 C CA . ILE B 1 187 ? 15.055 24.203 0.954 1 96.75 187 ILE B CA 1
ATOM 5754 C C . ILE B 1 187 ? 14.758 22.766 1.381 1 96.75 187 ILE B C 1
ATOM 5756 O O . ILE B 1 187 ? 14.945 22.406 2.545 1 96.75 187 ILE B O 1
ATOM 5760 N N . LEU B 1 188 ? 14.359 21.891 0.415 1 97.06 188 LEU B N 1
ATOM 5761 C CA . LEU B 1 188 ? 13.984 20.516 0.731 1 97.06 188 LEU B CA 1
ATOM 5762 C C . LEU B 1 188 ? 15.172 19.578 0.58 1 97.06 188 LEU B C 1
ATOM 5764 O O . LEU B 1 188 ? 15.219 18.531 1.223 1 97.06 188 LEU B O 1
ATOM 5768 N N . GLY B 1 189 ? 16.125 19.953 -0.251 1 96.25 189 GLY B N 1
ATOM 5769 C CA . GLY B 1 189 ? 17.312 19.141 -0.495 1 96.25 189 GLY B CA 1
ATOM 5770 C C . GLY B 1 189 ? 18 18.688 0.781 1 96.25 189 GLY B C 1
ATOM 5771 O O . GLY B 1 189 ? 18.25 17.5 0.972 1 96.25 189 GLY B O 1
ATOM 5772 N N . PRO B 1 190 ? 18.203 19.594 1.673 1 96.25 190 PRO B N 1
ATOM 5773 C CA . PRO B 1 190 ? 18.906 19.234 2.908 1 96.25 190 PRO B CA 1
ATOM 5774 C C . PRO B 1 190 ? 18.094 18.297 3.797 1 96.25 190 PRO B C 1
ATOM 5776 O O . PRO B 1 190 ? 18.656 17.516 4.559 1 96.25 190 PRO B O 1
ATOM 5779 N N . ILE B 1 191 ? 16.766 18.344 3.713 1 96.56 191 ILE B N 1
ATOM 5780 C CA . ILE B 1 191 ? 15.883 17.562 4.566 1 96.56 191 ILE B CA 1
ATOM 5781 C C . ILE B 1 191 ? 15.781 16.141 4.035 1 96.56 191 ILE B C 1
ATOM 5783 O O . ILE B 1 191 ? 15.875 15.172 4.797 1 96.56 191 ILE B O 1
ATOM 5787 N N . GLY B 1 192 ? 15.617 15.945 2.75 1 95.44 192 GLY B N 1
ATOM 5788 C CA . GLY B 1 192 ? 15.484 14.633 2.146 1 95.44 192 GLY B CA 1
ATOM 5789 C C . GLY B 1 192 ? 16.797 14.039 1.695 1 95.44 192 GLY B C 1
ATOM 5790 O O . GLY B 1 192 ? 17.109 12.883 1.994 1 95.44 192 GLY B O 1
ATOM 5791 N N . ASP B 1 193 ? 17.547 14.844 0.955 1 97.06 193 ASP B N 1
ATOM 5792 C CA . ASP B 1 193 ? 18.891 14.516 0.453 1 97.06 193 ASP B CA 1
ATOM 5793 C C . ASP B 1 193 ? 18.891 13.172 -0.276 1 97.06 193 ASP B C 1
ATOM 5795 O O . ASP B 1 193 ? 19.75 12.328 -0.026 1 97.06 193 ASP B O 1
ATOM 5799 N N . VAL B 1 194 ? 17.938 12.891 -1.121 1 97.94 194 VAL B N 1
ATOM 5800 C CA . VAL B 1 194 ? 17.797 11.625 -1.831 1 97.94 194 VAL B CA 1
ATOM 5801 C C . VAL B 1 194 ? 18.406 11.742 -3.227 1 97.94 194 VAL B C 1
ATOM 5803 O O . VAL B 1 194 ? 18.594 10.742 -3.92 1 97.94 194 VAL B O 1
ATOM 5806 N N . ILE B 1 195 ? 18.719 12.969 -3.654 1 97.44 195 ILE B N 1
ATOM 5807 C CA . ILE B 1 195 ? 19.266 13.234 -4.98 1 97.44 195 ILE B CA 1
ATOM 5808 C C . ILE B 1 195 ? 20.562 14.031 -4.852 1 97.44 195 ILE B C 1
ATOM 5810 O O . ILE B 1 195 ? 20.625 15.016 -4.109 1 97.44 195 ILE B O 1
ATOM 5814 N N . ASP B 1 196 ? 21.531 13.617 -5.535 1 95.38 196 ASP B N 1
ATOM 5815 C CA . ASP B 1 196 ? 22.766 14.406 -5.621 1 95.38 196 ASP B CA 1
ATOM 5816 C C . ASP B 1 196 ? 22.609 15.57 -6.598 1 95.38 196 ASP B C 1
ATOM 5818 O O . ASP B 1 196 ? 22.328 15.359 -7.777 1 95.38 196 ASP B O 1
ATOM 5822 N N . LEU B 1 197 ? 22.891 16.766 -6.121 1 95.94 197 LEU B N 1
ATOM 5823 C CA . LEU B 1 197 ? 22.641 17.953 -6.91 1 95.94 197 LEU B CA 1
ATOM 5824 C C . LEU B 1 197 ? 23.516 17.984 -8.164 1 95.94 197 LEU B C 1
ATOM 5826 O O . LEU B 1 197 ? 23.047 18.328 -9.242 1 95.94 197 LEU B O 1
ATOM 5830 N N . ARG B 1 198 ? 24.766 17.641 -8.047 1 95.62 198 ARG B N 1
ATOM 5831 C CA . ARG B 1 198 ? 25.688 17.688 -9.172 1 95.62 198 ARG B CA 1
ATOM 5832 C C . ARG B 1 198 ? 25.266 16.719 -10.273 1 95.62 198 ARG B C 1
ATOM 5834 O O . ARG B 1 198 ? 25.219 17.094 -11.445 1 95.62 198 ARG B O 1
ATOM 5841 N N . ILE B 1 199 ? 24.938 15.57 -9.859 1 95.88 199 ILE B N 1
ATOM 5842 C CA . ILE B 1 199 ? 24.547 14.531 -10.812 1 95.88 199 ILE B CA 1
ATOM 5843 C C . ILE B 1 199 ? 23.188 14.875 -11.43 1 95.88 199 ILE B C 1
ATOM 5845 O O . ILE B 1 199 ? 22.984 14.711 -12.633 1 95.88 199 ILE B O 1
ATOM 5849 N N . TYR B 1 200 ? 22.297 15.352 -10.633 1 96.88 200 TYR B N 1
ATOM 5850 C CA . TYR B 1 200 ? 20.969 15.773 -11.102 1 96.88 200 TYR B CA 1
ATOM 5851 C C . TYR B 1 200 ? 21.094 16.828 -12.195 1 96.88 200 TYR B C 1
ATOM 5853 O O . TYR B 1 200 ? 20.438 16.734 -13.234 1 96.88 200 TYR B O 1
ATOM 5861 N N . THR B 1 201 ? 21.938 17.766 -11.906 1 96.75 201 THR B N 1
ATOM 5862 C CA . THR B 1 201 ? 22.125 18.859 -12.852 1 96.75 201 THR B CA 1
ATOM 5863 C C . THR B 1 201 ? 22.688 18.344 -14.172 1 96.75 201 THR B C 1
ATOM 5865 O O . THR B 1 201 ? 22.266 18.766 -15.25 1 96.75 201 THR B O 1
ATOM 5868 N N . GLN B 1 202 ? 23.625 17.469 -14.078 1 94.62 202 GLN B N 1
ATOM 5869 C CA . GLN B 1 202 ? 24.203 16.875 -15.273 1 94.62 202 GLN B CA 1
ATOM 5870 C C . GLN B 1 202 ? 23.156 16.078 -16.047 1 94.62 202 GLN B C 1
ATOM 5872 O O . GLN B 1 202 ? 23.078 16.172 -17.281 1 94.62 202 GLN B O 1
ATOM 5877 N N . ARG B 1 203 ? 22.359 15.328 -15.352 1 94.31 203 ARG B N 1
ATOM 5878 C CA . ARG B 1 203 ? 21.328 14.516 -15.992 1 94.31 203 ARG B CA 1
ATOM 5879 C C . ARG B 1 203 ? 20.281 15.391 -16.656 1 94.31 203 ARG B C 1
ATOM 5881 O O . ARG B 1 203 ? 19.75 15.039 -17.703 1 94.31 203 ARG B O 1
ATOM 5888 N N . CYS B 1 204 ? 19.969 16.516 -16.031 1 95.75 204 CYS B N 1
ATOM 5889 C CA . CYS B 1 204 ? 19.031 17.469 -16.641 1 95.75 204 CYS B CA 1
ATOM 5890 C C . CYS B 1 204 ? 19.562 17.984 -17.969 1 95.75 204 CYS B C 1
ATOM 5892 O O . CYS B 1 204 ? 18.844 18.031 -18.953 1 95.75 204 CYS B O 1
ATOM 5894 N N . ARG B 1 205 ? 20.844 18.312 -17.984 1 94.19 205 ARG B N 1
ATOM 5895 C CA . ARG B 1 205 ? 21.469 18.812 -19.203 1 94.19 205 ARG B CA 1
ATOM 5896 C C . ARG B 1 205 ? 21.438 17.766 -20.297 1 94.19 205 ARG B C 1
ATOM 5898 O O . ARG B 1 205 ? 21.109 18.062 -21.453 1 94.19 205 ARG B O 1
ATOM 5905 N N . GLU B 1 206 ? 21.781 16.594 -19.906 1 92.38 206 GLU B N 1
ATOM 5906 C CA . GLU B 1 206 ? 21.781 15.492 -20.875 1 92.38 206 GLU B CA 1
ATOM 5907 C C . GLU B 1 206 ? 20.375 15.234 -21.406 1 92.38 206 GLU B C 1
ATOM 5909 O O . GLU B 1 206 ? 20.188 14.984 -22.609 1 92.38 206 GLU B O 1
ATOM 5914 N N . TYR B 1 207 ? 19.375 15.336 -20.531 1 93.75 207 TYR B N 1
ATOM 5915 C CA . TYR B 1 207 ? 18 15.094 -20.938 1 93.75 207 TYR B CA 1
ATOM 5916 C C . TYR B 1 207 ? 17.531 16.141 -21.953 1 93.75 207 TYR B C 1
ATOM 5918 O O . TYR B 1 207 ? 16.859 15.805 -22.922 1 93.75 207 TYR B O 1
ATOM 5926 N N . TYR B 1 208 ? 17.906 17.312 -21.75 1 93.94 208 TYR B N 1
ATOM 5927 C CA . TYR B 1 208 ? 17.406 18.391 -22.594 1 93.94 208 TYR B CA 1
ATOM 5928 C C . TYR B 1 208 ? 18.203 18.484 -23.891 1 93.94 208 TYR B C 1
ATOM 5930 O O . TYR B 1 208 ? 17.703 19 -24.891 1 93.94 208 TYR B O 1
ATOM 5938 N N . HIS B 1 209 ? 19.406 18.016 -23.953 1 90.94 209 HIS B N 1
ATOM 5939 C CA . HIS B 1 209 ? 20.25 18.234 -25.125 1 90.94 209 HIS B CA 1
ATOM 5940 C C . HIS B 1 209 ? 20.5 16.922 -25.875 1 90.94 209 HIS B C 1
ATOM 5942 O O . HIS B 1 209 ? 21.031 16.938 -26.984 1 90.94 209 HIS B O 1
ATOM 5948 N N . SER B 1 210 ? 20.406 15.852 -25.281 1 77.88 210 SER B N 1
ATOM 5949 C CA . SER B 1 210 ? 20.688 14.594 -25.969 1 77.88 210 SER B CA 1
ATOM 5950 C C . SER B 1 210 ? 19.438 14.055 -26.656 1 77.88 210 SER B C 1
ATOM 5952 O O . SER B 1 210 ? 18.328 14.242 -26.172 1 77.88 210 SER B O 1
ATOM 5954 N N . SER B 1 211 ? 19.594 13.789 -27.984 1 59.12 211 SER B N 1
ATOM 5955 C CA . SER B 1 211 ? 18.594 13.195 -28.875 1 59.12 211 SER B CA 1
ATOM 5956 C C . SER B 1 211 ? 18.297 11.75 -28.484 1 59.12 211 SER B C 1
ATOM 5958 O O . SER B 1 211 ? 19.203 10.914 -28.453 1 59.12 211 SER B O 1
ATOM 5960 N N . GLY B 1 212 ? 17.469 11.375 -27.625 1 52.91 212 GLY B N 1
ATOM 5961 C CA . GLY B 1 212 ? 17.094 9.977 -27.531 1 52.91 212 GLY B CA 1
ATOM 5962 C C . GLY B 1 212 ? 16.953 9.5 -26.094 1 52.91 212 GLY B C 1
ATOM 5963 O O . GLY B 1 212 ? 16.672 8.32 -25.859 1 52.91 212 GLY B O 1
ATOM 5964 N N . SER B 1 213 ? 17.625 10.297 -25.25 1 53.09 213 SER B N 1
ATOM 5965 C CA . SER B 1 213 ? 17.766 9.625 -23.953 1 53.09 213 SER B CA 1
ATOM 5966 C C . SER B 1 213 ? 16.406 9.422 -23.297 1 53.09 213 SER B C 1
ATOM 5968 O O . SER B 1 213 ? 15.633 10.375 -23.156 1 53.09 213 SER B O 1
ATOM 5970 N N . ASN B 1 214 ? 15.867 8.297 -23.562 1 56.75 214 ASN B N 1
ATOM 5971 C CA . ASN B 1 214 ? 14.688 7.613 -23.047 1 56.75 214 ASN B CA 1
ATOM 5972 C C . ASN B 1 214 ? 14.648 7.617 -21.531 1 56.75 214 ASN B C 1
ATOM 5974 O O . ASN B 1 214 ? 14.25 6.629 -20.906 1 56.75 214 ASN B O 1
ATOM 5978 N N . ALA B 1 215 ? 15.031 8.734 -20.953 1 83.44 215 ALA B N 1
ATOM 5979 C CA . ALA B 1 215 ? 15.047 8.594 -19.5 1 83.44 215 ALA B CA 1
ATOM 5980 C C . ALA B 1 215 ? 13.742 9.086 -18.891 1 83.44 215 ALA B C 1
ATOM 5982 O O . ALA B 1 215 ? 13.742 10.016 -18.078 1 83.44 215 ALA B O 1
ATOM 5983 N N . VAL B 1 216 ? 12.656 8.367 -19.281 1 89.19 216 VAL B N 1
ATOM 5984 C CA . VAL B 1 216 ? 11.297 8.742 -18.891 1 89.19 216 VAL B CA 1
ATOM 5985 C C . VAL B 1 216 ? 11.172 8.773 -17.375 1 89.19 216 VAL B C 1
ATOM 5987 O O . VAL B 1 216 ? 10.562 9.688 -16.812 1 89.19 216 VAL B O 1
ATOM 5990 N N . ALA B 1 217 ? 11.797 7.887 -16.766 1 92.69 217 ALA B N 1
ATOM 5991 C CA . ALA B 1 217 ? 11.734 7.844 -15.305 1 92.69 217 ALA B CA 1
ATOM 5992 C C . ALA B 1 217 ? 12.406 9.07 -14.688 1 92.69 217 ALA B C 1
ATOM 5994 O O . ALA B 1 217 ? 11.898 9.648 -13.734 1 92.69 217 ALA B O 1
ATOM 5995 N N . PHE B 1 218 ? 13.508 9.469 -15.289 1 95.12 218 PHE B N 1
ATOM 5996 C CA . PHE B 1 218 ? 14.195 10.648 -14.781 1 95.12 218 PHE B CA 1
ATOM 5997 C C . PHE B 1 218 ? 13.375 11.906 -15.023 1 95.12 218 PHE B C 1
ATOM 5999 O O . PHE B 1 218 ? 13.383 12.828 -14.211 1 95.12 218 PHE B O 1
ATOM 6006 N N . ALA B 1 219 ? 12.727 11.938 -16.141 1 96.5 219 ALA B N 1
ATOM 6007 C CA . ALA B 1 219 ? 11.859 13.086 -16.422 1 96.5 219 ALA B CA 1
ATOM 6008 C C . ALA B 1 219 ? 10.805 13.266 -15.336 1 96.5 219 ALA B C 1
ATOM 6010 O O . ALA B 1 219 ? 10.453 14.391 -14.984 1 96.5 219 ALA B O 1
ATOM 6011 N N . ALA B 1 220 ? 10.273 12.156 -14.805 1 97.44 220 ALA B N 1
ATOM 6012 C CA . ALA B 1 220 ? 9.312 12.234 -13.711 1 97.44 220 ALA B CA 1
ATOM 6013 C C . ALA B 1 220 ? 9.961 12.812 -12.453 1 97.44 220 ALA B C 1
ATOM 6015 O O . ALA B 1 220 ? 9.344 13.594 -11.734 1 97.44 220 ALA B O 1
ATOM 6016 N N . VAL B 1 221 ? 11.227 12.438 -12.195 1 98 221 VAL B N 1
ATOM 6017 C CA . VAL B 1 221 ? 11.969 12.984 -11.07 1 98 221 VAL B CA 1
ATOM 6018 C C . VAL B 1 221 ? 12.117 14.492 -11.234 1 98 221 VAL B C 1
ATOM 6020 O O . VAL B 1 221 ? 11.812 15.266 -10.32 1 98 221 VAL B O 1
ATOM 6023 N N . ALA B 1 222 ? 12.578 14.82 -12.438 1 98.56 222 ALA B N 1
ATOM 6024 C CA . ALA B 1 222 ? 12.828 16.234 -12.719 1 98.56 222 ALA B CA 1
ATOM 6025 C C . ALA B 1 222 ? 11.547 17.047 -12.617 1 98.56 222 ALA B C 1
ATOM 6027 O O . ALA B 1 222 ? 11.547 18.156 -12.07 1 98.56 222 ALA B O 1
ATOM 6028 N N . ALA B 1 223 ? 10.492 16.516 -13.133 1 98.75 223 ALA B N 1
ATOM 6029 C CA . ALA B 1 223 ? 9.203 17.203 -13.047 1 98.75 223 ALA B CA 1
ATOM 6030 C C . ALA B 1 223 ? 8.766 17.359 -11.594 1 98.75 223 ALA B C 1
ATOM 6032 O O . ALA B 1 223 ? 8.258 18.422 -11.203 1 98.75 223 ALA B O 1
ATOM 6033 N N . GLY B 1 224 ? 8.945 16.344 -10.789 1 98.75 224 GLY B N 1
ATOM 6034 C CA . GLY B 1 224 ? 8.617 16.422 -9.375 1 98.75 224 GLY B CA 1
ATOM 6035 C C . GLY B 1 224 ? 9.445 17.438 -8.617 1 98.75 224 GLY B C 1
ATOM 6036 O O . GLY B 1 224 ? 8.906 18.203 -7.816 1 98.75 224 GLY B O 1
ATOM 6037 N N . VAL B 1 225 ? 10.719 17.406 -8.906 1 98.81 225 VAL B N 1
ATOM 6038 C CA . VAL B 1 225 ? 11.625 18.375 -8.281 1 98.81 225 VAL B CA 1
ATOM 6039 C C . VAL B 1 225 ? 11.211 19.797 -8.648 1 98.81 225 VAL B C 1
ATOM 6041 O O . VAL B 1 225 ? 11.133 20.672 -7.781 1 98.81 225 VAL B O 1
ATOM 6044 N N . ALA B 1 226 ? 10.938 19.984 -9.914 1 98.88 226 ALA B N 1
ATOM 6045 C CA . ALA B 1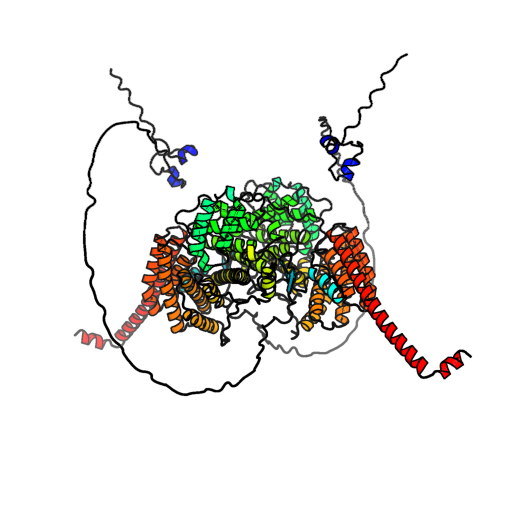 226 ? 10.539 21.297 -10.383 1 98.88 226 ALA B CA 1
ATOM 6046 C C . ALA B 1 226 ? 9.211 21.719 -9.766 1 98.88 226 ALA B C 1
ATOM 6048 O O . ALA B 1 226 ? 9.023 22.891 -9.406 1 98.88 226 ALA B O 1
ATOM 6049 N N . ALA B 1 227 ? 8.258 20.828 -9.648 1 98.69 227 ALA B N 1
ATOM 6050 C CA . ALA B 1 227 ? 6.961 21.125 -9.055 1 98.69 227 ALA B CA 1
ATOM 6051 C C . ALA B 1 227 ? 7.113 21.547 -7.59 1 98.69 227 ALA B C 1
ATOM 6053 O O . ALA B 1 227 ? 6.492 22.516 -7.145 1 98.69 227 ALA B O 1
ATOM 6054 N N . LEU B 1 228 ? 7.93 20.875 -6.875 1 98.5 228 LEU B N 1
ATOM 6055 C CA . LEU B 1 228 ? 8.172 21.203 -5.477 1 98.5 228 LEU B CA 1
ATOM 6056 C C . LEU B 1 228 ? 8.914 22.531 -5.348 1 98.5 228 LEU B C 1
ATOM 6058 O O . LEU B 1 228 ? 8.617 23.328 -4.461 1 98.5 228 LEU B O 1
ATOM 6062 N N . GLY B 1 229 ? 9.891 22.672 -6.238 1 98.56 229 GLY B N 1
ATOM 6063 C CA . GLY B 1 229 ? 10.555 23.969 -6.27 1 98.56 229 GLY B CA 1
ATOM 6064 C C . GLY B 1 229 ? 9.602 25.109 -6.559 1 98.56 229 GLY B C 1
ATOM 6065 O O . GLY B 1 229 ? 9.695 26.172 -5.934 1 98.56 229 GLY B O 1
ATOM 6066 N N . SER B 1 230 ? 8.766 24.891 -7.508 1 98.44 230 SER B N 1
ATOM 6067 C CA . SER B 1 230 ? 7.742 25.891 -7.828 1 98.44 230 SER B CA 1
ATOM 6068 C C . SER B 1 230 ? 6.848 26.156 -6.625 1 98.44 230 SER B C 1
ATOM 6070 O O . SER B 1 230 ? 6.543 27.328 -6.328 1 98.44 230 SER B O 1
ATOM 6072 N N . PHE B 1 231 ? 6.441 25.188 -5.914 1 97.5 231 PHE B N 1
ATOM 6073 C CA . PHE B 1 231 ? 5.598 25.312 -4.73 1 97.5 231 PHE B CA 1
ATOM 6074 C C . PHE B 1 231 ? 6.27 26.172 -3.672 1 97.5 231 PHE B C 1
ATOM 6076 O O . PHE B 1 231 ? 5.609 26.969 -3.004 1 97.5 231 PHE B O 1
ATOM 6083 N N . LEU B 1 232 ? 7.551 26.031 -3.539 1 96.5 232 LEU B N 1
ATOM 6084 C CA . LEU B 1 232 ? 8.297 26.688 -2.469 1 96.5 232 LEU B CA 1
ATOM 6085 C C . LEU B 1 232 ? 8.742 28.078 -2.895 1 96.5 232 LEU B C 1
ATOM 6087 O O . LEU B 1 232 ? 9.219 28.859 -2.068 1 96.5 232 LEU B O 1
ATOM 6091 N N . SER B 1 233 ? 8.57 28.344 -4.125 1 95.88 233 SER B N 1
ATOM 6092 C CA . SER B 1 233 ? 8.977 29.641 -4.645 1 95.88 233 SER B CA 1
ATOM 6093 C C . SER B 1 233 ? 7.887 30.688 -4.438 1 95.88 233 SER B C 1
ATOM 6095 O O . SER B 1 233 ? 6.695 30.375 -4.496 1 95.88 233 SER B O 1
ATOM 6097 N N . PRO B 1 234 ? 8.312 31.906 -4.188 1 91.62 234 PRO B N 1
ATOM 6098 C CA . PRO B 1 234 ? 7.309 32.969 -4.102 1 91.62 234 PRO B CA 1
ATOM 6099 C C . PRO B 1 234 ? 6.496 33.125 -5.391 1 91.62 234 PRO B C 1
ATOM 6101 O O . PRO B 1 234 ? 5.293 33.375 -5.336 1 91.62 234 PRO B O 1
ATOM 6104 N N . ASN B 1 235 ? 7.27 32.969 -6.477 1 93.25 235 ASN B N 1
ATOM 6105 C CA . ASN B 1 235 ? 6.59 32.969 -7.77 1 93.25 235 ASN B CA 1
ATOM 6106 C C . ASN B 1 235 ? 6.508 31.562 -8.359 1 93.25 235 ASN B C 1
ATOM 6108 O O . ASN B 1 235 ? 7.488 31.047 -8.898 1 93.25 235 ASN B O 1
ATOM 6112 N N . ARG B 1 236 ? 5.352 31.109 -8.398 1 95.06 236 ARG B N 1
ATOM 6113 C CA . ARG B 1 236 ? 5.164 29.734 -8.867 1 95.06 236 ARG B CA 1
ATOM 6114 C C . ARG B 1 236 ? 5.293 29.656 -10.383 1 95.06 236 ARG B C 1
ATOM 6116 O O . ARG B 1 236 ? 5.039 30.625 -11.086 1 95.06 236 ARG B O 1
ATOM 6123 N N . HIS B 1 237 ? 5.688 28.484 -10.875 1 97.81 237 HIS B N 1
ATOM 6124 C CA . HIS B 1 237 ? 5.645 28.234 -12.312 1 97.81 237 HIS B CA 1
ATOM 6125 C C . HIS B 1 237 ? 4.207 28.156 -12.812 1 97.81 237 HIS B C 1
ATOM 6127 O O . HIS B 1 237 ? 3.359 27.516 -12.188 1 97.81 237 HIS B O 1
ATOM 6133 N N . PRO B 1 238 ? 3.92 28.781 -13.898 1 97.06 238 PRO B N 1
ATOM 6134 C CA . PRO B 1 238 ? 2.535 28.828 -14.375 1 97.06 238 PRO B CA 1
ATOM 6135 C C . PRO B 1 238 ? 1.965 27.453 -14.672 1 97.06 238 PRO B C 1
ATOM 6137 O O . PRO B 1 238 ? 0.75 27.25 -14.594 1 97.06 238 PRO B O 1
ATOM 6140 N N . ARG B 1 239 ? 2.82 26.547 -14.961 1 97.75 239 ARG B N 1
ATOM 6141 C CA . ARG B 1 239 ? 2.355 25.203 -15.312 1 97.75 239 ARG B CA 1
ATOM 6142 C C . ARG B 1 239 ? 2.758 24.188 -14.25 1 97.75 239 ARG B C 1
ATOM 6144 O O . ARG B 1 239 ? 3.1 23.047 -14.57 1 97.75 239 ARG B O 1
ATOM 6151 N N . GLU B 1 240 ? 2.73 24.594 -13.023 1 98.12 240 GLU B N 1
ATOM 6152 C CA . GLU B 1 240 ? 3.066 23.719 -11.906 1 98.12 240 GLU B CA 1
ATOM 6153 C C . GLU B 1 240 ? 2.18 22.469 -11.891 1 98.12 240 GLU B C 1
ATOM 6155 O O . GLU B 1 240 ? 2.672 21.359 -11.75 1 98.12 240 GLU B O 1
ATOM 6160 N N . SER B 1 241 ? 0.886 22.656 -12.156 1 96.25 241 SER B N 1
ATOM 6161 C CA . SER B 1 241 ? -0.056 21.547 -12.156 1 96.25 241 SER B CA 1
ATOM 6162 C C . SER B 1 241 ? 0.246 20.562 -13.281 1 96.25 241 SER B C 1
ATOM 6164 O O . SER B 1 241 ? 0.077 19.359 -13.125 1 96.25 241 SER B O 1
ATOM 6166 N N . ASP B 1 242 ? 0.694 21.047 -14.359 1 97.19 242 ASP B N 1
ATOM 6167 C CA . ASP B 1 242 ? 1.052 20.203 -15.484 1 97.19 242 ASP B CA 1
ATOM 6168 C C . ASP B 1 242 ? 2.277 19.344 -15.164 1 97.19 242 ASP B C 1
ATOM 6170 O O . ASP B 1 242 ? 2.381 18.203 -15.617 1 97.19 242 ASP B O 1
ATOM 6174 N N . LEU B 1 243 ? 3.203 19.906 -14.469 1 98.38 243 LEU B N 1
ATOM 6175 C CA . LEU B 1 243 ? 4.383 19.156 -14.055 1 98.38 243 LEU B CA 1
ATOM 6176 C C . LEU B 1 243 ? 3.998 17.984 -13.172 1 98.38 243 LEU B C 1
ATOM 6178 O O . LEU B 1 243 ? 4.504 16.875 -13.352 1 98.38 243 LEU B O 1
ATOM 6182 N N . VAL B 1 244 ? 3.061 18.281 -12.219 1 97.5 244 VAL B N 1
ATOM 6183 C CA . VAL B 1 244 ? 2.598 17.25 -11.297 1 97.5 244 VAL B CA 1
ATOM 6184 C C . VAL B 1 244 ? 1.894 16.141 -12.078 1 97.5 244 VAL B C 1
ATOM 6186 O O . VAL B 1 244 ? 2.148 14.953 -11.852 1 97.5 244 VAL B O 1
ATOM 6189 N N . GLN B 1 245 ? 1.069 16.484 -13.016 1 95.69 245 GLN B N 1
ATOM 6190 C CA . GLN B 1 245 ? 0.33 15.523 -13.812 1 95.69 245 GLN B CA 1
ATOM 6191 C C . GLN B 1 245 ? 1.268 14.734 -14.727 1 95.69 245 GLN B C 1
ATOM 6193 O O . GLN B 1 245 ? 1.06 13.539 -14.953 1 95.69 245 GLN B O 1
ATOM 6198 N N . TYR B 1 246 ? 2.254 15.43 -15.266 1 96.38 246 TYR B N 1
ATOM 6199 C CA . TYR B 1 246 ? 3.252 14.789 -16.109 1 96.38 246 TYR B CA 1
ATOM 6200 C C . TYR B 1 246 ? 3.982 13.688 -15.359 1 96.38 246 TYR B C 1
ATOM 6202 O O . TYR B 1 246 ? 4.109 12.562 -15.852 1 96.38 246 TYR B O 1
ATOM 6210 N N . ALA B 1 247 ? 4.469 14.008 -14.164 1 97.38 247 ALA B N 1
ATOM 6211 C CA . ALA B 1 247 ? 5.156 13.016 -13.336 1 97.38 247 ALA B CA 1
ATOM 6212 C C . ALA B 1 247 ? 4.223 11.867 -12.977 1 97.38 247 ALA B C 1
ATOM 6214 O O . ALA B 1 247 ? 4.605 10.695 -13.055 1 97.38 247 ALA B O 1
ATOM 6215 N N . LYS B 1 248 ? 3.016 12.172 -12.602 1 95.94 248 LYS B N 1
ATOM 6216 C CA . LYS B 1 248 ? 2.041 11.156 -12.211 1 95.94 248 LYS B CA 1
ATOM 6217 C C . LYS B 1 248 ? 1.751 10.203 -13.367 1 95.94 248 LYS B C 1
ATOM 6219 O O . LYS B 1 248 ? 1.642 8.992 -13.164 1 95.94 248 LYS B O 1
ATOM 6224 N N . ALA B 1 249 ? 1.558 10.781 -14.477 1 94.44 249 ALA B N 1
ATOM 6225 C CA . ALA B 1 249 ? 1.253 9.969 -15.656 1 94.44 249 ALA B CA 1
ATOM 6226 C C . ALA B 1 249 ? 2.348 8.93 -15.906 1 94.44 249 ALA B C 1
ATOM 6228 O O . ALA B 1 249 ? 2.061 7.801 -16.312 1 94.44 249 ALA B O 1
ATOM 6229 N N . ILE B 1 250 ? 3.543 9.336 -15.719 1 95.25 250 ILE B N 1
ATOM 6230 C CA . ILE B 1 250 ? 4.664 8.422 -15.898 1 95.25 250 ILE B CA 1
ATOM 6231 C C . ILE B 1 250 ? 4.645 7.359 -14.805 1 95.25 250 ILE B C 1
ATOM 6233 O O . ILE B 1 250 ? 4.84 6.172 -15.07 1 95.25 250 ILE B O 1
ATOM 6237 N N . LEU B 1 251 ? 4.398 7.742 -13.594 1 95.31 251 LEU B N 1
ATOM 6238 C CA . LEU B 1 251 ? 4.426 6.84 -12.445 1 95.31 251 LEU B CA 1
ATOM 6239 C C . LEU B 1 251 ? 3.307 5.809 -12.539 1 95.31 251 LEU B C 1
ATOM 6241 O O . LEU B 1 251 ? 3.473 4.664 -12.109 1 95.31 251 LEU B O 1
ATOM 6245 N N . ASP B 1 252 ? 2.215 6.18 -13.148 1 91.19 252 ASP B N 1
ATOM 6246 C CA . ASP B 1 252 ? 1.051 5.305 -13.266 1 91.19 252 ASP B CA 1
ATOM 6247 C C . ASP B 1 252 ? 1.113 4.469 -14.539 1 91.19 252 ASP B C 1
ATOM 6249 O O . ASP B 1 252 ? 0.249 3.625 -14.781 1 91.19 252 ASP B O 1
ATOM 6253 N N . ASP B 1 253 ? 2.1 4.719 -15.266 1 91.5 253 ASP B N 1
ATOM 6254 C CA . ASP B 1 253 ? 2.201 4.016 -16.547 1 91.5 253 ASP B CA 1
ATOM 6255 C C . ASP B 1 253 ? 2.479 2.529 -16.328 1 91.5 253 ASP B C 1
ATOM 6257 O O . ASP B 1 253 ? 3.318 2.16 -15.5 1 91.5 253 ASP B O 1
ATOM 6261 N N . PRO B 1 254 ? 1.813 1.672 -17.094 1 84.69 254 PRO B N 1
ATOM 6262 C CA . PRO B 1 254 ? 2.035 0.232 -16.938 1 84.69 254 PRO B CA 1
ATOM 6263 C C . PRO B 1 254 ? 3.496 -0.164 -17.125 1 84.69 254 PRO B C 1
ATOM 6265 O O . PRO B 1 254 ? 3.99 -1.071 -16.453 1 84.69 254 PRO B O 1
ATOM 6268 N N . ALA B 1 255 ? 4.137 0.485 -18.016 1 82.06 255 ALA B N 1
ATOM 6269 C CA . ALA B 1 255 ? 5.539 0.157 -18.25 1 82.06 255 ALA B CA 1
ATOM 6270 C C . ALA B 1 255 ? 6.391 0.475 -17.016 1 82.06 255 ALA B C 1
ATOM 6272 O O . ALA B 1 255 ? 7.348 -0.239 -16.719 1 82.06 255 ALA B O 1
ATOM 6273 N N . SER B 1 256 ? 6.051 1.581 -16.375 1 80.75 256 SER B N 1
ATOM 6274 C CA . SER B 1 256 ? 6.777 1.949 -15.156 1 80.75 256 SER B CA 1
ATOM 6275 C C . SER B 1 256 ? 6.598 0.898 -14.062 1 80.75 256 SER B C 1
ATOM 6277 O O . SER B 1 256 ? 7.52 0.64 -13.289 1 80.75 256 SER B O 1
ATOM 6279 N N . MET B 1 257 ? 5.512 0.309 -14.094 1 77 257 MET B N 1
ATOM 6280 C CA . MET B 1 257 ? 5.234 -0.708 -13.078 1 77 257 MET B CA 1
ATOM 6281 C C . MET B 1 257 ? 5.969 -2.006 -13.398 1 77 257 MET B C 1
ATOM 6283 O O . MET B 1 257 ? 6.336 -2.756 -12.492 1 77 257 MET B O 1
ATOM 6287 N N . ARG B 1 258 ? 6.164 -2.201 -14.656 1 77.12 258 ARG B N 1
ATOM 6288 C CA . ARG B 1 258 ? 6.883 -3.398 -15.086 1 77.12 258 ARG B CA 1
ATOM 6289 C C . ARG B 1 258 ? 8.383 -3.244 -14.859 1 77.12 258 ARG B C 1
ATOM 6291 O O . ARG B 1 258 ? 9.062 -4.199 -14.477 1 77.12 258 ARG B O 1
ATOM 6298 N N . LEU B 1 259 ? 8.844 -1.971 -15.117 1 79.69 259 LEU B N 1
ATOM 6299 C CA . LEU B 1 259 ? 10.281 -1.716 -15.078 1 79.69 259 LEU B CA 1
ATOM 6300 C C . LEU B 1 259 ? 10.609 -0.643 -14.047 1 79.69 259 LEU B C 1
ATOM 6302 O O . LEU B 1 259 ? 11.383 0.274 -14.328 1 79.69 259 LEU B O 1
ATOM 6306 N N . HIS B 1 260 ? 10.078 -0.876 -12.883 1 84.81 260 HIS B N 1
ATOM 6307 C CA . HIS B 1 260 ? 10.344 0.143 -11.875 1 84.81 260 HIS B CA 1
ATOM 6308 C C . HIS B 1 260 ? 11.797 0.093 -11.406 1 84.81 260 HIS B C 1
ATOM 6310 O O . HIS B 1 260 ? 12.383 -0.987 -11.305 1 84.81 260 HIS B O 1
ATOM 6316 N N . GLY B 1 261 ? 12.367 1.289 -11.273 1 90.88 261 GLY B N 1
ATOM 6317 C CA . GLY B 1 261 ? 13.734 1.464 -10.812 1 90.88 261 GLY B CA 1
ATOM 6318 C C . GLY B 1 261 ? 13.867 2.543 -9.75 1 90.88 261 GLY B C 1
ATOM 6319 O O . GLY B 1 261 ? 12.875 2.965 -9.156 1 90.88 261 GLY B O 1
ATOM 6320 N N . ILE B 1 262 ? 15.055 2.9 -9.492 1 95.06 262 ILE B N 1
ATOM 6321 C CA . ILE B 1 262 ? 15.375 3.832 -8.422 1 95.06 262 ILE B CA 1
ATOM 6322 C C . ILE B 1 262 ? 14.742 5.191 -8.703 1 95.06 262 ILE B C 1
ATOM 6324 O O . ILE B 1 262 ? 14.156 5.809 -7.816 1 95.06 262 ILE B O 1
ATOM 6328 N N . ASP B 1 263 ? 14.812 5.625 -9.938 1 95.12 263 ASP B N 1
ATOM 6329 C CA . ASP B 1 263 ? 14.242 6.922 -10.305 1 95.12 263 ASP B CA 1
ATOM 6330 C C . ASP B 1 263 ? 12.734 6.949 -10.039 1 95.12 263 ASP B C 1
ATOM 6332 O O . ASP B 1 263 ? 12.188 7.988 -9.664 1 95.12 263 ASP B O 1
ATOM 6336 N N . HIS B 1 264 ? 12.078 5.828 -10.25 1 95.75 264 HIS B N 1
ATOM 6337 C CA . HIS B 1 264 ? 10.648 5.77 -9.969 1 95.75 264 HIS B CA 1
ATOM 6338 C C . HIS B 1 264 ? 10.367 5.984 -8.484 1 95.75 264 HIS B C 1
ATOM 6340 O O . HIS B 1 264 ? 9.43 6.688 -8.125 1 95.75 264 HIS B O 1
ATOM 6346 N N . ILE B 1 265 ? 11.172 5.398 -7.688 1 97.44 265 ILE B N 1
ATOM 6347 C CA . ILE B 1 265 ? 10.984 5.523 -6.246 1 97.44 265 ILE B CA 1
ATOM 6348 C C . ILE B 1 265 ? 11.203 6.977 -5.824 1 97.44 265 ILE B C 1
ATOM 6350 O O . ILE B 1 265 ? 10.422 7.52 -5.039 1 97.44 265 ILE B O 1
ATOM 6354 N N . VAL B 1 266 ? 12.211 7.562 -6.344 1 98.12 266 VAL B N 1
ATOM 6355 C CA . VAL B 1 266 ? 12.508 8.953 -6.027 1 98.12 266 VAL B CA 1
ATOM 6356 C C . VAL B 1 266 ? 11.367 9.852 -6.512 1 98.12 266 VAL B C 1
ATOM 6358 O O . VAL B 1 266 ? 10.922 10.75 -5.789 1 98.12 266 VAL B O 1
ATOM 6361 N N . ALA B 1 267 ? 10.898 9.586 -7.711 1 98.25 267 ALA B N 1
ATOM 6362 C CA . ALA B 1 267 ? 9.789 10.367 -8.25 1 98.25 267 ALA B CA 1
ATOM 6363 C C . ALA B 1 267 ? 8.539 10.203 -7.398 1 98.25 267 ALA B C 1
ATOM 6365 O O . ALA B 1 267 ? 7.805 11.172 -7.176 1 98.25 267 ALA B O 1
ATOM 6366 N N . TRP B 1 268 ? 8.273 9.008 -6.965 1 98.25 268 TRP B N 1
ATOM 6367 C CA . TRP B 1 268 ? 7.164 8.789 -6.043 1 98.25 268 TRP B CA 1
ATOM 6368 C C . TRP B 1 268 ? 7.348 9.602 -4.766 1 98.25 268 TRP B C 1
ATOM 6370 O O . TRP B 1 268 ? 6.383 10.133 -4.215 1 98.25 268 TRP B O 1
ATOM 6380 N N . GLY B 1 269 ? 8.562 9.664 -4.301 1 98.62 269 GLY B N 1
ATOM 6381 C CA . GLY B 1 269 ? 8.844 10.492 -3.139 1 98.62 269 GLY B CA 1
ATOM 6382 C C . GLY B 1 269 ? 8.477 11.953 -3.342 1 98.62 269 GLY B C 1
ATOM 6383 O O . GLY B 1 269 ? 7.887 12.578 -2.461 1 98.62 269 GLY B O 1
ATOM 6384 N N . MET B 1 270 ? 8.859 12.453 -4.508 1 98.75 270 MET B N 1
ATOM 6385 C CA . MET B 1 270 ? 8.484 13.828 -4.832 1 98.75 270 MET B CA 1
ATOM 6386 C C . MET B 1 270 ? 6.973 14 -4.848 1 98.75 270 MET B C 1
ATOM 6388 O O . MET B 1 270 ? 6.449 15 -4.367 1 98.75 270 MET B O 1
ATOM 6392 N N . ARG B 1 271 ? 6.324 12.992 -5.344 1 98.19 271 ARG B N 1
ATOM 6393 C CA . ARG B 1 271 ? 4.867 13.039 -5.395 1 98.19 271 ARG B CA 1
ATOM 6394 C C . ARG B 1 271 ? 4.27 13.039 -3.99 1 98.19 271 ARG B C 1
ATOM 6396 O O . ARG B 1 271 ? 3.342 13.789 -3.705 1 98.19 271 ARG B O 1
ATOM 6403 N N . VAL B 1 272 ? 4.746 12.234 -3.111 1 98.31 272 VAL B N 1
ATOM 6404 C CA . VAL B 1 272 ? 4.266 12.156 -1.736 1 98.31 272 VAL B CA 1
ATOM 6405 C C . VAL B 1 272 ? 4.383 13.531 -1.075 1 98.31 272 VAL B C 1
ATOM 6407 O O . VAL B 1 272 ? 3.436 14 -0.439 1 98.31 272 VAL B O 1
ATOM 6410 N N . LEU B 1 273 ? 5.52 14.141 -1.314 1 98.12 273 LEU B N 1
ATOM 6411 C CA . LEU B 1 273 ? 5.75 15.445 -0.71 1 98.12 273 LEU B CA 1
ATOM 6412 C C . LEU B 1 273 ? 4.77 16.484 -1.257 1 98.12 273 LEU B C 1
ATOM 6414 O O . LEU B 1 273 ? 4.211 17.281 -0.498 1 98.12 273 LEU B O 1
ATOM 6418 N N . TYR B 1 274 ? 4.605 16.438 -2.504 1 97.81 274 TYR B N 1
ATOM 6419 C CA . TYR B 1 274 ? 3.695 17.391 -3.117 1 97.81 274 TYR B CA 1
ATOM 6420 C C . TYR B 1 274 ? 2.264 17.172 -2.645 1 97.81 274 TYR B C 1
ATOM 6422 O O . TYR B 1 274 ? 1.547 18.125 -2.338 1 97.81 274 TYR B O 1
ATOM 6430 N N . LEU B 1 275 ? 1.876 15.914 -2.615 1 96.69 275 LEU B N 1
ATOM 6431 C CA . LEU B 1 275 ? 0.529 15.594 -2.156 1 96.69 275 LEU B CA 1
ATOM 6432 C C . LEU B 1 275 ? 0.343 15.992 -0.696 1 96.69 275 LEU B C 1
ATOM 6434 O O . LEU B 1 275 ? -0.705 16.531 -0.322 1 96.69 275 LEU B O 1
ATOM 6438 N N . ARG B 1 276 ? 1.283 15.766 0.106 1 96.94 276 ARG B N 1
ATOM 6439 C CA . ARG B 1 276 ? 1.206 16.141 1.515 1 96.94 276 ARG B CA 1
ATOM 6440 C C . ARG B 1 276 ? 0.985 17.641 1.675 1 96.94 276 ARG B C 1
ATOM 6442 O O . ARG B 1 276 ? 0.297 18.078 2.6 1 96.94 276 ARG B O 1
ATOM 6449 N N . ALA B 1 277 ? 1.526 18.359 0.75 1 96.62 277 ALA B N 1
ATOM 6450 C CA . ALA B 1 277 ? 1.49 19.812 0.853 1 96.62 277 ALA B CA 1
ATOM 6451 C C . ALA B 1 277 ? 0.204 20.375 0.251 1 96.62 277 ALA B C 1
ATOM 6453 O O . ALA B 1 277 ? -0.154 21.531 0.502 1 96.62 277 ALA B O 1
ATOM 6454 N N . THR B 1 278 ? -0.542 19.531 -0.529 1 95.31 278 THR B N 1
ATOM 6455 C CA . THR B 1 278 ? -1.528 20.219 -1.359 1 95.31 278 THR B CA 1
ATOM 6456 C C . THR B 1 278 ? -2.877 19.5 -1.291 1 95.31 278 THR B C 1
ATOM 6458 O O . THR B 1 278 ? -3.875 20 -1.816 1 95.31 278 THR B O 1
ATOM 6461 N N . THR B 1 279 ? -2.883 18.297 -0.703 1 92.75 279 THR B N 1
ATOM 6462 C CA . THR B 1 279 ? -4.145 17.578 -0.787 1 92.75 279 THR B CA 1
ATOM 6463 C C . THR B 1 279 ? -4.477 16.906 0.548 1 92.75 279 THR B C 1
ATOM 6465 O O . THR B 1 279 ? -3.943 17.297 1.589 1 92.75 279 THR B O 1
ATOM 6468 N N . ARG B 1 280 ? -5.41 15.992 0.526 1 89.94 280 ARG B N 1
ATOM 6469 C CA . ARG B 1 280 ? -5.938 15.328 1.716 1 89.94 280 ARG B CA 1
ATOM 6470 C C . ARG B 1 280 ? -4.992 14.234 2.197 1 89.94 280 ARG B C 1
ATOM 6472 O O . ARG B 1 280 ? -4.234 13.664 1.405 1 89.94 280 ARG B O 1
ATOM 6479 N N . PRO B 1 281 ? -5.141 13.938 3.48 1 91.06 281 PRO B N 1
ATOM 6480 C CA . PRO B 1 281 ? -4.219 12.977 4.094 1 91.06 281 PRO B CA 1
ATOM 6481 C C . PRO B 1 281 ? -4.277 11.602 3.432 1 91.06 281 PRO B C 1
ATOM 6483 O O . PRO B 1 281 ? -3.236 10.969 3.232 1 91.06 281 PRO B O 1
ATOM 6486 N N . SER B 1 282 ? -5.395 11.148 3.043 1 91.62 282 SER B N 1
ATOM 6487 C CA . SER B 1 282 ? -5.543 9.805 2.496 1 91.62 282 SER B CA 1
ATOM 6488 C C . SER B 1 282 ? -4.746 9.641 1.205 1 91.62 282 SER B C 1
ATOM 6490 O O . SER B 1 282 ? -4.125 8.602 0.98 1 91.62 282 SER B O 1
ATOM 6492 N N . ASN B 1 283 ? -4.758 10.641 0.397 1 93.19 283 ASN B N 1
ATOM 6493 C CA . ASN B 1 283 ? -4.039 10.578 -0.873 1 93.19 283 ASN B CA 1
ATOM 6494 C C . ASN B 1 283 ? -2.535 10.453 -0.662 1 93.19 283 ASN B C 1
ATOM 6496 O O . ASN B 1 283 ? -1.878 9.641 -1.316 1 93.19 283 ASN B O 1
ATOM 6500 N N . ALA B 1 284 ? -2.061 11.297 0.19 1 96.19 284 ALA B N 1
ATOM 6501 C CA . ALA B 1 284 ? -0.632 11.25 0.486 1 96.19 284 ALA B CA 1
ATOM 6502 C C . ALA B 1 284 ? -0.243 9.914 1.115 1 96.19 284 ALA B C 1
ATOM 6504 O O . ALA B 1 284 ? 0.797 9.344 0.782 1 96.19 284 ALA B O 1
ATOM 6505 N N . TRP B 1 285 ? -1.092 9.445 2.008 1 96.69 285 TRP B N 1
ATOM 6506 C CA . TRP B 1 285 ? -0.823 8.18 2.688 1 96.69 285 TRP B CA 1
ATOM 6507 C C . TRP B 1 285 ? -0.786 7.027 1.691 1 96.69 285 TRP B C 1
ATOM 6509 O O . TRP B 1 285 ? 0.14 6.211 1.711 1 96.69 285 TRP B O 1
ATOM 6519 N N . ILE B 1 286 ? -1.723 6.914 0.809 1 96.31 286 ILE B N 1
ATOM 6520 C CA . ILE B 1 286 ? -1.777 5.848 -0.182 1 96.31 286 ILE B CA 1
ATOM 6521 C C . ILE B 1 286 ? -0.554 5.926 -1.094 1 96.31 286 ILE B C 1
ATOM 6523 O O . ILE B 1 286 ? 0.057 4.902 -1.413 1 96.31 286 ILE B O 1
ATOM 6527 N N . ALA B 1 287 ? -0.224 7.141 -1.537 1 97.12 287 ALA B N 1
ATOM 6528 C CA . ALA B 1 287 ? 0.968 7.32 -2.361 1 97.12 287 ALA B CA 1
ATOM 6529 C C . ALA B 1 287 ? 2.217 6.828 -1.632 1 97.12 287 ALA B C 1
ATOM 6531 O O . ALA B 1 287 ? 3.08 6.188 -2.232 1 97.12 287 ALA B O 1
ATOM 6532 N N . SER B 1 288 ? 2.324 7.145 -0.37 1 98.5 288 SER B N 1
ATOM 6533 C CA . SER B 1 288 ? 3.488 6.715 0.4 1 98.5 288 SER B CA 1
ATOM 6534 C C . SER B 1 288 ? 3.518 5.199 0.557 1 98.5 288 SER B C 1
ATOM 6536 O O . SER B 1 288 ? 4.59 4.594 0.586 1 98.5 288 SER B O 1
ATOM 6538 N N . CYS B 1 289 ? 2.33 4.574 0.71 1 98.31 289 CYS B N 1
ATOM 6539 C CA . CYS B 1 289 ? 2.264 3.117 0.736 1 98.31 289 CYS B CA 1
ATOM 6540 C C . CYS B 1 289 ? 2.799 2.523 -0.561 1 98.31 289 CYS B C 1
ATOM 6542 O O . CYS B 1 289 ? 3.584 1.575 -0.536 1 98.31 289 CYS B O 1
ATOM 6544 N N . THR B 1 290 ? 2.363 3.092 -1.614 1 97.19 290 THR B N 1
ATOM 6545 C CA . THR B 1 290 ? 2.836 2.625 -2.914 1 97.19 290 THR B CA 1
ATOM 6546 C C . THR B 1 290 ? 4.355 2.727 -3.004 1 97.19 290 THR B C 1
ATOM 6548 O O . THR B 1 290 ? 5.02 1.797 -3.469 1 97.19 290 THR B O 1
ATOM 6551 N N . GLN B 1 291 ? 4.848 3.846 -2.582 1 98.19 291 GLN B N 1
ATOM 6552 C CA . GLN B 1 291 ? 6.297 4.035 -2.584 1 98.19 291 GLN B CA 1
ATOM 6553 C C . GLN B 1 291 ? 6.996 2.945 -1.779 1 98.19 291 GLN B C 1
ATOM 6555 O O . GLN B 1 291 ? 8.016 2.402 -2.215 1 98.19 291 GLN B O 1
ATOM 6560 N N . MET B 1 292 ? 6.484 2.592 -0.651 1 98.44 292 MET B N 1
ATOM 6561 C CA . MET B 1 292 ? 7.078 1.567 0.203 1 98.44 292 MET B CA 1
ATOM 6562 C C . MET B 1 292 ? 7.023 0.199 -0.469 1 98.44 292 MET B C 1
ATOM 6564 O O . MET B 1 292 ? 7.988 -0.567 -0.404 1 98.44 292 MET B O 1
ATOM 6568 N N . HIS B 1 293 ? 5.93 -0.091 -1.07 1 97.5 293 HIS B N 1
ATOM 6569 C CA . HIS B 1 293 ? 5.824 -1.368 -1.767 1 97.5 293 HIS B CA 1
ATOM 6570 C C . HIS B 1 293 ? 6.816 -1.449 -2.922 1 97.5 293 HIS B C 1
ATOM 6572 O O . HIS B 1 293 ? 7.375 -2.514 -3.191 1 97.5 293 HIS B O 1
ATOM 6578 N N . LEU B 1 294 ? 7.008 -0.362 -3.582 1 96.94 294 LEU B N 1
ATOM 6579 C CA . LEU B 1 294 ? 8 -0.323 -4.648 1 96.94 294 LEU B CA 1
ATOM 6580 C C . LEU B 1 294 ? 9.406 -0.531 -4.094 1 96.94 294 LEU B C 1
ATOM 6582 O O . LEU B 1 294 ? 10.234 -1.186 -4.723 1 96.94 294 LEU B O 1
ATOM 6586 N N . CYS B 1 295 ? 9.672 0.034 -2.924 1 97.56 295 CYS B N 1
ATOM 6587 C CA . CYS B 1 295 ? 10.961 -0.193 -2.273 1 97.56 295 CYS B CA 1
ATOM 6588 C C . CYS B 1 295 ? 11.203 -1.682 -2.051 1 97.56 295 CYS B C 1
ATOM 6590 O O . CYS B 1 295 ? 12.312 -2.172 -2.26 1 97.56 295 CYS B O 1
ATOM 6592 N N . GLU B 1 296 ? 10.148 -2.348 -1.645 1 96.75 296 GLU B N 1
ATOM 6593 C CA . GLU B 1 296 ? 10.297 -3.787 -1.446 1 96.75 296 GLU B CA 1
ATOM 6594 C C . GLU B 1 296 ? 10.5 -4.508 -2.775 1 96.75 296 GLU B C 1
ATOM 6596 O O . GLU B 1 296 ? 11.336 -5.414 -2.877 1 96.75 296 GLU B O 1
ATOM 6601 N N . ALA B 1 297 ? 9.758 -4.109 -3.746 1 95.25 297 ALA B N 1
ATOM 6602 C CA . ALA B 1 297 ? 9.773 -4.781 -5.043 1 95.25 297 ALA B CA 1
ATOM 6603 C C . ALA B 1 297 ? 11.172 -4.758 -5.652 1 95.25 297 ALA B C 1
ATOM 6605 O O . ALA B 1 297 ? 11.555 -5.68 -6.375 1 95.25 297 ALA B O 1
ATOM 6606 N N . ILE B 1 298 ? 11.969 -3.715 -5.336 1 94.69 298 ILE B N 1
ATOM 6607 C CA . ILE B 1 298 ? 13.289 -3.627 -5.949 1 94.69 298 ILE B CA 1
ATOM 6608 C C . ILE B 1 298 ? 14.359 -4.027 -4.938 1 94.69 298 ILE B C 1
ATOM 6610 O O . ILE B 1 298 ? 15.547 -4.023 -5.246 1 94.69 298 ILE B O 1
ATOM 6614 N N . GLY B 1 299 ? 13.953 -4.234 -3.654 1 95.94 299 GLY B N 1
ATOM 6615 C CA . GLY B 1 299 ? 14.852 -4.797 -2.656 1 95.94 299 GLY B CA 1
ATOM 6616 C C . GLY B 1 299 ? 15.68 -3.746 -1.941 1 95.94 299 GLY B C 1
ATOM 6617 O O . GLY B 1 299 ? 16.766 -4.043 -1.429 1 95.94 299 GLY B O 1
ATOM 6618 N N . LEU B 1 300 ? 15.195 -2.492 -1.794 1 97 300 LEU B N 1
ATOM 6619 C CA . LEU B 1 300 ? 15.953 -1.396 -1.202 1 97 300 LEU B CA 1
ATOM 6620 C C . LEU B 1 300 ? 16.016 -1.532 0.315 1 97 300 LEU B C 1
ATOM 6622 O O . LEU B 1 300 ? 16.797 -0.854 0.974 1 97 300 LEU B O 1
ATOM 6626 N N . HIS B 1 301 ? 15.211 -2.363 0.903 1 97.25 301 HIS B N 1
ATOM 6627 C CA . HIS B 1 301 ? 15.164 -2.527 2.352 1 97.25 301 HIS B CA 1
ATOM 6628 C C . HIS B 1 301 ? 16.25 -3.479 2.838 1 97.25 301 HIS B C 1
ATOM 6630 O O . HIS B 1 301 ? 16.469 -3.621 4.043 1 97.25 301 HIS B O 1
ATOM 6636 N N . GLU B 1 302 ? 16.969 -4.098 1.877 1 97.12 302 GLU B N 1
ATOM 6637 C CA . GLU B 1 302 ? 18.016 -5.047 2.225 1 97.12 302 GLU B CA 1
ATOM 6638 C C . GLU B 1 302 ? 19.406 -4.508 1.858 1 97.12 302 GLU B C 1
ATOM 6640 O O . GLU B 1 302 ? 19.656 -4.191 0.695 1 97.12 302 GLU B O 1
ATOM 6645 N N . GLU B 1 303 ? 20.328 -4.551 2.799 1 97.56 303 GLU B N 1
ATOM 6646 C CA . GLU B 1 303 ? 21.656 -3.979 2.613 1 97.56 303 GLU B CA 1
ATOM 6647 C C . GLU B 1 303 ? 22.422 -4.699 1.504 1 97.56 303 GLU B C 1
ATOM 6649 O O . GLU B 1 303 ? 23.125 -4.066 0.718 1 97.56 303 GLU B O 1
ATOM 6654 N N . GLU B 1 304 ? 22.297 -5.984 1.448 1 96.06 304 GLU B N 1
ATOM 6655 C CA . GLU B 1 304 ? 22.984 -6.758 0.421 1 96.06 304 GLU B CA 1
ATOM 6656 C C . GLU B 1 304 ? 22.578 -6.309 -0.978 1 96.06 304 GLU B C 1
ATOM 6658 O O . GLU B 1 304 ? 23.422 -6.195 -1.871 1 96.06 304 GLU B O 1
ATOM 6663 N N . ASN B 1 305 ? 21.328 -6.105 -1.182 1 95.81 305 ASN B N 1
ATOM 6664 C CA . ASN B 1 305 ? 20.828 -5.629 -2.467 1 95.81 305 ASN B CA 1
ATOM 6665 C C . ASN B 1 305 ? 21.328 -4.223 -2.779 1 95.81 305 ASN B C 1
ATOM 6667 O O . ASN B 1 305 ? 21.641 -3.908 -3.932 1 95.81 305 ASN B O 1
ATOM 6671 N N . ILE B 1 306 ? 21.359 -3.355 -1.767 1 97.06 306 ILE B N 1
ATOM 6672 C CA . ILE B 1 306 ? 21.875 -1.998 -1.928 1 97.06 306 ILE B CA 1
ATOM 6673 C C . ILE B 1 306 ? 23.312 -2.043 -2.455 1 97.06 306 ILE B C 1
ATOM 6675 O O . ILE B 1 306 ? 23.641 -1.341 -3.412 1 97.06 306 ILE B O 1
ATOM 6679 N N . LYS B 1 307 ? 24.109 -2.861 -1.863 1 96.5 307 LYS B N 1
ATOM 6680 C CA . LYS B 1 307 ? 25.5 -2.992 -2.285 1 96.5 307 LYS B CA 1
ATOM 6681 C C . LYS B 1 307 ? 25.594 -3.494 -3.725 1 96.5 307 LYS B C 1
ATOM 6683 O O . LYS B 1 307 ? 26.422 -3.004 -4.508 1 96.5 307 LYS B O 1
ATOM 6688 N N . LYS B 1 308 ? 24.766 -4.438 -4.043 1 95.19 308 LYS B N 1
ATOM 6689 C CA . LYS B 1 308 ? 24.75 -4.965 -5.406 1 95.19 308 LYS B CA 1
ATOM 6690 C C . LYS B 1 308 ? 24.328 -3.889 -6.402 1 95.19 308 LYS B C 1
ATOM 6692 O O . LYS B 1 308 ? 24.953 -3.732 -7.453 1 95.19 308 LYS B O 1
ATOM 6697 N N . MET B 1 309 ? 23.312 -3.148 -6.113 1 95.31 309 MET B N 1
ATOM 6698 C CA . MET B 1 309 ? 22.828 -2.082 -6.98 1 95.31 309 MET B CA 1
ATOM 6699 C C . MET B 1 309 ? 23.891 -1.006 -7.176 1 95.31 309 MET B C 1
ATOM 6701 O O . MET B 1 309 ? 24.062 -0.492 -8.281 1 95.31 309 MET B O 1
ATOM 6705 N N . ALA B 1 310 ? 24.578 -0.715 -6.105 1 95.62 310 ALA B N 1
ATOM 6706 C CA . ALA B 1 310 ? 25.609 0.333 -6.141 1 95.62 310 ALA B CA 1
ATOM 6707 C C . ALA B 1 310 ? 26.812 -0.106 -6.965 1 95.62 310 ALA B C 1
ATOM 6709 O O . ALA B 1 310 ? 27.562 0.731 -7.473 1 95.62 310 ALA B O 1
ATOM 6710 N N . SER B 1 311 ? 26.969 -1.393 -7.117 1 94.19 311 SER B N 1
ATOM 6711 C CA . SER B 1 311 ? 28.156 -1.927 -7.785 1 94.19 311 SER B CA 1
ATOM 6712 C C . SER B 1 311 ? 27.906 -2.109 -9.281 1 94.19 311 SER B C 1
ATOM 6714 O O . SER B 1 311 ? 28.859 -2.334 -10.039 1 94.19 311 SER B O 1
ATOM 6716 N N . ILE B 1 312 ? 26.688 -2.049 -9.695 1 91.31 312 ILE B N 1
ATOM 6717 C CA . ILE B 1 312 ? 26.375 -2.219 -11.109 1 91.31 312 ILE B CA 1
ATOM 6718 C C . ILE B 1 312 ? 27.031 -1.106 -11.93 1 91.31 312 ILE B C 1
ATOM 6720 O O . ILE B 1 312 ? 27.109 0.037 -11.477 1 91.31 312 ILE B O 1
ATOM 6724 N N . ALA B 1 313 ? 27.391 -1.482 -13.148 1 88.38 313 ALA B N 1
ATOM 6725 C CA . ALA B 1 313 ? 28.031 -0.516 -14.039 1 88.38 313 ALA B CA 1
ATOM 6726 C C . ALA B 1 313 ? 27.109 0.664 -14.32 1 88.38 313 ALA B C 1
ATOM 6728 O O . ALA B 1 313 ? 25.938 0.476 -14.68 1 88.38 313 ALA B O 1
ATOM 6729 N N . GLY B 1 314 ? 27.531 1.854 -14.023 1 87.06 314 GLY B N 1
ATOM 6730 C CA . GLY B 1 314 ? 26.766 3.047 -14.336 1 87.06 314 GLY B CA 1
ATOM 6731 C C . GLY B 1 314 ? 26.016 3.604 -13.141 1 87.06 314 GLY B C 1
ATOM 6732 O O . GLY B 1 314 ? 25.484 4.719 -13.188 1 87.06 314 GLY B O 1
ATOM 6733 N N . ALA B 1 315 ? 25.984 2.805 -12.086 1 89.81 315 ALA B N 1
ATOM 6734 C CA . ALA B 1 315 ? 25.25 3.248 -10.898 1 89.81 315 ALA B CA 1
ATOM 6735 C C . ALA B 1 315 ? 25.828 4.559 -10.359 1 89.81 315 ALA B C 1
ATOM 6737 O O . ALA B 1 315 ? 25.078 5.465 -9.992 1 89.81 315 ALA B O 1
ATOM 6738 N N . ALA B 1 316 ? 27.047 4.664 -10.414 1 87.69 316 ALA B N 1
ATOM 6739 C CA . ALA B 1 316 ? 27.719 5.848 -9.891 1 87.69 316 ALA B CA 1
ATOM 6740 C C . ALA B 1 316 ? 27.406 7.078 -10.734 1 87.69 316 ALA B C 1
ATOM 6742 O O . ALA B 1 316 ? 27.25 8.18 -10.211 1 87.69 316 ALA B O 1
ATOM 6743 N N . VAL B 1 317 ? 27.297 6.875 -11.992 1 88.81 317 VAL B N 1
ATOM 6744 C CA . VAL B 1 317 ? 27.016 7.965 -12.914 1 88.81 317 VAL B CA 1
ATOM 6745 C C . VAL B 1 317 ? 25.609 8.5 -12.664 1 88.81 317 VAL B C 1
ATOM 6747 O O . VAL B 1 317 ? 25.359 9.703 -12.828 1 88.81 317 VAL B O 1
ATOM 6750 N N . LEU B 1 318 ? 24.797 7.609 -12.141 1 90 318 LEU B N 1
ATOM 6751 C CA . LEU B 1 318 ? 23.422 8 -11.875 1 90 318 LEU B CA 1
ATOM 6752 C C . LEU B 1 318 ? 23.266 8.492 -10.438 1 90 318 LEU B C 1
ATOM 6754 O O . LEU B 1 318 ? 22.156 8.867 -10.023 1 90 318 LEU B O 1
ATOM 6758 N N . GLY B 1 319 ? 24.328 8.492 -9.695 1 90.31 319 GLY B N 1
ATOM 6759 C CA . GLY B 1 319 ? 24.312 8.953 -8.32 1 90.31 319 GLY B CA 1
ATOM 6760 C C . GLY B 1 319 ? 23.766 7.918 -7.355 1 90.31 319 GLY B C 1
ATOM 6761 O O . GLY B 1 319 ? 23.312 8.258 -6.262 1 90.31 319 GLY B O 1
ATOM 6762 N N . HIS B 1 320 ? 23.781 6.652 -7.766 1 93.88 320 HIS B N 1
ATOM 6763 C CA . HIS B 1 320 ? 23.203 5.59 -6.945 1 93.88 320 HIS B CA 1
ATOM 6764 C C . HIS B 1 320 ? 24.297 4.824 -6.199 1 93.88 320 HIS B C 1
ATOM 6766 O O . HIS B 1 320 ? 24.391 3.6 -6.309 1 93.88 320 HIS B O 1
ATOM 6772 N N . ASP B 1 321 ? 25.031 5.566 -5.406 1 94.81 321 ASP B N 1
ATOM 6773 C CA . ASP B 1 321 ? 25.953 4.887 -4.504 1 94.81 321 ASP B CA 1
ATOM 6774 C C . ASP B 1 321 ? 25.219 4.305 -3.297 1 94.81 321 ASP B C 1
ATOM 6776 O O . ASP B 1 321 ? 24.031 4.559 -3.111 1 94.81 321 ASP B O 1
ATOM 6780 N N . ALA B 1 322 ? 25.891 3.572 -2.541 1 96.69 322 ALA B N 1
ATOM 6781 C CA . ALA B 1 322 ? 25.25 2.824 -1.46 1 96.69 322 ALA B CA 1
ATOM 6782 C C . ALA B 1 322 ? 24.594 3.766 -0.457 1 96.69 322 ALA B C 1
ATOM 6784 O O . ALA B 1 322 ? 23.469 3.525 -0.016 1 96.69 322 ALA B O 1
ATOM 6785 N N . ASP B 1 323 ? 25.266 4.82 -0.085 1 96.75 323 ASP B N 1
ATOM 6786 C CA . ASP B 1 323 ? 24.703 5.727 0.908 1 96.75 323 ASP B CA 1
ATOM 6787 C C . ASP B 1 323 ? 23.453 6.438 0.362 1 96.75 323 ASP B C 1
ATOM 6789 O O . ASP B 1 323 ? 22.5 6.676 1.098 1 96.75 323 ASP B O 1
ATOM 6793 N N . ARG B 1 324 ? 23.562 6.812 -0.871 1 96.94 324 ARG B N 1
ATOM 6794 C CA . ARG B 1 324 ? 22.406 7.457 -1.486 1 96.94 324 ARG B CA 1
ATOM 6795 C C . ARG B 1 324 ? 21.203 6.516 -1.521 1 96.94 324 ARG B C 1
ATOM 6797 O O . ARG B 1 324 ? 20.062 6.938 -1.278 1 96.94 324 ARG B O 1
ATOM 6804 N N . LEU B 1 325 ? 21.453 5.277 -1.882 1 98.06 325 LEU B N 1
ATOM 6805 C CA . LEU B 1 325 ? 20.391 4.289 -1.902 1 98.06 325 LEU B CA 1
ATOM 6806 C C . LEU B 1 325 ? 19.812 4.086 -0.507 1 98.06 325 LEU B C 1
ATOM 6808 O O . LEU B 1 325 ? 18.594 3.971 -0.347 1 98.06 325 LEU B O 1
ATOM 6812 N N . ARG B 1 326 ? 20.656 4.086 0.482 1 98.38 326 ARG B N 1
ATOM 6813 C CA . ARG B 1 326 ? 20.188 4.016 1.863 1 98.38 326 ARG B CA 1
ATOM 6814 C C . ARG B 1 326 ? 19.312 5.211 2.207 1 98.38 326 ARG B C 1
ATOM 6816 O O . ARG B 1 326 ? 18.266 5.059 2.85 1 98.38 326 ARG B O 1
ATOM 6823 N N . ARG B 1 327 ? 19.734 6.383 1.776 1 98.25 327 ARG B N 1
ATOM 6824 C CA . ARG B 1 327 ? 18.969 7.602 2.033 1 98.25 327 ARG B CA 1
ATOM 6825 C C . ARG B 1 327 ? 17.594 7.531 1.392 1 98.25 327 ARG B C 1
ATOM 6827 O O . ARG B 1 327 ? 16.594 7.91 2.01 1 98.25 327 ARG B O 1
ATOM 6834 N N . ILE B 1 328 ? 17.578 7.066 0.196 1 98.56 328 ILE B N 1
ATOM 6835 C CA . ILE B 1 328 ? 16.312 6.953 -0.512 1 98.56 328 ILE B CA 1
ATOM 6836 C C . ILE B 1 328 ? 15.352 6.055 0.277 1 98.56 328 ILE B C 1
ATOM 6838 O O . ILE B 1 328 ? 14.188 6.402 0.484 1 98.56 328 ILE B O 1
ATOM 6842 N N . PHE B 1 329 ? 15.859 4.934 0.787 1 98.69 329 PHE B N 1
ATOM 6843 C CA . PHE B 1 329 ? 15.016 4.016 1.542 1 98.69 329 PHE B CA 1
ATOM 6844 C C . PHE B 1 329 ? 14.555 4.652 2.85 1 98.69 329 PHE B C 1
ATOM 6846 O O . PHE B 1 329 ? 13.359 4.707 3.133 1 98.69 329 PHE B O 1
ATOM 6853 N N . TRP B 1 330 ? 15.406 5.16 3.605 1 98.75 330 TRP B N 1
ATOM 6854 C CA . TRP B 1 330 ? 15.094 5.602 4.961 1 98.75 330 TRP B CA 1
ATOM 6855 C C . TRP B 1 330 ? 14.258 6.875 4.941 1 98.75 330 TRP B C 1
ATOM 6857 O O . TRP B 1 330 ? 13.391 7.066 5.797 1 98.75 330 TRP B O 1
ATOM 6867 N N . ILE B 1 331 ? 14.531 7.75 4.023 1 98.69 331 ILE B N 1
ATOM 6868 C CA . ILE B 1 331 ? 13.719 8.953 3.916 1 98.69 331 ILE B CA 1
ATOM 6869 C C . ILE B 1 331 ? 12.297 8.586 3.5 1 98.69 331 ILE B C 1
ATOM 6871 O O . ILE B 1 331 ? 11.32 9.141 4.016 1 98.69 331 ILE B O 1
ATOM 6875 N N . SER B 1 332 ? 12.188 7.629 2.529 1 98.69 332 SER B N 1
ATOM 6876 C CA . SER B 1 332 ? 10.867 7.133 2.146 1 98.69 332 SER B CA 1
ATOM 6877 C C . SER B 1 332 ? 10.148 6.5 3.334 1 98.69 332 SER B C 1
ATOM 6879 O O . SER B 1 332 ? 8.969 6.766 3.562 1 98.69 332 SER B O 1
ATOM 6881 N N . TRP B 1 333 ? 10.867 5.711 4.051 1 98.56 333 TRP B N 1
ATOM 6882 C CA . TRP B 1 333 ? 10.32 5.047 5.23 1 98.56 333 TRP B CA 1
ATOM 6883 C C . TRP B 1 333 ? 9.859 6.062 6.27 1 98.56 333 TRP B C 1
ATOM 6885 O O . TRP B 1 333 ? 8.75 5.969 6.797 1 98.56 333 TRP B O 1
ATOM 6895 N N . ALA B 1 334 ? 10.703 7.035 6.535 1 98.69 334 ALA B N 1
ATOM 6896 C CA . ALA B 1 334 ? 10.406 8.039 7.551 1 98.69 334 ALA B CA 1
ATOM 6897 C C . ALA B 1 334 ? 9.172 8.852 7.176 1 98.69 334 ALA B C 1
ATOM 6899 O O . ALA B 1 334 ? 8.297 9.086 8.016 1 98.69 334 ALA B O 1
ATOM 6900 N N . GLY B 1 335 ? 9.195 9.289 5.941 1 98.12 335 GLY B N 1
ATOM 6901 C CA . GLY B 1 335 ? 8.016 10.016 5.477 1 98.12 335 GLY B CA 1
ATOM 6902 C C . GLY B 1 335 ? 6.734 9.211 5.602 1 98.12 335 GLY B C 1
ATOM 6903 O O . GLY B 1 335 ? 5.711 9.734 6.039 1 98.12 335 GLY B O 1
ATOM 6904 N N . HIS B 1 336 ? 6.812 7.965 5.316 1 98.5 336 HIS B N 1
ATOM 6905 C CA . HIS B 1 336 ? 5.664 7.07 5.379 1 98.5 336 HIS B CA 1
ATOM 6906 C C . HIS B 1 336 ? 5.203 6.863 6.82 1 98.5 336 HIS B C 1
ATOM 6908 O O . HIS B 1 336 ? 4.004 6.914 7.102 1 98.5 336 HIS B O 1
ATOM 6914 N N . ILE B 1 337 ? 6.121 6.652 7.676 1 98.56 337 ILE B N 1
ATOM 6915 C CA . ILE B 1 337 ? 5.801 6.406 9.078 1 98.56 337 ILE B CA 1
ATOM 6916 C C . ILE B 1 337 ? 5.184 7.656 9.695 1 98.56 337 ILE B C 1
ATOM 6918 O O . ILE B 1 337 ? 4.211 7.57 10.453 1 98.56 337 ILE B O 1
ATOM 6922 N N . MET B 1 338 ? 5.723 8.805 9.367 1 97.69 338 MET B N 1
ATOM 6923 C CA . MET B 1 338 ? 5.168 10.055 9.875 1 97.69 338 MET B CA 1
ATOM 6924 C C . MET B 1 338 ? 3.709 10.211 9.453 1 97.69 338 MET B C 1
ATOM 6926 O O . MET B 1 338 ? 2.857 10.562 10.266 1 97.69 338 MET B O 1
ATOM 6930 N N . LEU B 1 339 ? 3.461 9.906 8.211 1 97.19 339 LEU B N 1
ATOM 6931 C CA . LEU B 1 339 ? 2.107 10.031 7.68 1 97.19 339 LEU B CA 1
ATOM 6932 C C . LEU B 1 339 ? 1.171 9.023 8.344 1 97.19 339 LEU B C 1
ATOM 6934 O O . LEU B 1 339 ? 0.073 9.383 8.773 1 97.19 339 LEU B O 1
ATOM 6938 N N . SER B 1 340 ? 1.652 7.812 8.414 1 97.75 340 SER B N 1
ATOM 6939 C CA . SER B 1 340 ? 0.828 6.746 8.977 1 97.75 340 SER B CA 1
ATOM 6940 C C . SER B 1 340 ? 0.503 7.016 10.445 1 97.75 340 SER B C 1
ATOM 6942 O O . SER B 1 340 ? -0.638 6.836 10.875 1 97.75 340 SER B O 1
ATOM 6944 N N . TYR B 1 341 ? 1.478 7.492 11.148 1 97.31 341 TYR B N 1
ATOM 6945 C CA . TYR B 1 341 ? 1.316 7.695 12.586 1 97.31 341 TYR B CA 1
ATOM 6946 C C . TYR B 1 341 ? 0.471 8.93 12.867 1 97.31 341 TYR B C 1
ATOM 6948 O O . TYR B 1 341 ? -0.358 8.93 13.781 1 97.31 341 TYR B O 1
ATOM 6956 N N . GLU B 1 342 ? 0.732 9.961 12.117 1 96.69 342 GLU B N 1
ATOM 6957 C CA . GLU B 1 342 ? -0.041 11.188 12.281 1 96.69 342 GLU B CA 1
ATOM 6958 C C . GLU B 1 342 ? -1.513 10.961 11.953 1 96.69 342 GLU B C 1
ATOM 6960 O O . GLU B 1 342 ? -2.396 11.508 12.617 1 96.69 342 GLU B O 1
ATOM 6965 N N . TYR B 1 343 ? -1.727 10.117 10.953 1 94.25 343 TYR B N 1
ATOM 6966 C CA . TYR B 1 343 ? -3.09 9.867 10.5 1 94.25 343 TYR B CA 1
ATOM 6967 C C . TYR B 1 343 ? -3.656 8.602 11.133 1 94.25 343 TYR B C 1
ATOM 6969 O O . TYR B 1 343 ? -4.785 8.203 10.836 1 94.25 343 TYR B O 1
ATOM 6977 N N . ASP B 1 344 ? -2.883 8.031 11.984 1 96.19 344 ASP B N 1
ATOM 6978 C CA . ASP B 1 344 ? -3.258 6.84 12.742 1 96.19 344 ASP B CA 1
ATOM 6979 C C . ASP B 1 344 ? -3.785 5.742 11.82 1 96.19 344 ASP B C 1
ATOM 6981 O O . ASP B 1 344 ? -4.887 5.23 12.031 1 96.19 344 ASP B O 1
ATOM 6985 N N . ARG B 1 345 ? -3.053 5.422 10.812 1 96.12 345 ARG B N 1
ATOM 6986 C CA . ARG B 1 345 ? -3.289 4.332 9.875 1 96.12 345 ARG B CA 1
ATOM 6987 C C . ARG B 1 345 ? -2.16 3.307 9.93 1 96.12 345 ARG B C 1
ATOM 6989 O O . ARG B 1 345 ? -1.074 3.6 10.438 1 96.12 345 ARG B O 1
ATOM 6996 N N . SER B 1 346 ? -2.502 2.123 9.438 1 96.38 346 SER B N 1
ATOM 6997 C CA . SER B 1 346 ? -1.503 1.061 9.477 1 96.38 346 SER B CA 1
ATOM 6998 C C . SER B 1 346 ? -0.355 1.346 8.508 1 96.38 346 SER B C 1
ATOM 7000 O O . SER B 1 346 ? -0.582 1.643 7.336 1 96.38 346 SER B O 1
ATOM 7002 N N . PRO B 1 347 ? 0.829 1.302 9.023 1 97.69 347 PRO B N 1
ATOM 7003 C CA . PRO B 1 347 ? 1.971 1.431 8.117 1 97.69 347 PRO B CA 1
ATOM 7004 C C . PRO B 1 347 ? 2.275 0.136 7.367 1 97.69 347 PRO B C 1
ATOM 7006 O O . PRO B 1 347 ? 1.822 -0.938 7.773 1 97.69 347 PRO B O 1
ATOM 7009 N N . VAL B 1 348 ? 2.941 0.28 6.234 1 98 348 VAL B N 1
ATOM 7010 C CA . VAL B 1 348 ? 3.486 -0.872 5.527 1 98 348 VAL B CA 1
ATOM 7011 C C . VAL B 1 348 ? 4.543 -1.558 6.387 1 98 348 VAL B C 1
ATOM 7013 O O . VAL B 1 348 ? 5.375 -0.891 7.012 1 98 348 VAL B O 1
ATOM 7016 N N . HIS B 1 349 ? 4.449 -2.842 6.438 1 95.69 349 HIS B N 1
ATOM 7017 C CA . HIS B 1 349 ? 5.344 -3.652 7.258 1 95.69 349 HIS B CA 1
ATOM 7018 C C . HIS B 1 349 ? 6.141 -4.633 6.402 1 95.69 349 HIS B C 1
ATOM 7020 O O . HIS B 1 349 ? 5.562 -5.469 5.707 1 95.69 349 HIS B O 1
ATOM 7026 N N . PHE B 1 350 ? 7.477 -4.469 6.504 1 95.5 350 PHE B N 1
ATOM 7027 C CA . PHE B 1 350 ? 8.352 -5.426 5.836 1 95.5 350 PHE B CA 1
ATOM 7028 C C . PHE B 1 350 ? 8.672 -6.602 6.75 1 95.5 350 PHE B C 1
ATOM 7030 O O . PHE B 1 350 ? 8.734 -6.441 7.973 1 95.5 350 PHE B O 1
ATOM 7037 N N . ARG B 1 351 ? 8.844 -7.676 6.152 1 91.12 351 ARG B N 1
ATOM 7038 C CA . ARG B 1 351 ? 9.219 -8.844 6.938 1 91.12 351 ARG B CA 1
ATOM 7039 C C . ARG B 1 351 ? 10.531 -8.609 7.684 1 91.12 351 ARG B C 1
ATOM 7041 O O . ARG B 1 351 ? 10.664 -9 8.844 1 91.12 351 ARG B O 1
ATOM 7048 N N . ALA B 1 352 ? 11.438 -8.039 6.961 1 92.12 352 ALA B N 1
ATOM 7049 C CA . ALA B 1 352 ? 12.727 -7.695 7.551 1 92.12 352 ALA B CA 1
ATOM 7050 C C . ALA B 1 352 ? 13.359 -6.496 6.844 1 92.12 352 ALA B C 1
ATOM 7052 O O . ALA B 1 352 ? 13.156 -6.305 5.645 1 92.12 352 ALA B O 1
ATOM 7053 N N . VAL B 1 353 ? 14.055 -5.688 7.664 1 96.56 353 VAL B N 1
ATOM 7054 C CA . VAL B 1 353 ? 14.828 -4.578 7.121 1 96.56 353 VAL B CA 1
ATOM 7055 C C . VAL B 1 353 ? 16.281 -4.676 7.602 1 96.56 353 VAL B C 1
ATOM 7057 O O . VAL B 1 353 ? 16.531 -4.672 8.805 1 96.56 353 VAL B O 1
ATOM 7060 N N . THR B 1 354 ? 17.203 -4.816 6.676 1 96.81 354 THR B N 1
ATOM 7061 C CA . THR B 1 354 ? 18.609 -4.918 7.039 1 96.81 354 THR B CA 1
ATOM 7062 C C . THR B 1 354 ? 19.391 -3.705 6.535 1 96.81 354 THR B C 1
ATOM 7064 O O . THR B 1 354 ? 20.609 -3.633 6.699 1 96.81 354 THR B O 1
ATOM 7067 N N . CYS B 1 355 ? 18.672 -2.807 5.852 1 97.44 355 CYS B N 1
ATOM 7068 C CA . CYS B 1 355 ? 19.297 -1.582 5.355 1 97.44 355 CYS B CA 1
ATOM 7069 C C . CYS B 1 355 ? 20.047 -0.864 6.473 1 97.44 355 CYS B C 1
ATOM 7071 O O . CYS B 1 355 ? 19.484 -0.609 7.539 1 97.44 355 CYS B O 1
ATOM 7073 N N . GLN B 1 356 ? 21.281 -0.482 6.223 1 97.31 356 GLN B N 1
ATOM 7074 C CA . GLN B 1 356 ? 22.125 0.167 7.223 1 97.31 356 GLN B CA 1
ATOM 7075 C C . GLN B 1 356 ? 21.766 1.645 7.363 1 97.31 356 GLN B C 1
ATOM 7077 O O . GLN B 1 356 ? 21.031 2.197 6.535 1 97.31 356 GLN B O 1
ATOM 7082 N N . SER B 1 357 ? 22.266 2.256 8.391 1 96.5 357 SER B N 1
ATOM 7083 C CA . SER B 1 357 ? 21.984 3.654 8.688 1 96.5 357 SER B CA 1
ATOM 7084 C C . SER B 1 357 ? 22.625 4.586 7.668 1 96.5 357 SER B C 1
ATOM 7086 O O . SER B 1 357 ? 23.609 4.219 7.023 1 96.5 357 SER B O 1
ATOM 7088 N N . ILE B 1 358 ? 22.047 5.73 7.504 1 95.75 358 ILE B N 1
ATOM 7089 C CA . ILE B 1 358 ? 22.625 6.711 6.59 1 95.75 358 ILE B CA 1
ATOM 7090 C C . ILE B 1 358 ? 23.766 7.445 7.273 1 95.75 358 ILE B C 1
ATOM 7092 O O . ILE B 1 358 ? 23.734 7.672 8.484 1 95.75 358 ILE B O 1
ATOM 7096 N N . ILE B 1 359 ? 24.719 7.867 6.523 1 95.31 359 ILE B N 1
ATOM 7097 C CA . ILE B 1 359 ? 25.891 8.586 7.008 1 95.31 359 ILE B CA 1
ATOM 7098 C C . ILE B 1 359 ? 25.578 10.086 7.066 1 95.31 359 ILE B C 1
ATOM 7100 O O . ILE B 1 359 ? 25.141 10.672 6.078 1 95.31 359 ILE B O 1
ATOM 7104 N N . PRO B 1 360 ? 25.844 10.656 8.266 1 95.62 360 PRO B N 1
ATOM 7105 C CA . PRO B 1 360 ? 25.641 12.109 8.336 1 95.62 360 PRO B CA 1
ATOM 7106 C C . PRO B 1 360 ? 26.562 12.875 7.383 1 95.62 360 PRO B C 1
ATOM 7108 O O . PRO B 1 360 ? 27.734 12.531 7.246 1 95.62 360 PRO B O 1
ATOM 7111 N N . VAL B 1 361 ? 26.031 13.766 6.684 1 94.5 361 VAL B N 1
ATOM 7112 C CA . VAL B 1 361 ? 26.781 14.602 5.75 1 94.5 361 VAL B CA 1
ATOM 7113 C C . VAL B 1 361 ? 26.531 16.078 6.062 1 94.5 361 VAL B C 1
ATOM 7115 O O . VAL B 1 361 ? 25.422 16.453 6.426 1 94.5 361 VAL B O 1
ATOM 7118 N N . SER B 1 362 ? 27.594 16.844 5.891 1 93.56 362 SER B N 1
ATOM 7119 C CA . SER B 1 362 ? 27.469 18.281 6.125 1 93.56 362 SER B CA 1
ATOM 7120 C C . SER B 1 362 ? 26.438 18.906 5.184 1 93.56 362 SER B C 1
ATOM 7122 O O . SER B 1 362 ? 26.391 18.562 3.998 1 93.56 362 SER B O 1
ATOM 7124 N N . GLY B 1 363 ? 25.625 19.797 5.77 1 93.5 363 GLY B N 1
ATOM 7125 C CA . GLY B 1 363 ? 24.641 20.5 4.965 1 93.5 363 GLY B CA 1
ATOM 7126 C C . GLY B 1 363 ? 23.328 19.734 4.828 1 93.5 363 GLY B C 1
ATOM 7127 O O . GLY B 1 363 ? 22.359 20.25 4.27 1 93.5 363 GLY B O 1
ATOM 7128 N N . SER B 1 364 ? 23.359 18.531 5.297 1 96.5 364 SER B N 1
ATOM 7129 C CA . SER B 1 364 ? 22.172 17.703 5.262 1 96.5 364 SER B CA 1
ATOM 7130 C C . SER B 1 364 ? 21.688 17.359 6.668 1 96.5 364 SER B C 1
ATOM 7132 O O . SER B 1 364 ? 22.5 17.109 7.562 1 96.5 364 SER B O 1
ATOM 7134 N N . VAL B 1 365 ? 20.359 17.438 6.84 1 97.62 365 VAL B N 1
ATOM 7135 C CA . VAL B 1 365 ? 19.797 17.047 8.125 1 97.62 365 VAL B CA 1
ATOM 7136 C C . VAL B 1 365 ? 18.938 15.797 7.945 1 97.62 365 VAL B C 1
ATOM 7138 O O . VAL B 1 365 ? 18.031 15.539 8.75 1 97.62 365 VAL B O 1
ATOM 7141 N N . ALA B 1 366 ? 19.156 15.047 6.84 1 97.62 366 ALA B N 1
ATOM 7142 C CA . ALA B 1 366 ? 18.375 13.859 6.52 1 97.62 366 ALA B CA 1
ATOM 7143 C C . ALA B 1 366 ? 18.547 12.789 7.594 1 97.62 366 ALA B C 1
ATOM 7145 O O . ALA B 1 366 ? 17.594 12.109 7.961 1 97.62 366 ALA B O 1
ATOM 7146 N N . ASP B 1 367 ? 19.766 12.641 8.055 1 96.94 367 ASP B N 1
ATOM 7147 C CA . ASP B 1 367 ? 20.031 11.641 9.094 1 96.94 367 ASP B CA 1
ATOM 7148 C C . ASP B 1 367 ? 19.266 11.961 10.367 1 96.94 367 ASP B C 1
ATOM 7150 O O . ASP B 1 367 ? 18.703 11.07 11.008 1 96.94 367 ASP B O 1
ATOM 7154 N N . GLN B 1 368 ? 19.156 13.258 10.711 1 97.44 368 GLN B N 1
ATOM 7155 C CA . GLN B 1 368 ? 18.438 13.68 11.906 1 97.44 368 GLN B CA 1
ATOM 7156 C C . GLN B 1 368 ? 16.938 13.461 11.742 1 97.44 368 GLN B C 1
ATOM 7158 O O . GLN B 1 368 ? 16.25 13.047 12.688 1 97.44 368 GLN B O 1
ATOM 7163 N N . PHE B 1 369 ? 16.453 13.781 10.578 1 97.88 369 PHE B N 1
ATOM 7164 C CA . PHE B 1 369 ? 15.047 13.57 10.289 1 97.88 369 PHE B CA 1
ATOM 7165 C C . PHE B 1 369 ? 14.664 12.102 10.492 1 97.88 369 PHE B C 1
ATOM 7167 O O . PHE B 1 369 ? 13.68 11.797 11.156 1 97.88 369 PHE B O 1
ATOM 7174 N N . VAL B 1 370 ? 15.469 11.195 9.891 1 98.06 370 VAL B N 1
ATOM 7175 C CA . VAL B 1 370 ? 15.227 9.758 9.984 1 98.06 370 VAL B CA 1
ATOM 7176 C C . VAL B 1 370 ? 15.297 9.32 11.445 1 98.06 370 VAL B C 1
ATOM 7178 O O . VAL B 1 370 ? 14.461 8.539 11.906 1 98.06 370 VAL B O 1
ATOM 7181 N N . GLN B 1 371 ? 16.234 9.805 12.195 1 97.31 371 GLN B N 1
ATOM 7182 C CA . GLN B 1 371 ? 16.406 9.453 13.602 1 97.31 371 GLN B CA 1
ATOM 7183 C C . GLN B 1 371 ? 15.18 9.859 14.422 1 97.31 371 GLN B C 1
ATOM 7185 O O . GLN B 1 371 ? 14.734 9.109 15.289 1 97.31 371 GLN B O 1
ATOM 7190 N N . LEU B 1 372 ? 14.672 11.039 14.148 1 98.06 372 LEU B N 1
ATOM 7191 C CA . LEU B 1 372 ? 13.477 11.508 14.836 1 98.06 372 LEU B CA 1
ATOM 7192 C C . LEU B 1 372 ? 12.312 10.547 14.617 1 98.06 372 LEU B C 1
ATOM 7194 O O . LEU B 1 372 ? 11.633 10.164 15.57 1 98.06 372 LEU B O 1
ATOM 7198 N N . VAL B 1 373 ? 12.125 10.156 13.391 1 98.31 373 VAL B N 1
ATOM 7199 C CA . VAL B 1 373 ? 10.969 9.344 13.039 1 98.31 373 VAL B CA 1
ATOM 7200 C C . VAL B 1 373 ? 11.148 7.926 13.578 1 98.31 373 VAL B C 1
ATOM 7202 O O . VAL B 1 373 ? 10.172 7.266 13.945 1 98.31 373 VAL B O 1
ATOM 7205 N N . GLN B 1 374 ? 12.367 7.469 13.68 1 97.94 374 GLN B N 1
ATOM 7206 C CA . GLN B 1 374 ? 12.656 6.133 14.188 1 97.94 374 GLN B CA 1
ATOM 7207 C C . GLN B 1 374 ? 12.234 6 15.648 1 97.94 374 GLN B C 1
ATOM 7209 O O . GLN B 1 374 ? 12.07 4.887 16.156 1 97.94 374 GLN B O 1
ATOM 7214 N N . ILE B 1 375 ? 12.016 7.109 16.328 1 97.94 375 ILE B N 1
ATOM 7215 C CA . ILE B 1 375 ? 11.594 7.082 17.719 1 97.94 375 ILE B CA 1
ATOM 7216 C C . ILE B 1 375 ? 10.133 6.652 17.812 1 97.94 375 ILE B C 1
ATOM 7218 O O . ILE B 1 375 ? 9.68 6.152 18.844 1 97.94 375 ILE B O 1
ATOM 7222 N N . ILE B 1 376 ? 9.375 6.902 16.734 1 98 376 ILE B N 1
ATOM 7223 C CA . ILE B 1 376 ? 7.977 6.484 16.688 1 98 376 ILE B CA 1
ATOM 7224 C C . ILE B 1 376 ? 7.887 4.965 16.797 1 98 376 ILE B C 1
ATOM 7226 O O . ILE B 1 376 ? 8.625 4.242 16.125 1 98 376 ILE B O 1
ATOM 7230 N N . PRO B 1 377 ? 7.039 4.492 17.719 1 95.19 377 PRO B N 1
ATOM 7231 C CA . PRO B 1 377 ? 6.812 3.043 17.688 1 95.19 377 PRO B CA 1
ATOM 7232 C C . PRO B 1 377 ? 6.254 2.551 16.359 1 95.19 377 PRO B C 1
ATOM 7234 O O . PRO B 1 377 ? 5.105 2.852 16.016 1 95.19 377 PRO B O 1
ATOM 7237 N N . SER B 1 378 ? 7.016 1.928 15.602 1 93.38 378 SER B N 1
ATOM 7238 C CA . SER B 1 378 ? 6.602 1.501 14.273 1 93.38 378 SER B CA 1
ATOM 7239 C C . SER B 1 378 ? 7.324 0.222 13.852 1 93.38 378 SER B C 1
ATOM 7241 O O . SER B 1 378 ? 8.398 -0.091 14.375 1 93.38 378 SER B O 1
ATOM 7243 N N . PRO B 1 379 ? 6.609 -0.458 12.875 1 90.5 379 PRO B N 1
ATOM 7244 C CA . PRO B 1 379 ? 7.289 -1.642 12.344 1 90.5 379 PRO B CA 1
ATOM 7245 C C . PRO B 1 379 ? 8.625 -1.307 11.688 1 90.5 379 PRO B C 1
ATOM 7247 O O . PRO B 1 379 ? 8.758 -0.258 11.047 1 90.5 379 PRO B O 1
ATOM 7250 N N . ASN B 1 380 ? 9.562 -2.148 11.883 1 93.75 380 ASN B N 1
ATOM 7251 C CA . ASN B 1 380 ? 10.836 -2.123 11.172 1 93.75 380 ASN B CA 1
ATOM 7252 C C . ASN B 1 380 ? 11.719 -0.968 11.648 1 93.75 380 ASN B C 1
ATOM 7254 O O . ASN B 1 380 ? 12.742 -0.674 11.039 1 93.75 380 ASN B O 1
ATOM 7258 N N . SER B 1 381 ? 11.258 -0.238 12.711 1 95.81 381 SER B N 1
ATOM 7259 C CA . SER B 1 381 ? 12.164 0.754 13.281 1 95.81 381 SER B CA 1
ATOM 7260 C C . SER B 1 381 ? 13.359 0.089 13.953 1 95.81 381 SER B C 1
ATOM 7262 O O . SER B 1 381 ? 13.195 -0.829 14.758 1 95.81 381 SER B O 1
ATOM 7264 N N . PRO B 1 382 ? 14.523 0.567 13.594 1 95.19 382 PRO B N 1
ATOM 7265 C CA . PRO B 1 382 ? 15.695 0.001 14.266 1 95.19 382 PRO B CA 1
ATOM 7266 C C . PRO B 1 382 ? 15.859 0.525 15.695 1 95.19 382 PRO B C 1
ATOM 7268 O O . PRO B 1 382 ? 16.688 0.008 16.453 1 95.19 382 PRO B O 1
ATOM 7271 N N . PHE B 1 383 ? 15.094 1.547 16.062 1 94.94 383 PHE B N 1
ATOM 7272 C CA . PHE B 1 383 ? 15.195 2.16 17.375 1 94.94 383 PHE B CA 1
ATOM 7273 C C . PHE B 1 383 ? 14.617 1.242 18.453 1 94.94 383 PHE B C 1
ATOM 7275 O O . PHE B 1 383 ? 13.492 0.76 18.312 1 94.94 383 PHE B O 1
ATOM 7282 N N . GLN B 1 384 ? 15.422 0.988 19.453 1 91 384 GLN B N 1
ATOM 7283 C CA . GLN B 1 384 ? 14.984 0.194 20.594 1 91 384 GLN B CA 1
ATOM 7284 C C . GLN B 1 384 ? 15.266 0.922 21.906 1 91 384 GLN B C 1
ATOM 7286 O O . GLN B 1 384 ? 16.328 1.521 22.078 1 91 384 GLN B O 1
ATOM 7291 N N . LEU B 1 385 ? 14.266 0.889 22.719 1 92.12 385 LEU B N 1
ATOM 7292 C CA . LEU B 1 385 ? 14.469 1.409 24.062 1 92.12 385 LEU B CA 1
ATOM 7293 C C . LEU B 1 385 ? 15.375 0.487 24.875 1 92.12 385 LEU B C 1
ATOM 7295 O O . LEU B 1 385 ? 15.398 -0.725 24.641 1 92.12 385 LEU B O 1
ATOM 7299 N N . GLU B 1 386 ? 16.172 0.999 25.719 1 85.62 386 GLU B N 1
ATOM 7300 C CA . GLU B 1 386 ? 17.047 0.205 26.578 1 85.62 386 GLU B CA 1
ATOM 7301 C C . GLU B 1 386 ? 16.25 -0.79 27.422 1 85.62 386 GLU B C 1
ATOM 7303 O O . GLU B 1 386 ? 16.672 -1.93 27.609 1 85.62 386 GLU B O 1
ATOM 7308 N N . TRP B 1 387 ? 15.203 -0.277 27.875 1 84.88 387 TRP B N 1
ATOM 7309 C CA . TRP B 1 387 ? 14.266 -1.098 28.641 1 84.88 387 TRP B CA 1
ATOM 7310 C C . TRP B 1 387 ? 12.883 -1.085 27.984 1 84.88 387 TRP B C 1
ATOM 7312 O O . TRP B 1 387 ? 12.359 -0.021 27.656 1 84.88 387 TRP B O 1
ATOM 7322 N N . GLN B 1 388 ? 12.344 -2.293 27.781 1 82.81 388 GLN B N 1
ATOM 7323 C CA . GLN B 1 388 ? 11.016 -2.365 27.172 1 82.81 388 GLN B CA 1
ATOM 7324 C C . GLN B 1 388 ? 9.93 -2.463 28.25 1 82.81 388 GLN B C 1
ATOM 7326 O O . GLN B 1 388 ? 9.734 -3.525 28.844 1 82.81 388 GLN B O 1
ATOM 7331 N N . PRO B 1 389 ? 9.305 -1.321 28.391 1 85 389 PRO B N 1
ATOM 7332 C CA . PRO B 1 389 ? 8.234 -1.355 29.391 1 85 389 PRO B CA 1
ATOM 7333 C C . PRO B 1 389 ? 7.07 -2.258 28.984 1 85 389 PRO B C 1
ATOM 7335 O O . PRO B 1 389 ? 6.75 -2.354 27.797 1 85 389 PRO B O 1
ATOM 7338 N N . PRO B 1 390 ? 6.469 -2.781 29.922 1 81.06 390 PRO B N 1
ATOM 7339 C CA . PRO B 1 390 ? 5.355 -3.68 29.609 1 81.06 390 PRO B CA 1
ATOM 7340 C C . PRO B 1 390 ? 4.113 -2.932 29.125 1 81.06 390 PRO B C 1
ATOM 7342 O O . PRO B 1 390 ? 3.371 -3.441 28.281 1 81.06 390 PRO B O 1
ATOM 7345 N N . ALA B 1 391 ? 3.902 -1.716 29.688 1 88.81 391 ALA B N 1
ATOM 7346 C CA . ALA B 1 391 ? 2.695 -0.983 29.312 1 88.81 391 ALA B CA 1
ATOM 7347 C C . ALA B 1 391 ? 2.969 -0.029 28.156 1 88.81 391 ALA B C 1
ATOM 7349 O O . ALA B 1 391 ? 3.994 0.656 28.141 1 88.81 391 ALA B O 1
ATOM 7350 N N . PRO B 1 392 ? 2.021 0.04 27.234 1 88 392 PRO B N 1
ATOM 7351 C CA . PRO B 1 392 ? 2.186 0.95 26.109 1 88 392 PRO B CA 1
ATOM 7352 C C . PRO B 1 392 ? 2.377 2.402 26.531 1 88 392 PRO B C 1
ATOM 7354 O O . PRO B 1 392 ? 3.117 3.148 25.891 1 88 392 PRO B O 1
ATOM 7357 N N . SER B 1 393 ? 1.733 2.82 27.578 1 92.88 393 SER B N 1
ATOM 7358 C CA . SER B 1 393 ? 1.861 4.191 28.062 1 92.88 393 SER B CA 1
ATOM 7359 C C . SER B 1 393 ? 3.279 4.477 28.547 1 92.88 393 SER B C 1
ATOM 7361 O O . SER B 1 393 ? 3.846 5.527 28.25 1 92.88 393 SER B O 1
ATOM 7363 N N . GLU B 1 394 ? 3.826 3.523 29.25 1 93.12 394 GLU B N 1
ATOM 7364 C CA . GLU B 1 394 ? 5.184 3.688 29.75 1 93.12 394 GLU B CA 1
ATOM 7365 C C . GLU B 1 394 ? 6.195 3.742 28.609 1 93.12 394 GLU B C 1
ATOM 7367 O O . GLU B 1 394 ? 7.184 4.477 28.688 1 93.12 394 GLU B O 1
ATOM 7372 N N . GLU B 1 395 ? 5.91 2.951 27.641 1 94.44 395 GLU B N 1
ATOM 7373 C CA . GLU B 1 395 ? 6.773 3.008 26.469 1 94.44 395 GLU B CA 1
ATOM 7374 C C . GLU B 1 395 ? 6.766 4.402 25.844 1 94.44 395 GLU B C 1
ATOM 7376 O O . GLU B 1 395 ? 7.816 4.922 25.469 1 94.44 395 GLU B O 1
ATOM 7381 N N . LEU B 1 396 ? 5.633 4.992 25.734 1 95.75 396 LEU B N 1
ATOM 7382 C CA . LEU B 1 396 ? 5.512 6.32 25.141 1 95.75 396 LEU B CA 1
ATOM 7383 C C . LEU B 1 396 ? 6.211 7.363 26 1 95.75 396 LEU B C 1
ATOM 7385 O O . LEU B 1 396 ? 6.82 8.297 25.484 1 95.75 396 LEU B O 1
ATOM 7389 N N . PHE B 1 397 ? 6.133 7.16 27.359 1 96.06 397 PHE B N 1
ATOM 7390 C CA . PHE B 1 397 ? 6.832 8.078 28.25 1 96.06 397 PHE B CA 1
ATOM 7391 C C . PHE B 1 397 ? 8.336 8.047 27.984 1 96.06 397 PHE B C 1
ATOM 7393 O O . PHE B 1 397 ? 8.984 9.094 27.922 1 96.06 397 PHE B O 1
ATOM 7400 N N . GLU B 1 398 ? 8.797 6.859 27.844 1 95.62 398 GLU B N 1
ATOM 7401 C CA . GLU B 1 398 ? 10.227 6.719 27.609 1 95.62 398 GLU B CA 1
ATOM 7402 C C . GLU B 1 398 ? 10.617 7.305 26.25 1 95.62 398 GLU B C 1
ATOM 7404 O O . GLU B 1 398 ? 11.672 7.922 26.125 1 95.62 398 GLU B O 1
ATOM 7409 N N . ARG B 1 399 ? 9.828 7.133 25.281 1 96.75 399 ARG B N 1
ATOM 7410 C CA . ARG B 1 399 ? 10.102 7.688 23.969 1 96.75 399 ARG B CA 1
ATOM 7411 C C . ARG B 1 399 ? 10.031 9.211 23.984 1 96.75 399 ARG B C 1
ATOM 7413 O O . ARG B 1 399 ? 10.773 9.883 23.266 1 96.75 399 ARG B O 1
ATOM 7420 N N . PHE B 1 400 ? 9.172 9.812 24.844 1 96.12 400 PHE B N 1
ATOM 7421 C CA . PHE B 1 400 ? 9.125 11.258 25.047 1 96.12 400 PHE B CA 1
ATOM 7422 C C . PHE B 1 400 ? 10.469 11.773 25.562 1 96.12 400 PHE B C 1
ATOM 7424 O O . PHE B 1 400 ? 10.961 12.805 25.094 1 96.12 400 PHE B O 1
ATOM 7431 N N . LYS B 1 401 ? 10.992 11.016 26.422 1 95.25 401 LYS B N 1
ATOM 7432 C CA . LYS B 1 401 ? 12.258 11.43 27.016 1 95.25 401 LYS B CA 1
ATOM 7433 C C . LYS B 1 401 ? 13.383 11.398 25.984 1 95.25 401 LYS B C 1
ATOM 7435 O O . LYS B 1 401 ? 14.211 12.312 25.922 1 95.25 401 LYS B O 1
ATOM 7440 N N . VAL B 1 402 ? 13.375 10.32 25.219 1 96.44 402 VAL B N 1
ATOM 7441 C CA . VAL B 1 402 ? 14.375 10.211 24.172 1 96.44 402 VAL B CA 1
ATOM 7442 C C . VAL B 1 402 ? 14.211 11.359 23.172 1 96.44 402 VAL B C 1
ATOM 7444 O O . VAL B 1 402 ? 15.195 11.984 22.766 1 96.44 402 VAL B O 1
ATOM 7447 N N . LEU B 1 403 ? 12.992 11.625 22.797 1 97.38 403 LEU B N 1
ATOM 7448 C CA . LEU B 1 403 ? 12.672 12.703 21.859 1 97.38 403 LEU B CA 1
ATOM 7449 C C . LEU B 1 403 ? 13.141 14.055 22.406 1 97.38 403 LEU B C 1
ATOM 7451 O O . LEU B 1 403 ? 13.695 14.867 21.672 1 97.38 403 LEU B O 1
ATOM 7455 N N . GLY B 1 404 ? 12.898 14.273 23.688 1 95.44 404 GLY B N 1
ATOM 7456 C CA . GLY B 1 404 ? 13.289 15.508 24.344 1 95.44 404 GLY B CA 1
ATOM 7457 C C . GLY B 1 404 ? 14.797 15.719 24.359 1 95.44 404 GLY B C 1
ATOM 7458 O O . GLY B 1 404 ? 15.266 16.859 24.344 1 95.44 404 GLY B O 1
ATOM 7459 N N . GLY B 1 405 ? 15.5 14.609 24.328 1 93.62 405 GLY B N 1
ATOM 7460 C CA . GLY B 1 405 ? 16.953 14.672 24.422 1 93.62 405 GLY B CA 1
ATOM 7461 C C . GLY B 1 405 ? 17.609 14.93 23.078 1 93.62 405 GLY B C 1
ATOM 7462 O O . GLY B 1 405 ? 18.781 15.32 23.031 1 93.62 405 GLY B O 1
ATOM 7463 N N . LEU B 1 406 ? 16.859 14.781 22.016 1 94.12 406 LEU B N 1
ATOM 7464 C CA . LEU B 1 406 ? 17.438 15 20.688 1 94.12 406 LEU B CA 1
ATOM 7465 C C . LEU B 1 406 ? 17.438 16.484 20.344 1 94.12 406 LEU B C 1
ATOM 7467 O O . LEU B 1 406 ? 16.375 17.125 20.312 1 94.12 406 LEU B O 1
ATOM 7471 N N . GLN B 1 407 ? 18.625 17 20.094 1 90.75 407 GLN B N 1
ATOM 7472 C CA . GLN B 1 407 ? 18.75 18.406 19.734 1 90.75 407 GLN B CA 1
ATOM 7473 C C . GLN B 1 407 ? 18.562 18.594 18.234 1 90.75 407 GLN B C 1
ATOM 7475 O O . GLN B 1 407 ? 19.203 17.906 17.422 1 90.75 407 GLN B O 1
ATOM 7480 N N . THR B 1 408 ? 17.594 19.375 17.906 1 92.19 408 THR B N 1
ATOM 7481 C CA . THR B 1 408 ? 17.344 19.734 16.516 1 92.19 408 THR B CA 1
ATOM 7482 C C . THR B 1 408 ? 17.375 21.25 16.328 1 92.19 408 THR B C 1
ATOM 7484 O O . THR B 1 408 ? 16.828 21.984 17.141 1 92.19 408 THR B O 1
ATOM 7487 N N . THR B 1 409 ? 18.109 21.703 15.281 1 90.56 409 THR B N 1
ATOM 7488 C CA . THR B 1 409 ? 18.219 23.141 15.07 1 90.56 409 THR B CA 1
ATOM 7489 C C . THR B 1 409 ? 17.516 23.547 13.789 1 90.56 409 THR B C 1
ATOM 7491 O O . THR B 1 409 ? 17.016 24.672 13.68 1 90.56 409 THR B O 1
ATOM 7494 N N . HIS B 1 410 ? 17.453 22.672 12.844 1 96.06 410 HIS B N 1
ATOM 7495 C CA . HIS B 1 410 ? 16.75 23.016 11.617 1 96.06 410 HIS B CA 1
ATOM 7496 C C . HIS B 1 410 ? 15.258 23.234 11.875 1 96.06 410 HIS B C 1
ATOM 7498 O O . HIS B 1 410 ? 14.602 22.359 12.453 1 96.06 410 HIS B O 1
ATOM 7504 N N . PRO B 1 411 ? 14.695 24.375 11.438 1 97.19 411 PRO B N 1
ATOM 7505 C CA . PRO B 1 411 ? 13.312 24.703 11.805 1 97.19 411 PRO B CA 1
ATOM 7506 C C . PRO B 1 411 ? 12.32 23.625 11.406 1 97.19 411 PRO B C 1
ATOM 7508 O O . PRO B 1 411 ? 11.375 23.344 12.156 1 97.19 411 PRO B O 1
ATOM 7511 N N . PHE B 1 412 ? 12.5 23.062 10.273 1 97.19 412 PHE B N 1
ATOM 7512 C CA . PHE B 1 412 ? 11.602 21.984 9.844 1 97.19 412 PHE B CA 1
ATOM 7513 C C . PHE B 1 412 ? 11.625 20.828 10.828 1 97.19 412 PHE B C 1
ATOM 7515 O O . PHE B 1 412 ? 10.578 20.25 11.133 1 97.19 412 PHE B O 1
ATOM 7522 N N . LEU B 1 413 ? 12.758 20.438 11.305 1 98 413 LEU B N 1
ATOM 7523 C CA . LEU B 1 413 ? 12.914 19.312 12.227 1 98 413 LEU B CA 1
ATOM 7524 C C . LEU B 1 413 ? 12.391 19.672 13.617 1 98 413 LEU B C 1
ATOM 7526 O O . LEU B 1 413 ? 11.875 18.812 14.336 1 98 413 LEU B O 1
ATOM 7530 N N . VAL B 1 414 ? 12.531 20.969 13.984 1 98.31 414 VAL B N 1
ATOM 7531 C CA . VAL B 1 414 ? 11.984 21.422 15.258 1 98.31 414 VAL B CA 1
ATOM 7532 C C . VAL B 1 414 ? 10.477 21.203 15.281 1 98.31 414 VAL B C 1
ATOM 7534 O O . VAL B 1 414 ? 9.93 20.688 16.266 1 98.31 414 VAL B O 1
ATOM 7537 N N . VAL B 1 415 ? 9.875 21.594 14.211 1 98.38 415 VAL B N 1
ATOM 7538 C CA . VAL B 1 415 ? 8.43 21.438 14.109 1 98.38 415 VAL B CA 1
ATOM 7539 C C . VAL B 1 415 ? 8.078 19.953 14.047 1 98.38 415 VAL B C 1
ATOM 7541 O O . VAL B 1 415 ? 7.094 19.516 14.648 1 98.38 415 VAL B O 1
ATOM 7544 N N . THR B 1 416 ? 8.844 19.125 13.305 1 98.12 416 THR B N 1
ATOM 7545 C CA . THR B 1 416 ? 8.609 17.688 13.188 1 98.12 416 THR B CA 1
ATOM 7546 C C . THR B 1 416 ? 8.711 17.016 14.555 1 98.12 416 THR B C 1
ATOM 7548 O O . THR B 1 416 ? 7.898 16.141 14.883 1 98.12 416 THR B O 1
ATOM 7551 N N . LYS B 1 417 ? 9.703 17.406 15.312 1 98.38 417 LYS B N 1
ATOM 7552 C CA . LYS B 1 417 ? 9.875 16.875 16.672 1 98.38 417 LYS B CA 1
ATOM 7553 C C . LYS B 1 417 ? 8.641 17.141 17.516 1 98.38 417 LYS B C 1
ATOM 7555 O O . LYS B 1 417 ? 8.172 16.25 18.234 1 98.38 417 LYS B O 1
ATOM 7560 N N . ALA B 1 418 ? 8.109 18.297 17.422 1 98.5 418 ALA B N 1
ATOM 7561 C CA . ALA B 1 418 ? 6.887 18.641 18.156 1 98.5 418 ALA B CA 1
ATOM 7562 C C . ALA B 1 418 ? 5.707 17.812 17.672 1 98.5 418 ALA B C 1
ATOM 7564 O O . ALA B 1 418 ? 4.898 17.344 18.469 1 98.5 418 ALA B O 1
ATOM 7565 N N . ASP B 1 419 ? 5.613 17.656 16.359 1 98.12 419 ASP B N 1
ATOM 7566 C CA . ASP B 1 419 ? 4.535 16.859 15.789 1 98.12 419 ASP B CA 1
ATOM 7567 C C . ASP B 1 419 ? 4.555 15.438 16.344 1 98.12 419 ASP B C 1
ATOM 7569 O O . ASP B 1 419 ? 3.502 14.867 16.641 1 98.12 419 ASP B O 1
ATOM 7573 N N . ILE B 1 420 ? 5.727 14.867 16.438 1 98.5 420 ILE B N 1
ATOM 7574 C CA . ILE B 1 420 ? 5.859 13.523 16.984 1 98.5 420 ILE B CA 1
ATOM 7575 C C . ILE B 1 420 ? 5.395 13.516 18.438 1 98.5 420 ILE B C 1
ATOM 7577 O O . ILE B 1 420 ? 4.652 12.625 18.859 1 98.5 420 ILE B O 1
ATOM 7581 N N . ALA B 1 421 ? 5.793 14.516 19.188 1 98.44 421 ALA B N 1
ATOM 7582 C CA . ALA B 1 421 ? 5.359 14.641 20.578 1 98.44 421 ALA B CA 1
ATOM 7583 C C . ALA B 1 421 ? 3.84 14.734 20.656 1 98.44 421 ALA B C 1
ATOM 7585 O O . ALA B 1 421 ? 3.227 14.125 21.547 1 98.44 421 ALA B O 1
ATOM 7586 N N . PHE B 1 422 ? 3.27 15.5 19.781 1 98.5 422 PHE B N 1
ATOM 7587 C CA . PHE B 1 422 ? 1.818 15.648 19.75 1 98.5 422 PHE B CA 1
ATOM 7588 C C . PHE B 1 422 ? 1.143 14.32 19.438 1 98.5 422 PHE B C 1
ATOM 7590 O O . PHE B 1 422 ? 0.087 14.008 20 1 98.5 422 PHE B O 1
ATOM 7597 N N . CYS B 1 423 ? 1.723 13.562 18.531 1 97.88 423 CYS B N 1
ATOM 7598 C CA . CYS B 1 423 ? 1.195 12.234 18.234 1 97.88 423 CYS B CA 1
ATOM 7599 C C . CYS B 1 423 ? 1.203 11.352 19.469 1 97.88 423 CYS B C 1
ATOM 7601 O O . CYS B 1 423 ? 0.23 10.648 19.75 1 97.88 423 CYS B O 1
ATOM 7603 N N . PHE B 1 424 ? 2.305 11.414 20.203 1 97.81 424 PHE B N 1
ATOM 7604 C CA . PHE B 1 424 ? 2.393 10.656 21.453 1 97.81 424 PHE B CA 1
ATOM 7605 C C . PHE B 1 424 ? 1.301 11.078 22.422 1 97.81 424 PHE B C 1
ATOM 7607 O O . PHE B 1 424 ? 0.634 10.234 23.031 1 97.81 424 PHE B O 1
ATOM 7614 N N . TYR B 1 425 ? 1.124 12.367 22.562 1 97.44 425 TYR B N 1
ATOM 7615 C CA . TYR B 1 425 ? 0.136 12.891 23.5 1 97.44 425 TYR B CA 1
ATOM 7616 C C . TYR B 1 425 ? -1.264 12.398 23.141 1 97.44 425 TYR B C 1
ATOM 7618 O O . TYR B 1 425 ? -2.027 11.992 24.031 1 97.44 425 TYR B O 1
ATOM 7626 N N . ARG B 1 426 ? -1.617 12.484 21.906 1 96.81 426 ARG B N 1
ATOM 7627 C CA . ARG B 1 426 ? -2.957 12.078 21.5 1 96.81 426 ARG B CA 1
ATOM 7628 C C . ARG B 1 426 ? -3.209 10.609 21.812 1 96.81 426 ARG B C 1
ATOM 7630 O O . ARG B 1 426 ? -4.324 10.227 22.172 1 96.81 426 ARG B O 1
ATOM 7637 N N . ARG B 1 427 ? -2.199 9.812 21.688 1 95.88 427 ARG B N 1
ATOM 7638 C CA . ARG B 1 427 ? -2.344 8.406 22.031 1 95.88 427 ARG B CA 1
ATOM 7639 C C . ARG B 1 427 ? -2.494 8.227 23.547 1 95.88 427 ARG B C 1
ATOM 7641 O O . ARG B 1 427 ? -3.311 7.426 24 1 95.88 427 ARG B O 1
ATOM 7648 N N . LEU B 1 428 ? -1.733 8.953 24.281 1 95.75 428 LEU B N 1
ATOM 7649 C CA . LEU B 1 428 ? -1.852 8.906 25.734 1 95.75 428 LEU B CA 1
ATOM 7650 C C . LEU B 1 428 ? -3.211 9.43 26.188 1 95.75 428 LEU B C 1
ATOM 7652 O O . LEU B 1 428 ? -3.791 8.922 27.141 1 95.75 428 LEU B O 1
ATOM 7656 N N . TYR B 1 429 ? -3.678 10.484 25.5 1 94.94 429 TYR B N 1
ATOM 7657 C CA . TYR B 1 429 ? -4.98 11.062 25.797 1 94.94 429 TYR B CA 1
ATOM 7658 C C . TYR B 1 429 ? -6.09 10.031 25.625 1 94.94 429 TYR B C 1
ATOM 7660 O O . TYR B 1 429 ? -7.027 9.984 26.42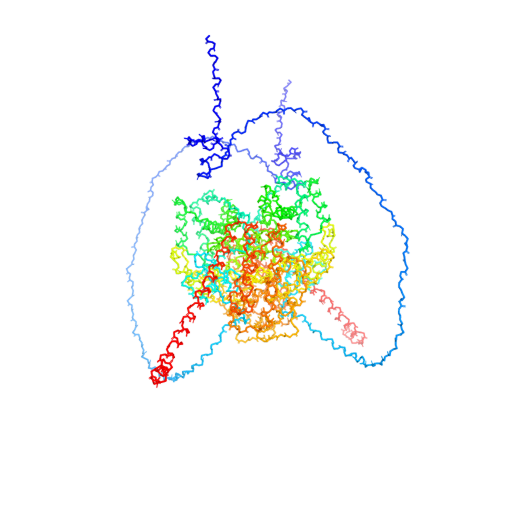2 1 94.94 429 TYR B O 1
ATOM 7668 N N . GLN B 1 430 ? -5.949 9.141 24.625 1 92.06 430 GLN B N 1
ATOM 7669 C CA . GLN B 1 430 ? -6.938 8.102 24.359 1 92.06 430 GLN B CA 1
ATOM 7670 C C . GLN B 1 430 ? -6.926 7.031 25.453 1 92.06 430 GLN B C 1
ATOM 7672 O O . GLN B 1 430 ? -7.953 6.406 25.719 1 92.06 430 GLN B O 1
ATOM 7677 N N . LEU B 1 431 ? -5.77 6.887 26.047 1 90.25 431 LEU B N 1
ATOM 7678 C CA . LEU B 1 431 ? -5.629 5.875 27.094 1 90.25 431 LEU B CA 1
ATOM 7679 C C . LEU B 1 431 ? -6.168 6.391 28.422 1 90.25 431 LEU B C 1
ATOM 7681 O O . LEU B 1 431 ? -6.309 5.625 29.375 1 90.25 431 LEU B O 1
ATOM 7685 N N . LYS B 1 432 ? -6.488 7.633 28.516 1 88.38 432 LYS B N 1
ATOM 7686 C CA . LYS B 1 432 ? -7.051 8.266 29.703 1 88.38 432 LYS B CA 1
ATOM 7687 C C . LYS B 1 432 ? -6.164 8.031 30.922 1 88.38 432 LYS B C 1
ATOM 7689 O O . LYS B 1 432 ? -6.648 7.648 31.984 1 88.38 432 LYS B O 1
ATOM 7694 N N . ILE B 1 433 ? -4.918 8.18 30.641 1 88.94 433 ILE B N 1
ATOM 7695 C CA . ILE B 1 433 ? -3.967 7.98 31.734 1 88.94 433 ILE B CA 1
ATOM 7696 C C . ILE B 1 433 ? -3.387 9.32 32.156 1 88.94 433 ILE B C 1
ATOM 7698 O O . ILE B 1 433 ? -3.379 10.281 31.391 1 88.94 433 ILE B O 1
ATOM 7702 N N . ARG B 1 434 ? -2.977 9.305 33.469 1 89.94 434 ARG B N 1
ATOM 7703 C CA . ARG B 1 434 ? -2.301 10.508 33.938 1 89.94 434 ARG B CA 1
ATOM 7704 C C . ARG B 1 434 ? -0.895 10.617 33.375 1 89.94 434 ARG B C 1
ATOM 7706 O O . ARG B 1 434 ? -0.093 9.688 33.5 1 89.94 434 ARG B O 1
ATOM 7713 N N . ILE B 1 435 ? -0.67 11.734 32.781 1 94.88 435 ILE B N 1
ATOM 7714 C CA . ILE B 1 435 ? 0.637 11.977 32.156 1 94.88 435 ILE B CA 1
ATOM 7715 C C . ILE B 1 435 ? 1.54 12.688 33.156 1 94.88 435 ILE B C 1
ATOM 7717 O O . ILE B 1 435 ? 1.162 13.727 33.719 1 94.88 435 ILE B O 1
ATOM 7721 N N . PRO B 1 436 ? 2.713 12.156 33.438 1 94.69 436 PRO B N 1
ATOM 7722 C CA . PRO B 1 436 ? 3.643 12.773 34.375 1 94.69 436 PRO B CA 1
ATOM 7723 C C . PRO B 1 436 ? 3.998 14.211 34 1 94.69 436 PRO B C 1
ATOM 7725 O O . PRO B 1 436 ? 4.09 14.539 32.844 1 94.69 436 PRO B O 1
ATOM 7728 N N . ASP B 1 437 ? 4.375 15.055 35 1 94.69 437 ASP B N 1
ATOM 7729 C CA . ASP B 1 437 ? 4.637 16.484 34.812 1 94.69 437 ASP B CA 1
ATOM 7730 C C . ASP B 1 437 ? 5.871 16.703 33.938 1 94.69 437 ASP B C 1
ATOM 7732 O O . ASP B 1 437 ? 5.934 17.656 33.188 1 94.69 437 ASP B O 1
ATOM 7736 N N . ASP B 1 438 ? 6.801 15.875 34.125 1 94.56 438 ASP B N 1
ATOM 7737 C CA . ASP B 1 438 ? 8.023 16.031 33.344 1 94.56 438 ASP B CA 1
ATOM 7738 C C . ASP B 1 438 ? 7.75 15.812 31.859 1 94.56 438 ASP B C 1
ATOM 7740 O O . ASP B 1 438 ? 8.336 16.484 31 1 94.56 438 ASP B O 1
ATOM 7744 N N . VAL B 1 439 ? 6.879 14.891 31.562 1 95.75 439 VAL B N 1
ATOM 7745 C CA . VAL B 1 439 ? 6.484 14.633 30.188 1 95.75 439 VAL B CA 1
ATOM 7746 C C . VAL B 1 439 ? 5.699 15.82 29.641 1 95.75 439 VAL B C 1
ATOM 7748 O O . VAL B 1 439 ? 5.906 16.234 28.5 1 95.75 439 VAL B O 1
ATOM 7751 N N . ILE B 1 440 ? 4.824 16.375 30.422 1 96.62 440 ILE B N 1
ATOM 7752 C CA . ILE B 1 440 ? 4.039 17.547 30.016 1 96.62 440 ILE B CA 1
ATOM 7753 C C . ILE B 1 440 ? 4.965 18.719 29.75 1 96.62 440 ILE B C 1
ATOM 7755 O O . ILE B 1 440 ? 4.754 19.484 28.797 1 96.62 440 ILE B O 1
ATOM 7759 N N . LYS B 1 441 ? 5.949 18.859 30.578 1 96.19 441 LYS B N 1
ATOM 7760 C CA . LYS B 1 441 ? 6.914 19.938 30.375 1 96.19 441 LYS B CA 1
ATOM 7761 C C . LYS B 1 441 ? 7.633 19.781 29.047 1 96.19 441 LYS B C 1
ATOM 7763 O O . LYS B 1 441 ? 7.812 20.766 28.312 1 96.19 441 LYS B O 1
ATOM 7768 N N . LEU B 1 442 ? 8.031 18.547 28.766 1 96.56 442 LEU B N 1
ATOM 7769 C CA . LEU B 1 442 ? 8.695 18.281 27.5 1 96.56 442 LEU B CA 1
ATOM 7770 C C . LEU B 1 442 ? 7.77 18.609 26.328 1 96.56 442 LEU B C 1
ATOM 7772 O O . LEU B 1 442 ? 8.219 19.141 25.312 1 96.56 442 LEU B O 1
ATOM 7776 N N . LEU B 1 443 ? 6.57 18.25 26.484 1 97.69 443 LEU B N 1
ATOM 7777 C CA . LEU B 1 443 ? 5.555 18.516 25.469 1 97.69 443 LEU B CA 1
ATOM 7778 C C . LEU B 1 443 ? 5.398 20.016 25.234 1 97.69 443 LEU B C 1
ATOM 7780 O O . LEU B 1 443 ? 5.383 20.484 24.094 1 97.69 443 LEU B O 1
ATOM 7784 N N . ILE B 1 444 ? 5.328 20.781 26.297 1 97.94 444 ILE B N 1
ATOM 7785 C CA . ILE B 1 444 ? 5.129 22.219 26.219 1 97.94 444 ILE B CA 1
ATOM 7786 C C . ILE B 1 444 ? 6.371 22.891 25.625 1 97.94 444 ILE B C 1
ATOM 7788 O O . ILE B 1 444 ? 6.262 23.781 24.781 1 97.94 444 ILE B O 1
ATOM 7792 N N . ASP B 1 445 ? 7.512 22.406 26.047 1 97.12 445 ASP B N 1
ATOM 7793 C CA . ASP B 1 445 ? 8.75 22.938 25.484 1 97.12 445 ASP B CA 1
ATOM 7794 C C . ASP B 1 445 ? 8.828 22.719 23.984 1 97.12 445 ASP B C 1
ATOM 7796 O O . ASP B 1 445 ? 9.211 23.625 23.234 1 97.12 445 ASP B O 1
ATOM 7800 N N . SER B 1 446 ? 8.492 21.547 23.562 1 97.75 446 SER B N 1
ATOM 7801 C CA . SER B 1 446 ? 8.484 21.234 22.141 1 97.75 446 SER B CA 1
ATOM 7802 C C . SER B 1 446 ? 7.469 22.094 21.391 1 97.75 446 SER B C 1
ATOM 7804 O O . SER B 1 446 ? 7.742 22.547 20.281 1 97.75 446 SER B O 1
ATOM 7806 N N . GLY B 1 447 ? 6.309 22.25 22 1 98.38 447 GLY B N 1
ATOM 7807 C CA . GLY B 1 447 ? 5.273 23.062 21.391 1 98.38 447 GLY B CA 1
ATOM 7808 C C . GLY B 1 447 ? 5.672 24.516 21.25 1 98.38 447 GLY B C 1
ATOM 7809 O O . GLY B 1 447 ? 5.438 25.125 20.203 1 98.38 447 GLY B O 1
ATOM 7810 N N . ASN B 1 448 ? 6.266 25.062 22.281 1 98.19 448 ASN B N 1
ATOM 7811 C CA . ASN B 1 448 ? 6.719 26.438 22.234 1 98.19 448 ASN B CA 1
ATOM 7812 C C . ASN B 1 448 ? 7.777 26.641 21.156 1 98.19 448 ASN B C 1
ATOM 7814 O O . ASN B 1 448 ? 7.73 27.625 20.422 1 98.19 448 ASN B O 1
ATOM 7818 N N . ALA B 1 449 ? 8.68 25.719 21.109 1 98.06 449 ALA B N 1
ATOM 7819 C CA . ALA B 1 449 ? 9.719 25.781 20.094 1 98.06 449 ALA B CA 1
ATOM 7820 C C . ALA B 1 449 ? 9.109 25.688 18.688 1 98.06 449 ALA B C 1
ATOM 7822 O O . ALA B 1 449 ? 9.578 26.344 17.766 1 98.06 449 ALA B O 1
ATOM 7823 N N . ALA B 1 450 ? 8.125 24.891 18.562 1 98.38 450 ALA B N 1
ATOM 7824 C CA . ALA B 1 450 ? 7.473 24.688 17.266 1 98.38 450 ALA B CA 1
ATOM 7825 C C . ALA B 1 450 ? 6.785 25.969 16.797 1 98.38 450 ALA B C 1
ATOM 7827 O O . ALA B 1 450 ? 6.789 26.281 15.609 1 98.38 450 ALA B O 1
ATOM 7828 N N . VAL B 1 451 ? 6.133 26.688 17.703 1 98.56 451 VAL B N 1
ATOM 7829 C CA . VAL B 1 451 ? 5.461 27.938 17.344 1 98.56 451 VAL B CA 1
ATOM 7830 C C . VAL B 1 451 ? 6.477 28.922 16.766 1 98.56 451 VAL B C 1
ATOM 7832 O O . VAL B 1 451 ? 6.242 29.531 15.719 1 98.56 451 VAL B O 1
ATOM 7835 N N . GLU B 1 452 ? 7.586 29.047 17.453 1 98.12 452 GLU B N 1
ATOM 7836 C CA . GLU B 1 452 ? 8.633 29.953 17 1 98.12 452 GLU B CA 1
ATOM 7837 C C . GLU B 1 452 ? 9.188 29.531 15.641 1 98.12 452 GLU B C 1
ATOM 7839 O O . GLU B 1 452 ? 9.328 30.359 14.742 1 98.12 452 GLU B O 1
ATOM 7844 N N . ALA B 1 453 ? 9.5 28.281 15.531 1 98.38 453 ALA B N 1
ATOM 7845 C CA . ALA B 1 453 ? 10.055 27.75 14.281 1 98.38 453 ALA B CA 1
ATOM 7846 C C . ALA B 1 453 ? 9.055 27.875 13.141 1 98.38 453 ALA B C 1
ATOM 7848 O O . ALA B 1 453 ? 9.43 28.156 12 1 98.38 453 ALA B O 1
ATOM 7849 N N . ALA B 1 454 ? 7.797 27.609 13.438 1 98.5 454 ALA B N 1
ATOM 7850 C CA . ALA B 1 454 ? 6.734 27.703 12.438 1 98.5 454 ALA B CA 1
ATOM 7851 C C . ALA B 1 454 ? 6.621 29.141 11.898 1 98.5 454 ALA B C 1
ATOM 7853 O O . ALA B 1 454 ? 6.523 29.344 10.688 1 98.5 454 ALA B O 1
ATOM 7854 N N . GLU B 1 455 ? 6.625 30.094 12.781 1 97.81 455 GLU B N 1
ATOM 7855 C CA . GLU B 1 455 ? 6.555 31.484 12.375 1 97.81 455 GLU B CA 1
ATOM 7856 C C . GLU B 1 455 ? 7.766 31.875 11.531 1 97.81 455 GLU B C 1
ATOM 7858 O O . GLU B 1 455 ? 7.637 32.625 10.547 1 97.81 455 GLU B O 1
ATOM 7863 N N . GLN B 1 456 ? 8.898 31.359 11.938 1 96.81 456 GLN B N 1
ATOM 7864 C CA . GLN B 1 456 ? 10.117 31.625 11.172 1 96.81 456 GLN B CA 1
ATOM 7865 C C . GLN B 1 456 ? 9.984 31.094 9.742 1 96.81 456 GLN B C 1
ATOM 7867 O O . GLN B 1 456 ? 10.305 31.812 8.781 1 96.81 456 GLN B O 1
ATOM 7872 N N . GLN B 1 457 ? 9.516 29.906 9.609 1 96.88 457 GLN B N 1
ATOM 7873 C CA . GLN B 1 457 ? 9.359 29.297 8.297 1 96.88 457 GLN B CA 1
ATOM 7874 C C . GLN B 1 457 ? 8.328 30.047 7.457 1 96.88 457 GLN B C 1
ATOM 7876 O O . GLN B 1 457 ? 8.555 30.312 6.273 1 96.88 457 GLN B O 1
ATOM 7881 N N . ALA B 1 458 ? 7.25 30.375 8.07 1 96.19 458 ALA B N 1
ATOM 7882 C CA . ALA B 1 458 ? 6.199 31.094 7.355 1 96.19 458 ALA B CA 1
ATOM 7883 C C . ALA B 1 458 ? 6.695 32.438 6.875 1 96.19 458 ALA B C 1
ATOM 7885 O O . ALA B 1 458 ? 6.379 32.875 5.762 1 96.19 458 ALA B O 1
ATOM 7886 N N . ASN B 1 459 ? 7.496 33.094 7.703 1 94.38 459 ASN B N 1
ATOM 7887 C CA . ASN B 1 459 ? 8.047 34.406 7.359 1 94.38 459 ASN B CA 1
ATOM 7888 C C . ASN B 1 459 ? 9.023 34.312 6.188 1 94.38 459 ASN B C 1
ATOM 7890 O O . ASN B 1 459 ? 9.195 35.281 5.438 1 94.38 459 ASN B O 1
ATOM 7894 N N . GLN B 1 460 ? 9.625 33.125 6.043 1 93.94 460 GLN B N 1
ATOM 7895 C CA . GLN B 1 460 ? 10.562 32.906 4.945 1 93.94 460 GLN B CA 1
ATOM 7896 C C . GLN B 1 460 ? 9.852 32.344 3.717 1 93.94 460 GLN B C 1
ATOM 7898 O O . GLN B 1 460 ? 10.492 31.969 2.734 1 93.94 460 GLN B O 1
ATOM 7903 N N . GLY B 1 461 ? 8.57 32.219 3.85 1 92 461 GLY B N 1
ATOM 7904 C CA . GLY B 1 461 ? 7.781 31.734 2.727 1 92 461 GLY B CA 1
ATOM 7905 C C . GLY B 1 461 ? 7.777 30.234 2.611 1 92 461 GLY B C 1
ATOM 7906 O O . GLY B 1 461 ? 7.34 29.688 1.597 1 92 461 GLY B O 1
ATOM 7907 N N . ARG B 1 462 ? 8.266 29.562 3.588 1 95.06 462 ARG B N 1
ATOM 7908 C CA . ARG B 1 462 ? 8.32 28.109 3.592 1 95.06 462 ARG B CA 1
ATOM 7909 C C . ARG B 1 462 ? 7.086 27.516 4.27 1 95.06 462 ARG B C 1
ATOM 7911 O O . ARG B 1 462 ? 7.145 27.094 5.426 1 95.06 462 ARG B O 1
ATOM 7918 N N . LEU B 1 463 ? 6.055 27.375 3.49 1 95.38 463 LEU B N 1
ATOM 7919 C CA . LEU B 1 463 ? 4.754 26.969 4.012 1 95.38 463 LEU B CA 1
ATOM 7920 C C . LEU B 1 463 ? 4.59 25.453 3.969 1 95.38 463 LEU B C 1
ATOM 7922 O O . LEU B 1 463 ? 3.674 24.953 3.32 1 95.38 463 LEU B O 1
ATOM 7926 N N . PHE B 1 464 ? 5.406 24.766 4.734 1 95 464 PHE B N 1
ATOM 7927 C CA . PHE B 1 464 ? 5.359 23.312 4.855 1 95 464 PHE B CA 1
ATOM 7928 C C . PHE B 1 464 ? 4.082 22.859 5.559 1 95 464 PHE B C 1
ATOM 7930 O O . PHE B 1 464 ? 3.52 23.609 6.363 1 95 464 PHE B O 1
ATOM 7937 N N . TRP B 1 465 ? 3.695 21.719 5.301 1 93.88 465 TRP B N 1
ATOM 7938 C CA . TRP B 1 465 ? 2.477 21.141 5.852 1 93.88 465 TRP B CA 1
ATOM 7939 C C . TRP B 1 465 ? 2.527 21.094 7.375 1 93.88 465 TRP B C 1
ATOM 7941 O O . TRP B 1 465 ? 1.513 21.328 8.039 1 93.88 465 TRP B O 1
ATOM 7951 N N . ASN B 1 466 ? 3.65 20.812 7.918 1 94.38 466 ASN B N 1
ATOM 7952 C CA . ASN B 1 466 ? 3.725 20.625 9.359 1 94.38 466 ASN B CA 1
ATOM 7953 C C . ASN B 1 466 ? 3.703 21.953 10.102 1 94.38 466 ASN B C 1
ATOM 7955 O O . ASN B 1 466 ? 3.48 22 11.312 1 94.38 466 ASN B O 1
ATOM 7959 N N . VAL B 1 467 ? 3.803 23.078 9.422 1 96.81 467 VAL B N 1
ATOM 7960 C CA . VAL B 1 467 ? 3.881 24.406 10.023 1 96.81 467 VAL B CA 1
ATOM 7961 C C . VAL B 1 467 ? 2.527 24.781 10.633 1 96.81 467 VAL B C 1
ATOM 7963 O O . VAL B 1 467 ? 2.422 25.016 11.836 1 96.81 467 VAL B O 1
ATOM 7966 N N . ILE B 1 468 ? 1.534 24.766 9.875 1 97.31 468 ILE B N 1
ATOM 7967 C CA . ILE B 1 468 ? 0.225 25.156 10.383 1 97.31 468 ILE B CA 1
ATOM 7968 C C . ILE B 1 468 ? -0.342 24.047 11.258 1 97.31 468 ILE B C 1
ATOM 7970 O O . ILE B 1 468 ? -0.979 24.312 12.281 1 97.31 468 ILE B O 1
ATOM 7974 N N . GLY B 1 469 ? -0.087 22.828 10.859 1 96.94 469 GLY B N 1
ATOM 7975 C CA . GLY B 1 469 ? -0.617 21.688 11.594 1 96.94 469 GLY B CA 1
ATOM 7976 C C . GLY B 1 469 ? -0.098 21.594 13.016 1 96.94 469 GLY B C 1
ATOM 7977 O O . GLY B 1 469 ? -0.864 21.344 13.945 1 96.94 469 GLY B O 1
ATOM 7978 N N . SER B 1 470 ? 1.136 21.828 13.203 1 97.75 470 SER B N 1
ATOM 7979 C CA . SER B 1 470 ? 1.751 21.688 14.516 1 97.75 470 SER B CA 1
ATOM 7980 C C . SER B 1 470 ? 1.252 22.766 15.469 1 97.75 470 SER B C 1
ATOM 7982 O O . SER B 1 470 ? 0.973 22.5 16.641 1 97.75 470 SER B O 1
ATOM 7984 N N . VAL B 1 471 ? 1.148 23.984 14.992 1 98.56 471 VAL B N 1
ATOM 7985 C CA . VAL B 1 471 ? 0.716 25.094 15.844 1 98.56 471 VAL B CA 1
ATOM 7986 C C . VAL B 1 471 ? -0.75 24.906 16.234 1 98.56 471 VAL B C 1
ATOM 7988 O O . VAL B 1 471 ? -1.13 25.125 17.375 1 98.56 471 VAL B O 1
ATOM 7991 N N . PHE B 1 472 ? -1.521 24.547 15.32 1 98.31 472 PHE B N 1
ATOM 7992 C CA . PHE B 1 472 ? -2.928 24.281 15.586 1 98.31 472 PHE B CA 1
ATOM 7993 C C . PHE B 1 472 ? -3.076 23.156 16.609 1 98.31 472 PHE B C 1
ATOM 7995 O O . PHE B 1 472 ? -3.84 23.297 17.578 1 98.31 472 PHE B O 1
ATOM 8002 N N . GLN B 1 473 ? -2.377 22 16.375 1 98.12 473 GLN B N 1
ATOM 8003 C CA . GLN B 1 473 ? -2.436 20.875 17.297 1 98.12 473 GLN B CA 1
ATOM 8004 C C . GLN B 1 473 ? -1.969 21.281 18.703 1 98.12 473 GLN B C 1
ATOM 8006 O O . GLN B 1 473 ? -2.516 20.812 19.703 1 98.12 473 GLN B O 1
ATOM 8011 N N . TYR B 1 474 ? -0.936 22.094 18.766 1 98.44 474 TYR B N 1
ATOM 8012 C CA . TYR B 1 474 ? -0.43 22.562 20.047 1 98.44 474 TYR B CA 1
ATOM 8013 C C . TYR B 1 474 ? -1.498 23.359 20.797 1 98.44 474 TYR B C 1
ATOM 8015 O O . TYR B 1 474 ? -1.693 23.172 22 1 98.44 474 TYR B O 1
ATOM 8023 N N . ALA B 1 475 ? -2.203 24.203 20.062 1 98.44 475 ALA B N 1
ATOM 8024 C CA . ALA B 1 475 ? -3.297 24.953 20.672 1 98.44 475 ALA B CA 1
ATOM 8025 C C . ALA B 1 475 ? -4.348 24.016 21.266 1 98.44 475 ALA B C 1
ATOM 8027 O O . ALA B 1 475 ? -4.797 24.203 22.391 1 98.44 475 ALA B O 1
ATOM 8028 N N . CYS B 1 476 ? -4.715 23.016 20.5 1 97.94 476 CYS B N 1
ATOM 8029 C CA . CYS B 1 476 ? -5.695 22.047 20.953 1 97.94 476 CYS B CA 1
ATOM 8030 C C . CYS B 1 476 ? -5.188 21.297 22.172 1 97.94 476 CYS B C 1
ATOM 8032 O O . CYS B 1 476 ? -5.945 21.062 23.125 1 97.94 476 CYS B O 1
ATOM 8034 N N . ILE B 1 477 ? -3.932 20.953 22.172 1 98.19 477 ILE B N 1
ATOM 8035 C CA . ILE B 1 477 ? -3.34 20.141 23.219 1 98.19 477 ILE B CA 1
ATOM 8036 C C . ILE B 1 477 ? -3.264 20.953 24.516 1 98.19 477 ILE B C 1
ATOM 8038 O O . ILE B 1 477 ? -3.523 20.422 25.609 1 98.19 477 ILE B O 1
ATOM 8042 N N . LEU B 1 478 ? -2.902 22.234 24.422 1 98.31 478 LEU B N 1
ATOM 8043 C CA . LEU B 1 478 ? -2.873 23.094 25.594 1 98.31 478 LEU B CA 1
ATOM 8044 C C . LEU B 1 478 ? -4.246 23.156 26.266 1 98.31 478 LEU B C 1
ATOM 8046 O O . LEU B 1 478 ? -4.352 23.125 27.484 1 98.31 478 LEU B O 1
ATOM 8050 N N . LEU B 1 479 ? -5.289 23.188 25.422 1 97.5 479 LEU B N 1
ATOM 8051 C CA . LEU B 1 479 ? -6.652 23.188 25.938 1 97.5 479 LEU B CA 1
ATOM 8052 C C . LEU B 1 479 ? -6.992 21.859 26.594 1 97.5 479 LEU B C 1
ATOM 8054 O O . LEU B 1 479 ? -7.73 21.812 27.578 1 97.5 479 LEU B O 1
ATOM 8058 N N . ALA B 1 480 ? -6.453 20.781 26.078 1 96.81 480 ALA B N 1
ATOM 8059 C CA . ALA B 1 480 ? -6.723 19.438 26.578 1 96.81 480 ALA B CA 1
ATOM 8060 C C . ALA B 1 480 ? -6.012 19.203 27.906 1 96.81 480 ALA B C 1
ATOM 8062 O O . ALA B 1 480 ? -6.543 18.531 28.797 1 96.81 480 ALA B O 1
ATOM 8063 N N . ILE B 1 481 ? -4.742 19.641 28 1 95.62 481 ILE B N 1
ATOM 8064 C CA . ILE B 1 481 ? -3.969 19.469 29.234 1 95.62 481 ILE B CA 1
ATOM 8065 C C . ILE B 1 481 ? -4.676 20.141 30.391 1 95.62 481 ILE B C 1
ATOM 8067 O O . ILE B 1 481 ? -4.758 19.594 31.5 1 95.62 481 ILE B O 1
ATOM 8071 N N . ASP B 1 482 ? -5.211 21.281 30.234 1 90.69 482 ASP B N 1
ATOM 8072 C CA . ASP B 1 482 ? -6.074 22.031 31.156 1 90.69 482 ASP B CA 1
ATOM 8073 C C . ASP B 1 482 ? -5.434 22.156 32.531 1 90.69 482 ASP B C 1
ATOM 8075 O O . ASP B 1 482 ? -6.055 21.812 33.531 1 90.69 482 ASP B O 1
ATOM 8079 N N . THR B 1 483 ? -4.195 22.531 32.625 1 91.56 483 THR B N 1
ATOM 8080 C CA . THR B 1 483 ? -3.484 22.859 33.875 1 91.56 483 THR B CA 1
ATOM 8081 C C . THR B 1 483 ? -2.969 24.297 33.844 1 91.56 483 THR B C 1
ATOM 8083 O O . THR B 1 483 ? -2.822 24.875 32.75 1 91.56 483 THR B O 1
ATOM 8086 N N . PRO B 1 484 ? -2.734 24.844 34.969 1 90.81 484 PRO B N 1
ATOM 8087 C CA . PRO B 1 484 ? -2.197 26.203 34.969 1 90.81 484 PRO B CA 1
ATOM 8088 C C . PRO B 1 484 ? -0.883 26.328 34.219 1 90.81 484 PRO B C 1
ATOM 8090 O O . PRO B 1 484 ? -0.647 27.344 33.531 1 90.81 484 PRO B O 1
ATOM 8093 N N . ALA B 1 485 ? -0.091 25.328 34.25 1 90.06 485 ALA B N 1
ATOM 8094 C CA . ALA B 1 485 ? 1.195 25.328 33.562 1 90.06 485 ALA B CA 1
ATOM 8095 C C . ALA B 1 485 ? 1.003 25.422 32.062 1 90.06 485 ALA B C 1
ATOM 8097 O O . ALA B 1 485 ? 1.803 26.062 31.359 1 90.06 485 ALA B O 1
ATOM 8098 N N . ALA B 1 486 ? -0.005 24.844 31.531 1 93.62 486 ALA B N 1
ATOM 8099 C CA . ALA B 1 486 ? -0.285 24.859 30.109 1 93.62 486 ALA B CA 1
ATOM 8100 C C . ALA B 1 486 ? -1.025 26.125 29.703 1 93.62 486 ALA B C 1
ATOM 8102 O O . ALA B 1 486 ? -0.837 26.641 28.594 1 93.62 486 ALA B O 1
ATOM 8103 N N . SER B 1 487 ? -1.81 26.656 30.625 1 94.62 487 SER B N 1
ATOM 8104 C CA . SER B 1 487 ? -2.705 27.766 30.312 1 94.62 487 SER B CA 1
ATOM 8105 C C . SER B 1 487 ? -1.924 29.031 29.984 1 94.62 487 SER B C 1
ATOM 8107 O O . SER B 1 487 ? -2.383 29.859 29.188 1 94.62 487 SER B O 1
ATOM 8109 N N . ILE B 1 488 ? -0.75 29.188 30.531 1 95.69 488 ILE B N 1
ATOM 8110 C CA . ILE B 1 488 ? 0.056 30.391 30.344 1 95.69 488 ILE B CA 1
ATOM 8111 C C . ILE B 1 488 ? 0.483 30.484 28.875 1 95.69 488 ILE B C 1
ATOM 8113 O O . ILE B 1 488 ? 0.818 31.562 28.391 1 95.69 488 ILE B O 1
ATOM 8117 N N . TYR B 1 489 ? 0.455 29.375 28.203 1 97.56 489 TYR B N 1
ATOM 8118 C CA . TYR B 1 489 ? 1.008 29.344 26.844 1 97.56 489 TYR B CA 1
ATOM 8119 C C . TYR B 1 489 ? -0.1 29.406 25.797 1 97.56 489 TYR B C 1
ATOM 8121 O O . TYR B 1 489 ? 0.174 29.5 24.609 1 97.56 489 TYR B O 1
ATOM 8129 N N . ILE B 1 490 ? -1.343 29.375 26.172 1 97.88 490 ILE B N 1
ATOM 8130 C CA . ILE B 1 490 ? -2.469 29.375 25.25 1 97.88 490 ILE B CA 1
ATOM 8131 C C . ILE B 1 490 ? -2.451 30.641 24.391 1 97.88 490 ILE B C 1
ATOM 8133 O O . ILE B 1 490 ? -2.592 30.578 23.172 1 97.88 490 ILE B O 1
ATOM 8137 N N . GLY B 1 491 ? -2.238 31.781 25.016 1 97.12 491 GLY B N 1
ATOM 8138 C CA . GLY B 1 491 ? -2.203 33.031 24.312 1 97.12 491 GLY B CA 1
ATOM 8139 C C . GLY B 1 491 ? -1.169 33.062 23.203 1 97.12 491 GLY B C 1
ATOM 8140 O O . GLY B 1 491 ? -1.464 33.5 22.078 1 97.12 491 GLY B O 1
ATOM 8141 N N . ALA B 1 492 ? 0.024 32.625 23.547 1 97.25 492 ALA B N 1
ATOM 8142 C CA . ALA B 1 492 ? 1.12 32.625 22.578 1 97.25 492 ALA B CA 1
ATOM 8143 C C . ALA B 1 492 ? 0.828 31.672 21.422 1 97.25 492 ALA B C 1
ATOM 8145 O O . ALA B 1 492 ? 1.16 31.969 20.281 1 97.25 492 ALA B O 1
ATOM 8146 N N . ALA B 1 493 ? 0.285 30.531 21.719 1 98.19 493 ALA B N 1
ATOM 8147 C CA . ALA B 1 493 ? -0.055 29.562 20.688 1 98.19 493 ALA B CA 1
ATOM 8148 C C . ALA B 1 493 ? -1.097 30.125 19.719 1 98.19 493 ALA B C 1
ATOM 8150 O O . ALA B 1 493 ? -0.976 29.953 18.516 1 98.19 493 ALA B O 1
ATOM 8151 N N . PHE B 1 494 ? -2.121 30.781 20.219 1 98.25 494 PHE B N 1
ATOM 8152 C CA . PHE B 1 494 ? -3.174 31.359 19.391 1 98.25 494 PHE B CA 1
ATOM 8153 C C . PHE B 1 494 ? -2.631 32.531 18.562 1 98.25 494 PHE B C 1
ATOM 8155 O O . PHE B 1 494 ? -3 32.688 17.391 1 98.25 494 PHE B O 1
ATOM 8162 N N . LYS B 1 495 ? -1.787 33.281 19.188 1 98.19 495 LYS B N 1
ATOM 8163 C CA . LYS B 1 495 ? -1.147 34.344 18.422 1 98.19 495 LYS B CA 1
ATOM 8164 C C . LYS B 1 495 ? -0.327 33.781 17.266 1 98.19 495 LYS B C 1
ATOM 8166 O O . LYS B 1 495 ? -0.352 34.344 16.156 1 98.19 495 LYS B O 1
ATOM 8171 N N . GLY B 1 496 ? 0.454 32.75 17.609 1 98.19 496 GLY B N 1
ATOM 8172 C CA . GLY B 1 496 ? 1.188 32.062 16.547 1 98.19 496 GLY B CA 1
ATOM 8173 C C . GLY B 1 496 ? 0.297 31.578 15.422 1 98.19 496 GLY B C 1
ATOM 8174 O O . GLY B 1 496 ? 0.629 31.75 14.242 1 98.19 496 GLY B O 1
ATOM 8175 N N . LEU B 1 497 ? -0.836 30.969 15.766 1 98.31 497 LEU B N 1
ATOM 8176 C CA . LEU B 1 497 ? -1.78 30.469 14.773 1 98.31 497 LEU B CA 1
ATOM 8177 C C . LEU B 1 497 ? -2.342 31.625 13.938 1 98.31 497 LEU B C 1
ATOM 8179 O O . LEU B 1 497 ? -2.48 31.5 12.719 1 98.31 497 LEU B O 1
ATOM 8183 N N . GLU B 1 498 ? -2.645 32.75 14.547 1 98.25 498 GLU B N 1
ATOM 8184 C CA . GLU B 1 498 ? -3.133 33.938 13.852 1 98.25 498 GLU B CA 1
ATOM 8185 C C . GLU B 1 498 ? -2.094 34.469 12.867 1 98.25 498 GLU B C 1
ATOM 8187 O O . GLU B 1 498 ? -2.436 34.844 11.75 1 98.25 498 GLU B O 1
ATOM 8192 N N . ASN B 1 499 ? -0.896 34.469 13.328 1 98.06 499 ASN B N 1
ATOM 8193 C CA . ASN B 1 499 ? 0.184 34.938 12.461 1 98.06 499 ASN B CA 1
ATOM 8194 C C . ASN B 1 499 ? 0.325 34.031 11.227 1 98.06 499 ASN B C 1
ATOM 8196 O O . ASN B 1 499 ? 0.608 34.531 10.133 1 98.06 499 ASN B O 1
ATOM 8200 N N . LEU B 1 500 ? 0.19 32.781 11.422 1 98.19 500 LEU B N 1
ATOM 8201 C CA . LEU B 1 500 ? 0.282 31.859 10.289 1 98.19 500 LEU B CA 1
ATOM 8202 C C . LEU B 1 500 ? -0.873 32.062 9.32 1 98.19 500 LEU B C 1
ATOM 8204 O O . LEU B 1 500 ? -0.688 32 8.102 1 98.19 500 LEU B O 1
ATOM 8208 N N . VAL B 1 501 ? -2.092 32.281 9.867 1 97.56 501 VAL B N 1
ATOM 8209 C CA . VAL B 1 501 ? -3.25 32.562 9.023 1 97.56 501 VAL B CA 1
ATOM 8210 C C . VAL B 1 501 ? -3.008 33.844 8.211 1 97.56 501 VAL B C 1
ATOM 8212 O O . VAL B 1 501 ? -3.371 33.906 7.039 1 97.56 501 VAL B O 1
ATOM 8215 N N . LYS B 1 502 ? -2.357 34.812 8.82 1 96.56 502 LYS B N 1
ATOM 8216 C CA . LYS B 1 502 ? -2.029 36.062 8.133 1 96.56 502 LYS B CA 1
ATOM 8217 C C . LYS B 1 502 ? -0.999 35.844 7.031 1 96.56 502 LYS B C 1
ATOM 8219 O O . LYS B 1 502 ? -1.066 36.438 5.965 1 96.56 502 LYS B O 1
ATOM 8224 N N . ALA B 1 503 ? -0.056 34.969 7.344 1 95.81 503 ALA B N 1
ATOM 8225 C CA . ALA B 1 503 ? 0.992 34.656 6.371 1 95.81 503 ALA B CA 1
ATOM 8226 C C . ALA B 1 503 ? 0.413 34 5.129 1 95.81 503 ALA B C 1
ATOM 8228 O O . ALA B 1 503 ? 0.878 34.219 4.012 1 95.81 503 ALA B O 1
ATOM 8229 N N . ALA B 1 504 ? -0.536 33.125 5.328 1 95.62 504 ALA B N 1
ATOM 8230 C CA . ALA B 1 504 ? -1.271 32.5 4.242 1 95.62 504 ALA B CA 1
ATOM 8231 C C . ALA B 1 504 ? -2.756 32.375 4.574 1 95.62 504 ALA B C 1
ATOM 8233 O O . ALA B 1 504 ? -3.199 31.391 5.16 1 95.62 504 ALA B O 1
ATOM 8234 N N . ASP B 1 505 ? -3.457 33.344 4.043 1 95.88 505 ASP B N 1
ATOM 8235 C CA . ASP B 1 505 ? -4.887 33.438 4.328 1 95.88 505 ASP B CA 1
ATOM 8236 C C . ASP B 1 505 ? -5.707 32.625 3.34 1 95.88 505 ASP B C 1
ATOM 8238 O O . ASP B 1 505 ? -6.133 33.125 2.301 1 95.88 505 ASP B O 1
ATOM 8242 N N . THR B 1 506 ? -5.957 31.406 3.637 1 96.12 506 THR B N 1
ATOM 8243 C CA . THR B 1 506 ? -6.742 30.484 2.814 1 96.12 506 THR B CA 1
ATOM 8244 C C . THR B 1 506 ? -7.965 29.984 3.582 1 96.12 506 THR B C 1
ATOM 8246 O O . THR B 1 506 ? -8.094 30.234 4.781 1 96.12 506 THR B O 1
ATOM 8249 N N . GLY B 1 507 ? -8.906 29.312 2.898 1 95.69 507 GLY B N 1
ATOM 8250 C CA . GLY B 1 507 ? -10.062 28.734 3.561 1 95.69 507 GLY B CA 1
ATOM 8251 C C . GLY B 1 507 ? -9.68 27.734 4.637 1 95.69 507 GLY B C 1
ATOM 8252 O O . GLY B 1 507 ? -10.289 27.703 5.707 1 95.69 507 GLY B O 1
ATOM 8253 N N . LEU B 1 508 ? -8.641 26.953 4.434 1 95.75 508 LEU B N 1
ATOM 8254 C CA . LEU B 1 508 ? -8.219 25.922 5.375 1 95.75 508 LEU B CA 1
ATOM 8255 C C . LEU B 1 508 ? -7.598 26.547 6.621 1 95.75 508 LEU B C 1
ATOM 8257 O O . LEU B 1 508 ? -7.824 26.078 7.734 1 95.75 508 LEU B O 1
ATOM 8261 N N . THR B 1 509 ? -6.793 27.609 6.43 1 97.44 509 THR B N 1
ATOM 8262 C CA . THR B 1 509 ? -6.156 28.234 7.582 1 97.44 509 THR B CA 1
ATOM 8263 C C . THR B 1 509 ? -7.184 28.984 8.422 1 97.44 509 THR B C 1
ATOM 8265 O O . THR B 1 509 ? -7.113 28.984 9.648 1 97.44 509 THR B O 1
ATOM 8268 N N . ARG B 1 510 ? -8.172 29.594 7.793 1 97.5 510 ARG B N 1
ATOM 8269 C CA . ARG B 1 510 ? -9.234 30.281 8.516 1 97.5 510 ARG B CA 1
ATOM 8270 C C . ARG B 1 510 ? -10.078 29.281 9.312 1 97.5 510 ARG B C 1
ATOM 8272 O O . ARG B 1 510 ? -10.461 29.562 10.453 1 97.5 510 ARG B O 1
ATOM 8279 N N . GLU B 1 511 ? -10.328 28.203 8.68 1 97.06 511 GLU B N 1
ATOM 8280 C CA . GLU B 1 511 ? -11.102 27.172 9.359 1 97.06 511 GLU B CA 1
ATOM 8281 C C . GLU B 1 511 ? -10.344 26.625 10.57 1 97.06 511 GLU B C 1
ATOM 8283 O O . GLU B 1 511 ? -10.945 26.344 11.602 1 97.06 511 GLU B O 1
ATOM 8288 N N . ALA B 1 512 ? -9.078 26.453 10.445 1 97.19 512 ALA B N 1
ATOM 8289 C CA . ALA B 1 512 ? -8.25 26 11.562 1 97.19 512 ALA B CA 1
ATOM 8290 C C . ALA B 1 512 ? -8.336 26.969 12.734 1 97.19 512 ALA B C 1
ATOM 8292 O O . ALA B 1 512 ? -8.523 26.547 13.883 1 97.19 512 ALA B O 1
ATOM 8293 N N . LEU B 1 513 ? -8.203 28.234 12.414 1 97.94 513 LEU B N 1
ATOM 8294 C CA . LEU B 1 513 ? -8.266 29.25 13.453 1 97.94 513 LEU B CA 1
ATOM 8295 C C . LEU B 1 513 ? -9.656 29.312 14.078 1 97.94 513 LEU B C 1
ATOM 8297 O O . LEU B 1 513 ? -9.797 29.406 15.297 1 97.94 513 LEU B O 1
ATOM 8301 N N . SER B 1 514 ? -10.688 29.25 13.234 1 97.44 514 SER B N 1
ATOM 8302 C CA . SER B 1 514 ? -12.062 29.266 13.711 1 97.44 514 SER B CA 1
ATOM 8303 C C . SER B 1 514 ? -12.344 28.078 14.633 1 97.44 514 SER B C 1
ATOM 8305 O O . SER B 1 514 ? -12.984 28.234 15.672 1 97.44 514 SER B O 1
ATOM 8307 N N . MET B 1 515 ? -11.828 26.969 14.289 1 97.19 515 MET B N 1
ATOM 8308 C CA . MET B 1 515 ? -12.008 25.766 15.094 1 97.19 515 MET B CA 1
ATOM 8309 C C . MET B 1 515 ? -11.281 25.891 16.422 1 97.19 515 MET B C 1
ATOM 8311 O O . MET B 1 515 ? -11.812 25.516 17.469 1 97.19 515 MET B O 1
ATOM 8315 N N . ALA B 1 516 ? -10.023 26.375 16.359 1 97.56 516 ALA B N 1
ATOM 8316 C CA . ALA B 1 516 ? -9.281 26.594 17.594 1 97.56 516 ALA B CA 1
ATOM 8317 C C . ALA B 1 516 ? -10.047 27.516 18.547 1 97.56 516 ALA B C 1
ATOM 8319 O O . ALA B 1 516 ? -10.133 27.266 19.734 1 97.56 516 ALA B O 1
ATOM 8320 N N . ARG B 1 517 ? -10.609 28.547 18.047 1 97.75 517 ARG B N 1
ATOM 8321 C CA . ARG B 1 517 ? -11.375 29.516 18.828 1 97.75 517 ARG B CA 1
ATOM 8322 C C . ARG B 1 517 ? -12.648 28.875 19.375 1 97.75 517 ARG B C 1
ATOM 8324 O O . ARG B 1 517 ? -13.055 29.156 20.516 1 97.75 517 ARG B O 1
ATOM 8331 N N . HIS B 1 518 ? -13.234 28.078 18.531 1 97.12 518 HIS B N 1
ATOM 8332 C CA . HIS B 1 518 ? -14.422 27.375 18.969 1 97.12 518 HIS B CA 1
ATOM 8333 C C . HIS B 1 518 ? -14.109 26.469 20.156 1 97.12 518 HIS B C 1
ATOM 8335 O O . HIS B 1 518 ? -14.852 26.438 21.141 1 97.12 518 HIS B O 1
ATOM 8341 N N . LEU B 1 519 ? -13.039 25.734 20.094 1 97.25 519 LEU B N 1
ATOM 8342 C CA . LEU B 1 519 ? -12.625 24.844 21.188 1 97.25 519 LEU B CA 1
ATOM 8343 C C . LEU B 1 519 ? -12.289 25.641 22.438 1 97.25 519 LEU B C 1
ATOM 8345 O O . LEU B 1 519 ? -12.578 25.203 23.547 1 97.25 519 LEU B O 1
ATOM 8349 N N . LEU B 1 520 ? -11.641 26.797 22.219 1 97.5 520 LEU B N 1
ATOM 8350 C CA . LEU B 1 520 ? -11.367 27.688 23.344 1 97.5 520 LEU B CA 1
ATOM 8351 C C . LEU B 1 520 ? -12.664 28.125 24.016 1 97.5 520 LEU B C 1
ATOM 8353 O O . LEU B 1 520 ? -12.766 28.141 25.25 1 97.5 520 LEU B O 1
ATOM 8357 N N . SER B 1 521 ? -13.633 28.453 23.203 1 97.06 521 SER B N 1
ATOM 8358 C CA . SER B 1 521 ? -14.93 28.859 23.719 1 97.06 521 SER B CA 1
ATOM 8359 C C . SER B 1 521 ? -15.594 27.734 24.5 1 97.06 521 SER B C 1
ATOM 8361 O O . SER B 1 521 ? -16.219 27.984 25.531 1 97.06 521 SER B O 1
ATOM 8363 N N . LEU B 1 522 ? -15.484 26.531 24 1 96 522 LEU B N 1
ATOM 8364 C CA . LEU B 1 522 ? -16.031 25.375 24.703 1 96 522 LEU B CA 1
ATOM 8365 C C . LEU B 1 522 ? -15.328 25.172 26.047 1 96 522 LEU B C 1
ATOM 8367 O O . LEU B 1 522 ? -15.977 24.875 27.047 1 96 522 LEU B O 1
ATOM 8371 N N . ASN B 1 523 ? -14.07 25.344 26.047 1 95.94 523 ASN B N 1
ATOM 8372 C CA . ASN B 1 523 ? -13.297 25.188 27.281 1 95.94 523 ASN B CA 1
ATOM 8373 C C . ASN B 1 523 ? -13.695 26.234 28.312 1 95.94 523 ASN B C 1
ATOM 8375 O O . ASN B 1 523 ? -13.82 25.922 29.5 1 95.94 523 ASN B O 1
ATOM 8379 N N . MET B 1 524 ? -13.914 27.422 27.875 1 96.06 524 MET B N 1
ATOM 8380 C CA . MET B 1 524 ? -14.352 28.5 28.75 1 96.06 524 MET B CA 1
ATOM 8381 C C . MET B 1 524 ? -15.742 28.234 29.297 1 96.06 524 MET B C 1
ATOM 8383 O O . MET B 1 524 ? -16 28.438 30.484 1 96.06 524 MET B O 1
ATOM 8387 N N . ALA B 1 525 ? -16.609 27.766 28.438 1 95.19 525 ALA B N 1
ATOM 8388 C CA . ALA B 1 525 ? -17.969 27.438 28.859 1 95.19 525 ALA B CA 1
ATOM 8389 C C . ALA B 1 525 ? -17.953 26.344 29.922 1 95.19 525 ALA B C 1
ATOM 8391 O O . ALA B 1 525 ? -18.719 26.391 30.891 1 95.19 525 ALA B O 1
ATOM 8392 N N . LYS B 1 526 ? -17.188 25.406 29.703 1 94.31 526 LYS B N 1
ATOM 8393 C CA . LYS B 1 526 ? -17.062 24.312 30.672 1 94.31 526 LYS B CA 1
ATOM 8394 C C . LYS B 1 526 ? -16.562 24.828 32.031 1 94.31 526 LYS B C 1
ATOM 8396 O O . LYS B 1 526 ? -17.109 24.453 33.062 1 94.31 526 LYS B O 1
ATOM 8401 N N . LYS B 1 527 ? -15.516 25.656 32.062 1 94 527 LYS B N 1
ATOM 8402 C CA . LYS B 1 527 ? -14.961 26.219 33.281 1 94 527 LYS B CA 1
ATOM 8403 C C . LYS B 1 527 ? -15.992 27.094 34 1 94 527 LYS B C 1
ATOM 8405 O O . LYS B 1 527 ? -16.062 27.078 35.219 1 94 527 LYS B O 1
ATOM 8410 N N . ARG B 1 528 ? -16.75 27.797 33.25 1 95.69 528 ARG B N 1
ATOM 8411 C CA . ARG B 1 528 ? -17.797 28.625 33.844 1 95.69 528 ARG B CA 1
ATOM 8412 C C . ARG B 1 528 ? -18.875 27.766 34.5 1 95.69 528 ARG B C 1
ATOM 8414 O O . ARG B 1 528 ? -19.359 28.109 35.594 1 95.69 528 ARG B O 1
ATOM 8421 N N . LYS B 1 529 ? -19.219 26.734 33.844 1 93.81 529 LYS B N 1
ATOM 8422 C CA . LYS B 1 529 ? -20.203 25.828 34.406 1 93.81 529 LYS B CA 1
ATOM 8423 C C . LYS B 1 529 ? -19.672 25.188 35.688 1 93.81 529 LYS B C 1
ATOM 8425 O O . LYS B 1 529 ? -20.422 25.047 36.656 1 93.81 529 LYS B O 1
ATOM 8430 N N . GLU B 1 530 ? -18.5 24.812 35.688 1 93.31 530 GLU B N 1
ATOM 8431 C CA . GLU B 1 530 ? -17.875 24.219 36.875 1 93.31 530 GLU B CA 1
ATOM 8432 C C . GLU B 1 530 ? -17.797 25.234 38 1 93.31 530 GLU B C 1
ATOM 8434 O O . GLU B 1 530 ? -18.062 24.891 39.156 1 93.31 530 GLU B O 1
ATOM 8439 N N . LEU B 1 531 ? -17.453 26.453 37.688 1 94.5 531 LEU B N 1
ATOM 8440 C CA . LEU B 1 531 ? -17.391 27.516 38.688 1 94.5 531 LEU B CA 1
ATOM 8441 C C . LEU B 1 531 ? -18.766 27.766 39.281 1 94.5 531 LEU B C 1
ATOM 8443 O O . LEU B 1 531 ? -18.891 27.922 40.5 1 94.5 531 LEU B O 1
ATOM 8447 N N . ALA B 1 532 ? -19.734 27.75 38.438 1 94.12 532 ALA B N 1
ATOM 8448 C CA . ALA B 1 532 ? -21.094 27.984 38.906 1 94.12 532 ALA B CA 1
ATOM 8449 C C . ALA B 1 532 ? -21.547 26.875 39.875 1 94.12 532 ALA B C 1
ATOM 8451 O O . ALA B 1 532 ? -22.234 27.156 40.844 1 94.12 532 ALA B O 1
ATOM 8452 N N . ARG B 1 533 ? -21.234 25.781 39.562 1 92.88 533 ARG B N 1
ATOM 8453 C CA . ARG B 1 533 ? -21.578 24.656 40.438 1 92.88 533 ARG B CA 1
ATOM 8454 C C . ARG B 1 533 ? -20.891 24.781 41.781 1 92.88 533 ARG B C 1
ATOM 8456 O O . ARG B 1 533 ? -21.5 24.5 42.812 1 92.88 533 ARG B O 1
ATOM 8463 N N . LEU B 1 534 ? -19.734 25.141 41.844 1 92.75 534 LEU B N 1
ATOM 8464 C CA . LEU B 1 534 ? -18.984 25.297 43.094 1 92.75 534 LEU B CA 1
ATOM 8465 C C . LEU B 1 534 ? -19.547 26.453 43.906 1 92.75 534 LEU B C 1
ATOM 8467 O O . LEU B 1 534 ? -19.641 26.359 45.156 1 92.75 534 LEU B O 1
ATOM 8471 N N . GLU B 1 535 ? -19.859 27.469 43.188 1 93.81 535 GLU B N 1
ATOM 8472 C CA . GLU B 1 535 ? -20.469 28.625 43.844 1 93.81 535 GLU B CA 1
ATOM 8473 C C . GLU B 1 535 ? -21.812 28.266 44.469 1 93.81 535 GLU B C 1
ATOM 8475 O O . GLU B 1 535 ? -22.156 28.734 45.562 1 93.81 535 GLU B O 1
ATOM 8480 N N . ALA B 1 536 ? -22.547 27.438 43.75 1 92.25 536 ALA B N 1
ATOM 8481 C CA . ALA B 1 536 ? -23.828 26.969 44.281 1 92.25 536 ALA B CA 1
ATOM 8482 C C . ALA B 1 536 ? -23.625 26.141 45.562 1 92.25 536 ALA B C 1
ATOM 8484 O O . ALA B 1 536 ? -24.406 26.25 46.5 1 92.25 536 ALA B O 1
ATOM 8485 N N . VAL B 1 537 ? -22.672 25.438 45.656 1 91.69 537 VAL B N 1
ATOM 8486 C CA . VAL B 1 537 ? -22.344 24.641 46.844 1 91.69 537 VAL B CA 1
ATOM 8487 C C . VAL B 1 537 ? -21.938 25.562 47.969 1 91.69 537 VAL B C 1
ATOM 8489 O O . VAL B 1 537 ? -22.359 25.359 49.125 1 91.69 537 VAL B O 1
ATOM 8492 N N . GLU B 1 538 ? -21.109 26.531 47.625 1 91.06 538 GLU B N 1
ATOM 8493 C CA . GLU B 1 538 ? -20.656 27.484 48.656 1 91.06 538 GLU B CA 1
ATOM 8494 C C . GLU B 1 538 ? -21.828 28.266 49.219 1 91.06 538 GLU B C 1
ATOM 8496 O O . GLU B 1 538 ? -21.875 28.5 50.438 1 91.06 538 GLU B O 1
ATOM 8501 N N . ALA B 1 539 ? -22.734 28.594 48.375 1 90.19 539 ALA B N 1
ATOM 8502 C CA . ALA B 1 539 ? -23.922 29.328 48.812 1 90.19 539 ALA B CA 1
ATOM 8503 C C . ALA B 1 539 ? -24.797 28.484 49.719 1 90.19 539 ALA B C 1
ATOM 8505 O O . ALA B 1 539 ? -25.344 28.984 50.719 1 90.19 539 ALA B O 1
ATOM 8506 N N . ASN B 1 540 ? -24.875 27.219 49.438 1 87 540 ASN B N 1
ATOM 8507 C CA . ASN B 1 540 ? -25.641 26.312 50.281 1 87 540 ASN B CA 1
ATOM 8508 C C . ASN B 1 540 ? -24.969 26.141 51.625 1 87 540 ASN B C 1
ATOM 8510 O O . ASN B 1 540 ? -25.656 26.016 52.656 1 87 540 ASN B O 1
ATOM 8514 N N . TYR B 1 541 ? -23.734 26.156 51.656 1 86.25 541 TYR B N 1
ATOM 8515 C CA . TYR B 1 541 ? -23 26.047 52.906 1 86.25 541 TYR B CA 1
ATOM 8516 C C . TYR B 1 541 ? -23.188 27.297 53.75 1 86.25 541 TYR B C 1
ATOM 8518 O O . TYR B 1 541 ? -23.328 27.219 54.969 1 86.25 541 TYR B O 1
ATOM 8526 N N . GLN B 1 542 ? -23.172 28.453 53.188 1 83.31 542 GLN B N 1
ATOM 8527 C CA . GLN B 1 542 ? -23.344 29.703 53.906 1 83.31 542 GLN B CA 1
ATOM 8528 C C . GLN B 1 542 ? -24.75 29.844 54.438 1 83.31 542 GLN B C 1
ATOM 8530 O O . GLN B 1 542 ? -24.953 30.344 55.562 1 83.31 542 GLN B O 1
ATOM 8535 N N . SER B 1 543 ? -25.703 29.297 53.688 1 79.88 543 SER B N 1
ATOM 8536 C CA . SER B 1 543 ? -27.094 29.312 54.125 1 79.88 543 SER B CA 1
ATOM 8537 C C . SER B 1 543 ? -27.297 28.391 55.312 1 79.88 543 SER B C 1
ATOM 8539 O O . SER B 1 543 ? -28.016 28.719 56.25 1 79.88 543 SER B O 1
ATOM 8541 N N . PHE B 1 544 ? -26.625 27.297 55.281 1 73.25 544 PHE B N 1
ATOM 8542 C CA . PHE B 1 544 ? -26.719 26.344 56.406 1 73.25 544 PHE B CA 1
ATOM 8543 C C . PHE B 1 544 ? -26.047 26.922 57.656 1 73.25 544 PHE B C 1
ATOM 8545 O O . PHE B 1 544 ? -26.578 26.766 58.75 1 73.25 544 PHE B O 1
ATOM 8552 N N . ARG B 1 545 ? -24.969 27.562 57.531 1 72.19 545 ARG B N 1
ATOM 8553 C CA . ARG B 1 545 ? -24.266 28.172 58.656 1 72.19 545 ARG B CA 1
ATOM 8554 C C . ARG B 1 545 ? -25.078 29.344 59.25 1 72.19 545 ARG B C 1
ATOM 8556 O O . ARG B 1 545 ? -25.141 29.516 60.469 1 72.19 545 ARG B O 1
ATOM 8563 N N . ARG B 1 546 ? -25.828 30.094 58.438 1 74.31 546 ARG B N 1
ATOM 8564 C CA . ARG B 1 546 ? -26.672 31.188 58.906 1 74.31 546 ARG B CA 1
ATOM 8565 C C . ARG B 1 546 ? -27.906 30.656 59.625 1 74.31 546 ARG B C 1
ATOM 8567 O O . ARG B 1 546 ? -28.359 31.266 60.594 1 74.31 546 ARG B O 1
ATOM 8574 N N . SER B 1 547 ? -28.406 29.453 59.219 1 73 547 SER B N 1
ATOM 8575 C CA . SER B 1 547 ? -29.594 28.875 59.875 1 73 547 SER B CA 1
ATOM 8576 C C . SER B 1 547 ? -29.234 28.266 61.219 1 73 547 SER B C 1
ATOM 8578 O O . SER B 1 547 ? -30.062 28.25 62.125 1 73 547 SER B O 1
ATOM 8580 N N . ARG B 1 548 ? -28.203 27.797 61.438 1 69.5 548 ARG B N 1
ATOM 8581 C CA . ARG B 1 548 ? -27.844 27.172 62.719 1 69.5 548 ARG B CA 1
ATOM 8582 C C . ARG B 1 548 ? -27.391 28.203 63.75 1 69.5 548 ARG B C 1
ATOM 8584 O O . ARG B 1 548 ? -27.422 27.953 64.938 1 69.5 548 ARG B O 1
ATOM 8591 N N . HIS B 1 549 ? -26.75 29.25 63.438 1 57.41 549 HIS B N 1
ATOM 8592 C CA . HIS B 1 549 ? -26.375 30.25 64.438 1 57.41 549 HIS B CA 1
ATOM 8593 C C . HIS B 1 549 ? -27.062 31.578 64.125 1 57.41 549 HIS B C 1
ATOM 8595 O O . HIS B 1 549 ? -26.453 32.5 63.594 1 57.41 549 HIS B O 1
ATOM 8601 N N . PRO B 1 550 ? -28.359 31.625 64.312 1 57.28 550 PRO B N 1
ATOM 8602 C CA . PRO B 1 550 ? -29.078 32.875 64.125 1 57.28 550 PRO B CA 1
ATOM 8603 C C . PRO B 1 550 ? -28.5 34.031 64.938 1 57.28 550 PRO B C 1
ATOM 8605 O O . PRO B 1 550 ? -28.609 35.188 64.562 1 57.28 550 PRO B O 1
ATOM 8608 N N . LYS B 1 551 ? -28.062 33.75 66.188 1 57.91 551 LYS B N 1
ATOM 8609 C CA . LYS B 1 551 ? -27.672 34.812 67.125 1 57.91 551 LYS B CA 1
ATOM 8610 C C . LYS B 1 551 ? -26.359 35.469 66.688 1 57.91 551 LYS B C 1
ATOM 8612 O O . LYS B 1 551 ? -26.141 36.656 66.938 1 57.91 551 LYS B O 1
ATOM 8617 N N . LEU B 1 552 ? -25.438 34.75 66.188 1 47.59 552 LEU B N 1
ATOM 8618 C CA . LEU B 1 552 ? -24.141 35.375 66 1 47.59 552 LEU B CA 1
ATOM 8619 C C . LEU B 1 552 ? -24.172 36.312 64.812 1 47.59 552 LEU B C 1
ATOM 8621 O O . LEU B 1 552 ? -23.391 37.281 64.75 1 47.59 552 LEU B O 1
ATOM 8625 N N . THR B 1 553 ? -25.031 36.156 63.938 1 48.16 553 THR B N 1
ATOM 8626 C CA . THR B 1 553 ? -25.094 37.125 62.844 1 48.16 553 THR B CA 1
ATOM 8627 C C . THR B 1 553 ? -25.844 38.406 63.25 1 48.16 553 THR B C 1
ATOM 8629 O O . THR B 1 553 ? -25.734 39.438 62.594 1 48.16 553 THR B O 1
ATOM 8632 N N . LEU B 1 554 ? -26.625 38.344 64.312 1 46.72 554 LEU B N 1
ATOM 8633 C CA . LEU B 1 554 ? -27.25 3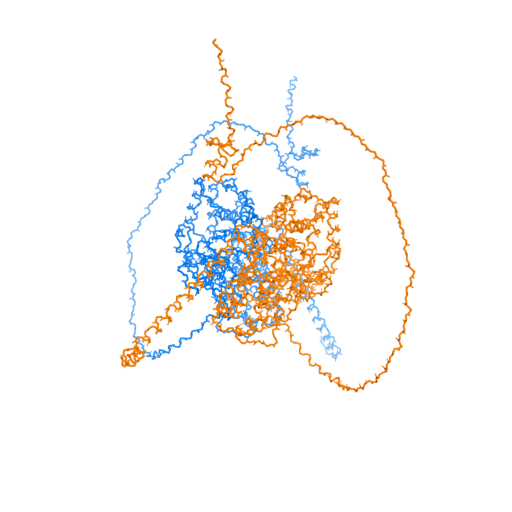9.531 64.875 1 46.72 554 LEU B CA 1
ATOM 8634 C C . LEU B 1 554 ? -26.234 40.406 65.625 1 46.72 554 LEU B C 1
ATOM 8636 O O . LEU B 1 554 ? -26.312 41.625 65.562 1 46.72 554 LEU B O 1
ATOM 8640 N N . LEU B 1 555 ? -25.281 39.781 66.312 1 46.09 555 LEU B N 1
ATOM 8641 C CA . LEU B 1 555 ? -24.375 40.625 67.125 1 46.09 555 LEU B CA 1
ATOM 8642 C C . LEU B 1 555 ? -23.391 41.375 66.188 1 46.09 555 LEU B C 1
ATOM 8644 O O . LEU B 1 555 ? -22.859 42.406 66.625 1 46.09 555 LEU B O 1
ATOM 8648 N N . CYS B 1 556 ? -23.016 40.812 65.062 1 42.62 556 CYS B N 1
ATOM 8649 C CA . CYS B 1 556 ? -22.078 41.594 64.312 1 42.62 556 CYS B CA 1
ATOM 8650 C C . CYS B 1 556 ? -22.781 42.75 63.594 1 42.62 556 CYS B C 1
ATOM 8652 O O . CYS B 1 556 ? -22.141 43.594 62.969 1 42.62 556 CYS B O 1
ATOM 8654 N N . GLN B 1 557 ? -24.156 42.719 63.5 1 39.31 557 GLN B N 1
ATOM 8655 C CA . GLN B 1 557 ? -24.812 43.906 62.938 1 39.31 557 GLN B CA 1
ATOM 8656 C C . GLN B 1 557 ? -25.219 44.875 64.062 1 39.31 557 GLN B C 1
ATOM 8658 O O . GLN B 1 557 ? -25.734 45.969 63.781 1 39.31 557 GLN B O 1
ATOM 8663 N N . ILE B 1 558 ? -25.109 44.5 65.375 1 34.91 558 ILE B N 1
ATOM 8664 C CA . ILE B 1 558 ? -25.266 45.562 66.375 1 34.91 558 ILE B CA 1
ATOM 8665 C C . ILE B 1 558 ? -23.891 46.125 66.75 1 34.91 558 ILE B C 1
ATOM 8667 O O . ILE B 1 558 ? -22.953 45.406 67 1 34.91 558 ILE B O 1
#

Sequence (1116 aa):
MSTAITKRKRARKACIPCHQRKRKCDTVYPCGMCSTYGYNCRYADDDTTDTTHGGVLIPPSAKRVNLDGESRRANRARTARSPGNRSHMERGSREADGSSTKSPTVVAGASPGIFDEQKFRYSGASAAMAFPHILGVALGSDSPPKMRSFAYNFGIRPEEASNAHGFLGNIISEKDLGFFSGVYFSILGPIGDVIDLRIYTQRCREYYHSSGSNAVAFAAVAAGVAALGSFLSPNRHPRESDLVQYAKAILDDPASMRLHGIDHIVAWGMRVLYLRATTRPSNAWIASCTQMHLCEAIGLHEEENIKKMASIAGAAVLGHDADRLRRIFWISWAGHIMLSYEYDRSPVHFRAVTCQSIIPVSGSVADQFVQLVQIIPSPNSPFQLEWQPPAPSEELFERFKVLGGLQTTHPFLVVTKADIAFCFYRRLYQLKIRIPDDVIKLLIDSGNAAVEAAEQQANQGRLFWNVIGSVFQYACILLAIDTPAASIYIGAAFKGLENLVKAADTGLTREALSMARHLLSLNMAKKRKELARLEAVEANYQSFRRSRHPKLTLLCQIMSTAITKRKRARKACIPCHQRKRKCDTVYPCGMCSTYGYNCRYADDDTTDTTHGGVLIPPSAKRVNLDGESRRANRARTARSPGNRSHMERGSREADGSSTKSPTVVAGASPGIFDEQKFRYSGASAAMAFPHILGVALGSDSPPKMRSFAYNFGIRPEEASNAHGFLGNIISEKDLGFFSGVYFSILGPIGDVIDLRIYTQRCREYYHSSGSNAVAFAAVAAGVAALGSFLSPNRHPRESDLVQYAKAILDDPASMRLHGIDHIVAWGMRVLYLRATTRPSNAWIASCTQMHLCEAIGLHEEENIKKMASIAGAAVLGHDADRLRRIFWISWAGHIMLSYEYDRSPVHFRAVTCQSIIPVSGSVADQFVQLVQIIPSPNSPFQLEWQPPAPSEELFERFKVLGGLQTTHPFLVVTKADIAFCFYRRLYQLKIRIPDDVIKLLIDSGNAAVEAAEQQANQGRLFWNVIGSVFQYACILLAIDTPAASIYIGAAFKGLENLVKAADTGLTREALSMARHLLSLNMAKKRKELARLEAVEANYQSFRRSRHPKLTLLCQI

Organism: NCBI:txid656916

Secondary structure (DSSP, 8-state):
------------PPPHHHHHTT-----SSSPHHHHHHT---------------TT----------------------------------------------------TTPPPEEEETTTTEEEETTSGGGHHHHHHHHTT-SSPPPP--TTSS---SPPPPPPP---GGGTS-HHHHHHHHHHHHHHTHHHH--S-HHHHHHHHHHHHH-SS---HHHHHHHHHHHHHHHHHSSS--TTHHHHHHHHHHHHT-HHHHHS--HHHHHHHHHHHHHHHHHS-HHHHHHHHHHHHHHHHHHTTT-HHHHHHHHHSTTTTTTT--HHHHHHHHHHHHHHHHHHHHHTT-PPP--S---PPPPPP-TT--HHHHHHHHHTS--TT-----SS--SSHHHHHHHHHHHHHH----SHHHHHHHHHHHHHHHHHHHHHT-PPPHHHHHHHHHHHHHHHHHHHHHHHTT---HHHHHHHHHHHHHHHHH-SHHHHTTHHHHHHHHHHHHHHS--HHHHHHHHHHHHHHHHHHHHHHHHHHHHHHHHHHHHHHHHHH-HHHHHHTT-/------------PPPHHHHHTT-----SSSPHHHHHHT---------------------------------------------------------------------TTPPPEEEETTTTEEEETTSGGGHHHHHHHHTT-SSPPPP--TTSS---SPPPPPPPPPPGGGTS-HHHHHHHHHHHHHHTHHHH--S-HHHHHHHHHHHHHSS----HHHHHHHHHHHHHHHHHSSS--TTHHHHHHHHHHHHT-HHHHHS--HHHHHHHHHHHHHHHHHS-HHHHHHHHHHHHHHHHHHTTT-HHHHHHHHHSTTTTTTT--HHHHHHHHHHHHHHHHHHHHHTT-PPP--S---PPPPPP-TT--HHHHHHHHHTS--TT-----SS--SSHHHHHHHHHHHHHH----SHHHHHHHHHHHHHHHHHHHHHT-PPPHHHHHHHHHHHHHHHHHHHHHHHTT---HHHHHHHHHHHHHHHHH-SHHHHTTHHHHHHHHHHHHHHS--HHHHHHHHHHHHHHHHHHHHHHHHHHHHHHHHHHHHHHHHHH-HHHHHHTT-

Nearest PDB structures (foldseek):
  6e9r-assembly1_B  TM=3.380E-01  e=3.315E+00  synthetic construct
  5cwl-assembly2_B  TM=2.554E-01  e=3.177E+00  synthetic construct
  6e9r-assembly1_B  TM=3.381E-01  e=4.409E+00  synthetic construct

Radius of gyration: 38.56 Å; Cα contacts (8 Å, |Δi|>4): 1422; chains: 2; bounding box: 105×150×156 Å